Protein 6M5R (pdb70)

Solvent-accessible surface area: 59174 Å² total; per-residue (Å²): 167,97,46,23,52,11,11,61,6,68,15,34,49,7,5,37,34,18,49,129,100,10,32,36,40,5,29,8,1,2,2,3,9,38,0,0,80,27,0,12,5,1,30,14,15,6,84,30,8,9,2,7,9,5,7,28,64,74,2,31,10,98,57,38,9,59,100,20,8,0,81,10,16,3,1,4,50,64,0,9,132,7,0,47,133,8,104,23,91,76,20,50,105,84,74,23,97,52,13,108,94,38,0,102,68,48,2,88,58,9,60,50,1,24,150,37,106,42,0,50,24,0,7,68,0,1,64,25,0,5,68,10,5,75,67,25,13,166,103,51,77,55,166,85,127,98,86,4,43,1,13,23,2,12,10,8,0,2,0,0,1,0,0,13,1,0,30,49,50,4,55,96,50,57,123,36,2,21,22,0,0,39,9,1,2,26,8,26,34,4,28,85,61,10,0,153,9,0,59,30,74,0,0,1,0,8,1,12,142,143,35,15,16,48,81,0,10,13,4,0,2,0,2,0,0,20,11,0,89,43,2,48,0,0,11,5,9,30,128,43,149,48,4,78,69,7,5,92,56,1,3,68,18,1,90,54,18,65,40,64,106,78,14,70,39,71,157,48,44,39,0,13,1,26,12,116,92,94,30,148,1,23,0,22,6,6,12,44,40,109,86,116,5,131,190,27,74,29,2,9,0,0,0,2,8,74,1,16,137,28,10,112,107,3,24,112,22,4,53,44,6,5,113,30,78,77,0,0,0,0,0,1,0,5,17,24,59,68,92,66,47,6,63,89,1,62,63,2,71,54,58,7,42,88,0,1,0,20,30,58,31,38,13,106,39,53,8,24,23,24,23,20,15,2,26,23,31,10,77,75,39,160,66,131,116,102,94,38,157,163,59,180,62,49,64,112,171,62,31,44,127,81,37,70,6,24,51,132,78,162,24,132,144,41,85,64,68,85,108,33,70,145,64,51,97,42,12,42,132,39,9,4,28,49,7,58,12,28,20,32,13,4,41,64,12,57,80,24,24,28,68,29,0,37,1,0,0,18,9,18,52,81,28,136,76,219,70,1,2,1,0,3,0,4,0,1,95,12,61,61,16,18,0,0,3,1,4,1,17,34,94,16,200,44,182,50,90,46,21,29,5,28,0,0,116,15,1,20,61,3,2,18,2,0,25,40,25,9,113,83,26,10,184,4,4,66,2,0,1,16,0,77,76,34,72,118,30,0,38,32,0,1,72,70,0,100,66,24,43,151,163,108,60,96,36,2,9,15,66,23,100,15,128,98,38,90,75,116,75,29,1,25,48,21,104,168,44,83,98,47,1,22,106,100,2,39,161,56,3,51,56,48,4,6,33,0,0,20,1,6,6,7,44,53,14,106,149,179,41,39,15,0,56,45,0,16,87,11,0,90,115,22,88,79,70,12,3,14,5,0,0,0,0,0,8,34,36,9,43,159,70,55,104,41,105,129,103,92,119,43,56,106,24,8,40,4,20,7,28,0,10,0,0,1,0,18,0,0,18,2,0,1,6,0,4,0,1,17,0,1,1,0,97,20,1,81,52,43,22,48,42,0,4,9,1,3,2,6,0,31,11,1,25,117,56,1,125,67,0,19,112,46,0,43,46,13,12,10,0,19,2,0,4,2,0,21,2,3,5,27,24,1,88,97,12,0,38,65,0,5,36,7,2,73,68,10,62,122,73,51,65,32,60,45,7,0,40,79,0,9,5,38,88,97,131,16,74,32,73,38,142,1,149,0,46,8,32,41,23,68,56,111,54,71,1,4,16,0,21,39,0,2,59,2,0,10,31,0,0,14,0,1,1,0,0,28,10,210,16,0,58,57,4,8,79,82,0,51,71,8,0,1,24,2,1,0,7,0,0,7,6,13,28,0,0,13,18,29,72,80,38,8,6,11,0,2,25,3,17,15,8,14,10,29,25,12,31,44,15,67,53,54,40,74,44,58,41,0,49,6,9,3,49,28,23,124,4,164,21,46,70,79,14,6,92,132,68,1,46,123,27,79,45,38,112,103,76,24,66,65,122,0,40,67,55,2,61,109,14,61,94,209,64,37,57,97,59,8,123,156,38,18,16,7,37,100,147,92,61,104,14,2,31,75,16,2,27,63,29,1,54,48,10,30,139,84,41,122,80,34,45,56,5,2,34,16,1,1,89,20,20,74,51,104,99,2,60,3,0,15,33,29,22,24,86,88,37,83,93,23,64,4,4,17,11,2,31,4,12,4,12,8,2,2,8,44,37,6,9,85,7,3,37,177,0,1,53,44,118,77,12,36,94,55,6,48,180,40,28,106,24,47,87,112,32,11,17,103,18,0,84,170,19,1,68,188,15,37,134,132,73,165,72,68,98,95,156,58,63,16,35,86,46,7,54,48,24,20,198,76,23,92,144,85,17,45,43,23,11,61,138,174,41,31,16,22,1,7,87,4,1,99,53,22,97,32,22,5,24,19,31,2,32,1,25,0,0,1,28,1,0,3,20,10,11,2,35,0,7,17,3,1,9,4,2,41,28,0,32,74,56,0,69,56,32,23,98,72,58,56,22,85,76,43,132,51,22,107,109,20,3,109,113,0,53,43,19,0,50,185,89,105,5,47,77,94,66,35,38,38,0,17,34,39,0,8,69,0,7,9,4,30,28,5,34,16,20,37,20,15,1,6,5,6,16,3,0,0,2,9,3,3,0,29,24,16,75,21,98,74,102,4,12,40,67,1,10,56,28,2,61,44,47,96,34,74,102,7,22,55,8,122,45,13,121,0,0,21,16,128,78,51,80,30,58,41,59,0,3,52,2,0,2,91,21,0,18,0,0,0,2,0,4,8,1,0,31,46,46,50,193,65,5,145,17,90,13,67,38,0,21,45,8,53,0,14,31,86,47,95,31,125,2,43,60,10,0,1,0,0,0,21,27,96,15,0,0,1,0,0,18,33,3,35,136,75,12,54,19,24,112,180,0,19,0,0,13,0,30,0,0,0,2,0,0,63,16,1,24,91,42,47,48,104,192,163,91,163,9,24,76,61,57,5,84,131,70,94,99,69,8,99,38,2,7,44,148,66,22,62,141,152,76,30,109,38,7,11,3,50,17,17,39,0,10,0,43,45,0,18,14,10,14,4,20,2,28,3,3,0,4,0,0,6,24,0,24,30,1,2,11,43,28,48,60,112,172,117,113,121,93,21,60,0,21,106,2,30,52,132,35,54,80,95,1,22,45,8,0,30,44,3,1,17,11,9,28,62,18,82

InterPro domains:
  IPR003498 Probable DNA packing protein, C-terminal [PF02499] (373-728)
  IPR003499 Probable DNA packing protein, N-terminal [PF02500] (55-347)
  IPR027417 P-loop containing nucleoside triphosphate hydrolase [G3DSA:3.40.50.300] (223-405)
  IPR033663 Tripartite terminase subunit 3 [MF_04013] (1-730)
  IPR038435 Probable DNA packing protein, C-terminal domain superfamily [G3DSA:3.30.420.320] (476-735)

CATH classification: 3.30.420.320

Nearest PDB structures (foldseek):
  6m5r-assembly1_C  TM=1.010E+00  e=1.055E-17  Human alphaherpesvirus 1 strain 17
  6m5v-assembly1_C  TM=9.835E-01  e=2.143E-14  Human alphaherpesvirus 1 strain 17
  6m5r-assembly1_B  TM=1.001E+00  e=0.000E+00  Human alphaherpesvirus 1 strain 17
  6m5v-assembly1_B  TM=9.979E-01  e=2.415E-89  Human alphaherpesvirus 1 strain 17
  6m5r-assembly1_A  TM=1.002E+00  e=0.000E+00  Human alphaherpesvirus 1 strain 17

B-factor: mean 53.35, std 23.8, range [13.26, 135.85]

Secondary structure (DSSP, 8-state):
----GGGS---------S-TTT-EE-TTS-EE-GGGTS-HHHHTTTTHHHHHHHS-GGGS-SSS-SSS-TTTS---HHHHHHHHT-------HHHHHHHHHHHHHHTHHHHTTTT-HHHHHHHHHHHHHHHHHHS-SSS-------S----HHHHHHHHHHHHHHHHHH-STTTTTTHHHHHHHTT--S--HHHHHGGGSS--EEEB-S-TTHHHHHHHHHHHHHSSSSS-B-----SSGGGHHHHHHHHHHHHHHSS-GGGEEE-TTS-EEEEETTTEEEE---GGG-SSSSSS-SS---------SSPPTT-HHHHHHHHTSTT-------B--SSSS--HHHHGGGSS-SS-EEE--SS-SSSSGGGGGTTTS-SSS---SS-S-SS----HHHHHHHT-GGGTTS-PPPSSS-SS-TT----S-HHHHHHHHH----STT-GGGB-SEEEEEEE----SSSTT-EEEEEEEEEETTEEEEEEEEEEEPPTT-S-HHHHHHHHHHHHHHHHHHHSTT--SEEEEEEB-SS-HHHHHHHHHHHHHHHT--PEEEE--B--TT----BS-B--STTHHHHHHHHHHHHHTT-EEEEEEEE-SSSSSSS-HHHHHHHHHTT----HHHHHHHHHHHHHHS-SPPB-/-----HHHHHHHHHHHHHHHHHHHHHHHHHHTTS-HHHHGGGHHHHHHHHHHHHHHTTTHHHHHHHHHTS---HHHHHHHHHHHHHHHHHHHHHHHHHHTTTS--STTTTTTTTTSSS------B-----SS-----B--SSHHHHHHHHHHHHT-TTS-STTTTTTSHHHHHHHHHHTSSSS---STT--TTS--SSHHHHHHHS--SS--HHHHTTS----SSS--TT----SSHHHHSSSS-SS--STHHHHHHHHHHHHHH---GGGGGGS---S--SS--HHHHHHHHHHHHHHHHHHHHHHHHHHHHHHTSS----HHHHTGGGGTS--TTHHHHS--SSS-HHHHHHHHHHHH--TTS-STTTHHHH-HHHHHHHHHHHHHHHHH-------SHHHHHHHHHHHHHHHHHHHHHHTTTS-HHHHHHHHHHHHHHHHHHHS-----SSHHHHHHHHHHHHHHHHHHHHHTTSSSSB---SS-SSHHHHHHHHHHHHTTS---GGGHHHHHHHHHHHHS-SS---SSSSS---HHHHHHHHHHHTT--GGGTHHHHTSSS----TTT----SS-SS--TT--SSSHHHHHHHHHHHHHHHHHHHHHHHSTT----EE-TT-----SSS-----SEEE-TT-TTS-EEEEEE--SSS--STT-EEEEESSHHHHHHHHHHHHTT-/----SHHHH---SS-HHHHIIIIISSTT-------PPP---HHHHTTS-SHHHHHHHHHHHHHHHHHHHT-------HHHHHHHHHHHHHHHHHHHHHHHHHHT-

Organism: Human herpesvirus 1 (strain 17) (NCBI:txid10299)

GO terms:
  GO:0042025 host cell nucleus (C, EXP)
  GO:0005515 protein binding (F, IPI)

Structure (mmCIF, N/CA/C/O backbone):
data_6M5R
#
_entry.id   6M5R
#
_cell.length_a   1.00
_cell.length_b   1.00
_cell.length_c   1.00
_cell.angle_alpha   90.00
_cell.angle_beta   90.00
_cell.angle_gamma   90.00
#
_symmetry.space_group_name_H-M   'P 1'
#
loop_
_entity.id
_entity.type
_entity.pdbx_description
1 polymer 'Tripartite terminase subunit 3'
2 polymer 'Tripartite terminase subunit 1'
3 polymer 'Tripartite terminase subunit 2'
4 non-polymer 'ZINC ION'
#
loop_
_atom_site.group_PDB
_atom_site.id
_atom_site.type_symbol
_atom_site.label_atom_id
_atom_site.label_alt_id
_atom_site.label_comp_id
_atom_site.label_asym_id
_atom_site.label_entity_id
_atom_site.label_seq_id
_atom_site.pdbx_PDB_ins_code
_atom_site.Cartn_x
_atom_site.Cartn_y
_atom_site.Cartn_z
_atom_site.occupancy
_atom_site.B_iso_or_equiv
_atom_site.auth_seq_id
_atom_site.auth_comp_id
_atom_site.auth_asym_id
_atom_site.auth_atom_id
_atom_site.pdbx_PDB_model_num
ATOM 1 N N . THR A 1 1 ? 153.969 141.474 83.617 1.00 88.29 35 THR A N 1
ATOM 2 C CA . THR A 1 1 ? 154.342 142.834 83.986 1.00 88.29 35 THR A CA 1
ATOM 3 C C . THR A 1 1 ? 153.095 143.677 84.240 1.00 88.29 35 THR A C 1
ATOM 4 O O . THR A 1 1 ? 153.068 144.510 85.147 1.00 88.29 35 THR A O 1
ATOM 8 N N . MET A 1 2 ? 152.057 143.442 83.442 1.00 82.81 36 MET A N 1
ATOM 9 C CA . MET A 1 2 ? 150.799 144.166 83.563 1.00 82.81 36 MET A CA 1
ATOM 10 C C . MET A 1 2 ? 149.886 143.591 84.639 1.00 82.81 36 MET A C 1
ATOM 11 O O . MET A 1 2 ? 148.822 144.162 84.899 1.00 82.81 36 MET A O 1
ATOM 16 N N . GLY A 1 3 ? 150.275 142.488 85.273 1.00 80.74 37 GLY A N 1
ATOM 17 C CA . GLY A 1 3 ? 149.457 141.885 86.307 1.00 80.74 37 GLY A CA 1
ATOM 18 C C . GLY A 1 3 ? 148.405 140.944 85.760 1.00 80.74 37 GLY A C 1
ATOM 19 O O . GLY A 1 3 ? 148.650 140.229 84.784 1.00 80.74 37 GLY A O 1
ATOM 20 N N . GLY A 1 4 ? 147.224 140.936 86.380 1.00 65.45 38 GLY A N 1
ATOM 21 C CA . GLY A 1 4 ? 146.135 140.085 85.960 1.00 65.45 38 GLY A CA 1
ATOM 22 C C . GLY A 1 4 ? 145.125 140.818 85.095 1.00 65.45 38 GLY A C 1
ATOM 23 O O . GLY A 1 4 ? 145.297 141.980 84.723 1.00 65.45 38 GLY A O 1
ATOM 24 N N . ASP A 1 5 ? 144.046 140.110 84.775 1.00 61.67 39 ASP A N 1
ATOM 25 C CA . ASP A 1 5 ? 142.995 140.638 83.918 1.00 61.67 39 ASP A CA 1
ATOM 26 C C . ASP A 1 5 ? 141.880 141.324 84.695 1.00 61.67 39 ASP A C 1
ATOM 27 O O . ASP A 1 5 ? 140.898 141.755 84.084 1.00 61.67 39 ASP A O 1
ATOM 32 N N . ALA A 1 6 ? 142.004 141.440 86.014 1.00 53.07 40 ALA A N 1
ATOM 33 C CA . ALA A 1 6 ? 140.949 142.010 86.839 1.00 53.07 40 ALA A CA 1
ATOM 34 C C . ALA A 1 6 ? 141.040 143.524 86.974 1.00 53.07 40 ALA A C 1
ATOM 35 O O . ALA A 1 6 ? 140.120 144.134 87.529 1.00 53.07 40 ALA A O 1
ATOM 37 N N . LEU A 1 7 ? 142.114 144.143 86.486 1.00 51.51 41 LEU A N 1
ATOM 38 C CA . LEU A 1 7 ? 142.292 145.588 86.563 1.00 51.51 41 LEU A CA 1
ATOM 39 C C . LEU A 1 7 ? 142.250 146.248 85.191 1.00 51.51 41 LEU A C 1
ATOM 40 O O . LEU A 1 7 ? 142.739 147.370 85.030 1.00 51.51 41 LEU A O 1
ATOM 45 N N . ARG A 1 8 ? 141.679 145.570 84.196 1.00 59.19 42 ARG A N 1
ATOM 46 C CA . ARG A 1 8 ? 141.624 146.089 82.836 1.00 59.19 42 ARG A CA 1
ATOM 47 C C . ARG A 1 8 ? 140.235 145.957 82.224 1.00 59.19 42 ARG A C 1
ATOM 48 O O . ARG A 1 8 ? 140.076 146.197 81.022 1.00 59.19 42 ARG A O 1
ATOM 56 N N . VAL A 1 9 ? 139.235 145.588 83.015 1.00 44.93 43 VAL A N 1
ATOM 57 C CA . VAL A 1 9 ? 137.906 145.245 82.517 1.00 44.93 43 VAL A CA 1
ATOM 58 C C . VAL A 1 9 ? 137.221 146.463 81.908 1.00 44.93 43 VAL A C 1
ATOM 59 O O . VAL A 1 9 ? 137.507 147.601 82.302 1.00 44.93 43 VAL A O 1
ATOM 63 N N . PRO A 1 10 ? 136.319 146.270 80.945 1.00 42.40 44 PRO A N 1
ATOM 64 C CA . PRO A 1 10 ? 135.576 147.404 80.377 1.00 42.40 44 PRO A CA 1
ATOM 65 C C . PRO A 1 10 ? 134.502 147.942 81.311 1.00 42.40 44 PRO A C 1
ATOM 66 O O . PRO A 1 10 ? 134.411 147.536 82.473 1.00 42.40 44 PRO A O 1
ATOM 70 N N . PHE A 1 11 ? 133.691 148.873 80.803 1.00 44.96 45 PHE A N 1
ATOM 71 C CA . PHE A 1 11 ? 132.737 149.599 81.635 1.00 44.96 45 PHE A CA 1
ATOM 72 C C . PHE A 1 11 ? 131.667 148.679 82.217 1.00 44.96 45 PHE A C 1
ATOM 73 O O . PHE A 1 11 ? 131.528 148.588 83.442 1.00 44.96 45 PHE A O 1
ATOM 81 N N . LEU A 1 12 ? 130.896 148.000 81.364 1.00 43.43 46 LEU A N 1
ATOM 82 C CA . LEU A 1 12 ? 129.727 147.230 81.795 1.00 43.43 46 LEU A CA 1
ATOM 83 C C . LEU A 1 12 ? 128.727 148.138 82.520 1.00 43.43 46 LEU A C 1
ATOM 84 O O . LEU A 1 12 ? 128.490 148.034 83.724 1.00 43.43 46 LEU A O 1
ATOM 89 N N . ASP A 1 13 ? 128.177 149.071 81.743 1.00 45.10 47 ASP A N 1
ATOM 90 C CA . ASP A 1 13 ? 127.250 150.085 82.250 1.00 45.10 47 ASP A CA 1
ATOM 91 C C . ASP A 1 13 ? 125.852 149.485 82.337 1.00 45.10 47 ASP A C 1
ATOM 92 O O . ASP A 1 13 ? 124.993 149.702 81.480 1.00 45.10 47 ASP A O 1
ATOM 97 N N . PHE A 1 14 ? 125.619 148.708 83.394 1.00 40.43 48 PHE A N 1
ATOM 98 C CA . PHE A 1 14 ? 124.358 147.984 83.467 1.00 40.43 48 PHE A CA 1
ATOM 99 C C . PHE A 1 14 ? 123.153 148.909 83.599 1.00 40.43 48 PHE A C 1
ATOM 100 O O . PHE A 1 14 ? 122.444 149.145 82.616 1.00 40.43 48 PHE A O 1
ATOM 108 N N . ALA A 1 15 ? 122.952 149.482 84.785 1.00 45.56 49 ALA A N 1
ATOM 109 C CA . ALA A 1 15 ? 121.777 150.294 85.083 1.00 45.56 49 ALA A CA 1
ATOM 110 C C . ALA A 1 15 ? 121.800 150.736 86.538 1.00 45.56 49 ALA A C 1
ATOM 111 O O . ALA A 1 15 ? 122.657 150.292 87.307 1.00 45.56 49 ALA A O 1
ATOM 113 N N . THR A 1 16 ? 120.853 151.584 86.931 1.00 45.93 50 THR A N 1
ATOM 114 C CA . THR A 1 16 ? 120.605 151.862 88.339 1.00 45.93 50 THR A CA 1
ATOM 115 C C . THR A 1 16 ? 119.313 152.657 88.449 1.00 45.93 50 THR A C 1
ATOM 116 O O . THR A 1 16 ? 119.071 153.563 87.649 1.00 45.93 50 THR A O 1
ATOM 120 N N . ALA A 1 17 ? 118.494 152.317 89.441 1.00 41.38 51 ALA A N 1
ATOM 121 C CA . ALA A 1 17 ? 117.285 153.066 89.740 1.00 41.38 51 ALA A CA 1
ATOM 122 C C . ALA A 1 17 ? 117.432 153.942 90.972 1.00 41.38 51 ALA A C 1
ATOM 123 O O . ALA A 1 17 ? 116.509 154.693 91.298 1.00 41.38 51 ALA A O 1
ATOM 125 N N . THR A 1 18 ? 118.559 153.865 91.658 1.00 38.74 52 THR A N 1
ATOM 126 C CA . THR A 1 18 ? 118.797 154.636 92.868 1.00 38.74 52 THR A CA 1
ATOM 127 C C . THR A 1 18 ? 119.254 156.047 92.511 1.00 38.74 52 THR A C 1
ATOM 128 O O . THR A 1 18 ? 119.964 156.237 91.521 1.00 38.74 52 THR A O 1
ATOM 132 N N . PRO A 1 19 ? 118.861 157.050 93.289 1.00 37.08 53 PRO A N 1
ATOM 133 C CA . PRO A 1 19 ? 119.333 158.410 93.021 1.00 37.08 53 PRO A CA 1
ATOM 134 C C . PRO A 1 19 ? 120.820 158.532 93.302 1.00 37.08 53 PRO A C 1
ATOM 135 O O . PRO A 1 19 ? 121.377 157.817 94.137 1.00 37.08 53 PRO A O 1
ATOM 139 N N . LYS A 1 20 ? 121.466 159.456 92.586 1.00 34.76 54 LYS A N 1
ATOM 140 C CA . LYS A 1 20 ? 122.897 159.667 92.771 1.00 34.76 54 LYS A CA 1
ATOM 141 C C . LYS A 1 20 ? 123.236 160.078 94.197 1.00 34.76 54 LYS A C 1
ATOM 142 O O . LYS A 1 20 ? 124.392 159.946 94.611 1.00 34.76 54 LYS A O 1
ATOM 148 N N . ARG A 1 21 ? 122.254 160.555 94.962 1.00 37.16 55 ARG A N 1
ATOM 149 C CA . ARG A 1 21 ? 122.485 160.883 96.362 1.00 37.16 55 ARG A CA 1
ATOM 150 C C . ARG A 1 21 ? 122.850 159.660 97.189 1.00 37.16 55 ARG A C 1
ATOM 151 O O . ARG A 1 21 ? 123.355 159.809 98.306 1.00 37.16 55 ARG A O 1
ATOM 159 N N . HIS A 1 22 ? 122.609 158.458 96.671 1.00 35.40 56 HIS A N 1
ATOM 160 C CA . HIS A 1 22 ? 122.854 157.222 97.402 1.00 35.40 56 HIS A CA 1
ATOM 161 C C . HIS A 1 22 ? 123.931 156.350 96.785 1.00 35.40 56 HIS A C 1
ATOM 162 O O . HIS A 1 22 ? 124.679 155.702 97.514 1.00 35.40 56 HIS A O 1
ATOM 169 N N . GLN A 1 23 ? 124.039 156.321 95.462 1.00 32.97 57 GLN A N 1
ATOM 170 C CA . GLN A 1 23 ? 124.865 155.315 94.811 1.00 32.97 57 GLN A CA 1
ATOM 171 C C . GLN A 1 23 ? 126.343 155.524 95.116 1.00 32.97 57 GLN A C 1
ATOM 172 O O . GLN A 1 23 ? 126.821 156.655 95.227 1.00 32.97 57 GLN A O 1
ATOM 178 N N . THR A 1 24 ? 127.059 154.417 95.272 1.00 31.22 58 THR A N 1
ATOM 179 C CA . THR A 1 24 ? 128.496 154.410 95.488 1.00 31.22 58 THR A CA 1
ATOM 180 C C . THR A 1 24 ? 129.166 153.653 94.350 1.00 31.22 58 THR A C 1
ATOM 181 O O . THR A 1 24 ? 128.513 152.971 93.559 1.00 31.22 58 THR A O 1
ATOM 185 N N . VAL A 1 25 ? 130.486 153.777 94.271 1.00 30.02 59 VAL A N 1
ATOM 186 C CA . VAL A 1 25 ? 131.269 153.185 93.194 1.00 30.02 59 VAL A CA 1
ATOM 187 C C . VAL A 1 25 ? 132.230 152.180 93.810 1.00 30.02 59 VAL A C 1
ATOM 188 O O . VAL A 1 25 ? 133.192 152.566 94.485 1.00 30.02 59 VAL A O 1
ATOM 192 N N . VAL A 1 26 ? 131.973 150.896 93.584 1.00 28.61 60 VAL A N 1
ATOM 193 C CA . VAL A 1 26 ? 132.904 149.849 93.991 1.00 28.61 60 VAL A CA 1
ATOM 194 C C . VAL A 1 26 ? 133.876 149.625 92.840 1.00 28.61 60 VAL A C 1
ATOM 195 O O . VAL A 1 26 ? 133.448 149.485 91.687 1.00 28.61 60 VAL A O 1
ATOM 199 N N . PRO A 1 27 ? 135.180 149.612 93.092 1.00 28.18 61 PRO A N 1
ATOM 200 C CA . PRO A 1 27 ? 136.136 149.483 91.989 1.00 28.18 61 PRO A CA 1
ATOM 201 C C . PRO A 1 27 ? 136.074 148.104 91.357 1.00 28.18 61 PRO A C 1
ATOM 202 O O . PRO A 1 27 ? 135.902 147.090 92.035 1.00 28.18 61 PRO A O 1
ATOM 206 N N . GLY A 1 28 ? 136.215 148.080 90.034 1.00 30.86 62 GLY A N 1
ATOM 207 C CA . GLY A 1 28 ? 136.104 146.868 89.261 1.00 30.86 62 GLY A CA 1
ATOM 208 C C . GLY A 1 28 ? 134.699 146.568 88.780 1.00 30.86 62 GLY A C 1
ATOM 209 O O . GLY A 1 28 ? 134.531 145.870 87.777 1.00 30.86 62 GLY A O 1
ATOM 210 N N . VAL A 1 29 ? 133.688 147.080 89.478 1.00 28.78 63 VAL A N 1
ATOM 211 C CA . VAL A 1 29 ? 132.291 146.926 89.090 1.00 28.78 63 VAL A CA 1
ATOM 212 C C . VAL A 1 29 ? 131.753 148.334 88.858 1.00 28.78 63 VAL A C 1
ATOM 213 O O . VAL A 1 29 ? 132.471 149.318 89.061 1.00 28.78 63 VAL A O 1
ATOM 217 N N . GLY A 1 30 ? 130.500 148.454 88.432 1.00 30.91 64 GLY A N 1
ATOM 218 C CA . GLY A 1 30 ? 129.930 149.761 88.166 1.00 30.91 64 GLY A CA 1
ATOM 219 C C . GLY A 1 30 ? 129.559 150.530 89.417 1.00 30.91 64 GLY A C 1
ATOM 220 O O . GLY A 1 30 ? 130.258 150.453 90.431 1.00 30.91 64 GLY A O 1
ATOM 221 N N . THR A 1 31 ? 128.462 151.281 89.357 1.00 31.10 65 THR A N 1
ATOM 222 C CA . THR A 1 31 ? 128.001 152.115 90.462 1.00 31.10 65 THR A CA 1
ATOM 223 C C . THR A 1 31 ? 126.744 151.488 91.048 1.00 31.10 65 THR A C 1
ATOM 224 O O . THR A 1 31 ? 125.700 151.450 90.389 1.00 31.10 65 THR A O 1
ATOM 228 N N . LEU A 1 32 ? 126.839 151.012 92.283 1.00 28.13 66 LEU A N 1
ATOM 229 C CA . LEU A 1 32 ? 125.752 150.308 92.944 1.00 28.13 66 LEU A CA 1
ATOM 230 C C . LEU A 1 32 ? 125.224 151.117 94.122 1.00 28.13 66 LEU A C 1
ATOM 231 O O . LEU A 1 32 ? 125.794 152.136 94.516 1.00 28.13 66 LEU A O 1
ATOM 236 N N . HIS A 1 33 ? 124.117 150.639 94.683 1.00 30.68 67 HIS A N 1
ATOM 237 C CA . HIS A 1 33 ? 123.487 151.289 95.821 1.00 30.68 67 HIS A CA 1
ATOM 238 C C . HIS A 1 33 ? 124.445 151.347 97.007 1.00 30.68 67 HIS A C 1
ATOM 239 O O . HIS A 1 33 ? 125.426 150.607 97.087 1.00 30.68 67 HIS A O 1
ATOM 246 N N . ASP A 1 34 ? 124.145 152.251 97.942 1.00 31.47 68 ASP A N 1
ATOM 247 C CA . ASP A 1 34 ? 125.016 152.443 99.096 1.00 31.47 68 ASP A CA 1
ATOM 248 C C . ASP A 1 34 ? 124.972 151.254 100.044 1.00 31.47 68 ASP A C 1
ATOM 249 O O . ASP A 1 34 ? 125.951 150.992 100.751 1.00 31.47 68 ASP A O 1
ATOM 254 N N . CYS A 1 35 ? 123.853 150.528 100.077 1.00 31.41 69 CYS A N 1
ATOM 255 C CA . CYS A 1 35 ? 123.720 149.385 100.972 1.00 31.41 69 CYS A CA 1
ATOM 256 C C . CYS A 1 35 ? 124.684 148.259 100.636 1.00 31.41 69 CYS A C 1
ATOM 257 O O . CYS A 1 35 ? 124.828 147.333 101.440 1.00 31.41 69 CYS A O 1
ATOM 260 N N . CYS A 1 36 ? 125.340 148.310 99.478 1.00 30.26 70 CYS A N 1
ATOM 261 C CA . CYS A 1 36 ? 126.349 147.322 99.129 1.00 30.26 70 CYS A CA 1
ATOM 262 C C . CYS A 1 36 ? 127.705 147.617 99.752 1.00 30.26 70 CYS A C 1
ATOM 263 O O . CYS A 1 36 ? 128.685 146.955 99.398 1.00 30.26 70 CYS A O 1
ATOM 266 N N . GLU A 1 37 ? 127.791 148.591 100.655 1.00 33.50 71 GLU A N 1
ATOM 267 C CA . GLU A 1 37 ? 129.049 148.888 101.328 1.00 33.50 71 GLU A CA 1
ATOM 268 C C . GLU A 1 37 ? 129.024 148.516 102.801 1.00 33.50 71 GLU A C 1
ATOM 269 O O . GLU A 1 37 ? 130.084 148.279 103.389 1.00 33.50 71 GLU A O 1
ATOM 275 N N . HIS A 1 38 ? 127.843 148.463 103.408 1.00 32.78 72 HIS A N 1
ATOM 276 C CA . HIS A 1 38 ? 127.694 147.994 104.776 1.00 32.78 72 HIS A CA 1
ATOM 277 C C . HIS A 1 38 ? 127.484 146.490 104.854 1.00 32.78 72 HIS A C 1
ATOM 278 O O . HIS A 1 38 ? 127.328 145.956 105.955 1.00 32.78 72 HIS A O 1
ATOM 285 N N . SER A 1 39 ? 127.471 145.799 103.716 1.00 28.14 73 SER A N 1
ATOM 286 C CA . SER A 1 39 ? 127.316 144.350 103.677 1.00 28.14 73 SER A CA 1
ATOM 287 C C . SER A 1 39 ? 128.656 143.722 103.336 1.00 28.14 73 SER A C 1
ATOM 288 O O . SER A 1 39 ? 129.068 143.738 102.167 1.00 28.14 73 SER A O 1
ATOM 291 N N . PRO A 1 40 ? 129.378 143.165 104.308 1.00 24.90 74 PRO A N 1
ATOM 292 C CA . PRO A 1 40 ? 130.699 142.601 103.998 1.00 24.90 74 PRO A CA 1
ATOM 293 C C . PRO A 1 40 ? 130.645 141.419 103.051 1.00 24.90 74 PRO A C 1
ATOM 294 O O . PRO A 1 40 ? 131.630 141.165 102.350 1.00 24.90 74 PRO A O 1
ATOM 298 N N . LEU A 1 41 ? 129.520 140.702 102.989 1.00 25.17 75 LEU A N 1
ATOM 299 C CA . LEU A 1 41 ? 129.404 139.572 102.074 1.00 25.17 75 LEU A CA 1
ATOM 300 C C . LEU A 1 41 ? 129.609 139.975 100.621 1.00 25.17 75 LEU A C 1
ATOM 301 O O . LEU A 1 41 ? 129.902 139.112 99.789 1.00 25.17 75 LEU A O 1
ATOM 306 N N . PHE A 1 42 ? 129.460 141.257 100.295 1.00 23.90 76 PHE A N 1
ATOM 307 C CA . PHE A 1 42 ? 129.713 141.757 98.952 1.00 23.90 76 PHE A CA 1
ATOM 308 C C . PHE A 1 42 ? 130.949 142.639 98.875 1.00 23.90 76 PHE A C 1
ATOM 309 O O . PHE A 1 42 ? 131.739 142.512 97.937 1.00 23.90 76 PHE A O 1
ATOM 317 N N . SER A 1 43 ? 131.128 143.552 99.827 1.00 28.58 77 SER A N 1
ATOM 318 C CA . SER A 1 43 ? 132.301 144.416 99.802 1.00 28.58 77 SER A CA 1
ATOM 319 C C . SER A 1 43 ? 133.575 143.688 100.190 1.00 28.58 77 SER A C 1
ATOM 320 O O . SER A 1 43 ? 134.640 144.312 100.207 1.00 28.58 77 SER A O 1
ATOM 323 N N . ALA A 1 44 ? 133.500 142.398 100.508 1.00 27.06 78 ALA A N 1
ATOM 324 C CA . ALA A 1 44 ? 134.680 141.586 100.735 1.00 27.06 78 ALA A CA 1
ATOM 325 C C . ALA A 1 44 ? 134.937 140.606 99.606 1.00 27.06 78 ALA A C 1
ATOM 326 O O . ALA A 1 44 ? 136.019 140.015 99.553 1.00 27.06 78 ALA A O 1
ATOM 328 N N . VAL A 1 45 ? 133.971 140.414 98.716 1.00 26.62 79 VAL A N 1
ATOM 329 C CA . VAL A 1 45 ? 134.157 139.618 97.516 1.00 26.62 79 VAL A CA 1
ATOM 330 C C . VAL A 1 45 ? 134.535 140.490 96.327 1.00 26.62 79 VAL A C 1
ATOM 331 O O . VAL A 1 45 ? 135.423 140.137 95.552 1.00 26.62 79 VAL A O 1
ATOM 335 N N . ALA A 1 46 ? 133.887 141.647 96.186 1.00 26.59 80 ALA A N 1
ATOM 336 C CA . ALA A 1 46 ? 134.198 142.546 95.083 1.00 26.59 80 ALA A CA 1
ATOM 337 C C . ALA A 1 46 ? 135.534 143.247 95.265 1.00 26.59 80 ALA A C 1
ATOM 338 O O . ALA A 1 46 ? 136.036 143.849 94.312 1.00 26.59 80 ALA A O 1
ATOM 340 N N . ARG A 1 47 ? 136.116 143.189 96.461 1.00 30.39 81 ARG A N 1
ATOM 341 C CA . ARG A 1 47 ? 137.410 143.808 96.710 1.00 30.39 81 ARG A CA 1
ATOM 342 C C . ARG A 1 47 ? 138.545 142.797 96.687 1.00 30.39 81 ARG A C 1
ATOM 343 O O . ARG A 1 47 ? 139.676 143.151 96.335 1.00 30.39 81 ARG A O 1
ATOM 351 N N . ARG A 1 48 ? 138.263 141.539 97.025 1.00 29.23 82 ARG A N 1
ATOM 352 C CA . ARG A 1 48 ? 139.304 140.519 97.003 1.00 29.23 82 ARG A CA 1
ATOM 353 C C . ARG A 1 48 ? 139.626 140.092 95.577 1.00 29.23 82 ARG A C 1
ATOM 354 O O . ARG A 1 48 ? 140.784 139.801 95.257 1.00 29.23 82 ARG A O 1
ATOM 362 N N . LEU A 1 49 ? 138.617 140.055 94.704 1.00 30.93 83 LEU A N 1
ATOM 363 C CA . LEU A 1 49 ? 138.846 139.714 93.306 1.00 30.93 83 LEU A CA 1
ATOM 364 C C . LEU A 1 49 ? 139.636 140.781 92.564 1.00 30.93 83 LEU A C 1
ATOM 365 O O . LEU A 1 49 ? 140.090 140.522 91.445 1.00 30.93 83 LEU A O 1
ATOM 370 N N . LEU A 1 50 ? 139.806 141.966 93.147 1.00 32.51 84 LEU A N 1
ATOM 371 C CA . LEU A 1 50 ? 140.655 142.995 92.559 1.00 32.51 84 LEU A CA 1
ATOM 372 C C . LEU A 1 50 ? 142.114 142.784 92.945 1.00 32.51 84 LEU A C 1
ATOM 373 O O . LEU A 1 50 ? 142.983 142.657 92.079 1.00 32.51 84 LEU A O 1
ATOM 378 N N . PHE A 1 51 ? 142.391 142.742 94.248 1.00 35.54 85 PHE A N 1
ATOM 379 C CA . PHE A 1 51 ? 143.746 142.513 94.727 1.00 35.54 85 PHE A CA 1
ATOM 380 C C . PHE A 1 51 ? 144.259 141.123 94.396 1.00 35.54 85 PHE A C 1
ATOM 381 O O . PHE A 1 51 ? 145.467 140.889 94.500 1.00 35.54 85 PHE A O 1
ATOM 389 N N . ASN A 1 52 ? 143.387 140.200 93.996 1.00 36.90 86 ASN A N 1
ATOM 390 C CA . ASN A 1 52 ? 143.868 138.931 93.471 1.00 36.90 86 ASN A CA 1
ATOM 391 C C . ASN A 1 52 ? 144.486 139.069 92.090 1.00 36.90 86 ASN A C 1
ATOM 392 O O . ASN A 1 52 ? 144.883 138.056 91.505 1.00 36.90 86 ASN A O 1
ATOM 397 N N . SER A 1 53 ? 144.563 140.286 91.555 1.00 43.56 87 SER A N 1
ATOM 398 C CA . SER A 1 53 ? 145.278 140.557 90.316 1.00 43.56 87 SER A CA 1
ATOM 399 C C . SER A 1 53 ? 146.682 141.081 90.575 1.00 43.56 87 SER A C 1
ATOM 400 O O . SER A 1 53 ? 147.615 140.743 89.840 1.00 43.56 87 SER A O 1
ATOM 403 N N . LEU A 1 54 ? 146.849 141.904 91.612 1.00 42.86 88 LEU A N 1
ATOM 404 C CA . LEU A 1 54 ? 148.176 142.397 91.961 1.00 42.86 88 LEU A CA 1
ATOM 405 C C . LEU A 1 54 ? 149.085 141.273 92.440 1.00 42.86 88 LEU A C 1
ATOM 406 O O . LEU A 1 54 ? 150.297 141.318 92.206 1.00 42.86 88 LEU A O 1
ATOM 411 N N . VAL A 1 55 ? 148.525 140.269 93.105 1.00 43.75 89 VAL A N 1
ATOM 412 C CA . VAL A 1 55 ? 149.297 139.141 93.620 1.00 43.75 89 VAL A CA 1
ATOM 413 C C . VAL A 1 55 ? 149.904 138.377 92.449 1.00 43.75 89 VAL A C 1
ATOM 414 O O . VAL A 1 55 ? 149.169 137.912 91.567 1.00 43.75 89 VAL A O 1
ATOM 418 N N . PRO A 1 56 ? 151.226 138.234 92.390 1.00 47.43 90 PRO A N 1
ATOM 419 C CA . PRO A 1 56 ? 151.843 137.496 91.284 1.00 47.43 90 PRO A CA 1
ATOM 420 C C . PRO A 1 56 ? 151.474 136.021 91.317 1.00 47.43 90 PRO A C 1
ATOM 421 O O . PRO A 1 56 ? 150.848 135.524 92.255 1.00 47.43 90 PRO A O 1
ATOM 425 N N . ALA A 1 57 ? 151.881 135.315 90.261 1.00 47.88 91 ALA A N 1
ATOM 426 C CA . ALA A 1 57 ? 151.572 133.895 90.159 1.00 47.88 91 ALA A CA 1
ATOM 427 C C . ALA A 1 57 ? 152.439 133.043 91.075 1.00 47.88 91 ALA A C 1
ATOM 428 O O . ALA A 1 57 ? 152.063 131.907 91.380 1.00 47.88 91 ALA A O 1
ATOM 430 N N . GLN A 1 58 ? 153.585 133.556 91.515 1.00 54.15 92 GLN A N 1
ATOM 431 C CA . GLN A 1 58 ? 154.456 132.834 92.433 1.00 54.15 92 GLN A CA 1
ATOM 432 C C . GLN A 1 58 ? 153.995 132.926 93.879 1.00 54.15 92 GLN A C 1
ATOM 433 O O . GLN A 1 58 ? 154.707 132.457 94.772 1.00 54.15 92 GLN A O 1
ATOM 439 N N . LEU A 1 59 ? 152.828 133.514 94.130 1.00 46.55 93 LEU A N 1
ATOM 440 C CA . LEU A 1 59 ? 152.323 133.677 95.482 1.00 46.55 93 LEU A CA 1
ATOM 441 C C . LEU A 1 59 ? 150.899 133.175 95.660 1.00 46.55 93 LEU A C 1
ATOM 442 O O . LEU A 1 59 ? 150.353 133.295 96.761 1.00 46.55 93 LEU A O 1
ATOM 447 N N . LYS A 1 60 ? 150.281 132.623 94.615 1.00 49.20 94 LYS A N 1
ATOM 448 C CA . LYS A 1 60 ? 148.962 132.025 94.778 1.00 49.20 94 LYS A CA 1
ATOM 449 C C . LYS A 1 60 ? 149.038 130.757 95.616 1.00 49.20 94 LYS A C 1
ATOM 450 O O . LYS A 1 60 ? 148.117 130.456 96.385 1.00 49.20 94 LYS A O 1
ATOM 456 N N . GLY A 1 61 ? 150.119 130.005 95.484 1.00 49.72 95 GLY A N 1
ATOM 457 C CA . GLY A 1 61 ? 150.278 128.780 96.246 1.00 49.72 95 GLY A CA 1
ATOM 458 C C . GLY A 1 61 ? 151.167 127.800 95.500 1.00 49.72 95 GLY A C 1
ATOM 459 O O . GLY A 1 61 ? 152.133 128.194 94.846 1.00 49.72 95 GLY A O 1
ATOM 460 N N . ARG A 1 62 ? 150.814 126.521 95.616 1.00 53.53 96 ARG A N 1
ATOM 461 C CA . ARG A 1 62 ? 151.538 125.450 94.947 1.00 53.53 96 ARG A CA 1
ATOM 462 C C . ARG A 1 62 ? 150.669 124.619 94.018 1.00 53.53 96 ARG A C 1
ATOM 463 O O . ARG A 1 62 ? 151.160 124.157 92.987 1.00 53.53 96 ARG A O 1
ATOM 471 N N . ASP A 1 63 ? 149.395 124.419 94.357 1.00 53.61 97 ASP A N 1
ATOM 472 C CA . ASP A 1 63 ? 148.428 123.776 93.464 1.00 53.61 97 ASP A CA 1
ATOM 473 C C . ASP A 1 63 ? 147.148 124.603 93.551 1.00 53.61 97 ASP A C 1
ATOM 474 O O . ASP A 1 63 ? 146.275 124.335 94.381 1.00 53.61 97 ASP A O 1
ATOM 479 N N . PHE A 1 64 ? 147.045 125.607 92.679 1.00 51.12 98 PHE A N 1
ATOM 480 C CA . PHE A 1 64 ? 145.967 126.585 92.730 1.00 51.12 98 PHE A C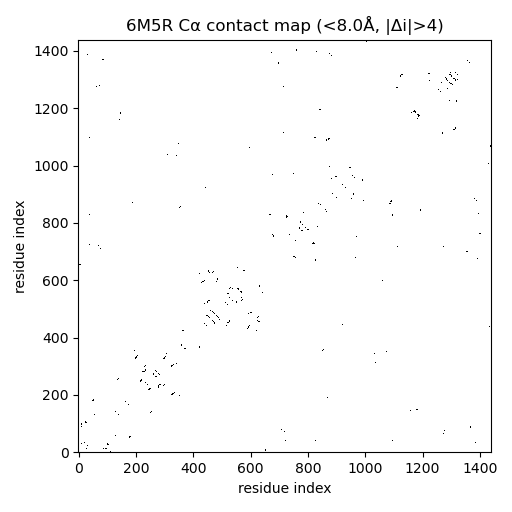A 1
ATOM 481 C C . PHE A 1 64 ? 145.208 126.689 91.416 1.00 51.12 98 PHE A C 1
ATOM 482 O O . PHE A 1 64 ? 144.424 127.627 91.244 1.00 51.12 98 PHE A O 1
ATOM 490 N N . GLY A 1 65 ? 145.404 125.759 90.499 1.00 55.88 99 GLY A N 1
ATOM 491 C CA . GLY A 1 65 ? 144.922 125.987 89.148 1.00 55.88 99 GLY A CA 1
ATOM 492 C C . GLY A 1 65 ? 145.985 126.624 88.279 1.00 55.88 99 GLY A C 1
ATOM 493 O O . GLY A 1 65 ? 146.785 127.448 88.720 1.00 55.88 99 GLY A O 1
ATOM 494 N N . GLY A 1 66 ? 145.997 126.223 87.009 1.00 64.90 100 GLY A N 1
ATOM 495 C CA . GLY A 1 66 ? 147.084 126.626 86.131 1.00 64.90 100 GLY A CA 1
ATOM 496 C C . GLY A 1 66 ? 147.094 128.114 85.837 1.00 64.90 100 GLY A C 1
ATOM 497 O O . GLY A 1 66 ? 148.145 128.759 85.876 1.00 64.90 100 GLY A O 1
ATOM 498 N N . ASP A 1 67 ? 145.926 128.683 85.546 1.00 64.55 101 ASP A N 1
ATOM 499 C CA . ASP A 1 67 ? 145.860 130.039 85.022 1.00 64.55 101 ASP A CA 1
ATOM 500 C C . ASP A 1 67 ? 145.378 131.074 86.030 1.00 64.55 101 ASP A C 1
ATOM 501 O O . ASP A 1 67 ? 145.649 132.264 85.840 1.00 64.55 101 ASP A O 1
ATOM 506 N N . HIS A 1 68 ? 144.679 130.665 87.084 1.00 52.78 102 HIS A N 1
ATOM 507 C CA . HIS A 1 68 ? 144.091 131.621 88.010 1.00 52.78 102 HIS A CA 1
ATOM 508 C C . HIS A 1 68 ? 144.020 131.007 89.399 1.00 52.78 102 HIS A C 1
ATOM 509 O O . HIS A 1 68 ? 144.204 129.803 89.579 1.00 52.78 102 HIS A O 1
ATOM 516 N N . THR A 1 69 ? 143.745 131.858 90.386 1.00 43.14 103 THR A N 1
ATOM 517 C CA . THR A 1 69 ? 143.491 131.388 91.740 1.00 43.14 103 THR A CA 1
ATOM 518 C C . THR A 1 69 ? 142.101 130.778 91.799 1.00 43.14 103 THR A C 1
ATOM 519 O O . THR A 1 69 ? 141.133 131.464 92.137 1.00 43.14 103 THR A O 1
ATOM 523 N N . ALA A 1 70 ? 141.997 129.491 91.458 1.00 37.59 104 ALA A N 1
ATOM 524 C CA . ALA A 1 70 ? 140.691 128.854 91.326 1.00 37.59 104 ALA A CA 1
ATOM 525 C C . ALA A 1 70 ? 139.853 128.994 92.588 1.00 37.59 104 ALA A C 1
ATOM 526 O O . ALA A 1 70 ? 138.622 129.055 92.507 1.00 37.59 104 ALA A O 1
ATOM 528 N N . LYS A 1 71 ? 140.489 129.065 93.756 1.00 34.36 105 LYS A N 1
ATOM 529 C CA . LYS A 1 71 ? 139.729 129.124 94.997 1.00 34.36 105 LYS A CA 1
ATOM 530 C C . LYS A 1 71 ? 139.029 130.459 95.200 1.00 34.36 105 LYS A C 1
ATOM 531 O O . LYS A 1 71 ? 138.200 130.568 96.109 1.00 34.36 105 LYS A O 1
ATOM 537 N N . LEU A 1 72 ? 139.333 131.466 94.386 1.00 33.57 106 LEU A N 1
ATOM 538 C CA . LEU A 1 72 ? 138.653 132.753 94.447 1.00 33.57 106 LEU A CA 1
ATOM 539 C C . LEU A 1 72 ? 137.922 133.087 93.159 1.00 33.57 106 LEU A C 1
ATOM 540 O O . LEU A 1 72 ? 136.737 133.434 93.197 1.00 33.57 106 LEU A O 1
ATOM 545 N N . GLU A 1 73 ? 138.593 132.988 92.016 1.00 38.35 107 GLU A N 1
ATOM 546 C CA . GLU A 1 73 ? 138.041 133.411 90.733 1.00 38.35 107 GLU A CA 1
ATOM 547 C C . GLU A 1 73 ? 137.928 132.194 89.818 1.00 38.35 107 GLU A C 1
ATOM 548 O O . GLU A 1 73 ? 138.824 131.897 89.029 1.00 38.35 107 GLU A O 1
ATOM 554 N N . PHE A 1 74 ? 136.804 131.491 89.921 1.00 36.11 108 PHE A N 1
ATOM 555 C CA . PHE A 1 74 ? 136.537 130.364 89.038 1.00 36.11 108 PHE A CA 1
ATOM 556 C C . PHE A 1 74 ? 135.046 130.279 88.765 1.00 36.11 108 PHE A C 1
ATOM 557 O O . PHE A 1 74 ? 134.244 130.254 89.701 1.00 36.11 108 PHE A O 1
ATOM 565 N N . LEU A 1 75 ? 134.685 130.224 87.488 1.00 33.24 109 LEU A N 1
ATOM 566 C CA . LEU A 1 75 ? 133.306 130.015 87.072 1.00 33.24 109 LEU A CA 1
ATOM 567 C C . LEU A 1 75 ? 133.260 128.833 86.119 1.00 33.24 109 LEU A C 1
ATOM 568 O O . LEU A 1 75 ? 134.023 128.788 85.149 1.00 33.24 109 LEU A O 1
ATOM 573 N N . ALA A 1 76 ? 132.378 127.878 86.404 1.00 36.59 110 ALA A N 1
ATOM 574 C CA . ALA A 1 76 ? 132.245 126.705 85.558 1.00 36.59 110 ALA A CA 1
ATOM 575 C C . ALA A 1 76 ? 131.934 127.125 84.124 1.00 36.59 110 ALA A C 1
ATOM 576 O O . ALA A 1 76 ? 131.315 128.168 83.898 1.00 36.59 110 ALA A O 1
ATOM 578 N N . PRO A 1 77 ? 132.361 126.338 83.132 1.00 42.56 111 PRO A N 1
ATOM 579 C CA . PRO A 1 77 ? 132.089 126.725 81.738 1.00 42.56 111 PRO A CA 1
ATOM 580 C C . PRO A 1 77 ? 130.608 126.849 81.433 1.00 42.56 111 PRO A C 1
ATOM 581 O O . PRO A 1 77 ? 130.209 127.726 80.656 1.00 42.56 111 PRO A O 1
ATOM 585 N N . GLU A 1 78 ? 129.775 125.999 82.037 1.00 44.42 112 GLU A N 1
ATOM 586 C CA . GLU A 1 78 ? 128.335 126.129 81.850 1.00 44.42 112 GLU A CA 1
ATOM 587 C C . GLU A 1 78 ? 127.830 127.455 82.400 1.00 44.42 112 GLU A C 1
ATOM 588 O O . GLU A 1 78 ? 127.014 128.128 81.763 1.00 44.42 112 GLU A O 1
ATOM 594 N N . LEU A 1 79 ? 128.315 127.856 83.576 1.00 39.44 113 LEU A N 1
ATOM 595 C CA . LEU A 1 79 ? 127.880 129.125 84.147 1.00 39.44 113 LEU A CA 1
ATOM 596 C C . LEU A 1 79 ? 128.391 130.309 83.338 1.00 39.44 113 LEU A C 1
ATOM 597 O O . LEU A 1 79 ? 127.711 131.336 83.254 1.00 39.44 113 LEU A O 1
ATOM 602 N N . VAL A 1 80 ? 129.573 130.188 82.733 1.00 43.02 114 VAL A N 1
ATOM 603 C CA . VAL A 1 80 ? 130.076 131.275 81.901 1.00 43.02 114 VAL A CA 1
ATOM 604 C C . VAL A 1 80 ? 129.255 131.390 80.625 1.00 43.02 114 VAL A C 1
ATOM 605 O O . VAL A 1 80 ? 128.934 132.496 80.176 1.00 43.02 114 VAL A O 1
ATOM 609 N N . ARG A 1 81 ? 128.894 130.254 80.023 1.00 50.63 115 ARG A N 1
ATOM 610 C CA . ARG A 1 81 ? 128.044 130.286 78.839 1.00 50.63 115 ARG A CA 1
ATOM 611 C C . ARG A 1 81 ? 126.616 130.700 79.164 1.00 50.63 115 ARG A C 1
ATOM 612 O O . ARG A 1 81 ? 125.902 131.167 78.271 1.00 50.63 115 ARG A O 1
ATOM 620 N N . ALA A 1 82 ? 126.184 130.538 80.413 1.00 46.72 116 ALA A N 1
ATOM 621 C CA . ALA A 1 82 ? 124.846 130.951 80.811 1.00 46.72 116 ALA A CA 1
ATOM 622 C C . ALA A 1 82 ? 124.773 132.435 81.138 1.00 46.72 116 ALA A C 1
ATOM 623 O O . ALA A 1 82 ? 123.819 133.109 80.736 1.00 46.72 116 ALA A O 1
ATOM 625 N N . VAL A 1 83 ? 125.760 132.965 81.860 1.00 45.59 117 VAL A N 1
ATOM 626 C CA . VAL A 1 83 ? 125.774 134.395 82.140 1.00 45.59 117 VAL A CA 1
ATOM 627 C C . VAL A 1 83 ? 126.225 135.203 80.932 1.00 45.59 117 VAL A C 1
ATOM 628 O O . VAL A 1 83 ? 126.087 136.432 80.933 1.00 45.59 117 VAL A O 1
ATOM 632 N N . ALA A 1 84 ? 126.756 134.547 79.898 1.00 49.66 118 ALA A N 1
ATOM 633 C CA . ALA A 1 84 ? 127.144 135.269 78.691 1.00 49.66 118 ALA A CA 1
ATOM 634 C C . ALA A 1 84 ? 125.926 135.839 77.979 1.00 49.66 118 ALA A C 1
ATOM 635 O O . ALA A 1 84 ? 125.938 136.994 77.539 1.00 49.66 118 ALA A O 1
ATOM 637 N N . ARG A 1 85 ? 124.861 135.048 77.866 1.00 51.20 119 ARG A N 1
ATOM 638 C CA . ARG A 1 85 ? 123.620 135.501 77.259 1.00 51.20 119 ARG A CA 1
ATOM 639 C C . ARG A 1 85 ? 122.724 136.231 78.250 1.00 51.20 119 ARG A C 1
ATOM 640 O O . ARG A 1 85 ? 121.517 136.350 78.015 1.00 51.20 119 ARG A O 1
ATOM 648 N N . LEU A 1 86 ? 123.288 136.707 79.355 1.00 49.23 120 LEU A N 1
ATOM 649 C CA . LEU A 1 86 ? 122.595 137.612 80.258 1.00 49.23 120 LEU A CA 1
ATOM 650 C C . LEU A 1 86 ? 123.001 139.039 79.925 1.00 49.23 120 LEU A C 1
ATOM 651 O O . LEU A 1 86 ? 124.193 139.357 79.881 1.00 49.23 120 LEU A O 1
ATOM 656 N N . ARG A 1 87 ? 122.012 139.895 79.687 1.00 53.78 121 ARG A N 1
ATOM 657 C CA . ARG A 1 87 ? 122.258 141.266 79.256 1.00 53.78 121 ARG A CA 1
ATOM 658 C C . ARG A 1 87 ? 121.509 142.210 80.181 1.00 53.78 121 ARG A C 1
ATOM 659 O O . ARG A 1 87 ? 120.281 142.140 80.284 1.00 53.78 121 ARG A O 1
ATOM 667 N N . PHE A 1 88 ? 122.247 143.086 80.852 1.00 40.99 122 PHE A N 1
ATOM 668 C CA . PHE A 1 88 ? 121.631 144.114 81.669 1.00 40.99 122 PHE A CA 1
ATOM 669 C C . PHE A 1 88 ? 120.970 145.164 80.783 1.00 40.99 122 PHE A C 1
ATOM 670 O O . PHE A 1 88 ? 120.964 145.071 79.553 1.00 40.99 122 PHE A O 1
ATOM 678 N N . LYS A 1 89 ? 120.407 146.180 81.426 1.00 41.58 123 LYS A N 1
ATOM 679 C CA . LYS A 1 89 ? 119.910 147.326 80.687 1.00 41.58 123 LYS A CA 1
ATOM 680 C C . LYS A 1 89 ? 121.082 148.153 80.159 1.00 41.58 123 LYS A C 1
ATOM 681 O O . LYS A 1 89 ? 122.251 147.778 80.280 1.00 41.58 123 LYS A O 1
ATOM 687 N N . GLU A 1 90 ? 120.757 149.286 79.551 1.00 48.96 124 GLU A N 1
ATOM 688 C CA . GLU A 1 90 ? 121.757 150.240 79.093 1.00 48.96 124 GLU A CA 1
ATOM 689 C C . GLU A 1 90 ? 121.530 151.572 79.793 1.00 48.96 124 GLU A C 1
ATOM 690 O O . GLU A 1 90 ? 120.403 152.075 79.828 1.00 48.96 124 GLU A O 1
ATOM 692 N N . CYS A 1 91 ? 122.599 152.134 80.349 1.00 56.07 125 CYS A N 1
ATOM 693 C CA . CYS A 1 91 ? 122.488 153.379 81.094 1.00 56.07 125 CYS A CA 1
ATOM 694 C C . CYS A 1 91 ? 122.027 154.511 80.185 1.00 56.07 125 CYS A C 1
ATOM 695 O O . CYS A 1 91 ? 122.379 154.564 79.004 1.00 56.07 125 CYS A O 1
ATOM 698 N N . ALA A 1 92 ? 121.224 155.414 80.742 1.00 58.61 126 ALA A N 1
ATOM 699 C CA . ALA A 1 92 ? 120.801 156.587 79.999 1.00 58.61 126 ALA A CA 1
ATOM 700 C C . ALA A 1 92 ? 122.020 157.425 79.613 1.00 58.61 126 ALA A C 1
ATOM 701 O O . ALA A 1 92 ? 123.034 157.417 80.317 1.00 58.61 126 ALA A O 1
ATOM 703 N N . PRO A 1 93 ? 121.955 158.148 78.490 1.00 62.85 127 PRO A N 1
ATOM 704 C CA . PRO A 1 93 ? 123.129 158.936 78.067 1.00 62.85 127 PRO A CA 1
ATOM 705 C C . PRO A 1 93 ? 123.583 159.953 79.103 1.00 62.85 127 PRO A C 1
ATOM 706 O O . PRO A 1 93 ? 124.757 159.951 79.513 1.00 62.85 127 PRO A O 1
ATOM 710 N N . ALA A 1 94 ? 122.672 160.822 79.548 1.00 63.54 128 ALA A N 1
ATOM 711 C CA . ALA A 1 94 ? 123.008 161.814 80.561 1.00 63.54 128 ALA A CA 1
ATOM 712 C C . ALA A 1 94 ? 123.522 161.178 81.844 1.00 63.54 128 ALA A C 1
ATOM 713 O O . ALA A 1 94 ? 124.171 161.861 82.643 1.00 63.54 128 ALA A O 1
ATOM 715 N N . ASP A 1 95 ? 123.250 159.892 82.060 1.00 58.83 129 ASP A N 1
ATOM 716 C CA . ASP A 1 95 ? 123.767 159.191 83.225 1.00 58.83 129 ASP A CA 1
ATOM 717 C C . ASP A 1 95 ? 125.014 158.377 82.918 1.00 58.83 129 ASP A C 1
ATOM 718 O O . ASP A 1 95 ? 125.799 158.103 83.831 1.00 58.83 129 ASP A O 1
ATOM 723 N N . VAL A 1 96 ? 125.223 157.981 81.661 1.00 55.63 130 VAL A N 1
ATOM 724 C CA . VAL A 1 96 ? 126.423 157.212 81.352 1.00 55.63 130 VAL A CA 1
ATOM 725 C C . VAL A 1 96 ? 127.622 158.136 81.191 1.00 55.63 130 VAL A C 1
ATOM 726 O O . VAL A 1 96 ? 128.765 157.710 81.391 1.00 55.63 130 VAL A O 1
ATOM 730 N N . VAL A 1 97 ? 127.400 159.405 80.831 1.00 53.04 131 VAL A N 1
ATOM 731 C CA . VAL A 1 97 ? 128.522 160.346 80.732 1.00 53.04 131 VAL A CA 1
ATOM 732 C C . VAL A 1 97 ? 129.310 160.448 82.032 1.00 53.04 131 VAL A C 1
ATOM 733 O O . VAL A 1 97 ? 130.548 160.335 81.988 1.00 53.04 131 VAL A O 1
ATOM 737 N N . PRO A 1 98 ? 128.692 160.656 83.212 1.00 48.21 132 PRO A N 1
ATOM 738 C CA . PRO A 1 98 ? 129.498 160.751 84.436 1.00 48.21 132 PRO A CA 1
ATOM 739 C C . PRO A 1 98 ? 129.790 159.403 85.080 1.00 48.21 132 PRO A C 1
ATOM 740 O O . PRO A 1 98 ? 130.752 159.274 85.848 1.00 48.21 132 PRO A O 1
ATOM 744 N N . GLN A 1 99 ? 128.969 158.394 84.784 1.00 46.05 133 GLN A N 1
ATOM 745 C CA . GLN A 1 99 ? 129.181 157.076 85.374 1.00 46.05 133 GLN A CA 1
ATOM 746 C C . GLN A 1 99 ? 130.492 156.467 84.895 1.00 46.05 133 GLN A C 1
ATOM 747 O O . GLN A 1 99 ? 131.252 155.899 85.687 1.00 46.05 133 GLN A O 1
ATOM 753 N N . ARG A 1 100 ? 130.775 156.574 83.595 1.00 47.11 134 ARG A N 1
ATOM 754 C CA . ARG A 1 100 ? 132.026 156.039 83.072 1.00 47.11 134 ARG A CA 1
ATOM 755 C C . ARG A 1 100 ? 133.222 156.779 83.652 1.00 47.11 134 ARG A C 1
ATOM 756 O O . ARG A 1 100 ? 134.259 156.171 83.939 1.00 47.11 134 ARG A O 1
ATOM 764 N N . ASN A 1 101 ? 133.093 158.094 83.838 1.00 43.39 135 ASN A N 1
ATOM 765 C CA . ASN A 1 101 ? 134.170 158.858 84.455 1.00 43.39 135 ASN A CA 1
ATOM 766 C C . ASN A 1 101 ? 134.431 158.380 85.875 1.00 43.39 135 ASN A C 1
ATOM 767 O O . ASN A 1 101 ? 135.580 158.106 86.244 1.00 43.39 135 ASN A O 1
ATOM 772 N N . ALA A 1 102 ? 133.373 158.262 86.682 1.00 39.84 136 ALA A N 1
ATOM 773 C CA . ALA A 1 102 ? 133.534 157.775 88.049 1.00 39.84 136 ALA A CA 1
ATOM 774 C C . ALA A 1 102 ? 134.154 156.385 88.072 1.00 39.84 136 ALA A C 1
ATOM 775 O O . ALA A 1 102 ? 135.041 156.110 88.888 1.00 39.84 136 ALA A O 1
ATOM 777 N N . TYR A 1 103 ? 133.719 155.504 87.169 1.00 39.03 137 TYR A N 1
ATOM 778 C CA . TYR A 1 103 ? 134.224 154.135 87.167 1.00 39.03 137 TYR A CA 1
ATOM 779 C C . TYR A 1 103 ? 135.702 154.093 86.802 1.00 39.03 137 TYR A C 1
ATOM 780 O O . TYR A 1 103 ? 136.515 153.523 87.536 1.00 39.03 137 TYR A O 1
ATOM 789 N N . TYR A 1 104 ? 136.070 154.688 85.667 1.00 39.77 138 TYR A N 1
ATOM 790 C CA . TYR A 1 104 ? 137.458 154.647 85.230 1.00 39.77 138 TYR A CA 1
ATOM 791 C C . TYR A 1 104 ? 138.377 155.502 86.089 1.00 39.77 138 TYR A C 1
ATOM 792 O O . TYR A 1 104 ? 139.599 155.356 85.981 1.00 39.77 138 TYR A O 1
ATOM 801 N N . SER A 1 105 ? 137.836 156.384 86.930 1.00 37.63 139 SER A N 1
ATOM 802 C CA . SER A 1 105 ? 138.665 157.153 87.845 1.00 37.63 139 SER A CA 1
ATOM 803 C C . SER A 1 105 ? 138.853 156.479 89.193 1.00 37.63 139 SER A C 1
ATOM 804 O O . SER A 1 105 ? 139.934 156.588 89.777 1.00 37.63 139 SER A O 1
ATOM 807 N N . VAL A 1 106 ? 137.835 155.784 89.704 1.00 35.98 140 VAL A N 1
ATOM 808 C CA . VAL A 1 106 ? 138.020 155.042 90.944 1.00 35.98 140 VAL A CA 1
ATOM 809 C C . VAL A 1 106 ? 138.912 153.828 90.733 1.00 35.98 140 VAL A C 1
ATOM 810 O O . VAL A 1 106 ? 139.415 153.255 91.704 1.00 35.98 140 VAL A O 1
ATOM 814 N N . LEU A 1 107 ? 139.119 153.417 89.483 1.00 39.83 141 LEU A N 1
ATOM 815 C CA . LEU A 1 107 ? 140.023 152.321 89.168 1.00 39.83 141 LEU A CA 1
ATOM 816 C C . LEU A 1 107 ? 141.443 152.791 88.894 1.00 39.83 141 LEU A C 1
ATOM 817 O O . LEU A 1 107 ? 142.376 151.986 88.982 1.00 39.83 141 LEU A O 1
ATOM 822 N N . ASN A 1 108 ? 141.624 154.072 88.566 1.00 45.20 142 ASN A N 1
ATOM 823 C CA . ASN A 1 108 ? 142.956 154.593 88.278 1.00 45.20 142 ASN A CA 1
ATOM 824 C C . ASN A 1 108 ? 143.880 154.485 89.483 1.00 45.20 142 ASN A C 1
ATOM 825 O O . ASN A 1 108 ? 145.085 154.272 89.318 1.00 45.20 142 ASN A O 1
ATOM 830 N N . THR A 1 109 ? 143.344 154.617 90.696 1.00 45.07 143 THR A N 1
ATOM 831 C CA . THR A 1 109 ? 144.182 154.506 91.884 1.00 45.07 143 THR A CA 1
ATOM 832 C C . THR A 1 109 ? 144.667 153.086 92.138 1.00 45.07 143 THR A C 1
ATOM 833 O O . THR A 1 109 ? 145.389 152.866 93.117 1.00 45.07 143 THR A O 1
ATOM 837 N N . PHE A 1 110 ? 144.290 152.125 91.297 1.00 45.78 144 PHE A N 1
ATOM 838 C CA . PHE A 1 110 ? 144.823 150.771 91.350 1.00 45.78 144 PHE A CA 1
ATOM 839 C C . PHE A 1 110 ? 145.837 150.522 90.243 1.00 45.78 144 PHE A C 1
ATOM 840 O O . PHE A 1 110 ? 146.898 149.944 90.489 1.00 45.78 144 PHE A O 1
ATOM 848 N N . GLN A 1 111 ? 145.531 150.962 89.024 1.00 51.58 145 GLN A N 1
ATOM 849 C CA . GLN A 1 111 ? 146.492 150.916 87.932 1.00 51.58 145 GLN A CA 1
ATOM 850 C C . GLN A 1 111 ? 147.609 151.926 88.162 1.00 51.58 145 GLN A C 1
ATOM 851 O O . GLN A 1 111 ? 148.535 152.029 87.353 1.00 51.58 145 GLN A O 1
ATOM 857 N N . ALA A 1 112 ? 147.521 152.689 89.251 1.00 49.16 146 ALA A N 1
ATOM 858 C CA . ALA A 1 112 ? 148.599 153.573 89.669 1.00 49.16 146 ALA A CA 1
ATOM 859 C C . ALA A 1 112 ? 149.449 152.982 90.780 1.00 49.16 146 ALA A C 1
ATOM 860 O O . ALA A 1 112 ? 150.624 153.338 90.902 1.00 49.16 146 ALA A O 1
ATOM 862 N N . LEU A 1 113 ? 148.881 152.094 91.596 1.00 49.24 147 LEU A N 1
ATOM 863 C CA . LEU A 1 113 ? 149.675 151.372 92.582 1.00 49.24 147 LEU A CA 1
ATOM 864 C C . LEU A 1 113 ? 150.485 150.259 91.936 1.00 49.24 147 LEU A C 1
ATOM 865 O O . LEU A 1 113 ? 151.575 149.929 92.414 1.00 49.24 147 LEU A O 1
ATOM 870 N N . HIS A 1 114 ? 149.976 149.682 90.848 1.00 55.09 148 HIS A N 1
ATOM 871 C CA . HIS A 1 114 ? 150.680 148.639 90.116 1.00 55.09 148 HIS A CA 1
ATOM 872 C C . HIS A 1 114 ? 151.903 149.161 89.373 1.00 55.09 148 HIS A C 1
ATOM 873 O O . HIS A 1 114 ? 152.635 148.359 88.786 1.00 55.09 148 HIS A O 1
ATOM 880 N N . ARG A 1 115 ? 152.140 150.471 89.379 1.00 60.44 149 ARG A N 1
ATOM 881 C CA . ARG A 1 115 ? 153.270 151.070 88.682 1.00 60.44 149 ARG A CA 1
ATOM 882 C C . ARG A 1 115 ? 154.317 151.642 89.625 1.00 60.44 149 ARG A C 1
ATOM 883 O O . ARG A 1 115 ? 155.514 151.542 89.343 1.00 60.44 149 ARG A O 1
ATOM 891 N N . SER A 1 116 ? 153.887 152.253 90.728 1.00 57.12 150 SER A N 1
ATOM 892 C CA . SER A 1 116 ? 154.811 152.915 91.639 1.00 57.12 150 SER A CA 1
ATOM 893 C C . SER A 1 116 ? 155.885 151.950 92.119 1.00 57.12 150 SER A C 1
ATOM 894 O O . SER A 1 116 ? 155.583 150.869 92.631 1.00 57.12 150 SER A O 1
ATOM 897 N N . GLU A 1 117 ? 157.148 152.346 91.946 1.00 59.96 151 GLU A N 1
ATOM 898 C CA . GLU A 1 117 ? 158.258 151.502 92.368 1.00 59.96 151 GLU A CA 1
ATOM 899 C C . GLU A 1 117 ? 158.285 151.287 93.875 1.00 59.96 151 GLU A C 1
ATOM 900 O O . GLU A 1 117 ? 158.874 150.305 94.333 1.00 59.96 151 GLU A O 1
ATOM 906 N N . ALA A 1 118 ? 157.661 152.175 94.652 1.00 55.17 152 ALA A N 1
ATOM 907 C CA . ALA A 1 118 ? 157.595 151.969 96.095 1.00 55.17 152 ALA A CA 1
ATOM 908 C C . ALA A 1 118 ? 156.812 150.707 96.435 1.00 55.17 152 ALA A C 1
ATOM 909 O O . ALA A 1 118 ? 157.129 150.012 97.406 1.00 55.17 152 ALA A O 1
ATOM 911 N N . PHE A 1 119 ? 155.787 150.394 95.642 1.00 49.88 153 PHE A N 1
ATOM 912 C CA . PHE A 1 119 ? 155.023 149.168 95.845 1.00 49.88 153 PHE A CA 1
ATOM 913 C C . PHE A 1 119 ? 155.661 147.992 95.116 1.00 49.88 153 PHE A C 1
ATOM 914 O O . PHE A 1 119 ? 155.572 146.846 95.576 1.00 49.88 153 PHE A O 1
ATOM 922 N N . ARG A 1 120 ? 156.291 148.258 93.971 1.00 53.58 154 ARG A N 1
ATOM 923 C CA . ARG A 1 120 ? 157.016 147.208 93.271 1.00 53.58 154 ARG A CA 1
ATOM 924 C C . ARG A 1 120 ? 158.157 146.667 94.117 1.00 53.58 154 ARG A C 1
ATOM 925 O O . ARG A 1 120 ? 158.516 145.494 93.991 1.00 53.58 154 ARG A O 1
ATOM 933 N N . GLN A 1 121 ? 158.725 147.496 94.995 1.00 57.39 155 GLN A N 1
ATOM 934 C CA . GLN A 1 121 ? 159.748 147.012 95.916 1.00 57.39 155 GLN A CA 1
ATOM 935 C C . GLN A 1 121 ? 159.188 145.931 96.830 1.00 57.39 155 GLN A C 1
ATOM 936 O O . GLN A 1 121 ? 159.797 144.870 97.006 1.00 57.39 155 GLN A O 1
ATOM 942 N N . LEU A 1 122 ? 158.016 146.182 97.414 1.00 47.96 156 LEU A N 1
ATOM 943 C CA . LEU A 1 122 ? 157.388 145.191 98.280 1.00 47.96 156 LEU A CA 1
ATOM 944 C C . LEU A 1 122 ? 157.009 143.938 97.503 1.00 47.96 156 LEU A C 1
ATOM 945 O O . LEU A 1 122 ? 157.222 142.814 97.980 1.00 47.96 156 LEU A O 1
ATOM 950 N N . VAL A 1 123 ? 156.430 144.111 96.313 1.00 46.46 157 VAL A N 1
ATOM 951 C CA . VAL A 1 123 ? 156.042 142.955 95.511 1.00 46.46 157 VAL A CA 1
ATOM 952 C C . VAL A 1 123 ? 157.262 142.110 95.177 1.00 46.46 157 VAL A C 1
ATOM 953 O O . VAL A 1 123 ? 157.229 140.878 95.283 1.00 46.46 157 VAL A O 1
ATOM 957 N N . HIS A 1 124 ? 158.364 142.757 94.791 1.00 51.62 158 HIS A N 1
ATOM 958 C CA . HIS A 1 124 ? 159.583 142.026 94.476 1.00 51.62 158 HIS A CA 1
ATOM 959 C C . HIS A 1 124 ? 160.131 141.320 95.706 1.00 51.62 158 HIS A C 1
ATOM 960 O O . HIS A 1 124 ? 160.548 140.163 95.624 1.00 51.62 158 HIS A O 1
ATOM 967 N N . PHE A 1 125 ? 160.131 141.997 96.856 1.00 48.94 159 PHE A N 1
ATOM 968 C CA . PHE A 1 125 ? 160.622 141.375 98.081 1.00 48.94 159 PHE A CA 1
ATOM 969 C C . PHE A 1 125 ? 159.859 140.094 98.381 1.00 48.94 159 PHE A C 1
ATOM 970 O O . PHE A 1 125 ? 160.460 139.029 98.576 1.00 48.94 159 PHE A O 1
ATOM 978 N N . VAL A 1 126 ? 158.527 140.170 98.389 1.00 46.12 160 VAL A N 1
ATOM 979 C CA . VAL A 1 126 ? 157.734 139.002 98.763 1.00 46.12 160 VAL A CA 1
ATOM 980 C C . VAL A 1 126 ? 157.840 137.907 97.706 1.00 46.12 160 VAL A C 1
ATOM 981 O O . VAL A 1 126 ? 157.956 136.719 98.038 1.00 46.12 160 VAL A O 1
ATOM 985 N N . ARG A 1 127 ? 157.819 138.276 96.422 1.00 52.35 161 ARG A N 1
ATOM 986 C CA . ARG A 1 127 ? 157.879 137.263 95.375 1.00 52.35 161 ARG A CA 1
ATOM 987 C C . ARG A 1 127 ? 159.231 136.562 95.358 1.00 52.35 161 ARG A C 1
ATOM 988 O O . ARG A 1 127 ? 159.296 135.340 95.184 1.00 52.35 161 ARG A O 1
ATOM 996 N N . ASP A 1 128 ? 160.322 137.314 95.527 1.00 56.52 162 ASP A N 1
ATOM 997 C CA . ASP A 1 128 ? 161.637 136.690 95.590 1.00 56.52 162 ASP A CA 1
ATOM 998 C C . ASP A 1 128 ? 161.769 135.814 96.825 1.00 56.52 162 ASP A C 1
ATOM 999 O O . ASP A 1 128 ? 162.335 134.720 96.750 1.00 56.52 162 ASP A O 1
ATOM 1004 N N . PHE A 1 129 ? 161.254 136.267 97.971 1.00 51.22 163 PHE A N 1
ATOM 1005 C CA . PHE A 1 129 ? 161.285 135.424 99.160 1.00 51.22 163 PHE A CA 1
ATOM 1006 C C . PHE A 1 129 ? 160.573 134.101 98.908 1.00 51.22 163 PHE A C 1
ATOM 1007 O O . PHE A 1 129 ? 161.100 133.028 99.222 1.00 51.22 163 PHE A O 1
ATOM 1015 N N . ALA A 1 130 ? 159.380 134.157 98.313 1.00 51.37 164 ALA A N 1
ATOM 1016 C CA . ALA A 1 130 ? 158.624 132.936 98.053 1.00 51.37 164 ALA A CA 1
ATOM 1017 C C . ALA A 1 130 ? 159.352 132.028 97.068 1.00 51.37 164 ALA A C 1
ATOM 1018 O O . ALA A 1 130 ? 159.550 130.837 97.337 1.00 51.37 164 ALA A O 1
ATOM 1020 N N . GLN A 1 131 ? 159.755 132.572 95.917 1.00 60.98 165 GLN A N 1
ATOM 1021 C CA . GLN A 1 131 ? 160.407 131.768 94.888 1.00 60.98 165 GLN A CA 1
ATOM 1022 C C . GLN A 1 131 ? 161.759 131.230 95.339 1.00 60.98 165 GLN A C 1
ATOM 1023 O O . GLN A 1 131 ? 162.189 130.179 94.851 1.00 60.98 165 GLN A O 1
ATOM 1029 N N . LEU A 1 132 ? 162.422 131.903 96.275 1.00 63.46 166 LEU A N 1
ATOM 1030 C CA . LEU A 1 132 ? 163.729 131.481 96.748 1.00 63.46 166 LEU A CA 1
ATOM 1031 C C . LEU A 1 132 ? 163.638 130.570 97.961 1.00 63.46 166 LEU A C 1
ATOM 1032 O O . LEU A 1 132 ? 164.616 129.886 98.282 1.00 63.46 166 LEU A O 1
ATOM 1037 N N . LEU A 1 133 ? 162.491 130.541 98.637 1.00 55.76 167 LEU A N 1
ATOM 1038 C CA . LEU A 1 133 ? 162.239 129.539 99.659 1.00 55.76 167 LEU A CA 1
ATOM 1039 C C . LEU A 1 133 ? 161.599 128.278 99.097 1.00 55.76 167 LEU A C 1
ATOM 1040 O O . LEU A 1 133 ? 161.658 127.231 99.751 1.00 55.76 167 LEU A O 1
ATOM 1045 N N . LYS A 1 134 ? 160.992 128.358 97.908 1.00 62.87 168 LYS A N 1
ATOM 1046 C CA . LYS A 1 134 ? 160.455 127.178 97.237 1.00 62.87 168 LYS A CA 1
ATOM 1047 C C . LYS A 1 134 ? 161.438 126.018 97.310 1.00 62.87 168 LYS A C 1
ATOM 1048 O O . LYS A 1 134 ? 161.128 124.954 97.855 1.00 62.87 168 LYS A O 1
ATOM 1054 N N . THR A 1 135 ? 162.635 126.214 96.772 1.00 67.12 169 THR A N 1
ATOM 1055 C CA . THR A 1 135 ? 163.770 125.390 97.153 1.00 67.12 169 THR A CA 1
ATOM 1056 C C . THR A 1 135 ? 164.376 125.969 98.422 1.00 67.12 169 THR A C 1
ATOM 1057 O O . THR A 1 135 ? 164.760 127.141 98.453 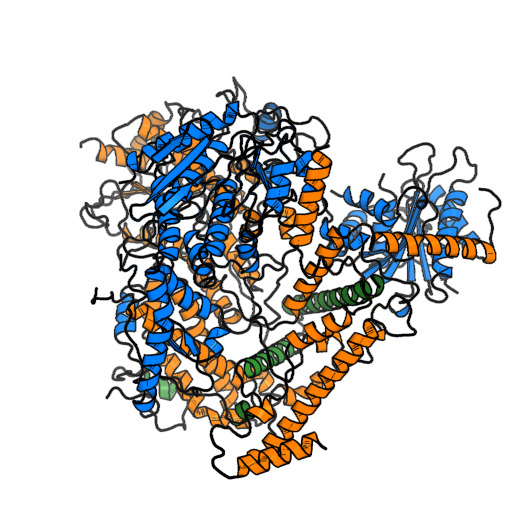1.00 67.12 169 THR A O 1
ATOM 1061 N N . SER A 1 136 ? 164.439 125.150 99.474 1.00 66.73 170 SER A N 1
ATOM 1062 C CA . SER A 1 136 ? 164.811 125.640 100.797 1.00 66.73 170 SER A CA 1
ATOM 1063 C C . SER A 1 136 ? 166.110 126.432 100.737 1.00 66.73 170 SER A C 1
ATOM 1064 O O . SER A 1 136 ? 166.957 126.207 99.868 1.00 66.73 170 SER A O 1
ATOM 1067 N N . PHE A 1 137 ? 166.259 127.370 101.676 1.00 67.07 171 PHE A N 1
ATOM 1068 C CA . PHE A 1 137 ? 167.317 128.373 101.616 1.00 67.07 171 PHE A CA 1
ATOM 1069 C C . PHE A 1 137 ? 168.686 127.735 101.426 1.00 67.07 171 PHE A C 1
ATOM 1070 O O . PHE A 1 137 ? 169.191 127.038 102.312 1.00 67.07 171 PHE A O 1
ATOM 1078 N N . ARG A 1 138 ? 169.288 127.977 100.268 1.00 77.69 172 ARG A N 1
ATOM 1079 C CA . ARG A 1 138 ? 170.528 127.327 99.873 1.00 77.69 172 ARG A CA 1
ATOM 1080 C C . ARG A 1 138 ? 171.291 128.294 98.974 1.00 77.69 172 ARG A C 1
ATOM 1081 O O . ARG A 1 138 ? 170.996 129.493 98.943 1.00 77.69 172 ARG A O 1
ATOM 1089 N N . ALA A 1 139 ? 172.277 127.775 98.242 1.00 85.46 173 ALA A N 1
ATOM 1090 C CA . ALA A 1 139 ? 173.091 128.574 97.335 1.00 85.46 173 ALA A CA 1
ATOM 1091 C C . ALA A 1 139 ? 172.555 128.572 95.908 1.00 85.46 173 ALA A C 1
ATOM 1092 O O . ALA A 1 139 ? 173.344 128.578 94.953 1.00 85.46 173 ALA A O 1
ATOM 1094 N N . SER A 1 140 ? 171.235 128.560 95.737 1.00 87.63 174 SER A N 1
ATOM 1095 C CA . SER A 1 140 ? 170.641 128.539 94.411 1.00 87.63 174 SER A CA 1
ATOM 1096 C C . SER A 1 140 ? 170.942 129.837 93.660 1.00 87.63 174 SER A C 1
ATOM 1097 O O . SER A 1 140 ? 171.462 130.809 94.214 1.00 87.63 174 SER A O 1
ATOM 1100 N N . SER A 1 141 ? 170.597 129.840 92.373 1.00 93.16 175 SER A N 1
ATOM 1101 C CA . SER A 1 141 ? 170.914 130.954 91.489 1.00 93.16 175 SER A CA 1
ATOM 1102 C C . SER A 1 141 ? 169.763 131.934 91.307 1.00 93.16 175 SER A C 1
ATOM 1103 O O . SER A 1 141 ? 169.998 133.057 90.847 1.00 93.16 175 SER A O 1
ATOM 1106 N N . LEU A 1 142 ? 168.536 131.539 91.653 1.00 92.68 176 LEU A N 1
ATOM 1107 C CA . LEU A 1 142 ? 167.347 132.376 91.485 1.00 92.68 176 LEU A CA 1
ATOM 1108 C C . LEU A 1 142 ? 167.165 132.773 90.016 1.00 92.68 176 LEU A C 1
ATOM 1109 O O . LEU A 1 142 ? 167.237 133.945 89.637 1.00 92.68 176 LEU A O 1
ATOM 1114 N N . THR A 1 143 ? 166.948 131.760 89.184 1.00 95.38 177 THR A N 1
ATOM 1115 C CA . THR A 1 143 ? 166.706 131.974 87.761 1.00 95.38 177 THR A CA 1
ATOM 1116 C C . THR A 1 143 ? 165.614 131.039 87.247 1.00 95.38 177 THR A C 1
ATOM 1117 O O . THR A 1 143 ? 164.704 131.463 86.534 1.00 95.38 177 THR A O 1
ATOM 1121 N N . GLY A 1 161 ? 157.856 112.333 99.431 1.00 79.98 195 GLY A N 1
ATOM 1122 C CA . GLY A 1 161 ? 158.821 113.203 98.785 1.00 79.98 195 GLY A CA 1
ATOM 1123 C C . GLY A 1 161 ? 158.455 114.671 98.874 1.00 79.98 195 GLY A C 1
ATOM 1124 O O . GLY A 1 161 ? 157.484 115.119 98.263 1.00 79.98 195 GLY A O 1
ATOM 1125 N N . ARG A 1 162 ? 159.237 115.426 99.642 1.00 79.91 196 ARG A N 1
ATOM 1126 C CA . ARG A 1 162 ? 159.010 116.851 99.832 1.00 79.91 196 ARG A CA 1
ATOM 1127 C C . ARG A 1 162 ? 160.141 117.629 99.177 1.00 79.91 196 ARG A C 1
ATOM 1128 O O . ARG A 1 162 ? 161.318 117.379 99.455 1.00 79.91 196 ARG A O 1
ATOM 1136 N N . THR A 1 163 ? 159.780 118.559 98.296 1.00 80.56 197 THR A N 1
ATOM 1137 C CA . THR A 1 163 ? 160.752 119.387 97.603 1.00 80.56 197 THR A CA 1
ATOM 1138 C C . THR A 1 163 ? 160.599 120.870 97.893 1.00 80.56 197 THR A C 1
ATOM 1139 O O . THR A 1 163 ? 161.366 121.670 97.346 1.00 80.56 197 THR A O 1
ATOM 1143 N N . TYR A 1 164 ? 159.642 121.261 98.729 1.00 73.82 198 TYR A N 1
ATOM 1144 C CA . TYR A 1 164 ? 159.365 122.659 99.014 1.00 73.82 198 TYR A CA 1
ATOM 1145 C C . TYR A 1 164 ? 159.546 122.941 100.499 1.00 73.82 198 TYR A C 1
ATOM 1146 O O . TYR A 1 164 ? 158.979 122.246 101.347 1.00 73.82 198 TYR A O 1
ATOM 1155 N N . GLY A 1 165 ? 160.339 123.970 100.806 1.00 58.99 199 GLY A N 1
ATOM 1156 C CA . GLY A 1 165 ? 160.615 124.307 102.184 1.00 58.99 199 GLY A CA 1
ATOM 1157 C C . GLY A 1 165 ? 159.433 124.950 102.881 1.00 58.99 199 GLY A C 1
ATOM 1158 O O . GLY A 1 165 ? 158.541 125.523 102.259 1.00 58.99 199 GLY A O 1
ATOM 1159 N N . THR A 1 166 ? 159.439 124.852 104.209 1.00 42.24 200 THR A N 1
ATOM 1160 C CA . THR A 1 166 ? 158.329 125.300 105.037 1.00 42.24 200 THR A CA 1
ATOM 1161 C C . THR A 1 166 ? 158.817 126.263 106.107 1.00 42.24 200 THR A C 1
ATOM 1162 O O . THR A 1 166 ? 159.801 125.991 106.798 1.00 42.24 200 THR A O 1
ATOM 1166 N N . LEU A 1 167 ? 158.117 127.384 106.246 1.00 40.69 201 LEU A N 1
ATOM 1167 C CA . LEU A 1 167 ? 158.322 128.304 107.355 1.00 40.69 201 LEU A CA 1
ATOM 1168 C C . LEU A 1 167 ? 157.500 127.832 108.543 1.00 40.69 201 LEU A C 1
ATOM 1169 O O . LEU A 1 167 ? 156.285 127.648 108.425 1.00 40.69 201 LEU A O 1
ATOM 1174 N N . GLU A 1 168 ? 158.152 127.652 109.682 1.00 46.27 202 GLU A N 1
ATOM 1175 C CA . GLU A 1 168 ? 157.431 127.306 110.897 1.00 46.27 202 GLU A CA 1
ATOM 1176 C C . GLU A 1 168 ? 156.667 128.552 111.350 1.00 46.27 202 GLU A C 1
ATOM 1177 O O . GLU A 1 168 ? 156.686 129.596 110.693 1.00 46.27 202 GLU A O 1
ATOM 1183 N N . LEU A 1 169 ? 155.970 128.459 112.483 1.00 43.29 203 LEU A N 1
ATOM 1184 C CA . LEU A 1 169 ? 155.064 129.532 112.882 1.00 43.29 203 LEU A CA 1
ATOM 1185 C C . LEU A 1 169 ? 155.819 130.826 113.165 1.00 43.29 203 LEU A C 1
ATOM 1186 O O . LEU A 1 169 ? 155.473 131.889 112.637 1.00 43.29 203 LEU A O 1
ATOM 1191 N N . PHE A 1 170 ? 156.855 130.762 114.004 1.00 45.86 204 PHE A N 1
ATOM 1192 C CA . PHE A 1 170 ? 157.584 131.982 114.330 1.00 45.86 204 PHE A CA 1
ATOM 1193 C C . PHE A 1 170 ? 158.381 132.496 113.139 1.00 45.86 204 PHE A C 1
ATOM 1194 O O . PHE A 1 170 ? 158.551 133.710 112.989 1.00 45.86 204 PHE A O 1
ATOM 1202 N N . GLN A 1 171 ? 158.877 131.597 112.287 1.00 45.91 205 GLN A N 1
ATOM 1203 C CA . GLN A 1 171 ? 159.549 132.022 111.066 1.00 45.91 205 GLN A CA 1
ATOM 1204 C C . GLN A 1 171 ? 158.615 132.750 110.114 1.00 45.91 205 GLN A C 1
ATOM 1205 O O . GLN A 1 171 ? 159.091 133.368 109.158 1.00 45.91 205 GLN A O 1
ATOM 1211 N N . LYS A 1 172 ? 157.306 132.685 110.344 1.00 39.35 206 LYS A N 1
ATOM 1212 C CA . LYS A 1 172 ? 156.323 133.450 109.590 1.00 39.35 206 LYS A CA 1
ATOM 1213 C C . LYS A 1 172 ? 155.879 134.699 110.334 1.00 39.35 206 LYS A C 1
ATOM 1214 O O . LYS A 1 172 ? 155.651 135.740 109.711 1.00 39.35 206 LYS A O 1
ATOM 1220 N N . MET A 1 173 ? 155.766 134.620 111.662 1.00 42.41 207 MET A N 1
ATOM 1221 C CA . MET A 1 173 ? 155.438 135.807 112.444 1.00 42.41 207 MET A CA 1
ATOM 1222 C C . MET A 1 173 ? 156.530 136.862 112.329 1.00 42.41 207 MET A C 1
ATOM 1223 O O . MET A 1 173 ? 156.237 138.060 112.264 1.00 42.41 207 MET A O 1
ATOM 1228 N N . ILE A 1 174 ? 157.796 136.440 112.295 1.00 41.41 208 ILE A N 1
ATOM 1229 C CA . ILE A 1 174 ? 158.887 137.399 112.142 1.00 41.41 208 ILE A CA 1
ATOM 1230 C C . ILE A 1 174 ? 158.830 138.052 110.768 1.00 41.41 208 ILE A C 1
ATOM 1231 O O . ILE A 1 174 ? 159.006 139.270 110.635 1.00 41.41 208 ILE A O 1
ATOM 1236 N N . LEU A 1 175 ? 158.574 137.256 109.727 1.00 38.44 209 LEU A N 1
ATOM 1237 C CA . LEU A 1 175 ? 158.467 137.812 108.384 1.00 38.44 209 LEU A CA 1
ATOM 1238 C C . LEU A 1 175 ? 157.312 138.795 108.290 1.00 38.44 209 LEU A C 1
ATOM 1239 O O . LEU A 1 175 ? 157.421 139.826 107.622 1.00 38.44 209 LEU A O 1
ATOM 1244 N N . MET A 1 176 ? 156.198 138.497 108.957 1.00 40.00 210 MET A N 1
ATOM 1245 C CA . MET A 1 176 ? 155.067 139.417 108.939 1.00 40.00 210 MET A CA 1
ATOM 1246 C C . MET A 1 176 ? 155.398 140.702 109.685 1.00 40.00 210 MET A C 1
ATOM 1247 O O . MET A 1 176 ? 155.116 141.804 109.199 1.00 40.00 210 MET A O 1
ATOM 1252 N N . HIS A 1 177 ? 156.000 140.579 110.870 1.00 44.45 211 HIS A N 1
ATOM 1253 C CA . HIS A 1 177 ? 156.398 141.755 111.635 1.00 44.45 211 HIS A CA 1
ATOM 1254 C C . HIS A 1 177 ? 157.346 142.642 110.845 1.00 44.45 211 HIS A C 1
ATOM 1255 O O . HIS A 1 177 ? 157.286 143.871 110.958 1.00 44.45 211 HIS A O 1
ATOM 1262 N N . ALA A 1 178 ? 158.226 142.045 110.045 1.00 41.15 212 ALA A N 1
ATOM 1263 C CA . ALA A 1 178 ? 159.135 142.845 109.234 1.00 41.15 212 ALA A CA 1
ATOM 1264 C C . ALA A 1 178 ? 158.417 143.473 108.045 1.00 41.15 212 ALA A C 1
ATOM 1265 O O . ALA A 1 178 ? 158.553 144.676 107.792 1.00 41.15 212 ALA A O 1
ATOM 1267 N N . THR A 1 179 ? 157.636 142.674 107.314 1.00 38.82 213 THR A N 1
ATOM 1268 C CA . THR A 1 179 ? 157.065 143.130 106.052 1.00 38.82 213 THR A CA 1
ATOM 1269 C C . THR A 1 179 ? 155.980 144.176 106.266 1.00 38.82 213 THR A C 1
ATOM 1270 O O . THR A 1 179 ? 155.932 145.176 105.542 1.00 38.82 213 THR A O 1
ATOM 1274 N N . TYR A 1 180 ? 155.095 143.969 107.244 1.00 41.59 214 TYR A N 1
ATOM 1275 C CA . TYR A 1 180 ? 154.036 144.944 107.476 1.00 41.59 214 TYR A CA 1
ATOM 1276 C C . TYR A 1 180 ? 154.611 146.283 107.914 1.00 41.59 214 TYR A C 1
ATOM 1277 O O . TYR A 1 180 ? 154.136 147.341 107.485 1.00 41.59 214 TYR A O 1
ATOM 1286 N N . PHE A 1 181 ? 155.658 146.261 108.739 1.00 49.80 215 PHE A N 1
ATOM 1287 C CA . PHE A 1 181 ? 156.274 147.511 109.167 1.00 49.80 215 PHE A CA 1
ATOM 1288 C C . PHE A 1 181 ? 156.993 148.197 108.014 1.00 49.80 215 PHE A C 1
ATOM 1289 O O . PHE A 1 181 ? 156.867 149.415 107.835 1.00 49.80 215 PHE A O 1
ATOM 1297 N N . LEU A 1 182 ? 157.753 147.440 107.220 1.00 47.24 216 LEU A N 1
ATOM 1298 C CA . LEU A 1 182 ? 158.438 148.046 106.086 1.00 47.24 216 LEU A CA 1
ATOM 1299 C C . LEU A 1 182 ? 157.450 148.610 105.074 1.00 47.24 216 LEU A C 1
ATOM 1300 O O . LEU A 1 182 ? 157.731 149.635 104.443 1.00 47.24 216 LEU A O 1
ATOM 1305 N N . ALA A 1 183 ? 156.285 147.979 104.924 1.00 44.24 217 ALA A N 1
ATOM 1306 C CA . ALA A 1 183 ? 155.273 148.505 104.017 1.00 44.24 217 ALA A CA 1
ATOM 1307 C C . ALA A 1 183 ? 154.632 149.765 104.583 1.00 44.24 217 ALA A C 1
ATOM 1308 O O . ALA A 1 183 ? 154.431 150.748 103.862 1.00 44.24 217 ALA A O 1
ATOM 1310 N N . ALA A 1 184 ? 154.298 149.753 105.875 1.00 47.03 218 ALA A N 1
ATOM 1311 C CA . ALA A 1 184 ? 153.716 150.935 106.498 1.00 47.03 218 ALA A CA 1
ATOM 1312 C C . ALA A 1 184 ? 154.689 152.102 106.534 1.00 47.03 218 ALA A C 1
ATOM 1313 O O . ALA A 1 184 ? 154.255 153.254 106.636 1.00 47.03 218 ALA A O 1
ATOM 1315 N N . VAL A 1 185 ? 155.988 151.834 106.455 1.00 49.67 219 VAL A N 1
ATOM 1316 C CA . VAL A 1 185 ? 156.982 152.903 106.475 1.00 49.67 219 VAL A CA 1
ATOM 1317 C C . VAL A 1 185 ? 157.277 153.417 105.072 1.00 49.67 219 VAL A C 1
ATOM 1318 O O . VAL A 1 185 ? 157.247 154.625 104.825 1.00 49.67 219 VAL A O 1
ATOM 1322 N N . LEU A 1 186 ? 157.561 152.522 104.124 1.00 50.61 220 LEU A N 1
ATOM 1323 C CA . LEU A 1 186 ? 157.893 152.970 102.776 1.00 50.61 220 LEU A CA 1
ATOM 1324 C C . LEU A 1 186 ? 156.658 153.339 101.966 1.00 50.61 220 LEU A C 1
ATOM 1325 O O . LEU A 1 186 ? 156.773 154.065 100.972 1.00 50.61 220 LEU A O 1
ATOM 1330 N N . LEU A 1 187 ? 155.484 152.855 102.358 1.00 51.75 221 LEU A N 1
ATOM 1331 C CA . LEU A 1 187 ? 154.226 153.187 101.691 1.00 51.75 221 LEU A CA 1
ATOM 1332 C C . LEU A 1 187 ? 153.266 153.735 102.740 1.00 51.75 221 LEU A C 1
ATOM 1333 O O . LEU A 1 187 ? 152.626 152.969 103.466 1.00 51.75 221 LEU A O 1
ATOM 1338 N N . GLY A 1 188 ? 153.170 155.057 102.822 1.00 55.18 222 GLY A N 1
ATOM 1339 C CA . GLY A 1 188 ? 152.247 155.685 103.743 1.00 55.18 222 GLY A CA 1
ATOM 1340 C C . GLY A 1 188 ? 151.000 156.185 103.047 1.00 55.18 222 GLY A C 1
ATOM 1341 O O . GLY A 1 188 ? 149.915 156.204 103.634 1.00 55.18 222 GLY A O 1
ATOM 1342 N N . ASP A 1 189 ? 151.147 156.592 101.785 1.00 55.14 223 ASP A N 1
ATOM 1343 C CA . ASP A 1 189 ? 150.015 157.086 101.012 1.00 55.14 223 ASP A CA 1
ATOM 1344 C C . ASP A 1 189 ? 149.101 155.972 100.523 1.00 55.14 223 ASP A C 1
ATOM 1345 O O . ASP A 1 189 ? 148.074 156.267 99.904 1.00 55.14 223 ASP A O 1
ATOM 1347 N N . HIS A 1 190 ? 149.444 154.712 100.779 1.00 53.48 224 HIS A N 1
ATOM 1348 C CA . HIS A 1 190 ? 148.640 153.563 100.376 1.00 53.48 224 HIS A CA 1
ATOM 1349 C C . HIS A 1 190 ? 148.480 152.597 101.539 1.00 53.48 224 HIS A C 1
ATOM 1350 O O . HIS A 1 190 ? 148.645 151.384 101.402 1.00 53.48 224 HIS A O 1
ATOM 1357 N N . ALA A 1 191 ? 148.151 153.129 102.715 1.00 50.28 225 ALA A N 1
ATOM 1358 C CA . ALA A 1 191 ? 147.975 152.288 103.892 1.00 50.28 225 ALA A CA 1
ATOM 1359 C C . ALA A 1 191 ? 146.688 151.480 103.858 1.00 50.28 225 ALA A C 1
ATOM 1360 O O . ALA A 1 191 ? 146.386 150.795 104.841 1.00 50.28 225 ALA A O 1
ATOM 1362 N N . GLU A 1 192 ? 145.926 151.542 102.771 1.00 53.82 226 GLU A N 1
ATOM 1363 C CA . GLU A 1 192 ? 144.706 150.762 102.614 1.00 53.82 226 GLU A CA 1
ATOM 1364 C C . GLU A 1 192 ? 144.793 149.743 101.492 1.00 53.82 226 GLU A C 1
ATOM 1365 O O . GLU A 1 192 ? 144.320 148.618 101.652 1.00 53.82 226 GLU A O 1
ATOM 1371 N N . GLN A 1 193 ? 145.383 150.112 100.355 1.00 48.90 227 GLN A N 1
ATOM 1372 C CA . GLN A 1 193 ? 145.588 149.162 99.270 1.00 48.90 227 GLN A CA 1
ATOM 1373 C C . GLN A 1 193 ? 146.721 148.187 99.553 1.00 48.90 227 GLN A C 1
ATOM 1374 O O . GLN A 1 193 ? 146.900 147.235 98.788 1.00 48.90 227 GLN A O 1
ATOM 1380 N N . VAL A 1 194 ? 147.484 148.401 100.621 1.00 43.57 228 VAL A N 1
ATOM 1381 C CA . VAL A 1 194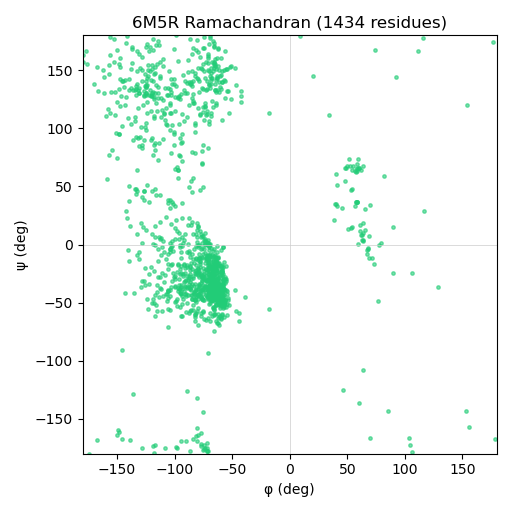 ? 148.607 147.526 100.927 1.00 43.57 228 VAL A CA 1
ATOM 1382 C C . VAL A 1 194 ? 148.253 146.506 102.005 1.00 43.57 228 VAL A C 1
ATOM 1383 O O . VAL A 1 194 ? 148.725 145.366 101.953 1.00 43.57 228 VAL A O 1
ATOM 1387 N N . ASN A 1 195 ? 147.430 146.887 102.982 1.00 42.31 229 ASN A N 1
ATOM 1388 C CA . ASN A 1 195 ? 146.994 145.930 103.994 1.00 42.31 229 ASN A CA 1
ATOM 1389 C C . ASN A 1 195 ? 146.229 144.777 103.359 1.00 42.31 229 ASN A C 1
ATOM 1390 O O . ASN A 1 195 ? 146.529 143.603 103.608 1.00 42.31 229 ASN A O 1
ATOM 1395 N N . THR A 1 196 ? 145.241 145.093 102.527 1.00 37.18 230 THR A N 1
ATOM 1396 C CA . THR A 1 196 ? 144.431 144.078 101.870 1.00 37.18 230 THR A CA 1
ATOM 1397 C C . THR A 1 196 ? 145.110 143.482 100.648 1.00 37.18 230 THR A C 1
ATOM 1398 O O . THR A 1 196 ? 144.447 142.798 99.862 1.00 37.18 230 THR A O 1
ATOM 1402 N N . PHE A 1 197 ? 146.401 143.740 100.463 1.00 37.63 231 PHE A N 1
ATOM 1403 C CA . PHE A 1 197 ? 147.240 142.976 99.551 1.00 37.63 231 PHE A CA 1
ATOM 1404 C C . PHE A 1 197 ? 148.191 142.053 100.287 1.00 37.63 231 PHE A C 1
ATOM 1405 O O . PHE A 1 197 ? 148.371 140.903 99.882 1.00 37.63 231 PHE A O 1
ATOM 1413 N N . LEU A 1 198 ? 148.804 142.541 101.365 1.00 35.30 232 LEU A N 1
ATOM 1414 C CA . LEU A 1 198 ? 149.596 141.675 102.226 1.00 35.30 232 LEU A CA 1
ATOM 1415 C C . LEU A 1 198 ? 148.735 140.603 102.876 1.00 35.30 232 LEU A C 1
ATOM 1416 O O . LEU A 1 198 ? 149.241 139.529 103.217 1.00 35.30 232 LEU A O 1
ATOM 1421 N N . ARG A 1 199 ? 147.440 140.872 103.060 1.00 33.52 233 ARG A N 1
ATOM 1422 C CA . ARG A 1 199 ? 146.539 139.821 103.519 1.00 33.52 233 ARG A CA 1
ATOM 1423 C C . ARG A 1 199 ? 146.470 138.683 102.512 1.00 33.52 233 ARG A C 1
ATOM 1424 O O . ARG A 1 199 ? 146.595 137.510 102.878 1.00 33.52 233 ARG A O 1
ATOM 1432 N N . LEU A 1 200 ? 146.267 139.012 101.238 1.00 31.00 234 LEU A N 1
ATOM 1433 C CA . LEU A 1 200 ? 146.204 137.979 100.212 1.00 31.00 234 LEU A CA 1
ATOM 1434 C C . LEU A 1 200 ? 147.550 137.300 100.008 1.00 31.00 234 LEU A C 1
ATOM 1435 O O . LEU A 1 200 ? 147.597 136.117 99.657 1.00 31.00 234 LEU A O 1
ATOM 1440 N N . VAL A 1 201 ? 148.651 138.022 100.222 1.00 32.58 235 VAL A N 1
ATOM 1441 C CA . VAL A 1 201 ? 149.957 137.445 99.925 1.00 32.58 235 VAL A CA 1
ATOM 1442 C C . VAL A 1 201 ? 150.413 136.508 101.037 1.00 32.58 235 VAL A C 1
ATOM 1443 O O . VAL A 1 201 ? 151.200 135.588 100.790 1.00 32.58 235 VAL A O 1
ATOM 1447 N N . PHE A 1 202 ? 149.943 136.714 102.264 1.00 32.33 236 PHE A N 1
ATOM 1448 C CA . PHE A 1 202 ? 150.236 135.803 103.360 1.00 32.33 236 PHE A CA 1
ATOM 1449 C C . PHE A 1 202 ? 149.168 134.738 103.535 1.00 32.33 236 PHE A C 1
ATOM 1450 O O . PHE A 1 202 ? 149.243 133.969 104.498 1.00 32.33 236 PHE A O 1
ATOM 1458 N N . GLU A 1 203 ? 148.198 134.673 102.625 1.00 34.32 237 GLU A N 1
ATOM 1459 C CA . GLU A 1 203 ? 147.026 133.812 102.757 1.00 34.32 237 GLU A CA 1
ATOM 1460 C C . GLU A 1 203 ? 146.415 133.958 104.147 1.00 34.32 237 GLU A C 1
ATOM 1461 O O . GLU A 1 203 ? 146.214 132.992 104.884 1.00 34.32 237 GLU A O 1
ATOM 1467 N N . ILE A 1 204 ? 146.121 135.205 104.495 1.00 31.04 238 ILE A N 1
ATOM 1468 C CA . ILE A 1 204 ? 145.611 135.533 105.821 1.00 31.04 238 ILE A CA 1
ATOM 1469 C C . ILE A 1 204 ? 144.426 136.494 105.702 1.00 31.04 238 ILE A C 1
ATOM 1470 O O . ILE A 1 204 ? 144.358 137.488 106.438 1.00 31.04 238 ILE A O 1
ATOM 1475 N N . PRO A 1 205 ? 143.436 136.232 104.824 1.00 28.25 239 PRO A N 1
ATOM 1476 C CA . PRO A 1 205 ? 142.284 137.136 104.757 1.00 28.25 239 PRO A CA 1
ATOM 1477 C C . PRO A 1 205 ? 141.349 136.886 105.925 1.00 28.25 239 PRO A C 1
ATOM 1478 O O . PRO A 1 205 ? 141.701 136.140 106.844 1.00 28.25 239 PRO A O 1
ATOM 1482 N N . LEU A 1 206 ? 140.171 137.510 105.913 1.00 29.39 240 LEU A N 1
ATOM 1483 C CA . LEU A 1 206 ? 139.180 137.351 106.978 1.00 29.39 240 LEU A CA 1
ATOM 1484 C C . LEU A 1 206 ? 139.731 137.815 108.322 1.00 29.39 240 LEU A C 1
ATOM 1485 O O . LEU A 1 206 ? 139.187 137.485 109.376 1.00 29.39 240 LEU A O 1
ATOM 1490 N N . PHE A 1 207 ? 140.816 138.580 108.289 1.00 30.82 241 PHE A N 1
ATOM 1491 C CA . PHE A 1 207 ? 141.564 138.974 109.476 1.00 30.82 241 PHE A CA 1
ATOM 1492 C C . PHE A 1 207 ? 141.238 140.427 109.791 1.00 30.82 241 PHE A C 1
ATOM 1493 O O . PHE A 1 207 ? 141.574 141.325 109.012 1.00 30.82 241 PHE A O 1
ATOM 1501 N N . SER A 1 208 ? 140.572 140.649 110.923 1.00 35.40 242 SER A N 1
ATOM 1502 C CA . SER A 1 208 ? 140.163 141.990 111.313 1.00 35.40 242 SER A CA 1
ATOM 1503 C C . SER A 1 208 ? 141.362 142.930 111.344 1.00 35.40 242 SER A C 1
ATOM 1504 O O . SER A 1 208 ? 142.498 142.519 111.590 1.00 35.40 242 SER A O 1
ATOM 1507 N N . ASP A 1 209 ? 141.096 144.211 111.083 1.00 39.15 243 ASP A N 1
ATOM 1508 C CA . ASP A 1 209 ? 142.171 145.189 110.977 1.00 39.15 243 ASP A CA 1
ATOM 1509 C C . ASP A 1 209 ? 142.955 145.342 112.272 1.00 39.15 243 ASP A C 1
ATOM 1510 O O . ASP A 1 209 ? 144.084 145.839 112.240 1.00 39.15 243 ASP A O 1
ATOM 1515 N N . ALA A 1 210 ? 142.398 144.919 113.406 1.00 38.76 244 ALA A N 1
ATOM 1516 C CA . ALA A 1 210 ? 143.138 145.004 114.660 1.00 38.76 244 ALA A CA 1
ATOM 1517 C C . ALA A 1 210 ? 144.292 144.010 114.683 1.00 38.76 244 ALA A C 1
ATOM 1518 O O . ALA A 1 210 ? 145.439 144.378 114.970 1.00 38.76 244 ALA A O 1
ATOM 1520 N N . ALA A 1 211 ? 144.010 142.745 114.378 1.00 37.70 245 ALA A N 1
ATOM 1521 C CA . ALA A 1 211 ? 145.035 141.712 114.412 1.00 37.70 245 ALA A CA 1
ATOM 1522 C C . ALA A 1 211 ? 146.008 141.801 113.249 1.00 37.70 245 ALA A C 1
ATOM 1523 O O . ALA A 1 211 ? 146.916 140.969 113.166 1.00 37.70 245 ALA A O 1
ATOM 1525 N N . VAL A 1 212 ? 145.842 142.768 112.353 1.00 38.96 246 VAL A N 1
ATOM 1526 C CA . VAL A 1 212 ? 146.824 143.044 111.316 1.00 38.96 246 VAL A CA 1
ATOM 1527 C C . VAL A 1 212 ? 147.603 144.317 111.617 1.00 38.96 246 VAL A C 1
ATOM 1528 O O . VAL A 1 212 ? 148.816 144.369 111.415 1.00 38.96 246 VAL A O 1
ATOM 1532 N N . ARG A 1 213 ? 146.920 145.346 112.122 1.00 46.00 247 ARG A N 1
ATOM 1533 C CA . ARG A 1 213 ? 147.602 146.509 112.671 1.00 46.00 247 ARG A CA 1
ATOM 1534 C C . ARG A 1 213 ? 148.525 146.127 113.818 1.00 46.00 247 ARG A C 1
ATOM 1535 O O . ARG A 1 213 ? 149.471 146.865 114.114 1.00 46.00 247 ARG A O 1
ATOM 1543 N N . HIS A 1 214 ? 148.268 144.992 114.472 1.00 48.31 248 HIS A N 1
ATOM 1544 C CA . HIS A 1 214 ? 149.192 144.499 115.488 1.00 48.31 248 HIS A CA 1
ATOM 1545 C C . HIS A 1 214 ? 150.606 144.350 114.943 1.00 48.31 248 HIS A C 1
ATOM 1546 O O . HIS A 1 214 ? 151.577 144.518 115.688 1.00 48.31 248 HIS A O 1
ATOM 1553 N N . PHE A 1 215 ? 150.748 144.035 113.658 1.00 43.86 249 PHE A N 1
ATOM 1554 C CA . PHE A 1 215 ? 152.067 143.906 113.056 1.00 43.86 249 PHE A CA 1
ATOM 1555 C C . PHE A 1 215 ? 152.701 145.248 112.730 1.00 43.86 249 PHE A C 1
ATOM 1556 O O . PHE A 1 215 ? 153.891 145.288 112.402 1.00 43.86 249 PHE A O 1
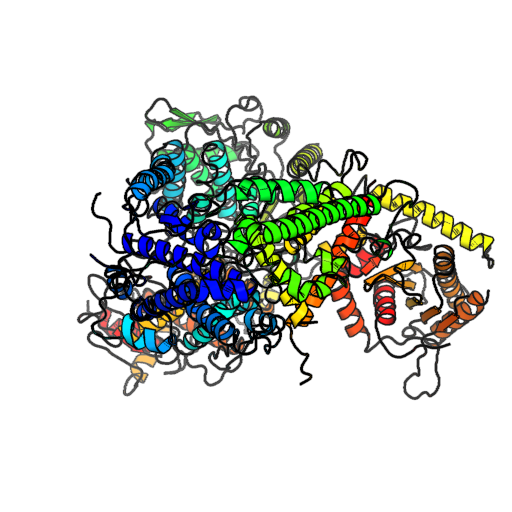ATOM 1564 N N . ARG A 1 216 ? 151.942 146.338 112.800 1.00 49.51 250 ARG A N 1
ATOM 1565 C CA . ARG A 1 216 ? 152.479 147.664 112.541 1.00 49.51 250 ARG A CA 1
ATOM 1566 C C . ARG A 1 216 ? 153.270 148.215 113.718 1.00 49.51 250 ARG A C 1
ATOM 1567 O O . ARG A 1 216 ? 154.004 149.193 113.546 1.00 49.51 250 ARG A O 1
ATOM 1575 N N . GLN A 1 217 ? 153.141 147.614 114.897 1.00 57.81 251 GLN A N 1
ATOM 1576 C CA . GLN A 1 217 ? 153.804 148.125 116.083 1.00 57.81 251 GLN A CA 1
ATOM 1577 C C . GLN A 1 217 ? 155.298 147.821 116.038 1.00 57.81 251 GLN A C 1
ATOM 1578 O O . GLN A 1 217 ? 155.786 147.054 115.204 1.00 57.81 251 GLN A O 1
ATOM 1584 N N . ARG A 1 218 ? 156.026 148.437 116.962 1.00 70.05 252 ARG A N 1
ATOM 1585 C CA . ARG A 1 218 ? 157.469 148.312 117.063 1.00 70.05 252 ARG A CA 1
ATOM 1586 C C . ARG A 1 218 ? 157.856 147.518 118.305 1.00 70.05 252 ARG A C 1
ATOM 1587 O O . ARG A 1 218 ? 157.080 147.387 119.255 1.00 70.05 252 ARG A O 1
ATOM 1595 N N . ALA A 1 219 ? 159.081 146.989 118.280 1.00 65.62 253 ALA A N 1
ATOM 1596 C CA . ALA A 1 219 ? 159.707 146.339 119.432 1.00 65.62 253 ALA A CA 1
ATOM 1597 C C . ALA A 1 219 ? 158.891 145.135 119.916 1.00 65.62 253 ALA A C 1
ATOM 1598 O O . ALA A 1 219 ? 158.352 145.112 121.021 1.00 65.62 253 ALA A O 1
ATOM 1600 N N . THR A 1 220 ? 158.821 144.124 119.053 1.00 63.80 254 THR A N 1
ATOM 1601 C CA . THR A 1 220 ? 158.098 142.888 119.342 1.00 63.80 254 THR A CA 1
ATOM 1602 C C . THR A 1 220 ? 159.100 141.760 119.570 1.00 63.80 254 THR A C 1
ATOM 1603 O O . THR A 1 220 ? 159.684 141.243 118.614 1.00 63.80 254 THR A O 1
ATOM 1607 N N . VAL A 1 221 ? 159.254 141.349 120.828 1.00 60.24 255 VAL A N 1
ATOM 1608 C CA . VAL A 1 221 ? 160.305 140.421 121.241 1.00 60.24 255 VAL A CA 1
ATOM 1609 C C . VAL A 1 221 ? 159.910 138.992 120.890 1.00 60.24 255 VAL A C 1
ATOM 1610 O O . VAL A 1 221 ? 158.740 138.611 121.010 1.00 60.24 255 VAL A O 1
ATOM 1614 N N . PHE A 1 222 ? 160.892 138.198 120.468 1.00 56.46 256 PHE A N 1
ATOM 1615 C CA . PHE A 1 222 ? 160.699 136.792 120.132 1.00 56.46 256 PHE A CA 1
ATOM 1616 C C . PHE A 1 222 ? 161.586 135.922 121.013 1.00 56.46 256 PHE A C 1
ATOM 1617 O O . PHE A 1 222 ? 162.794 136.159 121.109 1.00 56.46 256 PHE A O 1
ATOM 1625 N N . LEU A 1 223 ? 160.992 134.911 121.646 1.00 57.04 257 LEU A N 1
ATOM 1626 C CA . LEU A 1 223 ? 161.730 133.951 122.460 1.00 57.04 257 LEU A CA 1
ATOM 1627 C C . LEU A 1 223 ? 161.621 132.583 121.796 1.00 57.04 257 LEU A C 1
ATOM 1628 O O . LEU A 1 223 ? 160.530 132.011 121.713 1.00 57.04 257 LEU A O 1
ATOM 1633 N N . VAL A 1 224 ? 162.752 132.065 121.329 1.00 62.47 258 VAL A N 1
ATOM 1634 C CA . VAL A 1 224 ? 162.795 130.905 120.441 1.00 62.47 258 VAL A CA 1
ATOM 1635 C C . VAL A 1 224 ? 163.537 129.761 121.128 1.00 62.47 258 VAL A C 1
ATOM 1636 O O . VAL A 1 224 ? 164.466 130.012 121.908 1.00 62.47 258 VAL A O 1
ATOM 1640 N N . PRO A 1 225 ? 163.162 128.493 120.885 1.00 70.03 259 PRO A N 1
ATOM 1641 C CA . PRO A 1 225 ? 163.914 127.371 121.469 1.00 70.03 259 PRO A CA 1
ATOM 1642 C C . PRO A 1 225 ? 165.282 127.182 120.829 1.00 70.03 259 PRO A C 1
ATOM 1643 O O . PRO A 1 225 ? 165.723 128.027 120.044 1.00 70.03 259 PRO A O 1
ATOM 1647 N N . ARG A 1 226 ? 165.957 126.080 121.169 1.00 81.30 260 ARG A N 1
ATOM 1648 C CA . ARG A 1 226 ? 167.391 125.908 120.949 1.00 81.30 260 ARG A CA 1
ATOM 1649 C C . ARG A 1 226 ? 167.885 126.355 119.576 1.00 81.30 260 ARG A C 1
ATOM 1650 O O . ARG A 1 226 ? 168.655 127.315 119.486 1.00 81.30 260 ARG A O 1
ATOM 1658 N N . ARG A 1 227 ? 167.460 125.691 118.501 1.00 80.13 261 ARG A N 1
ATOM 1659 C CA . ARG A 1 227 ? 167.899 126.100 117.170 1.00 80.13 261 ARG A CA 1
ATOM 1660 C C . ARG A 1 227 ? 166.742 126.554 116.291 1.00 80.13 261 ARG A C 1
ATOM 1661 O O . ARG A 1 227 ? 166.712 127.720 115.884 1.00 80.13 261 ARG A O 1
ATOM 1669 N N . HIS A 1 228 ? 165.776 125.676 116.012 1.00 69.52 262 HIS A N 1
ATOM 1670 C CA . HIS A 1 228 ? 164.599 125.984 115.203 1.00 69.52 262 HIS A CA 1
ATOM 1671 C C . HIS A 1 228 ? 164.900 126.837 113.975 1.00 69.52 262 HIS A C 1
ATOM 1672 O O . HIS A 1 228 ? 164.063 127.645 113.563 1.00 69.52 262 HIS A O 1
ATOM 1679 N N . GLY A 1 229 ? 166.073 126.660 113.377 1.00 73.11 263 GLY A N 1
ATOM 1680 C CA . GLY A 1 229 ? 166.477 127.527 112.280 1.00 73.11 263 GLY A CA 1
ATOM 1681 C C . GLY A 1 229 ? 166.496 128.996 112.646 1.00 73.11 263 GLY A C 1
ATOM 1682 O O . GLY A 1 229 ? 166.143 129.844 111.818 1.00 73.11 263 GLY A O 1
ATOM 1683 N N . LYS A 1 230 ? 166.889 129.313 113.883 1.00 76.22 264 LYS A N 1
ATOM 1684 C CA . LYS A 1 230 ? 166.942 130.700 114.340 1.00 76.22 264 LYS A CA 1
ATOM 1685 C C . LYS A 1 230 ? 167.789 131.559 113.411 1.00 76.22 264 LYS A C 1
ATOM 1686 O O . LYS A 1 230 ? 167.301 132.527 112.817 1.00 76.22 264 LYS A O 1
ATOM 1692 N N . THR A 1 231 ? 169.069 131.218 113.275 1.00 76.79 265 THR A N 1
ATOM 1693 C CA . THR A 1 231 ? 169.958 131.986 112.416 1.00 76.79 265 THR A CA 1
ATOM 1694 C C . THR A 1 231 ? 169.741 131.682 110.941 1.00 76.79 265 THR A C 1
ATOM 1695 O O . THR A 1 231 ? 169.863 132.590 110.114 1.00 76.79 265 THR A O 1
ATOM 1699 N N . TRP A 1 232 ? 169.386 130.440 110.601 1.00 70.41 266 TRP A N 1
ATOM 1700 C CA . TRP A 1 232 ? 169.225 130.048 109.205 1.00 70.41 266 TRP A CA 1
ATOM 1701 C C . TRP A 1 232 ? 168.183 130.885 108.475 1.00 70.41 266 TRP A C 1
ATOM 1702 O O . TRP A 1 232 ? 168.226 130.971 107.243 1.00 70.41 266 TRP A O 1
ATOM 1713 N N . PHE A 1 233 ? 167.261 131.512 109.199 1.00 59.69 267 PHE A N 1
ATOM 1714 C CA . PHE A 1 233 ? 166.176 132.263 108.582 1.00 59.69 267 PHE A CA 1
ATOM 1715 C C . PHE A 1 233 ? 166.459 133.753 108.463 1.00 59.69 267 PHE A C 1
ATOM 1716 O O . PHE A 1 233 ? 165.961 134.392 107.531 1.00 59.69 267 PHE A O 1
ATOM 1724 N N . LEU A 1 234 ? 167.252 134.324 109.369 1.00 59.61 268 LEU A N 1
ATOM 1725 C CA . LEU A 1 234 ? 167.436 135.770 109.369 1.00 59.61 268 LEU A CA 1
ATOM 1726 C C . LEU A 1 234 ? 168.370 136.234 108.257 1.00 59.61 268 LEU A C 1
ATOM 1727 O O . LEU A 1 234 ? 168.248 137.367 107.781 1.00 59.61 268 LEU A O 1
ATOM 1732 N N . VAL A 1 235 ? 169.305 135.391 107.830 1.00 62.12 269 VAL A N 1
ATOM 1733 C CA . VAL A 1 235 ? 170.240 135.790 106.779 1.00 62.12 269 VAL A CA 1
ATOM 1734 C C . VAL A 1 235 ? 169.513 135.914 105.440 1.00 62.12 269 VAL A C 1
ATOM 1735 O O . VAL A 1 235 ? 169.774 136.878 104.707 1.00 62.12 269 VAL A O 1
ATOM 1739 N N . PRO A 1 236 ? 168.591 134.998 105.059 1.00 59.66 270 PRO A N 1
ATOM 1740 C CA . PRO A 1 236 ? 167.834 135.232 103.823 1.00 59.66 270 PRO A CA 1
ATOM 1741 C C . PRO A 1 236 ? 166.885 136.408 103.961 1.00 59.66 270 PRO A C 1
ATOM 1742 O O . PRO A 1 236 ? 166.684 137.167 103.007 1.00 59.66 270 PRO A O 1
ATOM 1746 N N . LEU A 1 237 ? 166.293 136.563 105.148 1.00 57.43 271 LEU A N 1
ATOM 1747 C CA . LEU A 1 237 ? 165.447 137.722 105.408 1.00 57.43 271 LEU A CA 1
ATOM 1748 C C . LEU A 1 237 ? 166.197 139.011 105.110 1.00 57.43 271 LEU A C 1
ATOM 1749 O O . LEU A 1 237 ? 165.690 139.892 104.410 1.00 57.43 271 LEU A O 1
ATOM 1754 N N . ILE A 1 238 ? 167.425 139.125 105.615 1.00 59.25 272 ILE A N 1
ATOM 1755 C CA . ILE A 1 238 ? 168.209 140.338 105.407 1.00 59.25 272 ILE A CA 1
ATOM 1756 C C . ILE A 1 238 ? 168.635 140.458 103.950 1.00 59.25 272 ILE A C 1
ATOM 1757 O O . ILE A 1 238 ? 168.537 141.532 103.343 1.00 59.25 272 ILE A O 1
ATOM 1762 N N . ALA A 1 239 ? 169.121 139.360 103.370 1.00 62.08 273 ALA A N 1
ATOM 1763 C CA . ALA A 1 239 ? 169.582 139.390 101.987 1.00 62.08 273 ALA A CA 1
ATOM 1764 C C . ALA A 1 239 ? 168.485 139.843 101.035 1.00 62.08 273 ALA A C 1
ATOM 1765 O O . ALA A 1 239 ? 168.769 140.528 100.046 1.00 62.08 273 ALA A O 1
ATOM 1767 N N . LEU A 1 240 ? 167.231 139.480 101.310 1.00 59.21 274 LEU A N 1
ATOM 1768 C CA . LEU A 1 240 ? 166.124 139.910 100.467 1.00 59.21 274 LEU A CA 1
ATOM 1769 C C . LEU A 1 240 ? 165.540 141.257 100.867 1.00 59.21 274 LEU A C 1
ATOM 1770 O O . LEU A 1 240 ? 165.016 141.962 100.000 1.00 59.21 274 LEU A O 1
ATOM 1775 N N . SER A 1 241 ? 165.616 141.637 102.143 1.00 61.64 275 SER A N 1
ATOM 1776 C CA . SER A 1 241 ? 165.147 142.946 102.567 1.00 61.64 275 SER A CA 1
ATOM 1777 C C . SER A 1 241 ? 166.140 144.052 102.246 1.00 61.64 275 SER A C 1
ATOM 1778 O O . SER A 1 241 ? 165.809 145.229 102.415 1.00 61.64 275 SER A O 1
ATOM 1781 N N . LEU A 1 242 ? 167.344 143.701 101.797 1.00 66.27 276 LEU A N 1
ATOM 1782 C CA . LEU A 1 242 ? 168.324 144.687 101.364 1.00 66.27 276 LEU A CA 1
ATOM 1783 C C . LEU A 1 242 ? 168.275 144.908 99.858 1.00 66.27 276 LEU A C 1
ATOM 1784 O O . LEU A 1 242 ? 168.130 146.044 99.397 1.00 66.27 276 LEU A O 1
ATOM 1789 N N . ALA A 1 243 ? 168.390 143.835 99.082 1.00 66.23 277 ALA A N 1
ATOM 1790 C CA . ALA A 1 243 ? 168.434 143.921 97.630 1.00 66.23 277 ALA A CA 1
ATOM 1791 C C . ALA A 1 243 ? 167.069 144.159 96.999 1.00 66.23 277 ALA A C 1
ATOM 1792 O O . ALA A 1 243 ? 166.952 144.072 95.772 1.00 66.23 277 ALA A O 1
ATOM 1794 N N . SER A 1 244 ? 166.041 144.442 97.795 1.00 62.79 278 SER A N 1
ATOM 1795 C CA . SER A 1 244 ? 164.714 144.746 97.274 1.00 62.79 278 SER A CA 1
ATOM 1796 C C . SER A 1 244 ? 164.277 146.165 97.593 1.00 62.79 278 SER A C 1
ATOM 1797 O O . SER A 1 244 ? 163.874 146.903 96.686 1.00 62.79 278 SER A O 1
ATOM 1800 N N . PHE A 1 245 ? 164.339 146.568 98.855 1.00 64.74 279 PHE A N 1
ATOM 1801 C CA . PHE A 1 245 ? 164.012 147.931 99.237 1.00 64.74 279 PHE A CA 1
ATOM 1802 C C . PHE A 1 245 ? 165.235 148.825 99.068 1.00 64.74 279 PHE A C 1
ATOM 1803 O O . PHE A 1 245 ? 166.366 148.352 98.948 1.00 64.74 279 PHE A O 1
ATOM 1811 N N . ARG A 1 246 ? 164.995 150.134 99.057 1.00 77.21 280 ARG A N 1
ATOM 1812 C CA . ARG A 1 246 ? 166.048 151.116 98.817 1.00 77.21 280 ARG A CA 1
ATOM 1813 C C . ARG A 1 246 ? 165.917 152.241 99.833 1.00 77.21 280 ARG A C 1
ATOM 1814 O O . ARG A 1 246 ? 164.976 153.037 99.763 1.00 77.21 280 ARG A O 1
ATOM 1822 N N . GLY A 1 247 ? 166.857 152.309 100.772 1.00 79.68 281 GLY A N 1
ATOM 1823 C CA . GLY A 1 247 ? 166.881 153.401 101.724 1.00 79.68 281 GLY A CA 1
ATOM 1824 C C . GLY A 1 247 ? 166.672 152.992 103.167 1.00 79.68 281 GLY A C 1
ATOM 1825 O O . GLY A 1 247 ? 166.158 153.776 103.970 1.00 79.68 281 GLY A O 1
ATOM 1826 N N . ILE A 1 248 ? 167.065 151.771 103.514 1.00 76.79 282 ILE A N 1
ATOM 1827 C CA . ILE A 1 248 ? 166.985 151.294 104.887 1.00 76.79 282 ILE A CA 1
ATOM 1828 C C . ILE A 1 248 ? 168.358 150.799 105.311 1.00 76.79 282 ILE A C 1
ATOM 1829 O O . ILE A 1 248 ? 169.129 150.275 104.501 1.00 76.79 282 ILE A O 1
ATOM 1834 N N . LYS A 1 249 ? 168.663 150.971 106.596 1.00 81.40 283 LYS A N 1
ATOM 1835 C CA . LYS A 1 249 ? 169.937 150.536 107.166 1.00 81.40 283 LYS A CA 1
ATOM 1836 C C . LYS A 1 249 ? 169.654 149.647 108.376 1.00 81.40 283 LYS A C 1
ATOM 1837 O O . LYS A 1 249 ? 169.563 150.118 109.511 1.00 81.40 283 LYS A O 1
ATOM 1843 N N . ILE A 1 250 ? 169.530 148.345 108.124 1.00 74.91 284 ILE A N 1
ATOM 1844 C CA . ILE A 1 250 ? 169.144 147.377 109.148 1.00 74.91 284 ILE A CA 1
ATOM 1845 C C . ILE A 1 250 ? 170.320 147.207 110.105 1.00 74.91 284 ILE A C 1
ATOM 1846 O O . ILE A 1 250 ? 171.362 146.666 109.736 1.00 74.91 284 ILE A O 1
ATOM 1851 N N . GLY A 1 251 ? 170.153 147.664 111.342 1.00 78.47 285 GLY A N 1
ATOM 1852 C CA . GLY A 1 251 ? 171.152 147.394 112.360 1.00 78.47 285 GLY A CA 1
ATOM 1853 C C . GLY A 1 251 ? 171.044 145.965 112.861 1.00 78.47 285 GLY A C 1
ATOM 1854 O O . GLY A 1 251 ? 169.955 145.456 113.125 1.00 78.47 285 GLY A O 1
ATOM 1855 N N . TYR A 1 252 ? 172.194 145.305 112.982 1.00 82.04 286 TYR A N 1
ATOM 1856 C CA . TYR A 1 252 ? 172.236 143.911 113.423 1.00 82.04 286 TYR A CA 1
ATOM 1857 C C . TYR A 1 252 ? 173.256 143.796 114.550 1.00 82.04 286 TYR A C 1
ATOM 1858 O O . TYR A 1 252 ? 174.447 143.599 114.295 1.00 82.04 286 TYR A O 1
ATOM 1867 N N . THR A 1 253 ? 172.791 143.922 115.787 1.00 86.72 287 THR A N 1
ATOM 1868 C CA . THR A 1 253 ? 173.628 143.661 116.943 1.00 86.72 287 THR A CA 1
ATOM 1869 C C . THR A 1 253 ? 173.576 142.172 117.271 1.00 86.72 287 THR A C 1
ATOM 1870 O O . THR A 1 253 ? 172.858 141.395 116.637 1.00 86.72 287 THR A O 1
ATOM 1874 N N . ALA A 1 254 ? 174.348 141.772 118.270 1.00 93.59 288 ALA A N 1
ATOM 1875 C CA . ALA A 1 254 ? 174.478 140.367 118.642 1.00 93.59 288 ALA A CA 1
ATOM 1876 C C . ALA A 1 254 ? 175.175 140.300 119.996 1.00 93.59 288 ALA A C 1
ATOM 1877 O O . ALA A 1 254 ? 175.336 141.314 120.686 1.00 93.59 288 ALA A O 1
ATOM 1879 N N . HIS A 1 255 ? 175.585 139.092 120.373 1.00 103.44 289 HIS A N 1
ATOM 1880 C CA . HIS A 1 255 ? 176.451 138.865 121.521 1.00 103.44 289 HIS A CA 1
ATOM 1881 C C . HIS A 1 255 ? 177.879 139.228 121.138 1.00 103.44 289 HIS A C 1
ATOM 1882 O O . HIS A 1 255 ? 178.087 139.982 120.182 1.00 103.44 289 HIS A O 1
ATOM 1884 N N . ILE A 1 256 ? 178.858 138.749 121.909 1.00 105.45 290 ILE A N 1
ATOM 1885 C CA . ILE A 1 256 ? 180.274 138.986 121.638 1.00 105.45 290 ILE A CA 1
ATOM 1886 C C . ILE A 1 256 ? 180.549 138.829 120.147 1.00 105.45 290 ILE A C 1
ATOM 1887 O O . ILE A 1 256 ? 180.128 137.848 119.523 1.00 105.45 290 ILE A O 1
ATOM 1892 N N . ARG A 1 257 ? 181.257 139.804 119.571 1.00 102.90 291 ARG A N 1
ATOM 1893 C CA . ARG A 1 257 ? 181.313 139.969 118.121 1.00 102.90 291 ARG A CA 1
ATOM 1894 C C . ARG A 1 257 ? 181.952 138.787 117.403 1.00 102.90 291 ARG A C 1
ATOM 1895 O O . ARG A 1 257 ? 182.035 138.802 116.170 1.00 102.90 291 ARG A O 1
ATOM 1897 N N . LYS A 1 258 ? 182.410 137.769 118.133 1.00 100.30 292 LYS A N 1
ATOM 1898 C CA . LYS A 1 258 ? 182.901 136.562 117.480 1.00 100.30 292 LYS A CA 1
ATOM 1899 C C . LYS A 1 258 ? 181.788 135.810 116.763 1.00 100.30 292 LYS A C 1
ATOM 1900 O O . LYS A 1 258 ? 182.074 134.996 115.877 1.00 100.30 292 LYS A O 1
ATOM 1906 N N . ALA A 1 259 ? 180.530 136.063 117.123 1.00 93.07 293 ALA A N 1
ATOM 1907 C CA . ALA A 1 259 ? 179.389 135.414 116.494 1.00 93.07 293 ALA A CA 1
ATOM 1908 C C . ALA A 1 259 ? 178.794 136.224 115.350 1.00 93.07 293 ALA A C 1
ATOM 1909 O O . ALA A 1 259 ? 177.966 135.693 114.603 1.00 93.07 293 ALA A O 1
ATOM 1911 N N . THR A 1 260 ? 179.194 137.485 115.192 1.00 89.86 294 THR A N 1
ATOM 1912 C CA . THR A 1 260 ? 178.636 138.332 114.146 1.00 89.86 294 THR A CA 1
ATOM 1913 C C . THR A 1 260 ? 179.312 138.122 112.797 1.00 89.86 294 THR A C 1
ATOM 1914 O O . THR A 1 260 ? 178.641 138.194 111.761 1.00 89.86 294 THR A O 1
ATOM 1918 N N . GLU A 1 261 ? 180.616 137.862 112.782 1.00 90.24 295 GLU A N 1
ATOM 1919 C CA . GLU A 1 261 ? 181.298 137.544 111.530 1.00 90.24 295 GLU A CA 1
ATOM 1920 C C . GLU A 1 261 ? 180.702 136.343 110.800 1.00 90.24 295 GLU A C 1
ATOM 1921 O O . GLU A 1 261 ? 180.659 136.375 109.557 1.00 90.24 295 GLU A O 1
ATOM 1927 N N . PRO A 1 262 ? 180.262 135.269 111.467 1.00 92.23 296 PRO A N 1
ATOM 1928 C CA . PRO A 1 262 ? 179.490 134.248 110.743 1.00 92.23 296 PRO A CA 1
ATOM 1929 C C . PRO A 1 262 ? 178.279 134.815 110.030 1.00 92.23 296 PRO A C 1
ATOM 1930 O O . PRO A 1 262 ? 177.972 134.382 108.912 1.00 92.23 296 PRO A O 1
ATOM 1934 N N . VAL A 1 263 ? 177.578 135.770 110.646 1.00 89.44 297 VAL A N 1
ATOM 1935 C CA . VAL A 1 263 ? 176.449 136.412 109.981 1.00 89.44 297 VAL A CA 1
ATOM 1936 C C . VAL A 1 263 ? 176.926 137.186 108.761 1.00 89.44 297 VAL A C 1
ATOM 1937 O O . VAL A 1 263 ? 176.299 137.139 107.695 1.00 89.44 297 VAL A O 1
ATOM 1941 N N . PHE A 1 264 ? 178.036 137.919 108.903 1.00 92.86 298 PHE A N 1
ATOM 1942 C CA . PHE A 1 264 ? 178.684 138.550 107.756 1.00 92.86 298 PHE A CA 1
ATOM 1943 C C . PHE A 1 264 ? 178.819 137.572 106.601 1.00 92.86 298 PHE A C 1
ATOM 1944 O O . PHE A 1 264 ? 178.349 137.828 105.485 1.00 92.86 298 PHE A O 1
ATOM 1952 N N . GLU A 1 265 ? 179.490 136.448 106.857 1.00 88.91 299 GLU A N 1
ATOM 1953 C CA . GLU A 1 265 ? 179.809 135.514 105.786 1.00 88.91 299 GLU A CA 1
ATOM 1954 C C . GLU A 1 265 ? 178.552 134.894 105.193 1.00 88.91 299 GLU A C 1
ATOM 1955 O O . GLU A 1 265 ? 178.429 134.793 103.968 1.00 88.91 299 GLU A O 1
ATOM 1961 N N . GLU A 1 266 ? 177.606 134.471 106.035 1.00 86.61 300 GLU A N 1
ATOM 1962 C CA . GLU A 1 266 ? 176.423 133.816 105.491 1.00 86.61 300 GLU A CA 1
ATOM 1963 C C . GLU A 1 266 ? 175.485 134.788 104.791 1.00 86.61 300 GLU A C 1
ATOM 1964 O O . GLU A 1 266 ? 174.693 134.350 103.952 1.00 86.61 300 GLU A O 1
ATOM 1970 N N . ILE A 1 267 ? 175.554 136.081 105.099 1.00 84.15 301 ILE A N 1
ATOM 1971 C CA . ILE A 1 267 ? 174.796 137.067 104.339 1.00 84.15 301 ILE A CA 1
ATOM 1972 C C . ILE A 1 267 ? 175.466 137.361 103.005 1.00 84.15 301 ILE A C 1
ATOM 1973 O O . ILE A 1 267 ? 174.804 137.397 101.965 1.00 84.15 301 ILE A O 1
ATOM 1978 N N . ASP A 1 268 ? 176.786 137.547 103.010 1.00 92.07 302 ASP A N 1
ATOM 1979 C CA . ASP A 1 268 ? 177.471 137.982 101.799 1.00 92.07 302 ASP A CA 1
ATOM 1980 C C . ASP A 1 268 ? 177.698 136.836 100.822 1.00 92.07 302 ASP A C 1
ATOM 1981 O O . ASP A 1 268 ? 177.878 137.074 99.624 1.00 92.07 302 ASP A O 1
ATOM 1986 N N . ALA A 1 269 ? 177.703 135.591 101.303 1.00 91.16 303 ALA A N 1
ATOM 1987 C CA . ALA A 1 269 ? 177.875 134.464 100.394 1.00 91.16 303 ALA A CA 1
ATOM 1988 C C . ALA A 1 269 ? 176.686 134.336 99.453 1.00 91.16 303 ALA A C 1
ATOM 1989 O O . ALA A 1 269 ? 176.859 134.197 98.236 1.00 91.16 303 ALA A O 1
ATOM 1991 N N . CYS A 1 270 ? 175.471 134.389 99.997 1.00 92.43 304 CYS A N 1
ATOM 1992 C CA . CYS A 1 270 ? 174.279 134.320 99.162 1.00 92.43 304 CYS A CA 1
ATOM 1993 C C . CYS A 1 270 ? 174.001 135.652 98.480 1.00 92.43 304 CYS A C 1
ATOM 1994 O O . CYS A 1 270 ? 173.629 135.682 97.301 1.00 92.43 304 CYS A O 1
ATOM 1997 N N . LEU A 1 271 ? 174.169 136.760 99.208 1.00 88.94 305 LEU A N 1
ATOM 1998 C CA . LEU A 1 271 ? 173.966 138.080 98.621 1.00 88.94 305 LEU A CA 1
ATOM 1999 C C . LEU A 1 271 ? 174.876 138.303 97.421 1.00 88.94 305 LEU A C 1
ATOM 2000 O O . LEU A 1 271 ? 174.510 139.029 96.490 1.00 88.94 305 LEU A O 1
ATOM 2005 N N . ARG A 1 272 ? 176.058 137.691 97.421 1.00 97.20 306 ARG A N 1
ATOM 2006 C CA . ARG A 1 272 ? 176.910 137.662 96.241 1.00 97.20 306 ARG A CA 1
ATOM 2007 C C . ARG A 1 272 ? 176.664 136.430 95.383 1.00 97.20 306 ARG A C 1
ATOM 2008 O O . ARG A 1 272 ? 177.048 136.419 94.207 1.00 97.20 306 ARG A O 1
ATOM 2016 N N . GLY A 1 273 ? 176.027 135.402 95.937 1.00 90.66 307 GLY A N 1
ATOM 2017 C CA . GLY A 1 273 ? 175.728 134.200 95.188 1.00 90.66 307 GLY A CA 1
ATOM 2018 C C . GLY A 1 273 ? 174.672 134.409 94.124 1.00 90.66 307 GLY A C 1
ATOM 2019 O O . GLY A 1 273 ? 174.962 134.303 92.929 1.00 90.66 307 GLY A O 1
ATOM 2020 N N . TRP A 1 274 ? 173.443 134.708 94.540 1.00 89.18 308 TRP A N 1
ATOM 2021 C CA . TRP A 1 274 ? 172.345 134.900 93.604 1.00 89.18 308 TRP A CA 1
ATOM 2022 C C . TRP A 1 274 ? 172.230 136.337 93.108 1.00 89.18 308 TRP A C 1
ATOM 2023 O O . TRP A 1 274 ? 171.183 136.710 92.570 1.00 89.18 308 TRP A O 1
ATOM 2034 N N . PHE A 1 275 ? 173.275 137.144 93.272 1.00 91.11 309 PHE A N 1
ATOM 2035 C CA . PHE A 1 275 ? 173.324 138.496 92.734 1.00 91.11 309 PHE A CA 1
ATOM 2036 C C . PHE A 1 275 ? 174.729 138.785 92.223 1.00 91.11 309 PHE A C 1
ATOM 2037 O O . PHE A 1 275 ? 175.630 137.946 92.300 1.00 91.11 309 PHE A O 1
ATOM 2045 N N . GLY A 1 276 ? 174.908 139.993 91.692 1.00 97.70 310 GLY A N 1
ATOM 2046 C CA . GLY A 1 276 ? 176.206 140.388 91.169 1.00 97.70 310 GLY A CA 1
ATOM 2047 C C . GLY A 1 276 ? 177.101 140.958 92.259 1.00 97.70 310 GLY A C 1
ATOM 2048 O O . GLY A 1 276 ? 176.668 141.735 93.109 1.00 97.70 310 GLY A O 1
ATOM 2049 N N . SER A 1 277 ? 178.376 140.562 92.217 1.00 94.89 311 SER A N 1
ATOM 2050 C CA . SER A 1 277 ? 179.335 141.014 93.219 1.00 94.89 311 SER A CA 1
ATOM 2051 C C . SER A 1 277 ? 179.610 142.508 93.135 1.00 94.89 311 SER A C 1
ATOM 2052 O O . SER A 1 277 ? 180.043 143.099 94.129 1.00 94.89 311 SER A O 1
ATOM 2055 N N . ALA A 1 278 ? 179.377 143.127 91.975 1.00 89.98 312 ALA A N 1
ATOM 2056 C CA . ALA A 1 278 ? 179.641 144.555 91.832 1.00 89.98 312 ALA A CA 1
ATOM 2057 C C . ALA A 1 278 ? 178.778 145.377 92.780 1.00 89.98 312 ALA A C 1
ATOM 2058 O O . ALA A 1 278 ? 179.237 146.381 93.337 1.00 89.98 312 ALA A O 1
ATOM 2060 N N . ARG A 1 279 ? 177.524 144.966 92.977 1.00 90.60 313 ARG A N 1
ATOM 2061 C CA . ARG A 1 279 ? 176.639 145.685 93.884 1.00 90.60 313 ARG A CA 1
ATOM 2062 C C . ARG A 1 279 ? 176.871 145.304 95.339 1.00 90.60 313 ARG A C 1
ATOM 2063 O O . ARG A 1 279 ? 176.360 145.984 96.234 1.00 90.60 313 ARG A O 1
ATOM 2071 N N . VAL A 1 280 ? 177.627 144.240 95.593 1.00 95.68 314 VAL A N 1
ATOM 2072 C CA . VAL A 1 280 ? 177.946 143.825 96.955 1.00 95.68 314 VAL A CA 1
ATOM 2073 C C . VAL A 1 280 ? 179.124 144.659 97.448 1.00 95.68 314 VAL A C 1
ATOM 2074 O O . VAL A 1 280 ? 180.274 144.402 97.084 1.00 95.68 314 VAL A O 1
ATOM 2078 N N . ASP A 1 281 ? 178.840 145.655 98.279 1.00 101.00 315 ASP A N 1
ATOM 2079 C CA . ASP A 1 281 ? 179.866 146.447 98.941 1.00 101.00 315 ASP A CA 1
ATOM 2080 C C . ASP A 1 281 ? 180.063 145.864 100.333 1.00 101.00 315 ASP A C 1
ATOM 2081 O O . ASP A 1 281 ? 179.096 145.709 101.085 1.00 101.00 315 ASP A O 1
ATOM 2086 N N . HIS A 1 282 ? 181.310 145.543 100.672 1.00 101.14 316 HIS A N 1
ATOM 2087 C CA . HIS A 1 282 ? 181.610 144.834 101.910 1.00 101.14 316 HIS A CA 1
ATOM 2088 C C . HIS A 1 282 ? 182.895 145.371 102.515 1.00 101.14 316 HIS A C 1
ATOM 2089 O O . HIS A 1 282 ? 183.926 145.428 101.838 1.00 101.14 316 HIS A O 1
ATOM 2096 N N . VAL A 1 283 ? 182.830 145.758 103.785 1.00 97.94 317 VAL A N 1
ATOM 2097 C CA . VAL A 1 283 ? 184.010 146.036 104.593 1.00 97.94 317 VAL A CA 1
ATOM 2098 C C . VAL A 1 283 ? 184.006 145.067 105.767 1.00 97.94 317 VAL A C 1
ATOM 2099 O O . VAL A 1 283 ? 182.948 144.752 106.324 1.00 97.94 317 VAL A O 1
ATOM 2103 N N . LYS A 1 284 ? 185.186 144.565 106.116 1.00 96.72 318 LYS A N 1
ATOM 2104 C CA . LYS A 1 284 ? 185.277 143.524 107.130 1.00 96.72 318 LYS A CA 1
ATOM 2105 C C . LYS A 1 284 ? 184.947 144.082 108.507 1.00 96.72 318 LYS A C 1
ATOM 2106 O O . LYS A 1 284 ? 185.383 145.176 108.875 1.00 96.72 318 LYS A O 1
ATOM 2112 N N . GLY A 1 285 ? 184.166 143.320 109.270 1.00 97.05 319 GLY A N 1
ATOM 2113 C CA . GLY A 1 285 ? 183.811 143.713 110.619 1.00 97.05 319 GLY A CA 1
ATOM 2114 C C . GLY A 1 285 ? 182.897 144.910 110.735 1.00 97.05 319 GLY A C 1
ATOM 2115 O O . GLY A 1 285 ? 182.663 145.380 111.852 1.00 97.05 319 GLY A O 1
ATOM 2116 N N . GLU A 1 286 ? 182.367 145.417 109.628 1.00 98.32 320 GLU A N 1
ATOM 2117 C CA . GLU A 1 286 ? 181.528 146.609 109.662 1.00 98.32 320 GLU A CA 1
ATOM 2118 C C . GLU A 1 286 ? 180.489 146.507 108.547 1.00 98.32 320 GLU A C 1
ATOM 2119 O O . GLU A 1 286 ? 180.219 145.418 108.031 1.00 98.32 320 GLU A O 1
ATOM 2125 N N . THR A 1 287 ? 179.903 147.646 108.187 1.00 95.09 321 THR A N 1
ATOM 2126 C CA . THR A 1 287 ? 178.696 147.702 107.374 1.00 95.09 321 THR A CA 1
ATOM 2127 C C . THR A 1 287 ? 178.848 146.942 106.056 1.00 95.09 321 THR A C 1
ATOM 2128 O O . THR A 1 287 ? 179.939 146.808 105.498 1.00 95.09 321 THR A O 1
ATOM 2132 N N . ILE A 1 288 ? 177.716 146.441 105.565 1.00 92.12 322 ILE A N 1
ATOM 2133 C CA . ILE A 1 288 ? 177.599 145.862 104.232 1.00 92.12 322 ILE A CA 1
ATOM 2134 C C . ILE A 1 288 ? 176.545 146.659 103.481 1.00 92.12 322 ILE A C 1
ATOM 2135 O O . ILE A 1 288 ? 175.532 147.063 104.063 1.00 92.12 322 ILE A O 1
ATOM 2140 N N . SER A 1 289 ? 176.777 146.886 102.191 1.00 92.34 323 SER A N 1
ATOM 2141 C CA . SER A 1 289 ? 175.933 147.789 101.420 1.00 92.34 323 SER A CA 1
ATOM 2142 C C . SER A 1 289 ? 175.611 147.183 100.065 1.00 92.34 323 SER A C 1
ATOM 2143 O O . SER A 1 289 ? 176.504 146.685 99.374 1.00 92.34 323 SER A O 1
ATOM 2146 N N . PHE A 1 290 ? 174.336 147.228 99.695 1.00 85.63 324 PHE A N 1
ATOM 2147 C CA . PHE A 1 290 ? 173.879 146.849 98.367 1.00 85.63 324 PHE A CA 1
ATOM 2148 C C . PHE A 1 290 ? 173.579 148.106 97.562 1.00 85.63 324 PHE A C 1
ATOM 2149 O O . PHE A 1 290 ? 172.841 148.985 98.022 1.00 85.63 324 PHE A O 1
ATOM 2157 N N . SER A 1 291 ? 174.148 148.182 96.363 1.00 87.64 325 SER A N 1
ATOM 2158 C CA . SER A 1 291 ? 173.962 149.310 95.465 1.00 87.64 325 SER A CA 1
ATOM 2159 C C . SER A 1 291 ? 173.020 148.927 94.331 1.00 87.64 325 SER A C 1
ATOM 2160 O O . SER A 1 291 ? 172.961 147.767 93.911 1.00 87.64 325 SER A O 1
ATOM 2163 N N . PHE A 1 292 ? 172.285 149.915 93.839 1.00 87.84 326 PHE A N 1
ATOM 2164 C CA . PHE A 1 292 ? 171.270 149.755 92.817 1.00 87.84 326 PHE A CA 1
ATOM 2165 C C . PHE A 1 292 ? 171.655 150.533 91.561 1.00 87.84 326 PHE A C 1
ATOM 2166 O O . PHE A 1 292 ? 172.372 151.535 91.644 1.00 87.84 326 PHE A O 1
ATOM 2174 N N . PRO A 1 293 ? 171.197 150.102 90.380 1.00 93.80 327 PRO A N 1
ATOM 2175 C CA . PRO A 1 293 ? 171.748 150.654 89.131 1.00 93.80 327 PRO A CA 1
ATOM 2176 C C . PRO A 1 293 ? 171.459 152.130 88.902 1.00 93.80 327 PRO A C 1
ATOM 2177 O O . PRO A 1 293 ? 171.951 152.681 87.909 1.00 93.80 327 PRO A O 1
ATOM 2181 N N . ASP A 1 294 ? 170.687 152.792 89.768 1.00 93.75 328 ASP A N 1
ATOM 2182 C CA . ASP A 1 294 ? 170.408 154.224 89.625 1.00 93.75 328 ASP A CA 1
ATOM 2183 C C . ASP A 1 294 ? 170.667 154.921 90.962 1.00 93.75 328 ASP A C 1
ATOM 2184 O O . ASP A 1 294 ? 169.745 155.143 91.750 1.00 93.75 328 ASP A O 1
ATOM 2189 N N . GLY A 1 295 ? 171.931 155.274 91.197 1.00 87.77 329 GLY A N 1
ATOM 2190 C CA . GLY A 1 295 ? 172.352 156.095 92.321 1.00 87.77 329 GLY A CA 1
ATOM 2191 C C . GLY A 1 295 ? 171.694 155.832 93.662 1.00 87.77 329 GLY A C 1
ATOM 2192 O O . GLY A 1 295 ? 171.476 156.764 94.442 1.00 87.77 329 GLY A O 1
ATOM 2193 N N . SER A 1 296 ? 171.379 154.573 93.948 1.00 85.68 330 SER A N 1
ATOM 2194 C CA . SER A 1 296 ? 170.713 154.195 95.184 1.00 85.68 330 SER A CA 1
ATOM 2195 C C . SER A 1 296 ? 171.551 153.169 95.932 1.00 85.68 330 SER A C 1
ATOM 2196 O O . SER A 1 296 ? 172.270 152.371 95.326 1.00 85.68 330 SER A O 1
ATOM 2199 N N . ARG A 1 297 ? 171.446 153.186 97.258 1.00 86.47 331 ARG A N 1
ATOM 2200 C CA . ARG A 1 297 ? 172.199 152.245 98.076 1.00 86.47 331 ARG A CA 1
ATOM 2201 C C . ARG A 1 297 ? 171.484 152.037 99.400 1.00 86.47 331 ARG A C 1
ATOM 2202 O O . ARG A 1 297 ? 171.096 153.006 100.058 1.00 86.47 331 ARG A O 1
ATOM 2210 N N . SER A 1 298 ? 171.314 150.774 99.780 1.00 85.28 332 SER A N 1
ATOM 2211 C CA . SER A 1 298 ? 170.733 150.404 101.063 1.00 85.28 332 SER A CA 1
ATOM 2212 C C . SER A 1 298 ? 171.713 149.497 101.790 1.00 85.28 332 SER A C 1
ATOM 2213 O O . SER A 1 298 ? 172.298 148.599 101.178 1.00 85.28 332 SER A O 1
ATOM 2216 N N . THR A 1 299 ? 171.888 149.724 103.086 1.00 85.63 333 THR A N 1
ATOM 2217 C CA . THR A 1 299 ? 172.937 149.054 103.838 1.00 85.63 333 THR A CA 1
ATOM 2218 C C . THR A 1 299 ? 172.365 148.300 105.032 1.00 85.63 333 THR A C 1
ATOM 2219 O O . THR A 1 299 ? 171.176 148.378 105.344 1.00 85.63 333 THR A O 1
ATOM 2223 N N . ILE A 1 300 ? 173.242 147.538 105.683 1.00 82.08 334 ILE A N 1
ATOM 2224 C CA . ILE A 1 300 ? 172.889 146.732 106.848 1.00 82.08 334 ILE A CA 1
ATOM 2225 C C . ILE A 1 300 ? 173.828 147.069 108.004 1.00 82.08 334 ILE A C 1
ATOM 2226 O O . ILE A 1 300 ? 174.236 146.182 108.763 1.00 82.08 334 ILE A O 1
ATOM 2231 N N . VAL A 1 301 ? 174.175 148.353 108.146 1.00 84.75 335 VAL A N 1
ATOM 2232 C CA . VAL A 1 301 ? 175.240 148.805 109.043 1.00 84.75 335 VAL A CA 1
ATOM 2233 C C . VAL A 1 301 ? 175.189 148.074 110.380 1.00 84.75 335 VAL A C 1
ATOM 2234 O O . VAL A 1 301 ? 174.136 147.975 111.021 1.00 84.75 335 VAL A O 1
ATOM 2238 N N . PHE A 1 302 ? 176.326 147.513 110.781 1.00 89.24 336 PHE A N 1
ATOM 2239 C CA . PHE A 1 302 ? 176.383 146.619 111.931 1.00 89.24 336 PHE A CA 1
ATOM 2240 C C . PHE A 1 302 ? 176.635 147.432 113.191 1.00 89.24 336 PHE A C 1
ATOM 2241 O O . PHE A 1 302 ? 177.735 147.957 113.392 1.00 89.24 336 PHE A O 1
ATOM 2249 N N . ALA A 1 303 ? 175.620 147.534 114.043 1.00 89.30 337 ALA A N 1
ATOM 2250 C CA . ALA A 1 303 ? 175.776 148.142 115.354 1.00 89.30 337 ALA A CA 1
ATOM 2251 C C . ALA A 1 303 ? 176.437 147.207 116.354 1.00 89.30 337 ALA A C 1
ATOM 2252 O O . ALA A 1 303 ? 176.436 147.502 117.554 1.00 89.30 337 ALA A O 1
ATOM 2254 N N . SER A 1 304 ? 177.001 146.091 115.883 1.00 94.97 338 SER A N 1
ATOM 2255 C CA . SER A 1 304 ? 177.651 145.133 116.770 1.00 94.97 338 SER A CA 1
ATOM 2256 C C . SER A 1 304 ? 178.882 145.710 117.452 1.00 94.97 338 SER A C 1
ATOM 2257 O O . SER A 1 304 ? 179.313 145.172 118.477 1.00 94.97 338 SER A O 1
ATOM 2260 N N . SER A 1 305 ? 179.463 146.782 116.905 1.00 102.24 339 SER A N 1
ATOM 2261 C CA . SER A 1 305 ? 180.624 147.395 117.541 1.00 102.24 339 SER A CA 1
ATOM 2262 C C . SER A 1 305 ? 180.287 147.929 118.927 1.00 102.24 339 SER A C 1
ATOM 2263 O O . SER A 1 305 ? 181.156 147.953 119.805 1.00 102.24 339 SER A O 1
ATOM 2266 N N . HIS A 1 306 ? 179.043 148.356 119.138 1.00 104.24 340 HIS A N 1
ATOM 2267 C CA . HIS A 1 306 ? 178.522 148.818 120.423 1.00 104.24 340 HIS A CA 1
ATOM 2268 C C . HIS A 1 306 ? 179.222 150.070 120.940 1.00 104.24 340 HIS A C 1
ATOM 2269 O O . HIS A 1 306 ? 178.998 150.463 122.091 1.00 104.24 340 HIS A O 1
ATOM 2276 N N . ASN A 1 307 ? 180.061 150.714 120.128 1.00 109.17 341 ASN A N 1
ATOM 2277 C CA . ASN A 1 307 ? 180.770 151.916 120.549 1.00 109.17 341 ASN A CA 1
ATOM 2278 C C . ASN A 1 307 ? 180.281 153.159 119.817 1.00 109.17 341 ASN A C 1
ATOM 2279 O O . ASN A 1 307 ? 179.840 154.119 120.454 1.00 109.17 341 ASN A O 1
ATOM 2284 N N . THR A 1 308 ? 180.333 153.161 118.488 1.00 117.26 342 THR A N 1
ATOM 2285 C CA . THR A 1 308 ? 179.955 154.321 117.691 1.00 117.26 342 THR A CA 1
ATOM 2286 C C . THR A 1 308 ? 179.310 153.830 116.400 1.00 117.26 342 THR A C 1
ATOM 2287 O O . THR A 1 308 ? 178.967 152.651 116.266 1.00 117.26 342 THR A O 1
ATOM 2291 N N . ASN A 1 309 ? 179.138 154.750 115.450 1.00 117.18 343 ASN A N 1
ATOM 2292 C CA . ASN A 1 309 ? 178.579 154.498 114.124 1.00 117.18 343 ASN A CA 1
ATOM 2293 C C . ASN A 1 309 ? 177.130 154.023 114.164 1.00 117.18 343 ASN A C 1
ATOM 2294 O O . ASN A 1 309 ? 176.552 153.725 113.112 1.00 117.18 343 ASN A O 1
ATOM 2299 N N . GLY A 1 310 ? 176.524 153.945 115.346 1.00 105.26 344 GLY A N 1
ATOM 2300 C CA . GLY A 1 310 ? 175.145 153.516 115.459 1.00 105.26 344 GLY A CA 1
ATOM 2301 C C . GLY A 1 310 ? 174.297 154.433 116.315 1.00 105.26 344 GLY A C 1
ATOM 2302 O O . GLY A 1 310 ? 173.067 154.327 116.312 1.00 105.26 344 GLY A O 1
ATOM 2303 N N . ILE A 1 311 ? 174.939 155.341 117.051 1.00 100.12 345 ILE A N 1
ATOM 2304 C CA . ILE A 1 311 ? 174.195 156.247 117.922 1.00 100.12 345 ILE A CA 1
ATOM 2305 C C . ILE A 1 311 ? 173.325 157.188 117.097 1.00 100.12 345 ILE A C 1
ATOM 2306 O O . ILE A 1 311 ? 172.142 157.386 117.398 1.00 100.12 345 ILE A O 1
ATOM 2311 N N . ARG A 1 312 ? 173.890 157.776 116.046 1.00 95.32 346 ARG A N 1
ATOM 2312 C CA . ARG A 1 312 ? 173.127 158.632 115.147 1.00 95.32 346 ARG A CA 1
ATOM 2313 C C . ARG A 1 312 ? 172.299 157.764 114.208 1.00 95.32 346 ARG A C 1
ATOM 2314 O O . ARG A 1 312 ? 172.850 157.053 113.360 1.00 95.32 346 ARG A O 1
ATOM 2322 N N . GLY A 1 313 ? 170.979 157.819 114.360 1.00 90.14 347 GLY A N 1
ATOM 2323 C CA . GLY A 1 313 ? 170.092 157.021 113.538 1.00 90.14 347 GLY A CA 1
ATOM 2324 C C . GLY A 1 313 ? 169.411 157.822 112.449 1.00 90.14 347 GLY A C 1
ATOM 2325 O O . GLY A 1 313 ? 168.866 158.899 112.710 1.00 90.14 347 GLY A O 1
ATOM 2326 N N . GLN A 1 314 ? 169.444 157.310 111.219 1.00 89.47 348 GLN A N 1
ATOM 2327 C CA . GLN A 1 314 ? 168.799 157.975 110.093 1.00 89.47 348 GLN A CA 1
ATOM 2328 C C . GLN A 1 314 ? 167.647 157.154 109.530 1.00 89.47 348 GLN A C 1
ATOM 2329 O O . GLN A 1 314 ? 166.517 157.648 109.472 1.00 89.47 348 GLN A O 1
ATOM 2331 N N . ASP A 1 315 ? 167.898 155.913 109.106 1.00 88.39 349 ASP A N 1
ATOM 2332 C CA . ASP A 1 315 ? 166.857 155.085 108.511 1.00 88.39 349 ASP A CA 1
ATOM 2333 C C . ASP A 1 315 ? 166.947 153.636 108.981 1.00 88.39 349 ASP A C 1
ATOM 2334 O O . ASP A 1 315 ? 166.718 152.713 108.190 1.00 88.39 349 ASP A O 1
ATOM 2336 N N . PHE A 1 316 ? 167.294 153.412 110.249 1.00 85.37 350 PHE A N 1
ATOM 2337 C CA . PHE A 1 316 ? 167.515 152.053 110.731 1.00 85.37 350 PHE A CA 1
ATOM 2338 C C . PHE A 1 316 ? 166.257 151.200 110.625 1.00 85.37 350 PHE A C 1
ATOM 2339 O O . PHE A 1 316 ? 166.197 150.261 109.824 1.00 85.37 350 PHE A O 1
ATOM 2347 N N . ASN A 1 317 ? 165.257 151.520 111.446 1.00 80.37 351 ASN A N 1
ATOM 2348 C CA . ASN A 1 317 ? 163.897 150.996 111.361 1.00 80.37 351 ASN A CA 1
ATOM 2349 C C . ASN A 1 317 ? 163.768 149.516 111.712 1.00 80.37 351 ASN A C 1
ATOM 2350 O O . ASN A 1 317 ? 162.647 149.027 111.883 1.00 80.37 351 ASN A O 1
ATOM 2355 N N . LEU A 1 318 ? 164.879 148.786 111.834 1.00 73.33 352 LEU A N 1
ATOM 2356 C CA . LEU A 1 318 ? 164.790 147.359 112.132 1.00 73.33 352 LEU A CA 1
ATOM 2357 C C . LEU A 1 318 ? 165.543 146.957 113.394 1.00 73.33 352 LEU A C 1
ATOM 2358 O O . LEU A 1 318 ? 164.943 146.357 114.289 1.00 73.33 352 LEU A O 1
ATOM 2363 N N . LEU A 1 319 ? 166.834 147.264 113.499 1.00 77.34 353 LEU A N 1
ATOM 2364 C CA . LEU A 1 319 ? 167.649 146.907 114.663 1.00 77.34 353 LEU A CA 1
ATOM 2365 C C . LEU A 1 319 ? 167.463 145.427 115.031 1.00 77.34 353 LEU A C 1
ATOM 2366 O O . LEU A 1 319 ? 166.904 145.070 116.068 1.00 77.34 353 LEU A O 1
ATOM 2371 N N . PHE A 1 320 ? 167.911 144.563 114.121 1.00 72.34 354 PHE A N 1
ATOM 2372 C CA . PHE A 1 320 ? 167.786 143.117 114.310 1.00 72.34 354 PHE A CA 1
ATOM 2373 C C . PHE A 1 320 ? 168.741 142.656 115.409 1.00 72.34 354 PHE A C 1
ATOM 2374 O O . PHE A 1 320 ? 169.852 142.181 115.160 1.00 72.34 354 PHE A O 1
ATOM 2382 N N . VAL A 1 321 ? 168.292 142.798 116.656 1.00 74.54 355 VAL A N 1
ATOM 2383 C CA . VAL A 1 321 ? 169.037 142.261 117.788 1.00 74.54 355 VAL A CA 1
ATOM 2384 C C . VAL A 1 321 ? 168.895 140.747 117.807 1.00 74.54 355 VAL A C 1
ATOM 2385 O O . VAL A 1 321 ? 167.786 140.213 117.937 1.00 74.54 355 VAL A O 1
ATOM 2389 N N . ASP A 1 322 ? 170.019 140.043 117.685 1.00 82.23 356 ASP A N 1
ATOM 2390 C CA . ASP A 1 322 ? 169.983 138.597 117.487 1.00 82.23 356 ASP A CA 1
ATOM 2391 C C . ASP A 1 322 ? 169.679 137.834 118.774 1.00 82.23 356 ASP A C 1
ATOM 2392 O O . ASP A 1 322 ? 168.708 137.075 118.833 1.00 82.23 356 ASP A O 1
ATOM 2394 N N . GLU A 1 323 ? 170.509 138.002 119.802 1.00 90.18 357 GLU A N 1
ATOM 2395 C CA . GLU A 1 323 ? 170.375 137.240 121.041 1.00 90.18 357 GLU A CA 1
ATOM 2396 C C . GLU A 1 323 ? 170.304 138.205 122.214 1.00 90.18 357 GLU A C 1
ATOM 2397 O O . GLU A 1 323 ? 171.332 138.725 122.658 1.00 90.18 357 GLU A O 1
ATOM 2403 N N . ALA A 1 324 ? 169.092 138.438 122.718 1.00 94.65 358 ALA A N 1
ATOM 2404 C CA . ALA A 1 324 ? 168.877 139.281 123.885 1.00 94.65 358 ALA A CA 1
ATOM 2405 C C . ALA A 1 324 ? 168.691 138.466 125.161 1.00 94.65 358 ALA A C 1
ATOM 2406 O O . ALA A 1 324 ? 168.234 139.004 126.174 1.00 94.65 358 ALA A O 1
ATOM 2408 N N . ASN A 1 325 ? 169.025 137.175 125.127 1.00 99.44 359 ASN A N 1
ATOM 2409 C CA . ASN A 1 325 ? 168.918 136.320 126.303 1.00 99.44 359 ASN A CA 1
ATOM 2410 C C . ASN A 1 325 ? 169.796 136.860 127.425 1.00 99.44 359 ASN A C 1
ATOM 2411 O O . ASN A 1 325 ? 169.293 137.264 128.478 1.00 99.44 359 ASN A O 1
ATOM 2416 N N . PHE A 1 326 ? 171.107 136.872 127.203 1.00 100.95 360 PHE A N 1
ATOM 2417 C CA . PHE A 1 326 ? 172.047 137.589 128.055 1.00 100.95 360 PHE A CA 1
ATOM 2418 C C . PHE A 1 326 ? 172.515 138.808 127.273 1.00 100.95 360 PHE A C 1
ATOM 2419 O O . PHE A 1 326 ? 173.334 138.684 126.356 1.00 100.95 360 PHE A O 1
ATOM 2427 N N . ILE A 1 327 ? 171.987 139.982 127.626 1.00 95.71 361 ILE A N 1
ATOM 2428 C CA . ILE A 1 327 ? 172.279 141.178 126.852 1.00 95.71 361 ILE A CA 1
ATOM 2429 C C . ILE A 1 327 ? 173.783 141.438 126.847 1.00 95.71 361 ILE A C 1
ATOM 2430 O O . ILE A 1 327 ? 174.498 141.129 127.809 1.00 95.71 361 ILE A O 1
ATOM 2435 N N . ARG A 1 328 ? 174.270 141.966 125.731 1.00 97.41 362 ARG A N 1
ATOM 2436 C CA . ARG A 1 328 ? 175.690 142.253 125.614 1.00 97.41 362 ARG A CA 1
ATOM 2437 C C . ARG A 1 328 ? 176.098 143.280 126.666 1.00 97.41 362 ARG A C 1
ATOM 2438 O O . ARG A 1 328 ? 175.345 144.223 126.938 1.00 97.41 362 ARG A O 1
ATOM 2440 N N . PRO A 1 329 ? 177.264 143.118 127.291 1.00 99.83 363 PRO A N 1
ATOM 2441 C CA . PRO A 1 329 ? 177.706 144.085 128.307 1.00 99.83 363 PRO A CA 1
ATOM 2442 C C . PRO A 1 329 ? 177.809 145.485 127.724 1.00 99.83 363 PRO A C 1
ATOM 2443 O O . PRO A 1 329 ? 178.231 145.669 126.582 1.00 99.83 363 PRO A O 1
ATOM 2447 N N . ASP A 1 330 ? 177.372 146.469 128.517 1.00 103.21 364 ASP A N 1
ATOM 2448 C CA . ASP A 1 330 ? 177.418 147.902 128.190 1.00 103.21 364 ASP A CA 1
ATOM 2449 C C . ASP A 1 330 ? 176.941 148.203 126.768 1.00 103.21 364 ASP A C 1
ATOM 2450 O O . ASP A 1 330 ? 177.386 149.165 126.138 1.00 103.21 364 ASP A O 1
ATOM 2455 N N . ALA A 1 331 ? 176.010 147.397 126.260 1.00 97.66 365 ALA A N 1
ATOM 2456 C CA . ALA A 1 331 ? 175.421 147.614 124.945 1.00 97.66 365 ALA A CA 1
ATOM 2457 C C . ALA A 1 331 ? 173.947 147.992 125.015 1.00 97.66 365 ALA A C 1
ATOM 2458 O O . ALA A 1 331 ? 173.298 148.109 123.972 1.00 97.66 365 ALA A O 1
ATOM 2460 N N . VAL A 1 332 ? 173.401 148.179 126.219 1.00 93.18 366 VAL A N 1
ATOM 2461 C CA . VAL A 1 332 ? 171.999 148.554 126.341 1.00 93.18 366 VAL A CA 1
ATOM 2462 C C . VAL A 1 332 ? 171.791 150.047 126.131 1.00 93.18 366 VAL A C 1
ATOM 2463 O O . VAL A 1 332 ? 170.663 150.477 125.868 1.00 93.18 366 VAL A O 1
ATOM 2467 N N . GLN A 1 333 ? 172.849 150.855 126.234 1.00 92.71 367 GLN A N 1
ATOM 2468 C CA . GLN A 1 333 ? 172.697 152.295 126.050 1.00 92.71 367 GLN A CA 1
ATOM 2469 C C . GLN A 1 333 ? 172.361 152.632 124.603 1.00 92.71 367 GLN A C 1
ATOM 2470 O O . GLN A 1 333 ? 171.458 153.432 124.335 1.00 92.71 367 GLN A O 1
ATOM 2476 N N . THR A 1 334 ? 173.074 152.024 123.652 1.00 90.81 368 THR A N 1
ATOM 2477 C CA . THR A 1 334 ? 172.769 152.269 122.247 1.00 90.81 368 THR A CA 1
ATOM 2478 C C . THR A 1 334 ? 171.396 151.722 121.878 1.00 90.81 368 THR A C 1
ATOM 2479 O O . THR A 1 334 ? 170.691 152.309 121.050 1.00 90.81 368 THR A O 1
ATOM 2483 N N . ILE A 1 335 ? 170.984 150.617 122.503 1.00 89.45 369 ILE A N 1
ATOM 2484 C CA . ILE A 1 335 ? 169.657 150.065 122.238 1.00 89.45 369 ILE A CA 1
ATOM 2485 C C . ILE A 1 335 ? 168.579 151.011 122.752 1.00 89.45 369 ILE A C 1
ATOM 2486 O O . ILE A 1 335 ? 167.587 151.285 122.066 1.00 89.45 369 ILE A O 1
ATOM 2491 N N . MET A 1 336 ? 168.756 151.525 123.971 1.00 89.50 370 MET A N 1
ATOM 2492 C CA . MET A 1 336 ? 167.781 152.458 124.524 1.00 89.50 370 MET A CA 1
ATOM 2493 C C . MET A 1 336 ? 167.767 153.771 123.755 1.00 89.50 370 MET A C 1
ATOM 2494 O O . MET A 1 336 ? 166.729 154.440 123.688 1.00 89.50 370 MET A O 1
ATOM 2499 N N . GLY A 1 337 ? 168.901 154.158 123.170 1.00 84.90 371 GLY A N 1
ATOM 2500 C CA . GLY A 1 337 ? 168.907 155.322 122.300 1.00 84.90 371 GLY A CA 1
ATOM 2501 C C . GLY A 1 337 ? 168.186 155.061 120.993 1.00 84.90 371 GLY A C 1
ATOM 2502 O O . GLY A 1 337 ? 167.501 155.940 120.462 1.00 84.90 371 GLY A O 1
ATOM 2503 N N . PHE A 1 338 ? 168.336 153.849 120.453 1.00 83.51 372 PHE A N 1
ATOM 2504 C CA . PHE A 1 338 ? 167.580 153.452 119.271 1.00 83.51 372 PHE A CA 1
ATOM 2505 C C . PHE A 1 338 ? 166.084 153.450 119.544 1.00 83.51 372 PHE A C 1
ATOM 2506 O O . PHE A 1 338 ? 165.290 153.792 118.660 1.00 83.51 372 PHE A O 1
ATOM 2514 N N . LEU A 1 339 ? 165.685 153.050 120.753 1.00 84.73 373 LEU A N 1
ATOM 2515 C CA . LEU A 1 339 ? 164.272 153.082 121.117 1.00 84.73 373 LEU A CA 1
ATOM 2516 C C . LEU A 1 339 ? 163.701 154.489 121.012 1.00 84.73 373 LEU A C 1
ATOM 2517 O O . LEU A 1 339 ? 162.489 154.656 120.842 1.00 84.73 373 LEU A O 1
ATOM 2522 N N . ASN A 1 340 ? 164.556 155.510 121.109 1.00 85.46 374 ASN A N 1
ATOM 2523 C CA . ASN A 1 340 ? 164.099 156.886 120.964 1.00 85.46 374 ASN A CA 1
ATOM 2524 C C . ASN A 1 340 ? 163.878 157.274 119.508 1.00 85.46 374 ASN A C 1
ATOM 2525 O O . ASN A 1 340 ? 163.174 158.255 119.245 1.00 85.46 374 ASN A O 1
ATOM 2530 N N . GLN A 1 341 ? 164.462 156.539 118.562 1.00 83.00 375 GLN A N 1
ATOM 2531 C CA . GLN A 1 341 ? 164.270 156.857 117.154 1.00 83.00 375 GLN A CA 1
ATOM 2532 C C . GLN A 1 341 ? 162.802 156.700 116.778 1.00 83.00 375 GLN A C 1
ATOM 2533 O O . GLN A 1 341 ? 162.108 155.806 117.269 1.00 83.00 375 GLN A O 1
ATOM 2539 N N . ALA A 1 342 ? 162.328 157.585 115.900 1.00 79.01 376 ALA A N 1
ATOM 2540 C CA . ALA A 1 342 ? 160.898 157.714 115.652 1.00 79.01 376 ALA A CA 1
ATOM 2541 C C . ALA A 1 342 ? 160.317 156.572 114.830 1.00 79.01 376 ALA A C 1
ATOM 2542 O O . ALA A 1 342 ? 159.119 156.297 114.947 1.00 79.01 376 ALA A O 1
ATOM 2544 N N . ASN A 1 343 ? 161.123 155.903 114.006 1.00 74.83 377 ASN A N 1
ATOM 2545 C CA . ASN A 1 343 ? 160.607 154.878 113.107 1.00 74.83 377 ASN A CA 1
ATOM 2546 C C . ASN A 1 343 ? 161.386 153.575 113.229 1.00 74.83 377 ASN A C 1
ATOM 2547 O O . ASN A 1 343 ? 161.663 152.922 112.223 1.00 74.83 377 ASN A O 1
ATOM 2552 N N . CYS A 1 344 ? 161.737 153.175 114.445 1.00 75.95 378 CYS A N 1
ATOM 2553 C CA . CYS A 1 344 ? 162.520 151.968 114.669 1.00 75.95 378 CYS A CA 1
ATOM 2554 C C . CYS A 1 344 ? 161.651 150.880 115.284 1.00 75.95 378 CYS A C 1
ATOM 2555 O O . CYS A 1 344 ? 160.884 151.137 116.216 1.00 75.95 378 CYS A O 1
ATOM 2558 N N . LYS A 1 345 ? 161.776 149.662 114.758 1.00 63.69 379 LYS A N 1
ATOM 2559 C CA . LYS A 1 345 ? 161.055 148.494 115.264 1.00 63.69 379 LYS A CA 1
ATOM 2560 C C . LYS A 1 345 ? 162.086 147.454 115.690 1.00 63.69 379 LYS A C 1
ATOM 2561 O O . LYS A 1 345 ? 162.478 146.598 114.893 1.00 63.69 379 LYS A O 1
ATOM 2567 N N . ILE A 1 346 ? 162.507 147.518 116.949 1.00 70.34 380 ILE A N 1
ATOM 2568 C CA . ILE A 1 346 ? 163.553 146.645 117.475 1.00 70.34 380 ILE A CA 1
ATOM 2569 C C . ILE A 1 346 ? 162.993 145.230 117.570 1.00 70.34 380 ILE A C 1
ATOM 2570 O O . ILE A 1 346 ? 162.206 144.926 118.466 1.00 70.34 380 ILE A O 1
ATOM 2575 N N . ILE A 1 347 ? 163.426 144.350 116.666 1.00 67.21 381 ILE A N 1
ATOM 2576 C CA . ILE A 1 347 ? 162.789 143.041 116.558 1.00 67.21 381 ILE A CA 1
ATOM 2577 C C . ILE A 1 347 ? 163.108 142.177 117.775 1.00 67.21 381 ILE A C 1
ATOM 2578 O O . ILE A 1 347 ? 162.260 141.408 118.239 1.00 67.21 381 ILE A O 1
ATOM 2583 N N . PHE A 1 348 ? 164.317 142.297 118.323 1.00 67.82 382 PHE A N 1
ATOM 2584 C CA . PHE A 1 348 ? 164.668 141.664 119.596 1.00 67.82 382 PHE A CA 1
ATOM 2585 C C . PHE A 1 348 ? 164.456 140.149 119.554 1.00 67.82 382 PHE A C 1
ATOM 2586 O O . PHE A 1 348 ? 163.648 139.588 120.295 1.00 67.82 382 PHE A O 1
ATOM 2594 N N . VAL A 1 349 ? 165.196 139.487 118.665 1.00 66.25 383 VAL A N 1
ATOM 2595 C CA . VAL A 1 349 ? 165.183 138.030 118.655 1.00 66.25 383 VAL A CA 1
ATOM 2596 C C . VAL A 1 349 ? 165.915 137.529 119.896 1.00 66.25 383 VAL A C 1
ATOM 2597 O O . VAL A 1 349 ? 166.744 138.236 120.483 1.00 66.25 383 VAL A O 1
ATOM 2601 N N . SER A 1 350 ? 165.597 136.307 120.317 1.00 69.60 384 SER A N 1
ATOM 2602 C CA . SER A 1 350 ? 166.286 135.694 121.445 1.00 69.60 384 SER A CA 1
ATOM 2603 C C . SER A 1 350 ? 166.244 134.186 121.275 1.00 69.60 384 SER A C 1
ATOM 2604 O O . SER A 1 350 ? 165.647 133.669 120.329 1.00 69.60 384 SER A O 1
ATOM 2607 N N . SER A 1 351 ? 166.900 133.482 122.197 1.00 75.34 385 SER A N 1
ATOM 2608 C CA . SER A 1 351 ? 166.950 132.020 122.171 1.00 75.34 385 SER A CA 1
ATOM 2609 C C . SER A 1 351 ? 167.027 131.486 123.597 1.00 75.34 385 SER A C 1
ATOM 2610 O O . SER A 1 351 ? 168.112 131.386 124.174 1.00 75.34 385 SER A O 1
ATOM 2613 N N . THR A 1 352 ? 165.874 131.137 124.161 1.00 84.53 386 THR A N 1
ATOM 2614 C CA . THR A 1 352 ? 165.815 130.387 125.410 1.00 84.53 386 THR A CA 1
ATOM 2615 C C . THR A 1 352 ? 165.661 128.913 125.054 1.00 84.53 386 THR A C 1
ATOM 2616 O O . THR A 1 352 ? 164.570 128.466 124.686 1.00 84.53 386 THR A O 1
ATOM 2620 N N . ASN A 1 353 ? 166.753 128.162 125.169 1.00 92.91 387 ASN A N 1
ATOM 2621 C CA . ASN A 1 353 ? 166.852 126.802 124.655 1.00 92.91 387 ASN A CA 1
ATOM 2622 C C . ASN A 1 353 ? 166.196 125.770 125.564 1.00 92.91 387 ASN A C 1
ATOM 2623 O O . ASN A 1 353 ? 166.478 124.574 125.413 1.00 92.91 387 ASN A O 1
ATOM 2628 N N . THR A 1 354 ? 165.356 126.211 126.505 1.00 98.43 388 THR A N 1
ATOM 2629 C CA . THR A 1 354 ? 164.789 125.387 127.571 1.00 98.43 388 THR A CA 1
ATOM 2630 C C . THR A 1 354 ? 165.885 124.872 128.498 1.00 98.43 388 THR A C 1
ATOM 2631 O O . THR A 1 354 ? 165.611 124.099 129.422 1.00 98.43 388 THR A O 1
ATOM 2635 N N . GLY A 1 355 ? 167.129 125.295 128.261 1.00 105.88 389 GLY A N 1
ATOM 2636 C CA . GLY A 1 355 ? 168.183 125.030 129.225 1.00 105.88 389 GLY A CA 1
ATOM 2637 C C . GLY A 1 355 ? 167.994 125.837 130.494 1.00 105.88 389 GLY A C 1
ATOM 2638 O O . GLY A 1 355 ? 168.395 125.411 131.580 1.00 105.88 389 GLY A O 1
ATOM 2639 N N . LYS A 1 356 ? 167.390 127.017 130.370 1.00 109.03 390 LYS A N 1
ATOM 2640 C CA . LYS A 1 356 ? 166.932 127.788 131.515 1.00 109.03 390 LYS A CA 1
ATOM 2641 C C . LYS A 1 356 ? 165.418 127.920 131.560 1.00 109.03 390 LYS A C 1
ATOM 2642 O O . LYS A 1 356 ? 164.858 128.078 132.651 1.00 109.03 390 LYS A O 1
ATOM 2648 N N . ALA A 1 357 ? 164.756 127.881 130.403 1.00 104.78 391 ALA A N 1
ATOM 2649 C CA . ALA A 1 357 ? 163.308 127.927 130.218 1.00 104.78 391 ALA A CA 1
ATOM 2650 C C . ALA A 1 357 ? 162.707 129.270 130.609 1.00 104.78 391 ALA A C 1
ATOM 2651 O O . ALA A 1 357 ? 161.502 129.471 130.418 1.00 104.78 391 ALA A O 1
ATOM 2653 N N . SER A 1 358 ? 163.502 130.198 131.143 1.00 103.60 392 SER A N 1
ATOM 2654 C CA . SER A 1 358 ? 162.996 131.510 131.539 1.00 103.60 392 SER A CA 1
ATOM 2655 C C . SER A 1 358 ? 164.141 132.508 131.401 1.00 103.60 392 SER A C 1
ATOM 2656 O O . SER A 1 358 ? 164.965 132.638 132.311 1.00 103.60 392 SER A O 1
ATOM 2659 N N . THR A 1 359 ? 164.186 133.206 130.266 1.00 95.62 393 THR A N 1
ATOM 2660 C CA . THR A 1 359 ? 165.091 134.341 130.099 1.00 95.62 393 THR A CA 1
ATOM 2661 C C . THR A 1 359 ? 164.505 135.526 130.867 1.00 95.62 393 THR A C 1
ATOM 2662 O O . THR A 1 359 ? 164.046 136.521 130.301 1.00 95.62 393 THR A O 1
ATOM 2664 N N . SER A 1 360 ? 164.525 135.393 132.197 1.00 93.01 394 SER A N 1
ATOM 2665 C CA . SER A 1 360 ? 163.857 136.338 133.084 1.00 93.01 394 SER A CA 1
ATOM 2666 C C . SER A 1 360 ? 164.324 137.773 132.888 1.00 93.01 394 SER A C 1
ATOM 2667 O O . SER A 1 360 ? 163.656 138.692 133.372 1.00 93.01 394 SER A O 1
ATOM 2670 N N . PHE A 1 361 ? 165.450 137.991 132.206 1.00 90.98 395 PHE A N 1
ATOM 2671 C CA . PHE A 1 361 ? 165.790 139.342 131.783 1.00 90.98 395 PHE A CA 1
ATOM 2672 C C . PHE A 1 361 ? 164.766 139.878 130.793 1.00 90.98 395 PHE A C 1
ATOM 2673 O O . PHE A 1 361 ? 164.478 141.079 130.784 1.00 90.98 395 PHE A O 1
ATOM 2681 N N . LEU A 1 362 ? 164.200 139.001 129.965 1.00 83.69 396 LEU A N 1
ATOM 2682 C CA . LEU A 1 362 ? 163.130 139.365 129.046 1.00 83.69 396 LEU A CA 1
ATOM 2683 C C . LEU A 1 362 ? 161.785 138.778 129.436 1.00 83.69 396 LEU A C 1
ATOM 2684 O O . LEU A 1 362 ? 160.754 139.408 129.185 1.00 83.69 396 LEU A O 1
ATOM 2689 N N . TYR A 1 363 ? 161.767 137.590 130.041 1.00 85.35 397 TYR A N 1
ATOM 2690 C CA . TYR A 1 363 ? 160.504 136.933 130.353 1.00 85.35 397 TYR A CA 1
ATOM 2691 C C . TYR A 1 363 ? 159.689 137.692 131.393 1.00 85.35 397 TYR A C 1
ATOM 2692 O O . TYR A 1 363 ? 158.474 137.488 131.474 1.00 85.35 397 TYR A O 1
ATOM 2701 N N . ASN A 1 364 ? 160.319 138.562 132.184 1.00 84.79 398 ASN A N 1
ATOM 2702 C CA . ASN A 1 364 ? 159.564 139.389 133.118 1.00 84.79 398 ASN A CA 1
ATOM 2703 C C . ASN A 1 364 ? 158.709 140.430 132.412 1.00 84.79 398 ASN A C 1
ATOM 2704 O O . ASN A 1 364 ? 157.908 141.103 133.070 1.00 84.79 398 ASN A O 1
ATOM 2709 N N . LEU A 1 365 ? 158.864 140.573 131.095 1.00 80.47 399 LEU A N 1
ATOM 2710 C CA . LEU A 1 365 ? 158.090 141.552 130.343 1.00 80.47 399 LEU A CA 1
ATOM 2711 C C . LEU A 1 365 ? 156.609 141.197 130.319 1.00 80.47 399 LEU A C 1
ATOM 2712 O O . LEU A 1 365 ? 155.757 142.092 130.292 1.00 80.47 399 LEU A O 1
ATOM 2717 N N . ARG A 1 366 ? 156.283 139.902 130.336 1.00 79.34 400 ARG A N 1
ATOM 2718 C CA . ARG A 1 366 ? 154.892 139.465 130.293 1.00 79.34 400 ARG A CA 1
ATOM 2719 C C . ARG A 1 366 ? 154.082 139.934 131.493 1.00 79.34 400 ARG A C 1
ATOM 2720 O O . ARG A 1 366 ? 152.854 139.795 131.479 1.00 79.34 400 ARG A O 1
ATOM 2728 N N . GLY A 1 367 ? 154.726 140.475 132.523 1.00 85.56 401 GLY A N 1
ATOM 2729 C CA . GLY A 1 367 ? 154.018 140.945 133.695 1.00 85.56 401 GLY A CA 1
ATOM 2730 C C . GLY A 1 367 ? 153.115 142.126 133.406 1.00 85.56 401 GLY A C 1
ATOM 2731 O O . GLY A 1 367 ? 151.899 142.048 133.606 1.00 85.56 401 GLY A O 1
ATOM 2732 N N . ALA A 1 368 ? 153.697 143.226 132.928 1.00 85.86 402 ALA A N 1
ATOM 2733 C CA . ALA A 1 368 ? 152.954 144.450 132.628 1.00 85.86 402 ALA A CA 1
ATOM 2734 C C . ALA A 1 368 ? 153.297 144.881 131.206 1.00 85.86 402 ALA A C 1
ATOM 2735 O O . ALA A 1 368 ? 154.184 145.714 131.000 1.00 85.86 402 ALA A O 1
ATOM 2737 N N . ALA A 1 369 ? 152.579 144.321 130.236 1.00 81.87 403 ALA A N 1
ATOM 2738 C CA . ALA A 1 369 ? 152.719 144.638 128.819 1.00 81.87 403 ALA A CA 1
ATOM 2739 C C . ALA A 1 369 ? 151.658 143.838 128.074 1.00 81.87 403 ALA A C 1
ATOM 2740 O O . ALA A 1 369 ? 151.048 142.918 128.626 1.00 81.87 403 ALA A O 1
ATOM 2742 N N . ASP A 1 370 ? 151.445 144.199 126.811 1.00 76.13 404 ASP A N 1
ATOM 2743 C CA . ASP A 1 370 ? 150.465 143.505 125.988 1.00 76.13 404 ASP A CA 1
ATOM 2744 C C . ASP A 1 370 ? 150.926 143.508 124.540 1.00 76.13 404 ASP A C 1
ATOM 2745 O O . ASP A 1 370 ? 151.353 144.546 124.026 1.00 76.13 404 ASP A O 1
ATOM 2750 N N . GLU A 1 371 ? 150.835 142.343 123.896 1.00 68.19 405 GLU A N 1
ATOM 2751 C CA . GLU A 1 371 ? 151.174 142.190 122.482 1.00 68.19 405 GLU A CA 1
ATOM 2752 C C . GLU A 1 371 ? 152.615 142.609 122.204 1.00 68.19 405 GLU A C 1
ATOM 2753 O O . GLU A 1 371 ? 152.923 143.182 121.157 1.00 68.19 405 GLU A O 1
ATOM 2759 N N . LEU A 1 372 ? 153.510 142.319 123.147 1.00 66.55 406 LEU A N 1
ATOM 2760 C CA . LEU A 1 372 ? 154.911 142.701 123.016 1.00 66.55 406 LEU A CA 1
ATOM 2761 C C . LEU A 1 372 ? 155.805 141.511 122.687 1.00 66.55 406 LEU A C 1
ATOM 2762 O O . LEU A 1 372 ? 156.532 141.538 121.691 1.00 66.55 406 LEU A O 1
ATOM 2767 N N . LEU A 1 373 ? 155.763 140.462 123.500 1.00 58.91 407 LEU A N 1
ATOM 2768 C CA . LEU A 1 373 ? 156.658 139.329 123.328 1.00 58.91 407 LEU A CA 1
ATOM 2769 C C . LEU A 1 373 ? 155.869 138.068 123.008 1.00 58.91 407 LEU A C 1
ATOM 2770 O O . LEU A 1 373 ? 154.734 137.884 123.455 1.00 58.91 407 LEU A O 1
ATOM 2775 N N . ASN A 1 374 ? 156.491 137.196 122.217 1.00 53.16 408 ASN A N 1
ATOM 2776 C CA . ASN A 1 374 ? 155.901 135.911 121.867 1.00 53.16 408 ASN A CA 1
ATOM 2777 C C . ASN A 1 374 ? 156.918 134.803 122.097 1.00 53.16 408 ASN A C 1
ATOM 2778 O O . ASN A 1 374 ? 158.061 134.897 121.639 1.00 53.16 408 ASN A O 1
ATOM 2783 N N . VAL A 1 375 ? 156.494 133.761 122.809 1.00 52.00 409 VAL A N 1
ATOM 2784 C CA . VAL A 1 375 ? 157.350 132.642 123.186 1.00 52.00 409 VAL A CA 1
ATOM 2785 C C . VAL A 1 375 ? 156.992 131.440 122.326 1.00 52.00 409 VAL A C 1
ATOM 2786 O O . VAL A 1 375 ? 155.817 131.070 122.219 1.00 52.00 409 VAL A O 1
ATOM 2790 N N . VAL A 1 376 ? 158.002 130.838 121.702 1.00 49.91 410 VAL A N 1
ATOM 2791 C CA . VAL A 1 376 ? 157.824 129.590 120.961 1.00 49.91 410 VAL A CA 1
ATOM 2792 C C . VAL A 1 376 ? 158.168 128.468 121.935 1.00 49.91 410 VAL A C 1
ATOM 2793 O O . VAL A 1 376 ? 159.304 128.001 122.009 1.00 49.91 410 VAL A O 1
ATOM 2797 N N . THR A 1 377 ? 157.172 128.034 122.697 1.00 56.15 411 THR A N 1
ATOM 2798 C CA . THR A 1 377 ? 157.357 127.007 123.706 1.00 56.15 411 THR A CA 1
ATOM 2799 C C . THR A 1 377 ? 156.657 125.724 123.283 1.00 56.15 411 THR A C 1
ATOM 2800 O O . THR A 1 377 ? 155.686 125.747 122.523 1.00 56.15 411 THR A O 1
ATOM 2804 N N . TYR A 1 378 ? 157.164 124.600 123.785 1.00 57.73 412 TYR A N 1
ATOM 2805 C CA . TYR A 1 378 ? 156.542 123.307 123.558 1.00 57.73 412 TYR A CA 1
ATOM 2806 C C . TYR A 1 378 ? 156.003 122.673 124.828 1.00 57.73 412 TYR A C 1
ATOM 2807 O O . TYR A 1 378 ? 155.393 121.602 124.753 1.00 57.73 412 TYR A O 1
ATOM 2816 N N . ILE A 1 379 ? 156.207 123.300 125.982 1.00 63.20 413 ILE A N 1
ATOM 2817 C CA . ILE A 1 379 ? 155.622 122.861 127.241 1.00 63.20 413 ILE A CA 1
ATOM 2818 C C . ILE A 1 379 ? 154.986 124.076 127.900 1.00 63.20 413 ILE A C 1
ATOM 2819 O O . ILE A 1 379 ? 155.596 125.149 127.949 1.00 63.20 413 ILE A O 1
ATOM 2824 N N . CYS A 1 380 ? 153.770 123.908 128.403 1.00 79.66 414 CYS A N 1
ATOM 2825 C CA . CYS A 1 380 ? 153.012 125.020 128.962 1.00 79.66 414 CYS A CA 1
ATOM 2826 C C . CYS A 1 380 ? 153.595 125.406 130.320 1.00 79.66 414 CYS A C 1
ATOM 2827 O O . CYS A 1 380 ? 154.626 124.889 130.758 1.00 79.66 414 CYS A O 1
ATOM 2830 N N . ASP A 1 381 ? 152.936 126.349 130.998 1.00 91.45 415 ASP A N 1
ATOM 2831 C CA . ASP A 1 381 ? 153.299 126.661 132.376 1.00 91.45 415 ASP A CA 1
ATOM 2832 C C . ASP A 1 381 ? 153.208 125.413 133.242 1.00 91.45 415 ASP A C 1
ATOM 2833 O O . ASP A 1 381 ? 154.167 125.039 133.926 1.00 91.45 415 ASP A O 1
ATOM 2838 N N . ASP A 1 382 ? 152.056 124.751 133.218 1.00 89.65 416 ASP A N 1
ATOM 2839 C CA . ASP A 1 382 ? 151.944 123.402 133.751 1.00 89.65 416 ASP A CA 1
ATOM 2840 C C . ASP A 1 382 ? 152.636 122.450 132.785 1.00 89.65 416 ASP A C 1
ATOM 2841 O O . ASP A 1 382 ? 152.289 122.399 131.601 1.00 89.65 416 ASP A O 1
ATOM 2846 N N . HIS A 1 383 ? 153.629 121.716 133.278 1.00 86.39 417 HIS A N 1
ATOM 2847 C CA . HIS A 1 383 ? 154.401 120.828 132.421 1.00 86.39 417 HIS A CA 1
ATOM 2848 C C . HIS A 1 383 ? 153.703 119.502 132.157 1.00 86.39 417 HIS A C 1
ATOM 2849 O O . HIS A 1 383 ? 154.274 118.647 131.472 1.00 86.39 417 HIS A O 1
ATOM 2856 N N . MET A 1 384 ? 152.495 119.311 132.678 1.00 86.90 418 MET A N 1
ATOM 2857 C CA . MET A 1 384 ? 151.729 118.096 132.430 1.00 86.90 418 MET A CA 1
ATOM 2858 C C . MET A 1 384 ? 151.032 118.127 131.070 1.00 86.90 418 MET A C 1
ATOM 2859 O O . MET A 1 384 ? 151.100 117.133 130.335 1.00 86.90 418 MET A O 1
ATOM 2861 N N . PRO A 1 385 ? 150.344 119.228 130.679 1.00 79.08 419 PRO A N 1
ATOM 2862 C CA . PRO A 1 385 ? 149.716 119.262 129.347 1.00 79.08 419 PRO A CA 1
ATOM 2863 C C . PRO A 1 385 ? 150.675 119.717 128.247 1.00 79.08 419 PRO A C 1
ATOM 2864 O O . PRO A 1 385 ? 150.353 120.582 127.423 1.00 79.08 419 PRO A O 1
ATOM 2868 N N . ARG A 1 386 ? 151.810 119.019 128.163 1.00 70.08 420 ARG A N 1
ATOM 2869 C CA . ARG A 1 386 ? 152.771 119.267 127.060 1.00 70.08 420 ARG A CA 1
ATOM 2870 C C . ARG A 1 386 ? 152.065 118.851 125.765 1.00 70.08 420 ARG A C 1
ATOM 2871 O O . ARG A 1 386 ? 152.367 119.438 124.709 1.00 70.08 420 ARG A O 1
ATOM 2879 N N . VAL A 1 387 ? 151.155 117.871 125.860 1.00 57.44 421 VAL A N 1
ATOM 2880 C CA . VAL A 1 387 ? 150.393 117.413 124.708 1.00 57.44 421 VAL A CA 1
ATOM 2881 C C . VAL A 1 387 ? 149.524 118.516 124.123 1.00 57.44 421 VAL A C 1
ATOM 2882 O O . VAL A 1 387 ? 148.971 118.349 123.032 1.00 57.44 421 VAL A O 1
ATOM 2886 N N . VAL A 1 388 ? 149.379 119.641 124.826 1.00 59.96 422 VAL A N 1
ATOM 2887 C CA . VAL A 1 388 ? 148.694 120.791 124.245 1.00 59.96 422 VAL A CA 1
ATOM 2888 C C . VAL A 1 388 ? 149.419 121.250 122.986 1.00 59.96 422 VAL A C 1
ATOM 2889 O O . VAL A 1 388 ? 148.806 121.454 121.932 1.00 59.96 422 VAL A O 1
ATOM 2893 N N . THR A 1 389 ? 150.737 121.407 123.073 1.00 55.35 423 THR A N 1
ATOM 2894 C CA . THR A 1 389 ? 151.557 121.842 121.944 1.00 55.35 423 THR A CA 1
ATOM 2895 C C . THR A 1 389 ? 152.363 120.694 121.353 1.00 55.35 423 THR A C 1
ATOM 2896 O O . THR A 1 389 ? 153.517 120.875 120.960 1.00 55.35 423 THR A O 1
ATOM 2900 N N . HIS A 1 390 ? 151.781 119.496 121.280 1.00 50.27 424 HIS A N 1
ATOM 2901 C CA . HIS A 1 390 ? 152.533 118.335 120.814 1.00 50.27 424 HIS A CA 1
ATOM 2902 C C . HIS A 1 390 ? 152.541 118.241 119.293 1.00 50.27 424 HIS A C 1
ATOM 2903 O O . HIS A 1 390 ? 153.605 118.102 118.682 1.00 50.27 424 HIS A O 1
ATOM 2910 N N . THR A 1 391 ? 151.365 118.295 118.665 1.00 44.05 425 THR A N 1
ATOM 2911 C CA . THR A 1 391 ? 151.298 118.195 117.212 1.00 44.05 425 THR A CA 1
ATOM 2912 C C . THR A 1 391 ? 151.971 119.371 116.517 1.00 44.05 425 THR A C 1
ATOM 2913 O O . THR A 1 391 ? 152.140 119.334 115.293 1.00 44.05 425 THR A O 1
ATOM 2917 N N . ASN A 1 392 ? 152.365 120.402 117.262 1.00 45.73 426 ASN A N 1
ATOM 2918 C CA . ASN A 1 392 ? 153.039 121.558 116.690 1.00 45.73 426 ASN A CA 1
ATOM 2919 C C . ASN A 1 392 ? 154.553 121.414 116.689 1.00 45.73 426 ASN A C 1
ATOM 2920 O O . ASN A 1 392 ? 155.225 122.048 115.869 1.00 45.73 426 ASN A O 1
ATOM 2925 N N . ALA A 1 393 ? 155.105 120.603 117.591 1.00 50.90 427 ALA A N 1
ATOM 2926 C CA . ALA A 1 393 ? 156.546 120.394 117.632 1.00 50.90 427 ALA A CA 1
ATOM 2927 C C . ALA A 1 393 ? 157.030 119.787 116.324 1.00 50.90 427 ALA A C 1
ATOM 2928 O O . ALA A 1 393 ? 156.460 118.810 115.833 1.00 50.90 427 ALA A O 1
ATOM 2930 N N . THR A 1 394 ? 158.081 120.376 115.761 1.00 56.57 428 THR A N 1
ATOM 2931 C CA . THR A 1 394 ? 158.561 119.974 114.446 1.00 56.57 428 THR A CA 1
ATOM 2932 C C . THR A 1 394 ? 158.937 118.497 114.427 1.00 56.57 428 THR A C 1
ATOM 2933 O O . THR A 1 394 ? 159.355 117.924 115.435 1.00 56.57 428 THR A O 1
ATOM 2937 N N . ALA A 1 395 ? 158.780 117.880 113.257 1.00 67.91 429 ALA A N 1
ATOM 2938 C CA . ALA A 1 395 ? 159.084 116.468 113.081 1.00 67.91 429 ALA A CA 1
ATOM 2939 C C . ALA A 1 395 ? 160.562 116.202 112.841 1.00 67.91 429 ALA A C 1
ATOM 2940 O O . ALA A 1 395 ? 161.017 115.080 113.082 1.00 67.91 429 ALA A O 1
ATOM 2942 N N . CYS A 1 396 ? 161.317 117.195 112.370 1.00 81.87 430 CYS A N 1
ATOM 2943 C CA . CYS A 1 396 ? 162.746 117.001 112.159 1.00 81.87 430 CYS A CA 1
ATOM 2944 C C . CYS A 1 396 ? 163.476 116.783 113.478 1.00 81.87 430 CYS A C 1
ATOM 2945 O O . CYS A 1 396 ? 164.401 115.966 113.551 1.00 81.87 430 CYS A O 1
ATOM 2948 N N . SER A 1 397 ? 163.074 117.500 114.527 1.00 82.58 431 SER A N 1
ATOM 2949 C CA . SER A 1 397 ? 163.671 117.341 115.853 1.00 82.58 431 SER A CA 1
ATOM 2950 C C . SER A 1 397 ? 162.847 116.338 116.663 1.00 82.58 431 SER A C 1
ATOM 2951 O O . SER A 1 397 ? 162.127 116.676 117.604 1.00 82.58 431 SER A O 1
ATOM 2954 N N . CYS A 1 398 ? 162.970 115.069 116.266 1.00 93.90 432 CYS A N 1
ATOM 2955 C CA . CYS A 1 398 ? 162.290 113.969 116.943 1.00 93.90 432 CYS A CA 1
ATOM 2956 C C . CYS A 1 398 ? 163.194 112.749 117.086 1.00 93.90 432 CYS A C 1
ATOM 2957 O O . CYS A 1 398 ? 162.705 111.653 117.379 1.00 93.90 432 CYS A O 1
ATOM 2960 N N . TYR A 1 399 ? 164.500 112.921 116.903 1.00 102.45 433 TYR A N 1
ATOM 2961 C CA . TYR A 1 399 ? 165.413 111.789 116.873 1.00 102.45 433 TYR A CA 1
ATOM 2962 C C . TYR A 1 399 ? 165.540 111.143 118.248 1.00 102.45 433 TYR A C 1
ATOM 2963 O O . TYR A 1 399 ? 165.501 111.810 119.285 1.00 102.45 433 TYR A O 1
ATOM 2972 N N . ILE A 1 400 ? 165.692 109.820 118.239 1.00 101.46 434 ILE A N 1
ATOM 2973 C CA . ILE A 1 400 ? 165.780 109.006 119.446 1.00 101.46 434 ILE A CA 1
ATOM 2974 C C . ILE A 1 400 ? 167.030 108.145 119.294 1.00 101.46 434 ILE A C 1
ATOM 2975 O O . ILE A 1 400 ? 167.790 108.310 118.333 1.00 101.46 434 ILE A O 1
ATOM 2980 N N . LEU A 1 401 ? 167.262 107.232 120.234 1.00 102.37 435 LEU A N 1
ATOM 2981 C CA . LEU A 1 401 ? 168.363 106.269 120.203 1.00 102.37 435 LEU A CA 1
ATOM 2982 C C . LEU A 1 401 ? 168.342 105.359 118.927 1.00 102.37 435 LEU A C 1
ATOM 2983 O O . LEU A 1 401 ? 169.261 104.548 118.726 1.00 102.37 435 LEU A O 1
ATOM 2988 N N . ASN A 1 402 ? 167.326 105.528 118.075 1.00 100.14 436 ASN A N 1
ATOM 2989 C CA . ASN A 1 402 ? 167.158 104.757 116.841 1.00 100.14 436 ASN A CA 1
ATOM 2990 C C . ASN A 1 402 ? 166.896 103.284 117.134 1.00 100.14 436 ASN A C 1
ATOM 2991 O O . ASN A 1 402 ? 167.268 102.405 116.353 1.00 100.14 436 ASN A O 1
ATOM 2996 N N . LYS A 1 403 ? 166.254 103.013 118.265 1.00 104.83 437 LYS A N 1
ATOM 2997 C CA . LYS A 1 403 ? 165.796 101.681 118.632 1.00 104.83 437 LYS A CA 1
ATOM 2998 C C . LYS A 1 403 ? 164.646 101.814 119.623 1.00 104.83 437 LYS A C 1
ATOM 2999 O O . LYS A 1 403 ? 164.852 102.295 120.745 1.00 104.83 437 LYS A O 1
ATOM 3005 N N . PRO A 1 404 ? 163.422 101.420 119.247 1.00 109.08 438 PRO A N 1
ATOM 3006 C CA . PRO A 1 404 ? 162.292 101.544 120.180 1.00 109.08 438 PRO A CA 1
ATOM 3007 C C . PRO A 1 404 ? 162.517 100.768 121.468 1.00 109.08 438 PRO A C 1
ATOM 3008 O O . PRO A 1 404 ? 162.555 101.356 122.553 1.00 109.08 438 PRO A O 1
ATOM 3012 N N . VAL A 1 405 ? 162.696 99.450 121.351 1.00 109.48 439 VAL A N 1
ATOM 3013 C CA . VAL A 1 405 ? 163.027 98.585 122.479 1.00 109.48 439 VAL A CA 1
ATOM 3014 C C . VAL A 1 405 ? 163.905 97.454 121.965 1.00 109.48 439 VAL A C 1
ATOM 3015 O O . VAL A 1 405 ? 163.841 97.072 120.794 1.00 109.48 439 VAL A O 1
ATOM 3019 N N . PHE A 1 406 ? 164.745 96.925 122.852 1.00 109.96 440 PHE A N 1
ATOM 3020 C CA . PHE A 1 406 ? 165.514 95.729 122.537 1.00 109.96 440 PHE A CA 1
ATOM 3021 C C . PHE A 1 406 ? 164.568 94.554 122.323 1.00 109.96 440 PHE A C 1
ATOM 3022 O O . PHE A 1 406 ? 164.461 94.026 121.212 1.00 109.96 440 PHE A O 1
ATOM 3030 N N . ILE A 1 407 ? 163.869 94.150 123.384 1.00 106.71 441 ILE A N 1
ATOM 3031 C CA . ILE A 1 407 ? 162.792 93.166 123.312 1.00 106.71 441 ILE A CA 1
ATOM 3032 C C . ILE A 1 407 ? 161.745 93.568 124.345 1.00 106.71 441 ILE A C 1
ATOM 3033 O O . ILE A 1 407 ? 161.929 93.325 125.543 1.00 106.71 441 ILE A O 1
ATOM 3038 N N . THR A 1 408 ? 160.653 94.182 123.892 1.00 107.91 442 THR A N 1
ATOM 3039 C CA . THR A 1 408 ? 159.588 94.594 124.798 1.00 107.91 442 THR A CA 1
ATOM 3040 C C . THR A 1 408 ? 158.319 94.838 123.996 1.00 107.91 442 THR A C 1
ATOM 3041 O O . THR A 1 408 ? 158.379 95.320 122.863 1.00 107.91 442 THR A O 1
ATOM 3045 N N . MET A 1 409 ? 157.177 94.497 124.591 1.00 106.96 443 MET A N 1
ATOM 3046 C CA . MET A 1 409 ? 155.862 94.772 124.018 1.00 106.96 443 MET A CA 1
ATOM 3047 C C . MET A 1 409 ? 155.121 95.708 124.972 1.00 106.96 443 MET A C 1
ATOM 3048 O O . MET A 1 409 ? 154.350 95.280 125.831 1.00 106.96 443 MET A O 1
ATOM 3053 N N . ASP A 1 410 ? 155.359 97.007 124.809 1.00 105.05 444 ASP A N 1
ATOM 3054 C CA . ASP A 1 410 ? 154.750 98.028 125.647 1.00 105.05 444 ASP A CA 1
ATOM 3055 C C . ASP A 1 410 ? 153.998 99.036 124.790 1.00 105.05 444 ASP A C 1
ATOM 3056 O O . ASP A 1 410 ? 154.427 99.380 123.684 1.00 105.05 444 ASP A O 1
ATOM 3061 N N . GLY A 1 411 ? 152.869 99.507 125.315 1.00 102.52 445 GLY A N 1
ATOM 3062 C CA . GLY A 1 411 ? 152.130 100.554 124.647 1.00 102.52 445 GLY A CA 1
ATOM 3063 C C . GLY A 1 411 ? 152.848 101.888 124.714 1.00 102.52 445 GLY A C 1
ATOM 3064 O O . GLY A 1 411 ? 153.740 102.108 125.534 1.00 102.52 445 GLY A O 1
ATOM 3065 N N . ALA A 1 412 ? 152.436 102.798 123.826 1.00 98.31 446 ALA A N 1
ATOM 3066 C CA . ALA A 1 412 ? 153.095 104.096 123.725 1.00 98.31 446 ALA A CA 1
ATOM 3067 C C . ALA A 1 412 ? 153.100 104.841 125.053 1.00 98.31 446 ALA A C 1
ATOM 3068 O O . ALA A 1 412 ? 154.010 105.637 125.311 1.00 98.31 446 ALA A O 1
ATOM 3070 N N . VAL A 1 413 ? 152.111 104.588 125.911 1.00 100.32 447 VAL A N 1
ATOM 3071 C CA . VAL A 1 413 ? 152.043 105.275 127.198 1.00 100.32 447 VAL A CA 1
ATOM 3072 C C . VAL A 1 413 ? 153.214 104.863 128.084 1.00 100.32 447 VAL A C 1
ATOM 3073 O O . VAL A 1 413 ? 153.969 105.707 128.580 1.00 100.32 447 VAL A O 1
ATOM 3077 N N . ARG A 1 414 ? 153.382 103.555 128.293 1.00 104.75 448 ARG A N 1
ATOM 3078 C CA . ARG A 1 414 ? 154.486 103.078 129.121 1.00 104.75 448 ARG A CA 1
ATOM 3079 C C . ARG A 1 414 ? 155.835 103.367 128.478 1.00 104.75 448 ARG A C 1
ATOM 3080 O O . ARG A 1 414 ? 156.809 103.651 129.184 1.00 104.75 448 ARG A O 1
ATOM 3088 N N . ARG A 1 415 ? 155.914 103.297 127.147 1.00 104.22 449 ARG A N 1
ATOM 3089 C CA . ARG A 1 415 ? 157.154 103.629 126.453 1.00 104.22 449 ARG A CA 1
ATOM 3090 C C . ARG A 1 415 ? 157.553 105.074 126.721 1.00 104.22 449 ARG A C 1
ATOM 3091 O O . ARG A 1 415 ? 158.678 105.355 127.148 1.00 104.22 449 ARG A O 1
ATOM 3099 N N . THR A 1 416 ? 156.632 106.009 126.477 1.00 101.75 450 THR A N 1
ATOM 3100 C CA . THR A 1 416 ? 156.881 107.420 126.739 1.00 101.75 450 THR A CA 1
ATOM 3101 C C . THR A 1 416 ? 157.116 107.701 128.218 1.00 101.75 450 THR A C 1
ATOM 3102 O O . THR A 1 416 ? 157.827 108.656 128.544 1.00 101.75 450 THR A O 1
ATOM 3106 N N . ALA A 1 417 ? 156.567 106.882 129.117 1.00 101.91 451 ALA A N 1
ATOM 3107 C CA . ALA A 1 417 ? 156.912 107.013 130.528 1.00 101.91 451 ALA A CA 1
ATOM 3108 C C . ALA A 1 417 ? 158.365 106.627 130.776 1.00 101.91 451 ALA A C 1
ATOM 3109 O O . ALA A 1 417 ? 159.088 107.337 131.483 1.00 101.91 451 ALA A O 1
ATOM 3111 N N . ASP A 1 418 ? 158.806 105.505 130.201 1.00 98.72 452 ASP A N 1
ATOM 3112 C CA . ASP A 1 418 ? 160.214 105.134 130.285 1.00 98.72 452 ASP A CA 1
ATOM 3113 C C . ASP A 1 418 ? 161.082 106.083 129.467 1.00 98.72 452 ASP A C 1
ATOM 3114 O O . ASP A 1 418 ? 162.196 106.426 129.879 1.00 98.72 452 ASP A O 1
ATOM 3119 N N . LEU A 1 419 ? 160.587 106.519 128.307 1.00 103.41 453 LEU A N 1
ATOM 3120 C CA . LEU A 1 419 ? 161.334 107.384 127.402 1.00 103.41 453 LEU A CA 1
ATOM 3121 C C . LEU A 1 419 ? 160.898 108.847 127.508 1.00 103.41 453 LEU A C 1
ATOM 3122 O O . LEU A 1 419 ? 160.867 109.568 126.502 1.00 103.41 453 LEU A O 1
ATOM 3127 N N . PHE A 1 420 ? 160.537 109.304 128.708 1.00 104.33 454 PHE A N 1
ATOM 3128 C CA . PHE A 1 420 ? 160.101 110.685 128.882 1.00 104.33 454 PHE A CA 1
ATOM 3129 C C . PHE A 1 420 ? 161.220 111.663 128.551 1.00 104.33 454 PHE A C 1
ATOM 3130 O O . PHE A 1 420 ? 161.155 112.359 127.533 1.00 104.33 454 PHE A O 1
ATOM 3138 N N . LEU A 1 421 ? 162.268 111.668 129.374 1.00 103.35 455 LEU A N 1
ATOM 3139 C CA . LEU A 1 421 ? 163.421 112.560 129.227 1.00 103.35 455 LEU A CA 1
ATOM 3140 C C . LEU A 1 421 ? 162.979 113.970 128.828 1.00 103.35 455 LEU A C 1
ATOM 3141 O O . LEU A 1 421 ? 163.452 114.552 127.849 1.00 103.35 455 LEU A O 1
ATOM 3146 N N . ALA A 1 422 ? 162.023 114.503 129.593 1.00 100.04 456 ALA A N 1
ATOM 3147 C CA . ALA A 1 422 ? 161.436 115.828 129.380 1.00 100.04 456 ALA A CA 1
ATOM 3148 C C . ALA A 1 422 ? 160.688 115.939 128.052 1.00 100.04 456 ALA A C 1
ATOM 3149 O O . ALA A 1 422 ? 160.452 117.049 127.564 1.00 100.04 456 ALA A O 1
ATOM 3151 N N . ASP A 1 423 ? 160.321 114.805 127.452 1.00 93.31 457 ASP A N 1
ATOM 3152 C CA . ASP A 1 423 ? 159.539 114.721 126.220 1.00 93.31 457 ASP A CA 1
ATOM 3153 C C . ASP A 1 423 ? 160.240 115.342 125.016 1.00 93.31 457 ASP A C 1
ATOM 3154 O O . ASP A 1 423 ? 159.658 115.393 123.927 1.00 93.31 457 ASP A O 1
ATOM 3156 N N . SER A 1 424 ? 161.478 115.816 125.178 1.00 97.65 458 SER A N 1
ATOM 3157 C CA . SER A 1 424 ? 162.215 116.395 124.061 1.00 97.65 458 SER A CA 1
ATOM 3158 C C . SER A 1 424 ? 163.692 116.019 124.097 1.00 97.65 458 SER A C 1
ATOM 3159 O O . SER A 1 424 ? 164.517 116.743 123.524 1.00 97.65 458 SER A O 1
ATOM 3161 N N . PHE A 1 425 ? 164.045 114.918 124.760 1.00 110.29 459 PHE A N 1
ATOM 3162 C CA . PHE A 1 425 ? 165.411 114.450 124.978 1.00 110.29 459 PHE A CA 1
ATOM 3163 C C . PHE A 1 425 ? 166.207 115.410 125.855 1.00 110.29 459 PHE A C 1
ATOM 3164 O O . PHE A 1 425 ? 167.432 115.275 125.946 1.00 110.29 459 PHE A O 1
ATOM 3172 N N . MET A 1 426 ? 165.556 116.370 126.508 1.00 109.94 460 MET A N 1
ATOM 3173 C CA . MET A 1 426 ? 166.240 117.346 127.340 1.00 109.94 460 MET A CA 1
ATOM 3174 C C . MET A 1 426 ? 166.167 116.943 128.812 1.00 109.94 460 MET A C 1
ATOM 3175 O O . MET A 1 426 ? 165.585 115.920 129.181 1.00 109.94 460 MET A O 1
ATOM 3180 N N . GLN A 1 427 ? 166.764 117.767 129.664 1.00 108.85 461 GLN A N 1
ATOM 3181 C CA . GLN A 1 427 ? 166.856 117.520 131.104 1.00 108.85 461 GLN A CA 1
ATOM 3182 C C . GLN A 1 427 ? 166.109 118.591 131.892 1.00 108.85 461 GLN A C 1
ATOM 3183 O O . GLN A 1 427 ? 166.636 119.175 132.838 1.00 108.85 461 GLN A O 1
ATOM 3189 N N . GLU A 1 428 ? 164.873 118.876 131.475 1.00 111.14 462 GLU A N 1
ATOM 3190 C CA . GLU A 1 428 ? 164.089 119.974 132.032 1.00 111.14 462 GLU A CA 1
ATOM 3191 C C . GLU A 1 428 ? 163.928 119.848 133.543 1.00 111.14 462 GLU A C 1
ATOM 3192 O O . GLU A 1 428 ? 164.207 118.800 134.132 1.00 111.14 462 GLU A O 1
ATOM 3194 N N . ILE A 1 429 ? 163.477 120.945 134.159 1.00 109.95 463 ILE A N 1
ATOM 3195 C CA . ILE A 1 429 ? 163.400 121.052 135.612 1.00 109.95 463 ILE A CA 1
ATOM 3196 C C . ILE A 1 429 ? 162.624 119.879 136.192 1.00 109.95 463 ILE A C 1
ATOM 3197 O O . ILE A 1 429 ? 161.536 119.535 135.717 1.00 109.95 463 ILE A O 1
ATOM 3202 N N . ILE A 1 430 ? 163.194 119.257 137.221 1.00 108.65 464 ILE A N 1
ATOM 3203 C CA . ILE A 1 430 ? 162.555 118.165 137.945 1.00 108.65 464 ILE A CA 1
ATOM 3204 C C . ILE A 1 430 ? 161.696 118.752 139.056 1.00 108.65 464 ILE A C 1
ATOM 3205 O O . ILE A 1 430 ? 162.084 119.722 139.717 1.00 108.65 464 ILE A O 1
ATOM 3210 N N . GLY A 1 431 ? 160.521 118.170 139.258 1.00 102.50 465 GLY A N 1
ATOM 3211 C CA . GLY A 1 431 ? 159.610 118.619 140.291 1.00 102.50 465 GLY A CA 1
ATOM 3212 C C . GLY A 1 431 ? 158.448 119.410 139.729 1.00 102.50 465 GLY A C 1
ATOM 3213 O O . GLY A 1 431 ? 158.244 119.519 138.516 1.00 102.50 465 GLY A O 1
ATOM 3214 N N . GLY A 1 432 ? 157.673 119.980 140.648 1.00 100.59 466 GLY A N 1
ATOM 3215 C CA . GLY A 1 432 ? 156.508 120.752 140.267 1.00 100.59 466 GLY A CA 1
ATOM 3216 C C . GLY A 1 432 ? 155.469 119.911 139.559 1.00 100.59 466 GLY A C 1
ATOM 3217 O O . GLY A 1 432 ? 154.799 119.081 140.179 1.00 100.59 466 GLY A O 1
ATOM 3218 N N . GLN A 1 433 ? 155.327 120.123 138.254 1.00 98.42 467 GLN A N 1
ATOM 3219 C CA . GLN A 1 433 ? 154.397 119.357 137.437 1.00 98.42 467 GLN A CA 1
ATOM 3220 C C . GLN A 1 433 ? 155.064 118.047 137.033 1.00 98.42 467 GLN A C 1
ATOM 3221 O O . GLN A 1 433 ? 156.125 118.055 136.398 1.00 98.42 467 GLN A O 1
ATOM 3227 N N . ALA A 1 434 ? 154.442 116.929 137.401 1.00 104.63 468 ALA A N 1
ATOM 3228 C CA . ALA A 1 434 ? 155.057 115.620 137.241 1.00 104.63 468 ALA A CA 1
ATOM 3229 C C . ALA A 1 434 ? 155.151 115.245 135.762 1.00 104.63 468 ALA A C 1
ATOM 3230 O O . ALA A 1 434 ? 154.735 115.986 134.868 1.00 104.63 468 ALA A O 1
ATOM 3232 N N . ARG A 1 435 ? 155.711 114.059 135.510 1.00 106.29 469 ARG A N 1
ATOM 3233 C CA . ARG A 1 435 ? 155.938 113.614 134.140 1.00 106.29 469 ARG A CA 1
ATOM 3234 C C . ARG A 1 435 ? 154.679 113.008 133.530 1.00 106.29 469 ARG A C 1
ATOM 3235 O O . ARG A 1 435 ? 154.238 113.437 132.458 1.00 106.29 469 ARG A O 1
ATOM 3243 N N . GLU A 1 436 ? 154.023 112.116 134.278 1.00 106.82 470 GLU A N 1
ATOM 3244 C CA . GLU A 1 436 ? 152.705 111.593 133.830 1.00 106.82 470 GLU A CA 1
ATOM 3245 C C . GLU A 1 436 ? 151.705 112.738 134.046 1.00 106.82 470 GLU A C 1
ATOM 3246 O O . GLU A 1 436 ? 151.535 113.152 135.209 1.00 106.82 470 GLU A O 1
ATOM 3252 N N . THR A 1 437 ? 151.070 113.227 132.974 1.00 106.32 471 THR A N 1
ATOM 3253 C CA . THR A 1 437 ? 150.151 114.397 133.076 1.00 106.32 471 THR A CA 1
ATOM 3254 C C . THR A 1 437 ? 148.967 114.091 134.001 1.00 106.32 471 THR A C 1
ATOM 3255 O O . THR A 1 437 ? 148.622 114.969 134.816 1.00 106.32 471 THR A O 1
ATOM 3257 N N . GLY A 1 438 ? 148.376 112.900 133.882 1.00 103.50 472 GLY A N 1
ATOM 3258 C CA . GLY A 1 438 ? 147.240 112.504 134.738 1.00 103.50 472 GLY A CA 1
ATOM 3259 C C . GLY A 1 438 ? 146.049 113.447 134.634 1.00 103.50 472 GLY A C 1
ATOM 3260 O O . GLY A 1 438 ? 145.402 113.685 135.674 1.00 103.50 472 GLY A O 1
ATOM 3261 N N . ASP A 1 439 ? 145.770 113.971 133.435 1.00 102.21 473 ASP A N 1
ATOM 3262 C CA . ASP A 1 439 ? 144.595 114.862 133.215 1.00 102.21 473 ASP A CA 1
ATOM 3263 C C . ASP A 1 439 ? 144.598 116.040 134.200 1.00 102.21 473 ASP A C 1
ATOM 3264 O O . ASP A 1 439 ? 143.537 116.296 134.801 1.00 102.21 473 ASP A O 1
ATOM 3269 N N . ASP A 1 440 ? 145.737 116.722 134.364 1.00 97.05 474 ASP A N 1
ATOM 3270 C CA . ASP A 1 440 ? 145.821 117.879 135.299 1.00 97.05 474 ASP A CA 1
ATOM 3271 C C . ASP A 1 440 ? 145.704 119.190 134.508 1.00 97.05 474 ASP A C 1
ATOM 3272 O O . ASP A 1 440 ? 146.477 119.370 133.547 1.00 97.05 474 ASP A O 1
ATOM 3277 N N . ARG A 1 441 ? 144.772 120.066 134.907 1.00 91.72 475 ARG A N 1
ATOM 3278 C CA . ARG A 1 441 ? 144.546 121.365 134.212 1.00 91.72 475 ARG A CA 1
ATOM 3279 C C . ARG A 1 441 ? 144.100 122.439 135.215 1.00 91.72 475 ARG A C 1
ATOM 3280 O O . ARG A 1 441 ? 143.632 122.068 136.309 1.00 91.72 475 ARG A O 1
ATOM 3282 N N . PRO A 1 442 ? 144.219 123.748 134.887 1.00 88.96 476 PRO A N 1
ATOM 3283 C CA . PRO A 1 442 ? 143.526 124.822 135.620 1.00 90.10 476 PRO A CA 1
ATOM 3284 C C . PRO A 1 442 ? 142.006 124.832 135.382 1.00 82.61 476 PRO A C 1
ATOM 3285 O O . PRO A 1 442 ? 141.559 124.238 134.418 1.00 86.62 476 PRO A O 1
ATOM 3289 N N . VAL A 1 443 ? 141.256 125.535 136.240 1.00 65.12 477 VAL A N 1
ATOM 3290 C CA . VAL A 1 443 ? 139.797 125.554 136.138 1.00 56.29 477 VAL A CA 1
ATOM 3291 C C . VAL A 1 443 ? 139.153 126.947 136.003 1.00 53.95 477 VAL A C 1
ATOM 3292 O O . VAL A 1 443 ? 138.273 127.164 135.171 1.00 54.32 477 VAL A O 1
ATOM 3296 N N . LEU A 1 444 ? 139.584 127.875 136.846 1.00 46.87 478 LEU A N 1
ATOM 3297 C CA . LEU A 1 444 ? 139.123 129.254 136.793 1.00 51.97 478 LEU A CA 1
ATOM 3298 C C . LEU A 1 444 ? 140.068 130.035 135.874 1.00 58.11 478 LEU A C 1
ATOM 3299 O O . LEU A 1 444 ? 141.293 129.911 136.003 1.00 56.08 478 LEU A O 1
ATOM 3304 N N . THR A 1 445 ? 139.521 130.786 134.913 1.00 52.40 479 THR A N 1
ATOM 3305 C CA . THR A 1 445 ? 140.369 131.512 133.954 1.00 44.36 479 THR A CA 1
ATOM 3306 C C . THR A 1 445 ? 141.095 132.659 134.636 1.00 42.77 479 THR A C 1
ATOM 3307 O O . THR A 1 445 ? 140.584 133.245 135.579 1.00 46.33 479 THR A O 1
ATOM 3311 N N . LYS A 1 446 ? 142.282 132.998 134.150 1.00 50.30 480 LYS A N 1
ATOM 3312 C CA . LYS A 1 446 ? 143.042 134.097 134.730 1.00 48.22 480 LYS A CA 1
ATOM 3313 C C . LYS A 1 446 ? 142.276 135.413 134.590 1.00 47.26 480 LYS A C 1
ATOM 3314 O O . LYS A 1 446 ? 142.323 136.261 135.483 1.00 44.52 480 LYS A O 1
ATOM 3320 N N . SER A 1 447 ? 141.549 135.563 133.484 1.00 39.73 481 SER A N 1
ATOM 3321 C CA . SER A 1 447 ? 140.834 136.804 133.210 1.00 40.14 481 SER A CA 1
ATOM 3322 C C . SER A 1 447 ? 139.698 137.034 134.207 1.00 42.46 481 SER A C 1
ATOM 3323 O O . SER A 1 447 ? 139.536 138.133 134.726 1.00 49.93 481 SER A O 1
ATOM 3326 N N . ALA A 1 448 ? 138.934 135.994 134.508 1.00 45.61 482 ALA A N 1
ATOM 3327 C CA . ALA A 1 448 ? 137.893 136.108 135.530 1.00 34.57 482 ALA A CA 1
ATOM 3328 C C . ALA A 1 448 ? 138.519 136.359 136.902 1.00 36.19 482 ALA A C 1
ATOM 3329 O O . ALA A 1 448 ? 137.991 137.120 137.708 1.00 43.72 482 ALA A O 1
ATOM 3331 N N . GLY A 1 449 ? 139.657 135.724 137.161 1.00 38.62 483 GLY A N 1
ATOM 3332 C CA . GLY A 1 449 ? 140.377 135.922 138.412 1.00 34.02 483 GLY A CA 1
ATOM 3333 C C . GLY A 1 449 ? 140.837 137.349 138.621 1.00 42.70 483 GLY A C 1
ATOM 3334 O O . GLY A 1 449 ? 140.785 137.881 139.727 1.00 50.64 483 GLY A O 1
ATOM 3335 N N . GLU A 1 450 ? 141.300 137.980 137.552 1.00 47.53 484 GLU A N 1
ATOM 3336 C CA . GLU A 1 450 ? 141.780 139.359 137.641 1.00 48.04 484 GLU A CA 1
ATOM 3337 C C . GLU A 1 450 ? 140.634 140.307 137.907 1.00 38.89 484 GLU A C 1
ATOM 3338 O O . GLU A 1 450 ? 140.763 141.275 138.648 1.00 45.32 484 GLU A O 1
ATOM 3340 N N . ARG A 1 451 ? 139.513 140.043 137.263 1.00 39.04 485 ARG A N 1
ATOM 3341 C CA . ARG A 1 451 ? 138.342 140.854 137.493 1.00 40.76 485 ARG A CA 1
ATOM 3342 C C . ARG A 1 451 ? 137.770 140.654 138.897 1.00 47.44 485 ARG A C 1
ATOM 3343 O O . ARG A 1 451 ? 137.243 141.590 139.491 1.00 54.05 485 ARG A O 1
ATOM 3351 N N . PHE A 1 452 ? 137.915 139.449 139.439 1.00 44.37 486 PHE A N 1
ATOM 3352 C CA . PHE A 1 452 ? 137.456 139.151 140.790 1.00 36.21 486 PHE A CA 1
ATOM 3353 C C . PHE A 1 452 ? 138.258 139.966 141.786 1.00 32.83 486 PHE A C 1
ATOM 3354 O O . PHE A 1 452 ? 137.720 140.522 142.735 1.00 35.64 486 PHE A O 1
ATOM 3362 N N . LEU A 1 453 ? 139.556 140.055 141.548 1.00 38.44 487 LEU A N 1
ATOM 3363 C CA . LEU A 1 453 ? 140.438 140.834 142.405 1.00 43.70 487 LEU A CA 1
ATOM 3364 C C . LEU A 1 453 ? 140.133 142.343 142.367 1.00 42.16 487 LEU A C 1
ATOM 3365 O O . LEU A 1 453 ? 140.095 142.998 143.409 1.00 38.81 487 LEU A O 1
ATOM 3370 N N . LEU A 1 454 ? 139.922 142.869 141.161 1.00 43.42 488 LEU A N 1
ATOM 3371 C CA . LEU A 1 454 ? 139.876 144.314 140.897 1.00 46.87 488 LEU A CA 1
ATOM 3372 C C . LEU A 1 454 ? 138.498 144.992 140.997 1.00 44.16 488 LEU A C 1
ATOM 3373 O O . LEU A 1 454 ? 138.390 146.101 141.501 1.00 39.21 488 LEU A O 1
ATOM 3378 N N . TYR A 1 455 ? 137.478 144.350 140.421 1.00 43.04 489 TYR A N 1
ATOM 3379 C CA . TYR A 1 455 ? 136.116 144.939 140.479 1.00 34.00 489 TYR A CA 1
ATOM 3380 C C . TYR A 1 455 ? 135.377 144.395 141.701 1.00 32.94 489 TYR A C 1
ATOM 3381 O O . TYR A 1 455 ? 134.959 143.221 141.699 1.00 37.00 489 TYR A O 1
ATOM 3383 N N . ARG A 1 456 ? 135.233 145.251 142.711 1.00 35.57 490 ARG A N 1
ATOM 3384 C CA . ARG A 1 456 ? 134.555 144.925 143.944 1.00 35.79 490 ARG A CA 1
ATOM 3385 C C . ARG A 1 456 ? 133.442 145.907 144.229 1.00 35.58 490 ARG A C 1
ATOM 3386 O O . ARG A 1 456 ? 133.708 147.001 144.675 1.00 35.83 490 ARG A O 1
ATOM 3394 N N . PRO A 1 457 ? 132.186 145.493 144.013 1.00 40.70 491 PRO A N 1
ATOM 3395 C CA . PRO A 1 457 ? 131.060 146.409 144.222 1.00 34.74 491 PRO A CA 1
ATOM 3396 C C . PRO A 1 457 ? 131.091 146.934 145.644 1.00 39.22 491 PRO A C 1
ATOM 3397 O O . PRO A 1 457 ? 131.502 146.215 146.551 1.00 48.03 491 PRO A O 1
ATOM 3401 N N . SER A 1 458 ? 130.760 148.204 145.819 1.00 38.69 492 SER A N 1
ATOM 3402 C CA . SER A 1 458 ? 130.629 148.748 147.152 1.00 36.83 492 SER A CA 1
ATOM 3403 C C . SER A 1 458 ? 129.230 148.395 147.687 1.00 38.57 492 SER A C 1
ATOM 3404 O O . SER A 1 458 ? 128.229 148.954 147.264 1.00 48.14 492 SER A O 1
ATOM 3407 N N . THR A 1 459 ? 129.170 147.428 148.588 1.00 42.46 493 THR A N 1
ATOM 3408 C CA . THR A 1 459 ? 127.900 146.959 149.106 1.00 42.07 493 THR A CA 1
ATOM 3409 C C . THR A 1 459 ? 127.254 147.921 150.113 1.00 45.52 493 THR A C 1
ATOM 3410 O O . THR A 1 459 ? 126.038 147.976 150.222 1.00 49.06 493 THR A O 1
ATOM 3414 N N . THR A 1 460 ? 128.061 148.694 150.828 1.00 45.84 494 THR A N 1
ATOM 3415 C CA . THR A 1 460 ? 127.520 149.572 151.865 1.00 48.54 494 THR A CA 1
ATOM 3416 C C . THR A 1 460 ? 126.718 150.714 151.263 1.00 56.30 494 THR A C 1
ATOM 3417 O O . THR A 1 460 ? 125.909 151.336 151.942 1.00 58.71 494 THR A O 1
ATOM 3421 N N . THR A 1 461 ? 126.952 150.987 149.984 1.00 55.95 495 THR A N 1
ATOM 3422 C CA . THR A 1 461 ? 126.261 152.060 149.287 1.00 54.58 495 THR A CA 1
ATOM 3423 C C . THR A 1 461 ? 125.382 151.599 148.120 1.00 52.17 495 THR A C 1
ATOM 3424 O O . THR A 1 461 ? 124.861 152.415 147.365 1.00 46.71 495 THR A O 1
ATOM 3428 N N . ASN A 1 462 ? 125.234 150.294 147.952 1.00 45.04 496 ASN A N 1
ATOM 3429 C CA . ASN A 1 462 ? 124.335 149.779 146.922 1.00 48.63 496 ASN A CA 1
ATOM 3430 C C . ASN A 1 462 ? 123.475 148.682 147.498 1.00 46.74 496 ASN A C 1
ATOM 3431 O O . ASN A 1 462 ? 123.236 147.648 146.868 1.00 48.15 496 ASN A O 1
ATOM 3433 N N . SER A 1 463 ? 122.978 148.943 148.695 1.00 44.19 497 SER A N 1
ATOM 3434 C CA . SER A 1 463 ? 122.337 147.914 149.494 1.00 50.76 497 SER A CA 1
ATOM 3435 C C . SER A 1 463 ? 121.038 147.477 148.848 1.00 43.65 497 SER A C 1
ATOM 3436 O O . SER A 1 463 ? 120.626 146.337 149.004 1.00 52.84 497 SER A O 1
ATOM 3439 N N . GLY A 1 464 ? 120.433 148.365 148.064 1.00 42.06 498 GLY A N 1
ATOM 3440 C CA . GLY A 1 464 ? 119.220 148.025 147.343 1.00 37.71 498 GLY A CA 1
ATOM 3441 C C . GLY A 1 464 ? 119.396 146.897 146.334 1.00 42.46 498 GLY A C 1
ATOM 3442 O O . GLY A 1 464 ? 118.424 146.294 145.879 1.00 45.64 498 GLY A O 1
ATOM 3443 N N . LEU A 1 465 ? 120.643 146.619 145.962 1.00 43.33 499 LEU A N 1
ATOM 3444 C CA . LEU A 1 465 ? 120.922 145.562 145.006 1.00 42.54 499 LEU A CA 1
ATOM 3445 C C . LEU A 1 465 ? 121.060 144.193 145.672 1.00 40.82 499 LEU A C 1
ATOM 3446 O O . LEU A 1 465 ? 121.060 143.159 144.998 1.00 43.45 499 LEU A O 1
ATOM 3448 N N . MET A 1 466 ? 121.137 144.181 147.001 1.00 38.52 500 MET A N 1
ATOM 3449 C CA . MET A 1 466 ? 121.352 142.924 147.725 1.00 40.52 500 MET A CA 1
ATOM 3450 C C . MET A 1 466 ? 120.050 142.184 148.072 1.00 45.45 500 MET A C 1
ATOM 3451 O O . MET A 1 466 ? 119.006 142.787 148.310 1.00 50.87 500 MET A O 1
ATOM 3456 N N . ALA A 1 467 ? 120.121 140.865 148.112 1.00 47.32 501 ALA A N 1
ATOM 3457 C CA . ALA A 1 467 ? 119.021 140.065 148.620 1.00 44.13 501 ALA A CA 1
ATOM 3458 C C . ALA A 1 467 ? 119.018 140.157 150.161 1.00 45.85 501 ALA A C 1
ATOM 3459 O O . ALA A 1 467 ? 120.063 140.380 150.769 1.00 50.02 501 ALA A O 1
ATOM 3461 N N . PRO A 1 468 ? 117.843 140.022 150.800 1.00 50.00 502 PRO A N 1
ATOM 3462 C CA . PRO A 1 468 ? 117.798 140.225 152.257 1.00 55.15 502 PRO A CA 1
ATOM 3463 C C . PRO A 1 468 ? 118.265 139.027 153.097 1.00 48.95 502 PRO A C 1
ATOM 3464 O O . PRO A 1 468 ? 117.974 138.976 154.285 1.00 55.30 502 PRO A O 1
ATOM 3468 N N . ASP A 1 469 ? 119.002 138.102 152.502 1.00 48.80 503 ASP A N 1
ATOM 3469 C CA . ASP A 1 469 ? 119.489 136.925 153.228 1.00 52.32 503 ASP A CA 1
ATOM 3470 C C . ASP A 1 469 ? 121.014 136.764 153.135 1.00 44.13 503 ASP A C 1
ATOM 3471 O O . ASP A 1 469 ? 121.575 136.899 152.071 1.00 43.21 503 ASP A O 1
ATOM 3476 N N . LEU A 1 470 ? 121.653 136.461 154.262 1.00 41.88 504 LEU A N 1
ATOM 3477 C CA . LEU A 1 470 ? 123.082 136.226 154.348 1.00 37.23 504 LEU A CA 1
ATOM 3478 C C . LEU A 1 470 ? 123.245 134.725 154.458 1.00 40.47 504 LEU A C 1
ATOM 3479 O O . LEU A 1 470 ? 122.436 134.057 155.083 1.00 49.41 504 LEU A O 1
ATOM 3484 N N . TYR A 1 471 ? 124.269 134.178 153.833 1.00 41.31 505 TYR A N 1
ATOM 3485 C CA . TYR A 1 471 ? 124.533 132.754 153.954 1.00 43.41 505 TYR A CA 1
ATOM 3486 C C . TYR A 1 471 ? 125.934 132.584 154.439 1.00 45.19 505 TYR A C 1
ATOM 3487 O O . TYR A 1 471 ? 126.863 133.197 153.908 1.00 43.65 505 TYR A O 1
ATOM 3496 N N . VAL A 1 472 ? 126.083 131.798 155.496 1.00 47.14 506 VAL A N 1
ATOM 3497 C CA . VAL A 1 472 ? 127.407 131.548 156.013 1.00 44.59 506 VAL A CA 1
ATOM 3498 C C . VAL A 1 472 ? 127.756 130.083 156.116 1.00 47.52 506 VAL A C 1
ATOM 3499 O O . VAL A 1 472 ? 126.944 129.249 156.524 1.00 55.76 506 VAL A O 1
ATOM 3503 N N . TYR A 1 473 ? 128.968 129.766 155.681 1.00 36.80 507 TYR A N 1
ATOM 3504 C CA . TYR A 1 473 ? 129.434 128.410 155.765 1.00 38.05 507 TYR A CA 1
ATOM 3505 C C . TYR A 1 473 ? 130.717 128.370 156.582 1.00 43.59 507 TYR A C 1
ATOM 3506 O O . TYR A 1 473 ? 131.640 129.156 156.336 1.00 40.50 507 TYR A O 1
ATOM 3515 N N . VAL A 1 474 ? 130.759 127.489 157.578 1.00 40.97 508 VAL A N 1
ATOM 3516 C CA . VAL A 1 474 ? 131.990 127.277 158.304 1.00 35.22 508 VAL A CA 1
ATOM 3517 C C . VAL A 1 474 ? 132.526 125.863 158.141 1.00 44.77 508 VAL A C 1
ATOM 3518 O O . VAL A 1 474 ? 131.845 124.877 158.429 1.00 46.73 508 VAL A O 1
ATOM 3522 N N . ASP A 1 475 ? 133.759 125.795 157.635 1.00 43.32 509 ASP A N 1
ATOM 3523 C CA . ASP A 1 475 ? 134.449 124.548 157.340 1.00 46.04 509 ASP A CA 1
ATOM 3524 C C . ASP A 1 475 ? 135.573 124.435 158.358 1.00 48.27 509 ASP A C 1
ATOM 3525 O O . ASP A 1 475 ? 136.669 124.937 158.126 1.00 49.66 509 ASP A O 1
ATOM 3530 N N . PRO A 1 476 ? 135.292 123.788 159.499 1.00 47.04 510 PRO A N 1
ATOM 3531 C CA . PRO A 1 476 ? 136.200 123.761 160.649 1.00 49.85 510 PRO A CA 1
ATOM 3532 C C . PRO A 1 476 ? 137.323 122.727 160.568 1.00 51.26 510 PRO A C 1
ATOM 3533 O O . PRO A 1 476 ? 137.166 121.666 159.976 1.00 56.37 510 PRO A O 1
ATOM 3537 N N . ALA A 1 477 ? 138.459 123.080 161.159 1.00 46.11 511 ALA A N 1
ATOM 3538 C CA . ALA A 1 477 ? 139.549 122.149 161.400 1.00 52.57 511 ALA A CA 1
ATOM 3539 C C . ALA A 1 477 ? 139.861 122.254 162.880 1.00 56.75 511 ALA A C 1
ATOM 3540 O O . ALA A 1 477 ? 140.062 123.354 163.399 1.00 58.14 511 ALA A O 1
ATOM 3542 N N . PHE A 1 478 ? 139.886 121.113 163.561 1.00 61.04 512 PHE A N 1
ATOM 3543 C CA . PHE A 1 478 ? 139.990 121.107 165.020 1.00 66.49 512 PHE A CA 1
ATOM 3544 C C . PHE A 1 478 ? 141.375 120.737 165.541 1.00 74.29 512 PHE A C 1
ATOM 3545 O O . PHE A 1 478 ? 141.502 120.152 166.612 1.00 83.01 512 PHE A O 1
ATOM 3553 N N . THR A 1 479 ? 142.409 121.080 164.784 1.00 75.14 513 THR A N 1
ATOM 3554 C CA . THR A 1 479 ? 143.779 120.906 165.253 1.00 77.81 513 THR A CA 1
ATOM 3555 C C . THR A 1 479 ? 144.514 122.242 165.240 1.00 77.46 513 THR A C 1
ATOM 3556 O O . THR A 1 479 ? 144.043 123.221 164.647 1.00 72.66 513 THR A O 1
ATOM 3560 N N . ALA A 1 480 ? 145.669 122.271 165.900 1.00 74.60 514 ALA A N 1
ATOM 3561 C CA . ALA A 1 480 ? 146.520 123.449 165.910 1.00 72.27 514 ALA A CA 1
ATOM 3562 C C . ALA A 1 480 ? 147.902 123.055 165.423 1.00 81.12 514 ALA A C 1
ATOM 3563 O O . ALA A 1 480 ? 148.189 121.867 165.276 1.00 87.29 514 ALA A O 1
ATOM 3565 N N . ASN A 1 481 ? 148.744 124.055 165.170 1.00 87.70 515 ASN A N 1
ATOM 3566 C CA . ASN A 1 481 ? 150.134 123.837 164.765 1.00 96.93 515 ASN A CA 1
ATOM 3567 C C . ASN A 1 481 ? 150.265 122.904 163.555 1.00 100.64 515 ASN A C 1
ATOM 3568 O O . ASN A 1 481 ? 151.066 121.962 163.552 1.00 96.58 515 ASN A O 1
ATOM 3573 N N . THR A 1 482 ? 149.446 123.183 162.542 1.00 103.55 516 THR A N 1
ATOM 3574 C CA . THR A 1 482 ? 149.472 122.501 161.249 1.00 103.00 516 THR A CA 1
ATOM 3575 C C . THR A 1 482 ? 149.041 123.534 160.208 1.00 98.70 516 THR A C 1
ATOM 3576 O O . THR A 1 482 ? 148.374 124.512 160.541 1.00 90.08 516 THR A O 1
ATOM 3580 N N . ARG A 1 483 ? 149.446 123.346 158.956 1.00 104.77 517 ARG A N 1
ATOM 3581 C CA . ARG A 1 483 ? 149.098 124.280 157.891 1.00 102.86 517 ARG A CA 1
ATOM 3582 C C . ARG A 1 483 ? 147.679 124.027 157.363 1.00 98.79 517 ARG A C 1
ATOM 3583 O O . ARG A 1 483 ? 147.034 124.933 156.831 1.00 100.89 517 ARG A O 1
ATOM 3591 N N . ALA A 1 484 ? 147.194 122.799 157.530 1.00 91.59 518 ALA A N 1
ATOM 3592 C CA . ALA A 1 484 ? 145.838 122.437 157.128 1.00 84.27 518 ALA A CA 1
ATOM 3593 C C . ALA A 1 484 ? 144.875 122.464 158.325 1.00 79.71 518 ALA A C 1
ATOM 3594 O O . ALA A 1 484 ? 143.795 121.860 158.305 1.00 71.05 518 ALA A O 1
ATOM 3596 N N . SER A 1 485 ? 145.268 123.184 159.366 1.00 78.40 519 SER A N 1
ATOM 3597 C CA . SER A 1 485 ? 144.454 123.274 160.567 1.00 77.07 519 SER A CA 1
ATOM 3598 C C . SER A 1 485 ? 143.606 124.550 160.580 1.00 69.20 519 SER A C 1
ATOM 3599 O O . SER A 1 485 ? 143.008 124.903 161.603 1.00 70.74 519 SER A O 1
ATOM 3602 N N . GLY A 1 486 ? 143.544 125.233 159.439 1.00 57.84 520 GLY A N 1
ATOM 3603 C CA . GLY A 1 486 ? 142.769 126.455 159.345 1.00 49.34 520 GLY A CA 1
ATOM 3604 C C . GLY A 1 486 ? 141.287 126.201 159.184 1.00 51.29 520 GLY A C 1
ATOM 3605 O O . GLY A 1 486 ? 140.876 125.304 158.447 1.00 61.24 520 GLY A O 1
ATOM 3606 N N . THR A 1 487 ? 140.481 127.017 159.859 1.00 47.00 521 THR A N 1
ATOM 3607 C CA . THR A 1 487 ? 139.030 126.959 159.734 1.00 40.10 521 THR A CA 1
ATOM 3608 C C . THR A 1 487 ? 138.618 128.001 158.719 1.00 42.31 521 THR A C 1
ATOM 3609 O O . THR A 1 487 ? 139.020 129.160 158.822 1.00 44.84 521 THR A O 1
ATOM 3613 N N . GLY A 1 488 ? 137.836 127.595 157.721 1.00 38.29 522 GLY A N 1
ATOM 3614 C CA . GLY A 1 488 ? 137.375 128.536 156.710 1.00 34.83 522 GLY A CA 1
ATOM 3615 C C . GLY A 1 488 ? 135.968 129.018 157.000 1.00 34.21 522 GLY A C 1
ATOM 3616 O O . GLY A 1 488 ? 135.115 128.239 157.407 1.00 42.77 522 GLY A O 1
ATOM 3617 N N . VAL A 1 489 ? 135.739 130.317 156.841 1.00 45.57 523 VAL A N 1
ATOM 3618 C CA . VAL A 1 489 ? 134.416 130.892 157.037 1.00 33.55 523 VAL A CA 1
ATOM 3619 C C . VAL A 1 489 ? 134.111 131.820 155.875 1.00 40.22 523 VAL A C 1
ATOM 3620 O O . VAL A 1 489 ? 134.965 132.613 155.491 1.00 41.16 523 VAL A O 1
ATOM 3624 N N . ALA A 1 490 ? 132.912 131.721 155.301 1.00 41.57 524 ALA A N 1
ATOM 3625 C CA . ALA A 1 490 ? 132.489 132.669 154.259 1.00 39.46 524 ALA A CA 1
ATOM 3626 C C . ALA A 1 490 ? 131.089 133.171 154.529 1.00 41.88 524 ALA A C 1
ATOM 3627 O O . ALA A 1 490 ? 130.216 132.391 154.926 1.00 37.70 524 ALA A O 1
ATOM 3629 N N . VAL A 1 491 ? 130.865 134.472 154.362 1.00 32.11 525 VAL A N 1
ATOM 3630 C CA . VAL A 1 491 ? 129.493 134.957 154.408 1.00 38.64 525 VAL A CA 1
ATOM 3631 C C . VAL A 1 491 ? 129.235 135.690 153.113 1.00 31.74 525 VAL A C 1
ATOM 3632 O O . VAL A 1 491 ? 129.967 136.591 152.715 1.00 44.26 525 VAL A O 1
ATOM 3634 N N . VAL A 1 492 ? 128.215 135.210 152.418 1.00 35.77 526 VAL A N 1
ATOM 3635 C CA . VAL A 1 492 ? 127.896 135.640 151.082 1.00 31.68 526 VAL A CA 1
ATOM 3636 C C . VAL A 1 492 ? 126.416 135.947 150.966 1.00 43.84 526 VAL A C 1
ATOM 3637 O O . VAL A 1 492 ? 125.623 135.593 151.846 1.00 39.88 526 VAL A O 1
ATOM 3641 N N . GLY A 1 493 ? 126.049 136.613 149.875 1.00 40.73 527 GLY A N 1
ATOM 3642 C CA . GLY A 1 493 ? 124.656 136.892 149.571 1.00 37.13 527 GLY A CA 1
ATOM 3643 C C . GLY A 1 493 ? 124.430 137.113 148.082 1.00 36.32 527 GLY A C 1
ATOM 3644 O O . GLY A 1 493 ? 125.366 137.072 147.290 1.00 45.24 527 GLY A O 1
ATOM 3645 N N . ARG A 1 494 ? 123.181 137.344 147.695 1.00 37.51 528 ARG A N 1
ATOM 3646 C CA . ARG A 1 494 ? 122.868 137.634 146.309 1.00 41.88 528 ARG A CA 1
ATOM 3647 C C . ARG A 1 494 ? 123.037 139.131 146.094 1.00 40.83 528 ARG A C 1
ATOM 3648 O O . ARG A 1 494 ? 122.693 139.932 146.955 1.00 48.74 528 ARG A O 1
ATOM 3656 N N . TYR A 1 495 ? 123.634 139.486 144.960 1.00 39.89 529 TYR A N 1
ATOM 3657 C CA . TYR A 1 495 ? 123.826 140.866 144.552 1.00 40.16 529 TYR A CA 1
ATOM 3658 C C . TYR A 1 495 ? 123.358 140.912 143.105 1.00 42.05 529 TYR A C 1
ATOM 3659 O O . TYR A 1 495 ? 123.958 140.271 142.252 1.00 49.18 529 TYR A O 1
ATOM 3661 N N . ARG A 1 496 ? 122.313 141.686 142.825 1.00 43.73 530 ARG A N 1
ATOM 3662 C CA . ARG A 1 496 ? 121.525 141.488 141.607 1.00 37.84 530 ARG A CA 1
ATOM 3663 C C . ARG A 1 496 ? 121.262 139.969 141.511 1.00 37.80 530 ARG A C 1
ATOM 3664 O O . ARG A 1 496 ? 120.755 139.392 142.450 1.00 38.14 530 ARG A O 1
ATOM 3666 N N . ASP A 1 497 ? 121.611 139.330 140.399 1.00 41.99 531 ASP A N 1
ATOM 3667 C CA . ASP A 1 497 ? 121.473 137.878 140.264 1.00 35.34 531 ASP A CA 1
ATOM 3668 C C . ASP A 1 497 ? 122.829 137.171 140.412 1.00 34.63 531 ASP A C 1
ATOM 3669 O O . ASP A 1 497 ? 123.027 136.048 139.971 1.00 43.23 531 ASP A O 1
ATOM 3674 N N . ASP A 1 498 ? 123.787 137.881 140.979 1.00 32.63 532 ASP A N 1
ATOM 3675 C CA . ASP A 1 498 ? 125.123 137.352 141.136 1.00 38.87 532 ASP A CA 1
ATOM 3676 C C . ASP A 1 498 ? 125.382 137.045 142.604 1.00 39.37 532 ASP A C 1
ATOM 3677 O O . ASP A 1 498 ? 124.471 137.126 143.415 1.00 40.75 532 ASP A O 1
ATOM 3682 N N . TYR A 1 499 ? 126.601 136.639 142.944 1.00 38.73 533 TYR A N 1
ATOM 3683 C CA . TYR A 1 499 ? 126.920 136.350 144.341 1.00 36.56 533 TYR A CA 1
ATOM 3684 C C . TYR A 1 499 ? 128.117 137.157 144.803 1.00 39.28 533 TYR A C 1
ATOM 3685 O O . TYR A 1 499 ? 129.099 137.294 144.080 1.00 41.25 533 TYR A O 1
ATOM 3694 N N . ILE A 1 500 ? 128.029 137.694 146.010 1.00 36.43 534 ILE A N 1
ATOM 3695 C CA . ILE A 1 500 ? 129.047 138.595 146.505 1.00 30.61 534 ILE A CA 1
ATOM 3696 C C . ILE A 1 500 ? 129.517 138.117 147.857 1.00 39.19 534 ILE A C 1
ATOM 3697 O O . ILE A 1 500 ? 128.720 137.676 148.665 1.00 34.83 534 ILE A O 1
ATOM 3702 N N . ILE A 1 501 ? 130.812 138.212 148.116 1.00 41.69 535 ILE A N 1
ATOM 3703 C CA . ILE A 1 501 ? 131.336 137.800 149.405 1.00 30.67 535 ILE A CA 1
ATOM 3704 C C . ILE A 1 501 ? 131.454 138.990 150.352 1.00 30.44 535 ILE A C 1
ATOM 3705 O O . ILE A 1 501 ? 132.065 139.978 150.011 1.00 33.87 535 ILE A O 1
ATOM 3710 N N . PHE A 1 502 ? 130.840 138.899 151.533 1.00 38.14 536 PHE A N 1
ATOM 3711 C CA . PHE A 1 502 ? 130.910 139.971 152.527 1.00 34.40 536 PHE A CA 1
ATOM 3712 C C . PHE A 1 502 ? 132.037 139.817 153.556 1.00 36.99 536 PHE A C 1
ATOM 3713 O O . PHE A 1 502 ? 132.490 140.803 154.131 1.00 43.41 536 PHE A O 1
ATOM 3721 N N . ALA A 1 503 ? 132.454 138.577 153.821 1.00 35.68 537 ALA A N 1
ATOM 3722 C CA . ALA A 1 503 ? 133.472 138.298 154.841 1.00 37.16 537 ALA A CA 1
ATOM 3723 C C . ALA A 1 503 ? 134.180 136.960 154.597 1.00 39.85 537 ALA A C 1
ATOM 3724 O O . ALA A 1 503 ? 133.625 136.079 153.956 1.00 38.96 537 ALA A O 1
ATOM 3726 N N . LEU A 1 504 ? 135.412 136.840 155.091 1.00 36.74 538 LEU A N 1
ATOM 3727 C CA . LEU A 1 504 ? 136.246 135.641 154.925 1.00 34.99 538 LEU A CA 1
ATOM 3728 C C . LEU A 1 504 ? 137.057 135.477 156.172 1.00 42.12 538 LEU A C 1
ATOM 3729 O O . LEU A 1 504 ? 137.548 136.453 156.719 1.00 50.81 538 LEU A O 1
ATOM 3734 N N . GLU A 1 505 ? 137.232 134.251 156.621 1.00 32.36 539 GLU A N 1
ATOM 3735 C CA . GLU A 1 505 ? 138.139 134.003 157.730 1.00 41.62 539 GLU A CA 1
ATOM 3736 C C . GLU A 1 505 ? 138.923 132.722 157.465 1.00 40.15 539 GLU A C 1
ATOM 3737 O O . GLU A 1 505 ? 138.424 131.755 156.885 1.00 44.71 539 GLU A O 1
ATOM 3743 N N . HIS A 1 506 ? 140.179 132.749 157.860 1.00 41.32 540 HIS A N 1
ATOM 3744 C CA . HIS A 1 506 ? 141.031 131.585 157.763 1.00 44.12 540 HIS A CA 1
ATOM 3745 C C . HIS A 1 506 ? 141.661 131.509 159.129 1.00 46.77 540 HIS A C 1
ATOM 3746 O O . HIS A 1 506 ? 142.683 132.125 159.399 1.00 52.12 540 HIS A O 1
ATOM 3753 N N . PHE A 1 507 ? 140.998 130.764 159.997 1.00 48.47 541 PHE A N 1
ATOM 3754 C CA . PHE A 1 507 ? 141.196 130.873 161.423 1.00 48.12 541 PHE A CA 1
ATOM 3755 C C . PHE A 1 507 ? 141.989 129.707 161.970 1.00 46.84 541 PHE A C 1
ATOM 3756 O O . PHE A 1 507 ? 141.715 128.551 161.665 1.00 57.94 541 PHE A O 1
ATOM 3764 N N . PHE A 1 508 ? 142.960 130.026 162.814 1.00 48.52 542 PHE A N 1
ATOM 3765 C CA . PHE A 1 508 ? 143.880 129.021 163.351 1.00 50.76 542 PHE A CA 1
ATOM 3766 C C . PHE A 1 508 ? 143.774 128.908 164.853 1.00 47.61 542 PHE A C 1
ATOM 3767 O O . PHE A 1 508 ? 144.063 129.877 165.547 1.00 55.46 542 PHE A O 1
ATOM 3775 N N . LEU A 1 509 ? 143.236 127.797 165.341 1.00 51.01 543 LEU A N 1
ATOM 3776 C CA . LEU A 1 509 ? 143.134 127.526 166.779 1.00 54.91 543 LEU A CA 1
ATOM 3777 C C . LEU A 1 509 ? 144.431 127.820 167.526 1.00 61.87 543 LEU A C 1
ATOM 3778 O O . LEU A 1 509 ? 145.507 127.476 167.046 1.00 68.04 543 LEU A O 1
ATOM 3783 N N . ARG A 1 510 ? 144.327 128.449 168.693 1.00 63.65 544 ARG A N 1
ATOM 3784 C CA . ARG A 1 510 ? 145.441 128.527 169.630 1.00 59.44 544 ARG A CA 1
ATOM 3785 C C . ARG A 1 510 ? 145.639 127.111 170.177 1.00 53.52 544 ARG A C 1
ATOM 3786 O O . ARG A 1 510 ? 144.664 126.413 170.459 1.00 55.47 544 ARG A O 1
ATOM 3794 N N . ALA A 1 511 ? 146.887 126.675 170.313 1.00 48.93 545 ALA A N 1
ATOM 3795 C CA . ALA A 1 511 ? 147.167 125.295 170.731 1.00 49.87 545 ALA A CA 1
ATOM 3796 C C . ALA A 1 511 ? 146.686 124.983 172.147 1.00 56.62 545 ALA A C 1
ATOM 3797 O O . ALA A 1 511 ? 146.921 125.753 173.071 1.00 58.49 545 ALA A O 1
ATOM 3799 N N . LEU A 1 512 ? 146.014 123.846 172.299 1.00 52.42 546 LEU A N 1
ATOM 3800 C CA . LEU A 1 512 ? 145.558 123.382 173.596 1.00 52.87 546 LEU A CA 1
ATOM 3801 C C . LEU A 1 512 ? 144.633 124.376 174.318 1.00 58.69 546 LEU A C 1
ATOM 3802 O O . LEU A 1 512 ? 144.693 124.508 175.548 1.00 64.06 546 LEU A O 1
ATOM 3807 N N . THR A 1 513 ? 143.780 125.069 173.558 1.00 49.73 547 THR A N 1
ATOM 3808 C CA . THR A 1 513 ? 142.637 125.764 174.163 1.00 49.83 547 THR A CA 1
ATOM 3809 C C . THR A 1 513 ? 141.670 124.741 174.741 1.00 52.18 547 THR A C 1
ATOM 3810 O O . THR A 1 513 ? 141.644 123.585 174.318 1.00 57.66 547 THR A O 1
ATOM 3814 N N . GLY A 1 514 ? 140.855 125.163 175.702 1.00 60.69 548 GLY A N 1
ATOM 3815 C CA . GLY A 1 514 ? 139.870 124.263 176.276 1.00 62.42 548 GLY A CA 1
ATOM 3816 C C . GLY A 1 514 ? 138.523 124.436 175.604 1.00 58.33 548 GLY A C 1
ATOM 3817 O O . GLY A 1 514 ? 137.577 123.701 175.884 1.00 68.02 548 GLY A O 1
ATOM 3818 N N . SER A 1 515 ? 138.465 125.377 174.670 1.00 48.32 549 SER A N 1
ATOM 3819 C CA . SER A 1 515 ? 137.215 125.812 174.058 1.00 55.92 549 SER A CA 1
ATOM 3820 C C . SER A 1 515 ? 137.320 126.056 172.547 1.00 52.56 549 SER A C 1
ATOM 3821 O O . SER A 1 515 ? 136.957 127.123 172.058 1.00 62.62 549 SER A O 1
ATOM 3824 N N . ALA A 1 516 ? 137.864 125.098 171.809 1.00 53.31 550 ALA A N 1
ATOM 3825 C CA . ALA A 1 516 ? 137.984 125.253 170.360 1.00 54.69 550 ALA A CA 1
ATOM 3826 C C . ALA A 1 516 ? 136.670 125.608 169.619 1.00 53.85 550 ALA A C 1
ATOM 3827 O O . ALA A 1 516 ? 136.670 126.507 168.776 1.00 49.65 550 ALA A O 1
ATOM 3829 N N . PRO A 1 517 ? 135.553 124.918 169.928 1.00 59.75 551 PRO A N 1
ATOM 3830 C CA . PRO A 1 517 ? 134.300 125.309 169.265 1.00 49.90 551 PRO A CA 1
ATOM 3831 C C . PRO A 1 517 ? 133.876 126.750 169.555 1.00 53.80 551 PRO A C 1
ATOM 3832 O O . PRO A 1 517 ? 133.414 127.451 168.637 1.00 54.86 551 PRO A O 1
ATOM 3836 N N . ALA A 1 518 ? 134.018 127.195 170.800 1.00 51.01 552 ALA A N 1
ATOM 3837 C CA . ALA A 1 518 ? 133.660 128.577 171.137 1.00 53.96 552 ALA A CA 1
ATOM 3838 C C . ALA A 1 518 ? 134.641 129.593 170.517 1.00 48.76 552 ALA A C 1
ATOM 3839 O O . ALA A 1 518 ? 134.258 130.723 170.185 1.00 48.20 552 ALA A O 1
ATOM 3841 N N . ASP A 1 519 ? 135.895 129.180 170.329 1.00 46.30 553 ASP A N 1
ATOM 3842 C CA . ASP A 1 519 ? 136.893 130.068 169.730 1.00 47.04 553 ASP A CA 1
ATOM 3843 C C . ASP A 1 519 ? 136.526 130.264 168.274 1.00 46.13 553 ASP A C 1
ATOM 3844 O O . ASP A 1 519 ? 136.540 131.385 167.765 1.00 52.09 553 ASP A O 1
ATOM 3849 N N . ILE A 1 520 ? 136.201 129.162 167.604 1.00 44.58 554 ILE A N 1
ATOM 3850 C CA . ILE A 1 520 ? 135.687 129.214 166.238 1.00 40.92 554 ILE A CA 1
ATOM 3851 C C . ILE A 1 520 ? 134.362 130.000 166.198 1.00 49.16 554 ILE A C 1
ATOM 3852 O O . ILE A 1 520 ? 134.156 130.803 165.305 1.00 54.42 554 ILE A O 1
ATOM 3857 N N . ALA A 1 521 ? 133.466 129.771 167.159 1.00 44.69 555 ALA A N 1
ATOM 3858 C CA . ALA A 1 521 ? 132.194 130.480 167.152 1.00 38.56 555 ALA A CA 1
ATOM 3859 C C . ALA A 1 521 ? 132.404 131.959 167.333 1.00 48.53 555 ALA A C 1
ATOM 3860 O O . ALA A 1 521 ? 131.769 132.771 166.656 1.00 53.45 555 ALA A O 1
ATOM 3862 N N . ARG A 1 522 ? 133.306 132.321 168.236 1.00 46.12 556 ARG A N 1
ATOM 3863 C CA . ARG A 1 522 ? 133.573 133.735 168.465 1.00 40.95 556 ARG A CA 1
ATOM 3864 C C . ARG A 1 522 ? 134.133 134.362 167.203 1.00 47.81 556 ARG A C 1
ATOM 3865 O O . ARG A 1 522 ? 133.837 135.518 166.885 1.00 54.50 556 ARG A O 1
ATOM 3873 N N . CYS A 1 523 ? 134.907 133.586 166.446 1.00 39.33 557 CYS A N 1
ATOM 3874 C CA . CYS A 1 523 ? 135.447 134.119 165.204 1.00 34.83 557 CYS A CA 1
ATOM 3875 C C . CYS A 1 523 ? 134.328 134.403 164.232 1.00 34.42 557 CYS A C 1
ATOM 3876 O O . CYS A 1 523 ? 134.290 135.480 163.674 1.00 40.91 557 CYS A O 1
ATOM 3879 N N . VAL A 1 524 ? 133.415 133.452 164.028 1.00 41.57 558 VAL A N 1
ATOM 3880 C CA . VAL A 1 524 ? 132.360 133.680 163.046 1.00 41.04 558 VAL A CA 1
ATOM 3881 C C . VAL A 1 524 ? 131.366 134.749 163.456 1.00 43.05 558 VAL A C 1
ATOM 3882 O O . VAL A 1 524 ? 130.911 135.525 162.619 1.00 46.30 558 VAL A O 1
ATOM 3886 N N . VAL A 1 525 ? 131.055 134.810 164.743 1.00 48.43 559 VAL A N 1
ATOM 3887 C CA . VAL A 1 525 ? 130.155 135.832 165.269 1.00 37.43 559 VAL A CA 1
ATOM 3888 C C . VAL A 1 525 ? 130.719 137.245 165.095 1.00 46.08 559 VAL A C 1
ATOM 3889 O O . VAL A 1 525 ? 129.998 138.188 164.757 1.00 49.91 559 VAL A O 1
ATOM 3893 N N . HIS A 1 526 ? 132.020 137.383 165.310 1.00 43.14 560 HIS A N 1
ATOM 3894 C CA . HIS A 1 526 ? 132.674 138.668 165.133 1.00 45.24 560 HIS A CA 1
ATOM 3895 C C . HIS A 1 526 ? 132.587 139.115 163.663 1.00 53.60 560 HIS A C 1
ATOM 3896 O O . HIS A 1 526 ? 132.324 140.285 163.377 1.00 60.83 560 HIS A O 1
ATOM 3903 N N . SER A 1 527 ? 132.796 138.174 162.740 1.00 47.64 561 SER A N 1
ATOM 3904 C CA . SER A 1 527 ? 132.676 138.440 161.305 1.00 40.67 561 SER A CA 1
ATOM 3905 C C . SER A 1 527 ? 131.281 138.894 160.910 1.00 42.01 561 SER A C 1
ATOM 3906 O O . SER A 1 527 ? 131.123 139.886 160.201 1.00 42.12 561 SER A O 1
ATOM 3909 N N . LEU A 1 528 ? 130.275 138.146 161.364 1.00 41.60 562 LEU A N 1
ATOM 3910 C CA . LEU A 1 528 ? 128.884 138.438 161.062 1.00 45.77 562 LEU A CA 1
ATOM 3911 C C . LEU A 1 528 ? 128.488 139.825 161.537 1.00 46.70 562 LEU A C 1
ATOM 3912 O O . LEU A 1 528 ? 127.853 140.606 160.821 1.00 48.71 562 LEU A O 1
ATOM 3917 N N . THR A 1 529 ? 128.868 140.107 162.770 1.00 41.32 563 THR A N 1
ATOM 3918 C CA . THR A 1 529 ? 128.539 141.356 163.412 1.00 46.29 563 THR A CA 1
ATOM 3919 C C . THR A 1 529 ? 129.030 142.519 162.594 1.00 53.12 563 THR A C 1
ATOM 3920 O O . THR A 1 529 ? 128.281 143.464 162.323 1.00 47.05 563 THR A O 1
ATOM 3922 N N . GLN A 1 530 ? 130.284 142.426 162.167 1.00 54.28 564 GLN A N 1
ATOM 3923 C CA . GLN A 1 530 ? 130.867 143.468 161.358 1.00 45.32 564 GLN A CA 1
ATOM 3924 C C . GLN A 1 530 ? 130.093 143.618 160.063 1.00 45.86 564 GLN A C 1
ATOM 3925 O O . GLN A 1 530 ? 129.821 144.739 159.630 1.00 50.11 564 GLN A O 1
ATOM 3927 N N . VAL A 1 531 ? 129.722 142.497 159.445 1.00 42.94 565 VAL A N 1
ATOM 3928 C CA . VAL A 1 531 ? 128.953 142.571 158.201 1.00 45.50 565 VAL A CA 1
ATOM 3929 C C . VAL A 1 531 ? 127.579 143.204 158.442 1.00 46.50 565 VAL A C 1
ATOM 3930 O O . VAL A 1 531 ? 127.119 144.034 157.658 1.00 46.70 565 VAL A O 1
ATOM 3934 N N . LEU A 1 532 ? 126.921 142.795 159.516 1.00 52.14 566 LEU A N 1
ATOM 3935 C CA . LEU A 1 532 ? 125.650 143.393 159.911 1.00 44.74 566 LEU A CA 1
ATOM 3936 C C . LEU A 1 532 ? 125.740 144.896 160.167 1.00 43.69 566 LEU A C 1
ATOM 3937 O O . LEU A 1 532 ? 124.907 145.654 159.678 1.00 45.91 566 LEU A O 1
ATOM 3942 N N . ALA A 1 533 ? 126.755 145.325 160.912 1.00 40.54 567 ALA A N 1
ATOM 3943 C CA . ALA A 1 533 ? 126.960 146.750 161.216 1.00 35.22 567 ALA A CA 1
ATOM 3944 C C . ALA A 1 533 ? 127.266 147.623 159.993 1.00 48.41 567 ALA A C 1
ATOM 3945 O O . ALA A 1 533 ? 126.890 148.797 159.943 1.00 54.01 567 ALA A O 1
ATOM 3947 N N . LEU A 1 534 ? 127.967 147.047 159.021 1.00 43.05 568 LEU A N 1
ATOM 3948 C CA . LEU A 1 534 ? 128.272 147.724 157.771 1.00 41.77 568 LEU A CA 1
ATOM 3949 C C . LEU A 1 534 ? 127.042 147.890 156.868 1.00 43.12 568 LEU A C 1
ATOM 3950 O O . LEU A 1 534 ? 127.050 148.723 155.980 1.00 45.72 568 LEU A O 1
ATOM 3952 N N . HIS A 1 535 ? 126.019 147.058 157.045 1.00 46.09 569 HIS A N 1
ATOM 3953 C CA . HIS A 1 535 ? 124.813 147.145 156.213 1.00 41.65 569 HIS A CA 1
ATOM 3954 C C . HIS A 1 535 ? 123.543 147.105 157.076 1.00 41.66 569 HIS A C 1
ATOM 3955 O O . HIS A 1 535 ? 122.738 146.198 156.932 1.00 46.57 569 HIS A O 1
ATOM 3962 N N . PRO A 1 536 ? 123.328 148.116 157.930 1.00 45.84 570 PRO A N 1
ATOM 3963 C CA . PRO A 1 536 ? 122.245 148.010 158.920 1.00 49.74 570 PRO A CA 1
ATOM 3964 C C . PRO A 1 536 ? 120.845 147.961 158.324 1.00 46.43 570 PRO A C 1
ATOM 3965 O O . PRO A 1 536 ? 120.515 148.732 157.436 1.00 51.65 570 PRO A O 1
ATOM 3969 N N . GLY A 1 537 ? 120.043 147.022 158.807 1.00 48.35 571 GLY A N 1
ATOM 3970 C CA . GLY A 1 537 ? 118.683 146.851 158.326 1.00 45.93 571 GLY A CA 1
ATOM 3971 C C . GLY A 1 537 ? 118.547 146.153 156.983 1.00 49.93 571 GLY A C 1
ATOM 3972 O O . GLY A 1 537 ? 117.433 145.945 156.509 1.00 56.01 571 GLY A O 1
ATOM 3973 N N . ALA A 1 538 ? 119.669 145.781 156.371 1.00 44.64 572 ALA A N 1
ATOM 3974 C CA . ALA A 1 538 ? 119.650 145.112 155.071 1.00 40.00 572 ALA A CA 1
ATOM 3975 C C . ALA A 1 538 ? 119.123 143.687 155.135 1.00 40.95 572 ALA A C 1
ATOM 3976 O O . ALA A 1 538 ? 118.395 143.259 154.250 1.00 48.37 572 ALA A O 1
ATOM 3978 N N . PHE A 1 539 ? 119.479 142.959 156.187 1.00 44.51 573 PHE A N 1
ATOM 3979 C CA . PHE A 1 539 ? 119.222 141.516 156.232 1.00 46.57 573 PHE A CA 1
ATOM 3980 C C . PHE A 1 539 ? 118.077 141.068 157.181 1.00 56.40 573 PHE A C 1
ATOM 3981 O O . PHE A 1 539 ? 118.057 141.407 158.366 1.00 53.91 573 PHE A O 1
ATOM 3989 N N . ARG A 1 540 ? 117.154 140.267 156.649 1.00 48.86 574 ARG A N 1
ATOM 3990 C CA . ARG A 1 540 ? 116.052 139.717 157.432 1.00 51.11 574 ARG A CA 1
ATOM 3991 C C . ARG A 1 540 ? 116.426 138.352 157.986 1.00 57.63 574 ARG A C 1
ATOM 3992 O O . ARG A 1 540 ? 115.893 137.912 158.998 1.00 61.67 574 ARG A O 1
ATOM 4000 N N . GLY A 1 541 ? 117.353 137.687 157.310 1.00 53.69 575 GLY A N 1
ATOM 4001 C CA . GLY A 1 541 ? 117.766 136.359 157.698 1.00 46.98 575 GLY A CA 1
ATOM 4002 C C . GLY A 1 541 ? 119.240 136.092 157.500 1.00 49.90 575 GLY A C 1
ATOM 4003 O O . GLY A 1 541 ? 119.846 136.531 156.519 1.00 50.02 575 GLY A O 1
ATOM 4004 N N . VAL A 1 542 ? 119.823 135.363 158.439 1.00 47.13 576 VAL A N 1
ATOM 4005 C CA . VAL A 1 542 ? 121.130 134.791 158.198 1.00 44.77 576 VAL A CA 1
ATOM 4006 C C . VAL A 1 542 ? 121.030 133.311 158.440 1.00 47.97 576 VAL A C 1
ATOM 4007 O O . VAL A 1 542 ? 120.475 132.856 159.438 1.00 56.04 576 VAL A O 1
ATOM 4011 N N . ARG A 1 543 ? 121.525 132.567 157.464 1.00 47.82 577 ARG A N 1
ATOM 4012 C CA . ARG A 1 543 ? 121.453 131.130 157.463 1.00 45.02 577 ARG A CA 1
ATOM 4013 C C . ARG A 1 543 ? 122.867 130.569 157.560 1.00 46.51 577 ARG A C 1
ATOM 4014 O O . ARG A 1 543 ? 123.736 130.894 156.753 1.00 51.60 577 ARG A O 1
ATOM 4022 N N . VAL A 1 544 ? 123.081 129.711 158.549 1.00 39.39 578 VAL A N 1
ATOM 4023 C CA . VAL A 1 544 ? 124.415 129.282 158.912 1.00 35.34 578 VAL A CA 1
ATOM 4024 C C . VAL A 1 544 ? 124.545 127.775 158.771 1.00 39.59 578 VAL A C 1
ATOM 4025 O O . VAL A 1 544 ? 123.720 127.025 159.286 1.00 49.26 578 VAL A O 1
ATOM 4029 N N . ALA A 1 545 ? 125.573 127.344 158.044 1.00 39.44 579 ALA A N 1
ATOM 4030 C CA . ALA A 1 545 ? 125.922 125.941 157.896 1.00 41.86 579 ALA A CA 1
ATOM 4031 C C . ALA A 1 545 ? 127.313 125.679 158.463 1.00 45.87 579 ALA A C 1
ATOM 4032 O O . ALA A 1 545 ? 128.292 126.314 158.056 1.00 49.15 579 ALA A O 1
ATOM 4034 N N . VAL A 1 546 ? 127.394 124.724 159.383 1.00 43.26 580 VAL A N 1
ATOM 4035 C CA . VAL A 1 546 ? 128.651 124.295 159.980 1.00 37.49 580 VAL A CA 1
ATOM 4036 C C . VAL A 1 546 ? 128.997 122.900 159.479 1.00 41.37 580 VAL A C 1
ATOM 4037 O O . VAL A 1 546 ? 128.291 121.953 159.787 1.00 48.18 580 VAL A O 1
ATOM 4041 N N . GLU A 1 547 ? 130.054 122.769 158.676 1.00 39.24 581 GLU A N 1
ATOM 4042 C CA . GLU A 1 547 ? 130.379 121.463 158.112 1.00 40.25 581 GLU A CA 1
ATOM 4043 C C . GLU A 1 547 ? 130.730 120.493 159.228 1.00 48.76 581 GLU A C 1
ATOM 4044 O O . GLU A 1 547 ? 131.518 120.822 160.109 1.00 52.52 581 GLU A O 1
ATOM 4050 N N . GLY A 1 548 ? 130.148 119.297 159.180 1.00 46.80 582 GLY A N 1
ATOM 4051 C CA . GLY A 1 548 ? 130.293 118.337 160.261 1.00 43.77 582 GLY A CA 1
ATOM 4052 C C . GLY A 1 548 ? 131.096 117.098 159.909 1.00 49.70 582 GLY A C 1
ATOM 4053 O O . GLY A 1 548 ? 131.197 116.196 160.718 1.00 60.05 582 GLY A O 1
ATOM 4054 N N . ASN A 1 549 ? 131.674 117.066 158.711 1.00 54.84 583 ASN A N 1
ATOM 4055 C CA . ASN A 1 549 ? 132.452 115.918 158.242 1.00 55.52 583 ASN A CA 1
ATOM 4056 C C . ASN A 1 549 ? 133.566 115.525 159.198 1.00 59.64 583 ASN A C 1
ATOM 4057 O O . ASN A 1 549 ? 133.831 114.350 159.403 1.00 70.41 583 ASN A O 1
ATOM 4062 N N . SER A 1 550 ? 134.225 116.529 159.759 1.00 60.47 584 SER A N 1
ATOM 4063 C CA . SER A 1 550 ? 135.342 116.350 160.673 1.00 57.94 584 SER A CA 1
ATOM 4064 C C . SER A 1 550 ? 134.836 115.750 161.999 1.00 65.16 584 SER A C 1
ATOM 4065 O O . SER A 1 550 ? 135.277 114.683 162.442 1.00 69.34 584 SER A O 1
ATOM 4068 N N . SER A 1 551 ? 133.921 116.458 162.646 1.00 55.45 585 SER A N 1
ATOM 4069 C CA . SER A 1 551 ? 133.333 115.983 163.881 1.00 53.34 585 SER A CA 1
ATOM 4070 C C . SER A 1 551 ? 131.916 116.521 163.992 1.00 51.59 585 SER A C 1
ATOM 4071 O O . SER A 1 551 ? 131.718 117.727 163.964 1.00 61.53 585 SER A O 1
ATOM 4074 N N . GLN A 1 552 ? 130.933 115.638 164.124 1.00 49.94 586 GLN A N 1
ATOM 4075 C CA . GLN A 1 552 ? 129.553 116.091 164.208 1.00 50.78 586 GLN A CA 1
ATOM 4076 C C . GLN A 1 552 ? 129.315 116.839 165.512 1.00 52.94 586 GLN A C 1
ATOM 4077 O O . GLN A 1 552 ? 128.757 117.943 165.515 1.00 56.29 586 GLN A O 1
ATOM 4083 N N . ASP A 1 553 ? 129.801 116.262 166.598 1.00 45.27 587 ASP A N 1
ATOM 4084 C CA . ASP A 1 553 ? 129.683 116.859 167.924 1.00 54.19 587 ASP A CA 1
ATOM 4085 C C . ASP A 1 553 ? 130.345 118.229 168.004 1.00 54.22 587 ASP A C 1
ATOM 4086 O O . ASP A 1 553 ? 129.761 119.185 168.534 1.00 54.98 587 ASP A O 1
ATOM 4091 N N . SER A 1 554 ? 131.553 118.327 167.454 1.00 45.65 588 SER A N 1
ATOM 4092 C CA . SER A 1 554 ? 132.278 119.595 167.466 1.00 44.17 588 SER A CA 1
ATOM 4093 C C . SER A 1 554 ? 131.567 120.627 166.591 1.00 40.56 588 SER A C 1
ATOM 4094 O O . SER A 1 554 ? 131.499 121.813 166.952 1.00 51.05 588 SER A O 1
ATOM 4097 N N . ALA A 1 555 ? 131.016 120.184 165.459 1.00 40.38 589 ALA A N 1
ATOM 4098 C CA . ALA A 1 555 ? 130.209 121.081 164.604 1.00 47.34 589 ALA A CA 1
ATOM 4099 C C . ALA A 1 555 ? 128.961 121.554 165.327 1.00 46.40 589 ALA A C 1
ATOM 4100 O O . ALA A 1 555 ? 128.589 122.720 165.231 1.00 53.08 589 ALA A O 1
ATOM 4102 N N . VAL A 1 556 ? 128.298 120.641 166.037 1.00 49.66 590 VAL A N 1
ATOM 4103 C CA . VAL A 1 556 ? 127.114 121.009 166.804 1.00 53.22 590 VAL A CA 1
ATOM 4104 C C . VAL A 1 556 ? 127.485 122.037 167.871 1.00 56.90 590 VAL A C 1
ATOM 4105 O O . VAL A 1 556 ? 126.782 123.032 168.049 1.00 62.77 590 VAL A O 1
ATOM 4109 N N . ALA A 1 557 ? 128.607 121.813 168.553 1.00 48.63 591 ALA A N 1
ATOM 4110 C CA . ALA A 1 557 ? 129.063 122.741 169.587 1.00 40.93 591 ALA A CA 1
ATOM 4111 C C . ALA A 1 557 ? 129.315 124.148 169.033 1.00 49.98 591 ALA A C 1
ATOM 4112 O O . ALA A 1 557 ? 128.986 125.144 169.677 1.00 59.66 591 ALA A O 1
ATOM 4114 N N . ILE A 1 558 ? 129.901 124.230 167.842 1.00 44.02 592 ILE A N 1
ATOM 4115 C CA . ILE A 1 558 ? 130.103 125.518 167.189 1.00 38.72 592 ILE A CA 1
ATOM 4116 C C . ILE A 1 558 ? 128.769 126.193 166.917 1.00 43.67 592 ILE A C 1
ATOM 4117 O O . ILE A 1 558 ? 128.606 127.373 167.219 1.00 43.59 592 ILE A O 1
ATOM 4122 N N . ALA A 1 559 ? 127.818 125.449 166.353 1.00 49.00 593 ALA A N 1
ATOM 4123 C CA . ALA A 1 559 ? 126.486 125.997 166.076 1.00 43.75 593 ALA A CA 1
ATOM 4124 C C . ALA A 1 559 ? 125.834 126.475 167.366 1.00 45.48 593 ALA A C 1
ATOM 4125 O O . ALA A 1 559 ? 125.232 127.546 167.408 1.00 46.57 593 ALA A O 1
ATOM 4127 N N . THR A 1 560 ? 125.967 125.692 168.432 1.00 46.04 594 THR A N 1
ATOM 4128 C CA . THR A 1 560 ? 125.373 126.085 169.710 1.00 45.80 594 THR A CA 1
ATOM 4129 C C . THR A 1 560 ? 125.968 127.406 170.227 1.00 44.38 594 THR A C 1
ATOM 4130 O O . THR A 1 560 ? 125.228 128.314 170.598 1.00 46.13 594 THR A O 1
ATOM 4134 N N . HIS A 1 561 ? 127.294 127.540 170.210 1.00 45.45 595 HIS A N 1
ATOM 4135 C CA . HIS A 1 561 ? 127.917 128.814 170.596 1.00 43.20 595 HIS A CA 1
ATOM 4136 C C . HIS A 1 561 ? 127.557 129.976 169.685 1.00 47.84 595 HIS A C 1
ATOM 4137 O O . HIS A 1 561 ? 127.380 131.090 170.166 1.00 55.95 595 HIS A O 1
ATOM 4144 N N . VAL A 1 562 ? 127.482 129.741 168.374 1.00 45.34 596 VAL A N 1
ATOM 4145 C CA . VAL A 1 562 ? 127.053 130.792 167.450 1.00 46.46 596 VAL A CA 1
ATOM 4146 C C . VAL A 1 562 ? 125.630 131.221 167.804 1.00 52.61 596 VAL A C 1
ATOM 4147 O O . VAL A 1 562 ? 125.343 132.409 167.897 1.00 52.16 596 VAL A O 1
ATOM 4151 N N . HIS A 1 563 ? 124.766 130.228 168.021 1.00 59.30 597 HIS A N 1
ATOM 4152 C CA . HIS A 1 563 ? 123.357 130.390 168.405 1.00 65.96 597 HIS A CA 1
ATOM 4153 C C . HIS A 1 563 ? 123.242 131.288 169.632 1.00 66.31 597 HIS A C 1
ATOM 4154 O O . HIS A 1 563 ? 122.489 132.259 169.647 1.00 68.81 597 HIS A O 1
ATOM 4161 N N . THR A 1 564 ? 123.995 130.947 170.667 1.00 70.61 598 THR A N 1
ATOM 4162 C CA . THR A 1 564 ? 123.933 131.667 171.925 1.00 65.72 598 THR A CA 1
ATOM 4163 C C . THR A 1 564 ? 124.513 133.065 171.850 1.00 64.65 598 THR A C 1
ATOM 4164 O O . THR A 1 564 ? 123.914 134.014 172.332 1.00 77.70 598 THR A O 1
ATOM 4168 N N . GLU A 1 565 ? 125.660 133.203 171.210 1.00 62.95 599 GLU A N 1
ATOM 4169 C CA . GLU A 1 565 ? 126.336 134.497 171.143 1.00 58.21 599 GLU A CA 1
ATOM 4170 C C . GLU A 1 565 ? 125.560 135.497 170.290 1.00 60.74 599 GLU A C 1
ATOM 4171 O O . GLU A 1 565 ? 125.507 136.695 170.591 1.00 62.83 599 GLU A O 1
ATOM 4177 N N . MET A 1 566 ? 124.959 134.997 169.220 1.00 57.67 600 MET A N 1
ATOM 4178 C CA . MET A 1 566 ? 124.176 135.830 168.322 1.00 53.54 600 MET A CA 1
ATOM 4179 C C . MET A 1 566 ? 122.914 136.331 169.029 1.00 65.34 600 MET A C 1
ATOM 4180 O O . MET A 1 566 ? 122.304 137.304 168.596 1.00 64.23 600 MET A O 1
ATOM 4185 N N . HIS A 1 567 ? 122.538 135.679 170.131 1.00 72.97 601 HIS A N 1
ATOM 4186 C CA . HIS A 1 567 ? 121.329 136.047 170.866 1.00 74.47 601 HIS A CA 1
ATOM 4187 C C . HIS A 1 567 ? 121.445 137.450 171.446 1.00 74.81 601 HIS A C 1
ATOM 4188 O O . HIS A 1 567 ? 120.450 138.039 171.848 1.00 72.01 601 HIS A O 1
ATOM 4195 N N . ARG A 1 568 ? 122.668 137.960 171.524 1.00 79.79 602 ARG A N 1
ATOM 4196 C CA . ARG A 1 568 ? 122.906 139.381 171.768 1.00 73.38 602 ARG A CA 1
ATOM 4197 C C . ARG A 1 568 ? 123.134 140.106 170.422 1.00 69.44 602 ARG A C 1
ATOM 4198 O O . ARG A 1 568 ? 122.234 140.769 169.870 1.00 62.46 602 ARG A O 1
ATOM 4206 N N . GLY A 1 580 ? 114.792 142.533 164.014 1.00 77.33 614 GLY A N 1
ATOM 4207 C CA . GLY A 1 580 ? 116.151 142.248 163.593 1.00 77.85 614 GLY A CA 1
ATOM 4208 C C . GLY A 1 580 ? 116.209 140.990 162.759 1.00 81.33 614 GLY A C 1
ATOM 4209 O O . GLY A 1 580 ? 115.188 140.334 162.564 1.00 91.92 614 GLY A O 1
ATOM 4210 N N . PRO A 1 581 ? 117.407 140.636 162.272 1.00 70.31 615 PRO A N 1
ATOM 4211 C CA . PRO A 1 581 ? 117.574 139.452 161.418 1.00 64.02 615 PRO A CA 1
ATOM 4212 C C . PRO A 1 581 ? 117.373 138.142 162.179 1.00 60.76 615 PRO A C 1
ATOM 4213 O O . PRO A 1 581 ? 117.913 137.973 163.264 1.00 61.93 615 PRO A O 1
ATOM 4217 N N . GLU A 1 582 ? 116.621 137.213 161.602 1.00 52.92 616 GLU A N 1
ATOM 4218 C CA . GLU A 1 582 ? 116.461 135.912 162.216 1.00 55.54 616 GLU A CA 1
ATOM 4219 C C . GLU A 1 582 ? 117.627 134.987 161.856 1.00 53.46 616 GLU A C 1
ATOM 4220 O O . GLU A 1 582 ? 118.111 134.995 160.734 1.00 54.17 616 GLU A O 1
ATOM 4226 N N . LEU A 1 583 ? 118.074 134.194 162.821 1.00 58.08 617 LEU A N 1
ATOM 4227 C CA . LEU A 1 583 ? 119.212 133.303 162.636 1.00 46.96 617 LEU A CA 1
ATOM 4228 C C . LEU A 1 583 ? 118.739 131.874 162.463 1.00 46.52 617 LEU A C 1
ATOM 4229 O O . LEU A 1 583 ? 118.102 131.323 163.349 1.00 52.22 617 LEU A O 1
ATOM 4234 N N . LEU A 1 584 ? 119.064 131.266 161.329 1.00 46.86 618 LEU A N 1
ATOM 4235 C CA . LEU A 1 584 ? 118.677 129.879 161.063 1.00 43.02 618 LEU A CA 1
ATOM 4236 C C . LEU A 1 584 ? 119.912 129.049 160.812 1.00 43.52 618 LEU A C 1
ATOM 4237 O O . LEU A 1 584 ? 120.899 129.547 160.279 1.00 56.73 618 LEU A O 1
ATOM 4239 N N . PHE A 1 585 ? 119.846 127.776 161.169 1.00 43.38 619 PHE A N 1
ATOM 4240 C CA . PHE A 1 585 ? 120.921 126.832 160.890 1.00 42.61 619 PHE A CA 1
ATOM 4241 C C . PHE A 1 585 ? 120.481 125.790 159.893 1.00 46.39 619 PHE A C 1
ATOM 4242 O O . PHE A 1 585 ? 119.334 125.359 159.910 1.00 54.78 619 PHE A O 1
ATOM 4250 N N . TYR A 1 586 ? 121.388 125.388 159.013 1.00 45.23 620 TYR A N 1
ATOM 4251 C CA . TYR A 1 586 ? 121.124 124.210 158.211 1.00 56.84 620 TYR A CA 1
ATOM 4252 C C . TYR A 1 586 ? 121.146 123.004 159.125 1.00 52.74 620 TYR A C 1
ATOM 4253 O O . TYR A 1 586 ? 121.968 122.925 160.029 1.00 53.44 620 TYR A O 1
ATOM 4255 N N . HIS A 1 587 ? 120.198 122.099 158.910 1.00 51.96 621 HIS A N 1
ATOM 4256 C CA . HIS A 1 587 ? 120.078 120.919 159.740 1.00 47.63 621 HIS A CA 1
ATOM 4257 C C . HIS A 1 587 ? 120.243 119.672 158.898 1.00 48.03 621 HIS A C 1
ATOM 4258 O O . HIS A 1 587 ? 119.918 119.656 157.725 1.00 59.40 621 HIS A O 1
ATOM 4265 N N . CYS A 1 588 ? 120.674 118.599 159.536 1.00 51.33 622 CYS A N 1
ATOM 4266 C CA . CYS A 1 588 ? 120.969 117.374 158.832 1.00 51.21 622 CYS A CA 1
ATOM 4267 C C . CYS A 1 588 ? 120.431 116.235 159.652 1.00 45.92 622 CYS A C 1
ATOM 4268 O O . CYS A 1 588 ? 120.592 116.187 160.867 1.00 57.49 622 CYS A O 1
ATOM 4271 N N . GLU A 1 589 ? 119.764 115.325 158.966 1.00 47.87 623 GLU A N 1
ATOM 4272 C CA . GLU A 1 589 ? 119.272 114.103 159.573 1.00 54.58 623 GLU A CA 1
ATOM 4273 C C . GLU A 1 589 ? 120.212 113.003 159.106 1.00 59.16 623 GLU A C 1
ATOM 4274 O O . GLU A 1 589 ? 120.082 112.505 157.987 1.00 64.59 623 GLU A O 1
ATOM 4280 N N . PRO A 1 590 ? 121.185 112.636 159.951 1.00 64.24 624 PRO A N 1
ATOM 4281 C CA . PRO A 1 590 ? 122.181 111.644 159.523 1.00 64.68 624 PRO A CA 1
ATOM 4282 C C . PRO A 1 590 ? 121.490 110.328 159.219 1.00 69.27 624 PRO A C 1
ATOM 4283 O O . PRO A 1 590 ? 120.436 110.061 159.786 1.00 68.70 624 PRO A O 1
ATOM 4287 N N . PRO A 1 591 ? 122.081 109.507 158.345 1.00 75.64 625 PRO A N 1
ATOM 4288 C CA . PRO A 1 591 ? 121.514 108.215 157.931 1.00 64.31 625 PRO A CA 1
ATOM 4289 C C . PRO A 1 591 ? 121.190 107.302 159.108 1.00 59.29 625 PRO A C 1
ATOM 4290 O O . PRO A 1 591 ? 122.006 107.119 160.010 1.00 60.61 625 PRO A O 1
ATOM 4294 N N . GLY A 1 592 ? 119.983 106.742 159.095 1.00 61.35 626 GLY A N 1
ATOM 4295 C CA . GLY A 1 592 ? 119.492 105.908 160.184 1.00 48.31 626 GLY A CA 1
ATOM 4296 C C . GLY A 1 592 ? 118.978 106.676 161.395 1.00 67.41 626 GLY A C 1
ATOM 4297 O O . GLY A 1 592 ? 118.571 106.096 162.396 1.00 66.76 626 GLY A O 1
ATOM 4298 N N . SER A 1 593 ? 119.006 107.996 161.312 1.00 74.44 627 SER A N 1
ATOM 4299 C CA . SER A 1 593 ? 118.594 108.826 162.433 1.00 71.40 627 SER A CA 1
ATOM 4300 C C . SER A 1 593 ? 117.315 109.590 162.137 1.00 63.09 627 SER A C 1
ATOM 4301 O O . SER A 1 593 ? 116.973 109.811 160.983 1.00 64.30 627 SER A O 1
ATOM 4304 N N . ALA A 1 594 ? 116.614 109.986 163.191 1.00 62.53 628 ALA A N 1
ATOM 4305 C CA . ALA A 1 594 ? 115.435 110.844 163.063 1.00 60.34 628 ALA A CA 1
ATOM 4306 C C . ALA A 1 594 ? 115.743 112.235 163.620 1.00 56.43 628 ALA A C 1
ATOM 4307 O O . ALA A 1 594 ? 114.881 113.114 163.628 1.00 60.65 628 ALA A O 1
ATOM 4309 N N . VAL A 1 595 ? 116.985 112.441 164.049 1.00 49.12 629 VAL A N 1
ATOM 4310 C CA . VAL A 1 595 ? 117.364 113.691 164.695 1.00 48.97 629 VAL A CA 1
ATOM 4311 C C . VAL A 1 595 ? 117.839 114.705 163.670 1.00 44.15 629 VAL A C 1
ATOM 4312 O O . VAL A 1 595 ? 118.523 114.355 162.706 1.00 47.31 629 VAL A O 1
ATOM 4316 N N . LEU A 1 596 ? 117.441 115.964 163.854 1.00 49.44 630 LEU A N 1
ATOM 4317 C CA . LEU A 1 596 ? 117.915 117.056 162.985 1.00 49.56 630 LEU A CA 1
ATOM 4318 C C . LEU A 1 596 ? 118.993 117.874 163.669 1.00 48.91 630 LEU A C 1
ATOM 4319 O O . LEU A 1 596 ? 118.707 118.701 164.527 1.00 53.43 630 LEU A O 1
ATOM 4324 N N . TYR A 1 597 ? 120.235 117.641 163.269 1.00 55.36 631 TYR A N 1
ATOM 4325 C CA . TYR A 1 597 ? 121.388 118.303 163.861 1.00 51.25 631 TYR A CA 1
ATOM 4326 C C . TYR A 1 597 ? 121.755 119.548 163.107 1.00 48.42 631 TYR A C 1
ATOM 4327 O O . TYR A 1 597 ? 121.619 119.582 161.892 1.00 54.91 631 TYR A O 1
ATOM 4336 N N . PRO A 1 598 ? 122.243 120.581 163.818 1.00 43.13 632 PRO A N 1
ATOM 4337 C CA . PRO A 1 598 ? 122.622 121.832 163.155 1.00 39.67 632 PRO A CA 1
ATOM 4338 C C . PRO A 1 598 ? 124.025 121.742 162.612 1.00 49.85 632 PRO A C 1
ATOM 4339 O O . PRO A 1 598 ? 124.893 122.513 163.015 1.00 48.09 632 PRO A O 1
ATOM 4343 N N . PHE A 1 599 ? 124.261 120.763 161.754 1.00 43.92 633 PHE A N 1
ATOM 4344 C CA . PHE A 1 599 ? 125.484 120.731 160.984 1.00 45.77 633 PHE A CA 1
ATOM 4345 C C . PHE A 1 599 ? 125.149 120.340 159.563 1.00 49.45 633 PHE A C 1
ATOM 4346 O O . PHE A 1 599 ? 124.026 119.915 159.287 1.00 48.33 633 PHE A O 1
ATOM 4354 N N . PHE A 1 600 ? 126.124 120.502 158.676 1.00 48.51 634 PHE A N 1
ATOM 4355 C CA . PHE A 1 600 ? 125.976 120.208 157.265 1.00 41.86 634 PHE A CA 1
ATOM 4356 C C . PHE A 1 600 ? 126.965 119.120 156.911 1.00 50.95 634 PHE A C 1
ATOM 4357 O O . PHE A 1 600 ? 128.138 119.219 157.262 1.00 57.07 634 PHE A O 1
ATOM 4365 N N . LEU A 1 601 ? 126.502 118.079 156.223 1.00 51.90 635 LEU A N 1
ATOM 4366 C CA . LEU A 1 601 ? 127.401 117.024 155.777 1.00 53.71 635 LEU A CA 1
ATOM 4367 C C . LEU A 1 601 ? 127.692 117.164 154.274 1.00 58.40 635 LEU A C 1
ATOM 4368 O O . LEU A 1 601 ? 126.786 117.138 153.433 1.00 62.56 635 LEU A O 1
ATOM 4373 N N . LEU A 1 602 ? 128.971 117.307 153.950 1.00 46.52 636 LEU A N 1
ATOM 4374 C CA . LEU A 1 602 ? 129.387 117.572 152.582 1.00 50.15 636 LEU A CA 1
ATOM 4375 C C . LEU A 1 602 ? 129.703 116.260 151.895 1.00 51.94 636 LEU A C 1
ATOM 4376 O O . LEU A 1 602 ? 130.676 115.590 152.241 1.00 45.34 636 LEU A O 1
ATOM 4381 N N . ASN A 1 603 ? 128.885 115.896 150.920 1.00 52.83 637 ASN A N 1
ATOM 4382 C CA . ASN A 1 603 ? 129.140 114.689 150.160 1.00 54.47 637 ASN A CA 1
ATOM 4383 C C . ASN A 1 603 ? 128.723 114.815 148.698 1.00 56.04 637 ASN A C 1
ATOM 4384 O O . ASN A 1 603 ? 129.506 115.234 147.842 1.00 55.20 637 ASN A O 1
ATOM 4389 N N . LYS A 1 604 ? 127.483 114.437 148.419 1.00 50.42 638 LYS A N 1
ATOM 4390 C CA . LYS A 1 604 ? 127.018 114.355 147.047 1.00 53.81 638 LYS A CA 1
ATOM 4391 C C . LYS A 1 604 ? 126.856 115.718 146.434 1.00 59.74 638 LYS A C 1
ATOM 4392 O O . LYS A 1 604 ? 126.814 115.852 145.214 1.00 65.59 638 LYS A O 1
ATOM 4398 N N . GLN A 1 605 ? 126.766 116.739 147.273 1.00 60.50 639 GLN A N 1
ATOM 4399 C CA . GLN A 1 605 ? 126.486 118.069 146.765 1.00 58.52 639 GLN A CA 1
ATOM 4400 C C . GLN A 1 605 ? 127.760 118.836 146.392 1.00 56.06 639 GLN A C 1
ATOM 4401 O O . GLN A 1 605 ? 127.702 119.894 145.778 1.00 60.81 639 GLN A O 1
ATOM 4407 N N . LYS A 1 606 ? 128.914 118.255 146.692 1.00 53.22 640 LYS A N 1
ATOM 4408 C CA . LYS A 1 606 ? 130.185 118.903 146.387 1.00 48.70 640 LYS A CA 1
ATOM 4409 C C . LYS A 1 606 ? 130.402 119.143 144.896 1.00 51.97 640 LYS A C 1
ATOM 4410 O O . LYS A 1 606 ? 130.745 120.247 144.474 1.00 55.72 640 LYS A O 1
ATOM 4416 N N . THR A 1 607 ? 130.226 118.104 144.095 1.00 52.72 641 THR A N 1
ATOM 4417 C CA . THR A 1 607 ? 130.447 118.225 142.654 1.00 50.61 641 THR A CA 1
ATOM 4418 C C . THR A 1 607 ? 129.500 119.226 141.980 1.00 44.24 641 THR A C 1
ATOM 4419 O O . THR A 1 607 ? 129.962 120.039 141.206 1.00 54.00 641 THR A O 1
ATOM 4423 N N . PRO A 1 608 ? 128.181 119.171 142.273 1.00 44.26 642 PRO A N 1
ATOM 4424 C CA . PRO A 1 608 ? 127.318 120.236 141.731 1.00 46.17 642 PRO A CA 1
ATOM 4425 C C . PRO A 1 608 ? 127.703 121.649 142.195 1.00 51.30 642 PRO A C 1
ATOM 4426 O O . PRO A 1 608 ? 127.751 122.566 141.371 1.00 57.36 642 PRO A O 1
ATOM 4430 N N . ALA A 1 609 ? 128.009 121.810 143.480 1.00 51.59 643 ALA A N 1
ATOM 4431 C CA . ALA A 1 609 ? 128.408 123.107 144.027 1.00 48.57 643 ALA A CA 1
ATOM 4432 C C . ALA A 1 609 ? 129.629 123.689 143.309 1.00 48.95 643 ALA A C 1
ATOM 4433 O O . ALA A 1 609 ? 129.654 124.871 142.982 1.00 49.70 643 ALA A O 1
ATOM 4435 N N . PHE A 1 610 ? 130.642 122.853 143.088 1.00 49.16 644 PHE A N 1
ATOM 4436 C CA . PHE A 1 610 ? 131.889 123.273 142.445 1.00 41.97 644 PHE A CA 1
ATOM 4437 C C . PHE A 1 610 ? 131.697 123.599 140.978 1.00 47.45 644 PHE A C 1
ATOM 4438 O O . PHE A 1 610 ? 132.262 124.546 140.436 1.00 51.83 644 PHE A O 1
ATOM 4446 N N . GLU A 1 611 ? 130.915 122.759 140.338 1.00 51.86 645 GLU A N 1
ATOM 4447 C CA . GLU A 1 611 ? 130.595 122.920 138.949 1.00 58.83 645 GLU A CA 1
ATOM 4448 C C . GLU A 1 611 ? 129.855 124.239 138.704 1.00 52.58 645 GLU A C 1
ATOM 4449 O O . GLU A 1 611 ? 130.187 124.977 137.772 1.00 58.27 645 GLU A O 1
ATOM 4455 N N . HIS A 1 612 ? 128.866 124.541 139.539 1.00 39.15 646 HIS A N 1
ATOM 4456 C CA . HIS A 1 612 ? 128.111 125.785 139.392 1.00 47.23 646 HIS A CA 1
ATOM 4457 C C . HIS A 1 612 ? 128.993 127.000 139.664 1.00 41.87 646 HIS A C 1
ATOM 4458 O O . HIS A 1 612 ? 128.903 127.999 138.953 1.00 39.75 646 HIS A O 1
ATOM 4465 N N . PHE A 1 613 ? 129.843 126.897 140.682 1.00 39.78 647 PHE A N 1
ATOM 4466 C CA . PHE A 1 613 ? 130.722 127.994 141.060 1.00 42.37 647 PHE A CA 1
ATOM 4467 C C . PHE A 1 613 ? 131.655 128.376 139.920 1.00 43.17 647 PHE A C 1
ATOM 4468 O O . PHE A 1 613 ? 131.782 129.551 139.567 1.00 48.52 647 PHE A O 1
ATOM 4476 N N . ILE A 1 614 ? 132.303 127.364 139.359 1.00 41.68 648 ILE A N 1
ATOM 4477 C CA . ILE A 1 614 ? 133.256 127.534 138.276 1.00 43.61 648 ILE A CA 1
ATOM 4478 C C . ILE A 1 614 ? 132.604 128.253 137.101 1.00 43.19 648 ILE A C 1
ATOM 4479 O O . ILE A 1 614 ? 133.160 129.213 136.561 1.00 48.52 648 ILE A O 1
ATOM 4484 N N . LYS A 1 615 ? 131.419 127.803 136.717 1.00 44.06 649 LYS A N 1
ATOM 4485 C CA . LYS A 1 615 ? 130.674 128.471 135.657 1.00 47.17 649 LYS A CA 1
ATOM 4486 C C . LYS A 1 615 ? 130.328 129.922 136.018 1.00 51.41 649 LYS A C 1
ATOM 4487 O O . LYS A 1 615 ? 130.509 130.826 135.202 1.00 64.53 649 LYS A O 1
ATOM 4493 N N . LYS A 1 616 ? 129.854 130.157 137.240 1.00 49.97 650 LYS A N 1
ATOM 4494 C CA . LYS A 1 616 ? 129.480 131.515 137.656 1.00 44.37 650 LYS A CA 1
ATOM 4495 C C . LYS A 1 616 ? 130.689 132.419 137.755 1.00 40.95 650 LYS A C 1
ATOM 4496 O O . LYS A 1 616 ? 130.671 133.529 137.250 1.00 42.92 650 LYS A O 1
ATOM 4502 N N . PHE A 1 617 ? 131.746 131.923 138.391 1.00 33.12 651 PHE A N 1
ATOM 4503 C CA . PHE A 1 617 ? 132.962 132.694 138.571 1.00 39.02 651 PHE A CA 1
ATOM 4504 C C . PHE A 1 617 ? 133.558 133.109 137.226 1.00 44.47 651 PHE A C 1
ATOM 4505 O O . PHE A 1 617 ? 133.920 134.273 137.031 1.00 49.20 651 PHE A O 1
ATOM 4513 N N . ASN A 1 618 ? 133.636 132.161 136.297 1.00 42.98 652 ASN A N 1
ATOM 4514 C CA . ASN A 1 618 ? 134.251 132.421 134.999 1.00 46.49 652 ASN A CA 1
ATOM 4515 C C . ASN A 1 618 ? 133.485 133.425 134.121 1.00 42.74 652 ASN A C 1
ATOM 4516 O O . ASN A 1 618 ? 134.047 133.994 133.195 1.00 39.80 652 ASN A O 1
ATOM 4521 N N . SER A 1 619 ? 132.193 133.588 134.372 1.00 40.92 653 SER A N 1
ATOM 4522 C CA . SER A 1 619 ? 131.383 134.498 133.573 1.00 40.87 653 SER A CA 1
ATOM 4523 C C . SER A 1 619 ? 131.220 135.883 134.208 1.00 39.61 653 SER A C 1
ATOM 4524 O O . SER A 1 619 ? 130.518 136.734 133.670 1.00 46.06 653 SER A O 1
ATOM 4527 N N . GLY A 1 620 ? 131.905 136.100 135.326 1.00 32.35 654 GLY A N 1
ATOM 4528 C CA . GLY A 1 620 ? 131.899 137.359 136.051 1.00 31.82 654 GLY A CA 1
ATOM 4529 C C . GLY A 1 620 ? 130.807 137.467 137.117 1.00 35.89 654 GLY A C 1
ATOM 4530 O O . GLY A 1 620 ? 130.537 138.557 137.604 1.00 42.18 654 GLY A O 1
ATOM 4531 N N . GLY A 1 621 ? 130.193 136.348 137.500 1.00 34.20 655 GLY A N 1
ATOM 4532 C CA . GLY A 1 621 ? 129.049 136.355 138.397 1.00 31.89 655 GLY A CA 1
ATOM 4533 C C . GLY A 1 621 ? 129.340 136.183 139.877 1.00 38.82 655 GLY A C 1
ATOM 4534 O O . GLY A 1 621 ? 128.423 136.198 140.686 1.00 45.94 655 GLY A O 1
ATOM 4535 N N . VAL A 1 622 ? 130.601 136.008 140.254 1.00 31.57 656 VAL A N 1
ATOM 4536 C CA . VAL A 1 622 ? 130.952 136.089 141.667 1.00 35.56 656 VAL A CA 1
ATOM 4537 C C . VAL A 1 622 ? 131.990 137.154 141.983 1.00 37.80 656 VAL A C 1
ATOM 4538 O O . VAL A 1 622 ? 133.017 137.276 141.317 1.00 39.84 656 VAL A O 1
ATOM 4542 N N . MET A 1 623 ? 131.708 137.934 143.019 1.00 40.56 657 MET A N 1
ATOM 4543 C CA . MET A 1 623 ? 132.580 139.036 143.356 1.00 34.36 657 MET A CA 1
ATOM 4544 C C . MET A 1 623 ? 132.728 139.216 144.842 1.00 39.62 657 MET A C 1
ATOM 4545 O O . MET A 1 623 ? 132.092 138.525 145.639 1.00 44.94 657 MET A O 1
ATOM 4550 N N . ALA A 1 624 ? 133.619 140.124 145.205 1.00 36.31 658 ALA A N 1
ATOM 4551 C CA . ALA A 1 624 ? 133.870 140.422 146.589 1.00 30.44 658 ALA A CA 1
ATOM 4552 C C . ALA A 1 624 ? 133.404 141.835 146.877 1.00 41.71 658 ALA A C 1
ATOM 4553 O O . ALA A 1 624 ? 133.509 142.731 146.032 1.00 42.52 658 ALA A O 1
ATOM 4555 N N . SER A 1 625 ? 132.887 142.035 148.076 1.00 33.06 659 SER A N 1
ATOM 4556 C CA . SER A 1 625 ? 132.532 143.362 148.497 1.00 34.90 659 SER A CA 1
ATOM 4557 C C . SER A 1 625 ? 133.784 144.240 148.601 1.00 40.11 659 SER A C 1
ATOM 4558 O O . SER A 1 625 ? 134.822 143.805 149.107 1.00 40.55 659 SER A O 1
ATOM 4561 N N . GLN A 1 626 ? 133.679 145.483 148.143 1.00 43.98 660 GLN A N 1
ATOM 4562 C CA . GLN A 1 626 ? 134.736 146.462 148.362 1.00 41.81 660 GLN A CA 1
ATOM 4563 C C . GLN A 1 626 ? 135.041 146.640 149.849 1.00 42.53 660 GLN A C 1
ATOM 4564 O O . GLN A 1 626 ? 136.167 146.955 150.228 1.00 43.29 660 GLN A O 1
ATOM 4566 N N . GLU A 1 627 ? 134.052 146.436 150.704 1.00 44.72 661 GLU A N 1
ATOM 4567 C CA . GLU A 1 627 ? 134.323 146.531 152.138 1.00 48.86 661 GLU A CA 1
ATOM 4568 C C . GLU A 1 627 ? 134.195 145.176 152.840 1.00 45.16 661 GLU A C 1
ATOM 4569 O O . GLU A 1 627 ? 133.652 145.067 153.930 1.00 46.15 661 GLU A O 1
ATOM 4571 N N . ILE A 1 628 ? 134.738 144.159 152.174 1.00 42.88 662 ILE A N 1
ATOM 4572 C CA . ILE A 1 628 ? 134.823 142.800 152.678 1.00 41.91 662 ILE A CA 1
ATOM 4573 C C . ILE A 1 628 ? 135.539 142.772 154.013 1.00 46.20 662 ILE A C 1
ATOM 4574 O O . ILE A 1 628 ? 136.517 143.481 154.220 1.00 50.46 662 ILE A O 1
ATOM 4579 N N . VAL A 1 629 ? 135.045 141.929 154.906 1.00 43.76 663 VAL A N 1
ATOM 4580 C CA . VAL A 1 629 ? 135.514 141.876 156.277 1.00 42.48 663 VAL A CA 1
ATOM 4581 C C . VAL A 1 629 ? 136.410 140.654 156.468 1.00 38.62 663 VAL A C 1
ATOM 4582 O O . VAL A 1 629 ? 136.077 139.569 156.019 1.00 38.90 663 VAL A O 1
ATOM 4586 N N . SER A 1 630 ? 137.553 140.842 157.115 1.00 38.53 664 SER A N 1
ATOM 4587 C CA . SER A 1 630 ? 138.345 139.727 157.593 1.00 39.80 664 SER A CA 1
ATOM 4588 C C . SER A 1 630 ? 139.287 140.120 158.724 1.00 46.37 664 SER A C 1
ATOM 4589 O O . SER A 1 630 ? 140.219 140.895 158.530 1.00 54.74 664 SER A O 1
ATOM 4592 N N . ALA A 1 631 ? 139.061 139.536 159.890 1.00 40.22 665 ALA A N 1
ATOM 4593 C CA . ALA A 1 631 ? 139.947 139.701 161.035 1.00 48.10 665 ALA A CA 1
ATOM 4594 C C . ALA A 1 631 ? 141.193 138.823 160.927 1.00 53.09 665 ALA A C 1
ATOM 4595 O O . ALA A 1 631 ? 142.255 139.199 161.403 1.00 58.68 665 ALA A O 1
ATOM 4597 N N . THR A 1 632 ? 141.062 137.634 160.353 1.00 53.50 666 THR A N 1
ATOM 4598 C CA . THR A 1 632 ? 142.179 136.694 160.366 1.00 44.33 666 THR A CA 1
ATOM 4599 C C . THR A 1 632 ? 143.123 136.881 159.186 1.00 44.51 666 THR A C 1
ATOM 4600 O O . THR A 1 632 ? 144.302 136.606 159.298 1.00 46.95 666 THR A O 1
ATOM 4604 N N . VAL A 1 633 ? 142.621 137.399 158.073 1.00 48.54 667 VAL A N 1
ATOM 4605 C CA . VAL A 1 633 ? 143.480 137.675 156.931 1.00 43.87 667 VAL A CA 1
ATOM 4606 C C . VAL A 1 633 ? 143.485 139.167 156.651 1.00 59.31 667 VAL A C 1
ATOM 4607 O O . VAL A 1 633 ? 142.743 139.649 155.803 1.00 68.00 667 VAL A O 1
ATOM 4611 N N . ARG A 1 634 ? 144.288 139.909 157.409 1.00 71.76 668 ARG A N 1
ATOM 4612 C CA . ARG A 1 634 ? 144.355 141.356 157.232 1.00 75.17 668 ARG A CA 1
ATOM 4613 C C . ARG A 1 634 ? 145.766 141.959 157.232 1.00 77.95 668 ARG A C 1
ATOM 4614 O O . ARG A 1 634 ? 146.073 142.817 156.410 1.00 82.69 668 ARG A O 1
ATOM 4622 N N . LEU A 1 635 ? 146.637 141.494 158.119 1.00 71.32 669 LEU A N 1
ATOM 4623 C CA . LEU A 1 635 ? 147.976 142.072 158.192 1.00 63.59 669 LEU A CA 1
ATOM 4624 C C . LEU A 1 635 ? 148.950 141.590 157.111 1.00 60.87 669 LEU A C 1
ATOM 4625 O O . LEU A 1 635 ? 149.679 142.400 156.550 1.00 77.27 669 LEU A O 1
ATOM 4630 N N . GLN A 1 636 ? 148.971 140.296 156.812 1.00 61.67 670 GLN A N 1
ATOM 4631 C CA . GLN A 1 636 ? 149.943 139.755 155.844 1.00 63.62 670 GLN A CA 1
ATOM 4632 C C . GLN A 1 636 ? 149.516 139.837 154.357 1.00 61.49 670 GLN A C 1
ATOM 4633 O O . GLN A 1 636 ? 150.363 140.011 153.475 1.00 73.67 670 GLN A O 1
ATOM 4639 N N . THR A 1 637 ? 148.230 139.668 154.060 1.00 53.59 671 THR A N 1
ATOM 4640 C CA . THR A 1 637 ? 147.808 139.616 152.655 1.00 50.39 671 THR A CA 1
ATOM 4641 C C . THR A 1 637 ? 146.364 140.097 152.506 1.00 47.00 671 THR A C 1
ATOM 4642 O O . THR A 1 637 ? 145.608 140.134 153.466 1.00 55.30 671 THR A O 1
ATOM 4646 N N . ASP A 1 638 ? 146.013 140.539 151.309 1.00 47.30 672 ASP A N 1
ATOM 4647 C CA . ASP A 1 638 ? 144.654 140.971 151.015 1.00 44.13 672 ASP A CA 1
ATOM 4648 C C . ASP A 1 638 ? 143.755 139.731 150.943 1.00 49.81 672 ASP A C 1
ATOM 4649 O O . ASP A 1 638 ? 144.094 138.753 150.266 1.00 50.30 672 ASP A O 1
ATOM 4654 N N . PRO A 1 639 ? 142.587 139.776 151.614 1.00 51.59 673 PRO A N 1
ATOM 4655 C CA . PRO A 1 639 ? 141.755 138.576 151.791 1.00 45.54 673 PRO A CA 1
ATOM 4656 C C . PRO A 1 639 ? 141.275 138.025 150.461 1.00 47.90 673 PRO A C 1
ATOM 4657 O O . PRO A 1 639 ? 141.257 136.800 150.246 1.00 51.34 673 PRO A O 1
ATOM 4661 N N . VAL A 1 640 ? 140.909 138.926 149.561 1.00 40.35 674 VAL A N 1
ATOM 4662 C CA . VAL A 1 640 ? 140.481 138.514 148.232 1.00 39.92 674 VAL A CA 1
ATOM 4663 C C . VAL A 1 640 ? 141.655 137.909 147.448 1.00 42.45 674 VAL A C 1
ATOM 4664 O O . VAL A 1 640 ? 141.515 136.879 146.797 1.00 46.23 674 VAL A O 1
ATOM 4668 N N . GLU A 1 641 ? 142.815 138.539 147.537 1.00 45.42 675 GLU A N 1
ATOM 4669 C CA . GLU A 1 641 ? 144.021 137.985 146.940 1.00 49.39 675 GLU A CA 1
ATOM 4670 C C . GLU A 1 641 ? 144.340 136.613 147.527 1.00 47.55 675 GLU A C 1
ATOM 4671 O O . GLU A 1 641 ? 144.720 135.696 146.796 1.00 50.62 675 GLU A O 1
ATOM 4677 N N . TYR A 1 642 ? 144.161 136.463 148.836 1.00 42.74 676 TYR A N 1
ATOM 4678 C CA . TYR A 1 642 ? 144.433 135.181 149.476 1.00 39.73 676 TYR A CA 1
ATOM 4679 C C . TYR A 1 642 ? 143.463 134.068 149.033 1.00 41.12 676 TYR A C 1
ATOM 4680 O O . TYR A 1 642 ? 143.875 132.964 148.705 1.00 48.85 676 TYR A O 1
ATOM 4689 N N . LEU A 1 643 ? 142.179 134.389 148.990 1.00 42.04 677 LEU A N 1
ATOM 4690 C CA . LEU A 1 643 ? 141.163 133.465 148.515 1.00 36.79 677 LEU A CA 1
ATOM 4691 C C . LEU A 1 643 ? 141.471 133.007 147.102 1.00 42.28 677 LEU A C 1
ATOM 4692 O O . LEU A 1 643 ? 141.323 131.819 146.780 1.00 54.20 677 LEU A O 1
ATOM 4697 N N . LEU A 1 644 ? 141.865 133.954 146.252 1.00 39.87 678 LEU A N 1
ATOM 4698 C CA . LEU A 1 644 ? 142.134 133.666 144.849 1.00 38.32 678 LEU A CA 1
ATOM 4699 C C . LEU A 1 644 ? 143.335 132.705 144.680 1.00 42.82 678 LEU A C 1
ATOM 4700 O O . LEU A 1 644 ? 143.350 131.862 143.791 1.00 44.73 678 LEU A O 1
ATOM 4705 N N . GLU A 1 645 ? 144.321 132.816 145.563 1.00 45.87 679 GLU A N 1
ATOM 4706 C CA . GLU A 1 645 ? 145.446 131.888 145.557 1.00 48.52 679 GLU A CA 1
ATOM 4707 C C . GLU A 1 645 ? 144.963 130.472 145.861 1.00 56.20 679 GLU A C 1
ATOM 4708 O O . GLU A 1 645 ? 145.423 129.515 145.250 1.00 62.88 679 GLU A O 1
ATOM 4714 N N . GLN A 1 646 ? 144.035 130.326 146.803 1.00 59.19 680 GLN A N 1
ATOM 4715 C CA . GLN A 1 646 ? 143.455 129.004 147.066 1.00 52.95 680 GLN A CA 1
ATOM 4716 C C . GLN A 1 646 ? 142.604 128.538 145.880 1.00 52.60 680 GLN A C 1
ATOM 4717 O O . GLN A 1 646 ? 142.698 127.402 145.456 1.00 55.21 680 GLN A O 1
ATOM 4723 N N . LEU A 1 647 ? 141.759 129.419 145.356 1.00 56.34 681 LEU A N 1
ATOM 4724 C CA . LEU A 1 647 ? 140.905 129.062 144.224 1.00 54.49 681 LEU A CA 1
ATOM 4725 C C . LEU A 1 647 ? 141.694 128.598 142.993 1.00 57.55 681 LEU A C 1
ATOM 4726 O O . LEU A 1 647 ? 141.235 127.740 142.244 1.00 60.27 681 LEU A O 1
ATOM 4731 N N . ASN A 1 648 ? 142.883 129.157 142.789 1.00 58.56 682 ASN A N 1
ATOM 4732 C CA . ASN A 1 648 ? 143.693 128.808 141.622 1.00 64.11 682 ASN A CA 1
ATOM 4733 C C . ASN A 1 648 ? 144.362 127.441 141.760 1.00 62.29 682 ASN A C 1
ATOM 4734 O O . ASN A 1 648 ? 145.192 127.071 140.941 1.00 64.68 682 ASN A O 1
ATOM 4739 N N . ASN A 1 649 ? 144.011 126.710 142.813 1.00 60.92 683 ASN A N 1
ATOM 4740 C CA . ASN A 1 649 ? 144.448 125.332 142.972 1.00 64.31 683 ASN A CA 1
ATOM 4741 C C . ASN A 1 649 ? 143.416 124.349 142.435 1.00 67.17 683 ASN A C 1
ATOM 4742 O O . ASN A 1 649 ? 143.680 123.149 142.385 1.00 72.11 683 ASN A O 1
ATOM 4747 N N . LEU A 1 650 ? 142.247 124.850 142.029 1.00 62.06 684 LEU A N 1
ATOM 4748 C CA . LEU A 1 650 ? 141.226 123.980 141.455 1.00 64.96 684 LEU A CA 1
ATOM 4749 C C . LEU A 1 650 ? 141.737 123.272 140.209 1.00 73.95 684 LEU A C 1
ATOM 4750 O O . LEU A 1 650 ? 142.319 123.908 139.330 1.00 89.60 684 LEU A O 1
ATOM 4755 N N . THR A 1 651 ? 141.493 121.965 140.122 1.00 70.40 685 THR A N 1
ATOM 4756 C CA . THR A 1 651 ? 141.813 121.193 138.914 1.00 73.42 685 THR A CA 1
ATOM 4757 C C . THR A 1 651 ? 140.784 120.105 138.597 1.00 66.16 685 THR A C 1
ATOM 4758 O O . THR A 1 651 ? 140.035 119.662 139.470 1.00 65.90 685 THR A O 1
ATOM 4760 N N . SER A 1 671 ? 145.719 123.217 151.570 1.00 75.27 705 SER A N 1
ATOM 4761 C CA . SER A 1 671 ? 144.739 123.876 152.443 1.00 86.78 705 SER A CA 1
ATOM 4762 C C . SER A 1 671 ? 143.579 124.467 151.638 1.00 77.02 705 SER A C 1
ATOM 4763 O O . SER A 1 671 ? 143.767 125.406 150.865 1.00 72.46 705 SER A O 1
ATOM 4766 N N . ASP A 1 672 ? 142.383 123.909 151.809 1.00 69.96 706 ASP A N 1
ATOM 4767 C CA . ASP A 1 672 ? 141.249 124.315 150.981 1.00 68.09 706 ASP A CA 1
ATOM 4768 C C . ASP A 1 672 ? 139.980 124.727 151.749 1.00 62.09 706 ASP A C 1
ATOM 4769 O O . ASP A 1 672 ? 138.910 124.838 151.158 1.00 59.17 706 ASP A O 1
ATOM 4774 N N . ASP A 1 673 ? 140.116 124.967 153.051 1.00 59.23 707 ASP A N 1
ATOM 4775 C CA . ASP A 1 673 ? 139.003 125.336 153.933 1.00 58.46 707 ASP A CA 1
ATOM 4776 C C . ASP A 1 673 ? 138.253 126.602 153.490 1.00 49.10 707 ASP A C 1
ATOM 4777 O O . ASP A 1 673 ? 137.025 126.650 153.547 1.00 52.60 707 ASP A O 1
ATOM 4782 N N . LEU A 1 674 ? 138.990 127.607 153.026 1.00 40.59 708 LEU A N 1
ATOM 4783 C CA . LEU A 1 674 ? 138.401 128.880 152.599 1.00 51.98 708 LEU A CA 1
ATOM 4784 C C . LEU A 1 674 ? 137.672 128.742 151.275 1.00 52.38 708 LEU A C 1
ATOM 4785 O O . LEU A 1 674 ? 136.582 129.269 151.077 1.00 57.38 708 LEU A O 1
ATOM 4790 N N . MET A 1 675 ? 138.304 128.029 150.361 1.00 51.45 709 MET A N 1
ATOM 4791 C CA . MET A 1 675 ? 137.743 127.791 149.055 1.00 49.40 709 MET A CA 1
ATOM 4792 C C . MET A 1 675 ? 136.442 127.001 149.199 1.00 43.21 709 MET A C 1
ATOM 4793 O O . MET A 1 675 ? 135.431 127.330 148.579 1.00 46.75 709 MET A O 1
ATOM 4798 N N . VAL A 1 676 ? 136.476 125.978 150.043 1.00 38.97 710 VAL A N 1
ATOM 4799 C CA . VAL A 1 676 ? 135.311 125.122 150.269 1.00 40.09 710 VAL A CA 1
ATOM 4800 C C . VAL A 1 676 ? 134.174 125.917 150.911 1.00 40.71 710 VAL A C 1
ATOM 4801 O O . VAL A 1 676 ? 133.036 125.842 150.463 1.00 47.25 710 VAL A O 1
ATOM 4805 N N . ALA A 1 677 ? 134.494 126.720 151.922 1.00 36.59 711 ALA A N 1
ATOM 4806 C CA . ALA A 1 677 ? 133.490 127.554 152.585 1.00 38.44 711 ALA A CA 1
ATOM 4807 C C . ALA A 1 677 ? 132.849 128.540 151.617 1.00 41.75 711 ALA A C 1
ATOM 4808 O O . ALA A 1 677 ? 131.640 128.751 151.652 1.00 44.20 711 ALA A O 1
ATOM 4810 N N . VAL A 1 678 ? 133.664 129.149 150.758 1.00 43.31 712 VAL A N 1
ATOM 4811 C CA . VAL A 1 678 ? 133.162 130.134 149.802 1.00 32.96 712 VAL A CA 1
ATOM 4812 C C . VAL A 1 678 ? 132.282 129.473 148.771 1.00 33.21 712 VAL A C 1
ATOM 4813 O O . VAL A 1 678 ? 131.189 129.920 148.528 1.00 37.00 712 VAL A O 1
ATOM 4817 N N . ILE A 1 679 ? 132.758 128.376 148.196 1.00 33.60 713 ILE A N 1
ATOM 4818 C CA . ILE A 1 679 ? 132.005 127.667 147.168 1.00 41.78 713 ILE A CA 1
ATOM 4819 C C . ILE A 1 679 ? 130.680 127.116 147.708 1.00 48.22 713 ILE A C 1
ATOM 4820 O O . ILE A 1 679 ? 129.652 127.196 147.030 1.00 51.31 713 ILE A O 1
ATOM 4825 N N . MET A 1 680 ? 130.716 126.565 148.923 1.00 46.41 714 MET A N 1
ATOM 4826 C CA . MET A 1 680 ? 129.524 126.030 149.598 1.00 37.22 714 MET A CA 1
ATOM 4827 C C . MET A 1 680 ? 128.570 127.104 150.127 1.00 42.27 714 MET A C 1
ATOM 4828 O O . MET A 1 680 ? 127.356 126.920 150.092 1.00 42.97 714 MET A O 1
ATOM 4833 N N . ALA A 1 681 ? 129.097 128.219 150.629 1.00 42.43 715 ALA A N 1
ATOM 4834 C CA . ALA A 1 681 ? 128.199 129.283 151.062 1.00 33.68 715 ALA A CA 1
ATOM 4835 C C . ALA A 1 681 ? 127.391 129.768 149.872 1.00 35.99 715 ALA A C 1
ATOM 4836 O O . ALA A 1 681 ? 126.174 129.966 149.982 1.00 41.51 715 ALA A O 1
ATOM 4838 N N . ILE A 1 682 ? 128.065 129.929 148.732 1.00 34.53 716 ILE A N 1
ATOM 4839 C CA . ILE A 1 682 ? 127.420 130.354 147.487 1.00 38.75 716 ILE A CA 1
ATOM 4840 C C . ILE A 1 682 ? 126.408 129.326 146.983 1.00 44.96 716 ILE A C 1
ATOM 4841 O O . ILE A 1 682 ? 125.306 129.685 146.565 1.00 44.28 716 ILE A O 1
ATOM 4846 N N . TYR A 1 683 ? 126.766 128.046 147.052 1.00 47.05 717 TYR A N 1
ATOM 4847 C CA . TYR A 1 683 ? 125.854 126.982 146.634 1.00 41.45 717 TYR A CA 1
ATOM 4848 C C . TYR A 1 683 ? 124.552 127.058 147.439 1.00 45.35 717 TYR A C 1
ATOM 4849 O O . TYR A 1 683 ? 123.461 126.963 146.879 1.00 52.35 717 TYR A O 1
ATOM 4858 N N . LEU A 1 684 ? 124.673 127.286 148.741 1.00 43.60 718 LEU A N 1
ATOM 4859 C CA . LEU A 1 684 ? 123.508 127.469 149.610 1.00 41.87 718 LEU A CA 1
ATOM 4860 C C . LEU A 1 684 ? 122.670 128.699 149.233 1.00 50.23 718 LEU A C 1
ATOM 4861 O O . LEU A 1 684 ? 121.450 128.631 149.228 1.00 55.82 718 LEU A O 1
ATOM 4866 N N . ALA A 1 685 ? 123.322 129.819 148.921 1.00 40.31 719 ALA A N 1
ATOM 4867 C CA . ALA A 1 685 ? 122.597 130.996 148.477 1.00 44.46 719 ALA A CA 1
ATOM 4868 C C . ALA A 1 685 ? 121.914 130.730 147.138 1.00 47.29 719 ALA A C 1
ATOM 4869 O O . ALA A 1 685 ? 120.831 131.243 146.867 1.00 54.98 719 ALA A O 1
ATOM 4871 N N . ALA A 1 686 ? 122.418 129.726 146.405 1.00 45.82 720 ALA A N 1
ATOM 4872 C CA . ALA A 1 686 ? 121.891 129.324 145.071 1.00 51.43 720 ALA A CA 1
ATOM 4873 C C . ALA A 1 686 ? 120.513 128.632 145.134 1.00 65.97 720 ALA A C 1
ATOM 4874 O O . ALA A 1 686 ? 119.491 129.330 144.968 1.00 75.47 720 ALA A O 1
ATOM 4876 N N . GLN A 1 687 ? 120.471 127.294 145.202 1.00 69.01 721 GLN A N 1
ATOM 4877 C CA . GLN A 1 687 ? 119.172 126.587 145.411 1.00 70.80 721 GLN A CA 1
ATOM 4878 C C . GLN A 1 687 ? 119.393 125.194 146.014 1.00 76.85 721 GLN A C 1
ATOM 4879 O O . GLN A 1 687 ? 120.374 124.542 145.588 1.00 65.27 721 GLN A O 1
ATOM 4885 N N . ALA A 1 688 ? 118.444 124.749 146.861 1.00 88.07 722 ALA A N 1
ATOM 4886 C CA . ALA A 1 688 ? 118.406 123.432 147.554 1.00 106.41 722 ALA A CA 1
ATOM 4887 C C . ALA A 1 688 ? 117.173 123.347 148.467 1.00 118.93 722 ALA A C 1
ATOM 4888 O O . ALA A 1 688 ? 116.270 124.199 148.355 1.00 125.28 722 ALA A O 1
ATOM 4890 N N . GLY A 1 689 ? 117.176 122.329 149.337 1.00 118.46 723 GLY A N 1
ATOM 4891 C CA . GLY A 1 689 ? 116.217 122.060 150.384 1.00 117.12 723 GLY A CA 1
ATOM 4892 C C . GLY A 1 689 ? 116.228 123.146 151.446 1.00 112.08 723 GLY A C 1
ATOM 4893 O O . GLY A 1 689 ? 117.232 123.832 151.641 1.00 108.84 723 GLY A O 1
ATOM 4894 N N . PRO A 1 690 ? 115.108 123.342 152.131 1.00 107.78 724 PRO A N 1
ATOM 4895 C CA . PRO A 1 690 ? 114.981 124.487 153.039 1.00 98.06 724 PRO A CA 1
ATOM 4896 C C . PRO A 1 690 ? 115.743 124.291 154.337 1.00 111.11 724 PRO A C 1
ATOM 4897 O O . PRO A 1 690 ? 115.695 123.216 154.953 1.00 115.11 724 PRO A O 1
ATOM 4901 N N . PRO A 1 691 ? 116.494 125.299 154.758 1.00 104.44 725 PRO A N 1
ATOM 4902 C CA . PRO A 1 691 ? 117.045 125.346 156.114 1.00 88.43 725 PRO A CA 1
ATOM 4903 C C . PRO A 1 691 ? 116.153 126.200 157.009 1.00 72.39 725 PRO A C 1
ATOM 4904 O O . PRO A 1 691 ? 115.397 127.044 156.544 1.00 71.33 725 PRO A O 1
ATOM 4908 N N . HIS A 1 692 ? 116.252 125.974 158.314 1.00 60.74 726 HIS A N 1
ATOM 4909 C CA . HIS A 1 692 ? 115.171 126.375 159.199 1.00 60.02 726 HIS A CA 1
ATOM 4910 C C . HIS A 1 692 ? 115.682 127.004 160.501 1.00 56.16 726 HIS A C 1
ATOM 4911 O O . HIS A 1 692 ? 116.856 127.328 160.658 1.00 53.29 726 HIS A O 1
ATOM 4918 N N . THR A 1 693 ? 114.772 127.173 161.457 1.00 59.20 727 THR A N 1
ATOM 4919 C CA . THR A 1 693 ? 115.009 127.964 162.658 1.00 59.34 727 THR A CA 1
ATOM 4920 C C . THR A 1 693 ? 115.623 127.109 163.754 1.00 64.24 727 THR A C 1
ATOM 4921 O O . THR A 1 693 ? 115.215 125.964 163.953 1.00 56.58 727 THR A O 1
ATOM 4925 N N . ALA B 2 1 ? 147.279 142.870 75.025 1.00 79.35 2 ALA B N 1
ATOM 4926 C CA . ALA B 2 1 ? 146.740 143.061 76.367 1.00 79.35 2 ALA B CA 1
ATOM 4927 C C . ALA B 2 1 ? 145.243 143.346 76.317 1.00 79.35 2 ALA B C 1
ATOM 4928 O O . ALA B 2 1 ? 144.574 143.394 77.348 1.00 79.35 2 ALA B O 1
ATOM 4930 N N . ALA B 2 2 ? 144.725 143.534 75.106 1.00 80.33 3 ALA B N 1
ATOM 4931 C CA . ALA B 2 2 ? 143.314 143.835 74.892 1.00 80.33 3 ALA B CA 1
ATOM 4932 C C . ALA B 2 2 ? 142.398 142.648 75.192 1.00 80.33 3 ALA B C 1
ATOM 4933 O O . ALA B 2 2 ? 141.381 142.831 75.873 1.00 80.33 3 ALA B O 1
ATOM 4935 N N . PRO B 2 3 ? 142.692 141.418 74.710 1.00 76.38 4 PRO B N 1
ATOM 4936 C CA . PRO B 2 3 ? 141.757 140.312 74.964 1.00 76.38 4 PRO B CA 1
ATOM 4937 C C . PRO B 2 3 ? 141.699 139.894 76.425 1.00 76.38 4 PRO B C 1
ATOM 4938 O O . PRO B 2 3 ? 142.676 139.375 76.975 1.00 76.38 4 PRO B O 1
ATOM 4942 N N . VAL B 2 4 ? 140.552 140.118 77.059 1.00 65.87 5 VAL B N 1
ATOM 4943 C CA . VAL B 2 4 ? 140.302 139.691 78.431 1.00 65.87 5 VAL B CA 1
ATOM 4944 C C . VAL B 2 4 ? 139.467 138.421 78.393 1.00 65.87 5 VAL B C 1
ATOM 4945 O O . VAL B 2 4 ? 138.524 138.307 77.600 1.00 65.87 5 VAL B O 1
ATOM 4949 N N . SER B 2 5 ? 139.814 137.463 79.247 1.00 51.18 6 SER B N 1
ATOM 4950 C CA . SER B 2 5 ? 139.163 136.162 79.223 1.00 51.18 6 SER B CA 1
ATOM 4951 C C . SER B 2 5 ? 137.700 136.270 79.636 1.00 51.18 6 SER B C 1
ATOM 4952 O O . SER B 2 5 ? 137.316 137.130 80.432 1.00 51.18 6 SER B O 1
ATOM 4955 N N . GLU B 2 6 ? 136.880 135.383 79.075 1.00 48.92 7 GLU B N 1
ATOM 4956 C CA . GLU B 2 6 ? 135.467 135.342 79.442 1.00 48.92 7 GLU B CA 1
ATOM 4957 C C . GLU B 2 6 ? 135.222 135.120 80.931 1.00 48.92 7 GLU B C 1
ATOM 4958 O O . GLU B 2 6 ? 134.289 135.743 81.468 1.00 48.92 7 GLU B O 1
ATOM 4964 N N . PRO B 2 7 ? 135.978 134.270 81.654 1.00 42.37 8 PRO B N 1
ATOM 4965 C CA . PRO B 2 7 ? 135.716 134.121 83.093 1.00 42.37 8 PRO B CA 1
ATOM 4966 C C . PRO B 2 7 ? 136.180 135.313 83.913 1.00 42.37 8 PRO B C 1
ATOM 4967 O O . PRO B 2 7 ? 136.199 135.251 85.146 1.00 42.37 8 PRO B O 1
ATOM 4971 N N . THR B 2 8 ? 136.566 136.398 83.244 1.00 41.35 9 THR B N 1
ATOM 4972 C CA . THR B 2 8 ? 136.877 137.653 83.912 1.00 41.35 9 THR B CA 1
ATOM 4973 C C . THR B 2 8 ? 135.799 138.707 83.733 1.00 41.35 9 THR B C 1
ATOM 4974 O O . THR B 2 8 ? 135.488 139.422 84.687 1.00 41.35 9 THR B O 1
ATOM 4978 N N . VAL B 2 9 ? 135.208 138.809 82.543 1.00 36.21 10 VAL B N 1
ATOM 4979 C CA . VAL B 2 9 ? 134.063 139.695 82.382 1.00 36.21 10 VAL B CA 1
ATOM 4980 C C . VAL B 2 9 ? 132.803 139.041 82.936 1.00 36.21 10 VAL B C 1
ATOM 4981 O O . VAL B 2 9 ? 131.889 139.737 83.397 1.00 36.21 10 VAL B O 1
ATOM 4985 N N . ALA B 2 10 ? 132.739 137.708 82.937 1.00 33.40 11 ALA B N 1
ATOM 4986 C CA . ALA B 2 10 ? 131.606 137.030 83.552 1.00 33.40 11 ALA B CA 1
ATOM 4987 C C . ALA B 2 10 ? 131.594 137.248 85.056 1.00 33.40 11 ALA B C 1
ATOM 4988 O O . ALA B 2 10 ? 130.526 137.397 85.658 1.00 33.40 11 ALA B O 1
ATOM 4990 N N . ARG B 2 11 ? 132.772 137.292 85.679 1.00 31.09 12 ARG B N 1
ATOM 4991 C CA . ARG B 2 11 ? 132.835 137.561 87.110 1.00 31.09 12 ARG B CA 1
ATOM 4992 C C . ARG B 2 11 ? 132.384 138.980 87.423 1.00 31.09 12 ARG B C 1
ATOM 4993 O O . ARG B 2 11 ? 131.708 139.212 88.430 1.00 31.09 12 ARG B O 1
ATOM 5001 N N . GLN B 2 12 ? 132.739 139.944 86.572 1.00 32.04 13 GLN B N 1
ATOM 5002 C CA . GLN B 2 12 ? 132.277 141.312 86.781 1.00 32.04 13 GLN B CA 1
ATOM 5003 C C . GLN B 2 12 ? 130.769 141.419 86.591 1.00 32.04 13 GLN B C 1
ATOM 5004 O O . GLN B 2 12 ? 130.089 142.126 87.345 1.00 32.04 13 GLN B O 1
ATOM 5010 N N . LYS B 2 13 ? 130.228 140.717 85.594 1.00 29.43 14 LYS B N 1
ATOM 5011 C CA . LYS B 2 13 ? 128.781 140.699 85.411 1.00 29.43 14 LYS B CA 1
ATOM 5012 C C . LYS B 2 13 ? 128.087 140.078 86.616 1.00 29.43 14 LYS B C 1
ATOM 5013 O O . LYS B 2 13 ? 127.046 140.571 87.069 1.00 29.43 14 LYS B O 1
ATOM 5019 N N . LEU B 2 14 ? 128.661 139.005 87.163 1.00 24.50 15 LEU B N 1
ATOM 5020 C CA . LEU B 2 14 ? 128.075 138.371 88.337 1.00 24.50 15 LEU B CA 1
ATOM 5021 C C . LEU B 2 14 ? 128.169 139.273 89.558 1.00 24.50 15 LEU B C 1
ATOM 5022 O O . LEU B 2 14 ? 127.265 139.282 90.396 1.00 24.50 15 LEU B O 1
ATOM 5027 N N . LEU B 2 15 ? 129.254 140.037 89.682 1.00 23.68 16 LEU B N 1
ATOM 5028 C CA . LEU B 2 15 ? 129.364 140.977 90.791 1.00 23.68 16 LEU B CA 1
ATOM 5029 C C . LEU B 2 15 ? 128.327 142.086 90.673 1.00 23.68 16 LEU B C 1
ATOM 5030 O O . LEU B 2 15 ? 127.728 142.495 91.675 1.00 23.68 16 LEU B O 1
ATOM 5035 N N . ALA B 2 16 ? 128.097 142.582 89.457 1.00 22.61 17 ALA B N 1
ATOM 5036 C CA . ALA B 2 16 ? 127.052 143.580 89.264 1.00 22.61 17 ALA B CA 1
ATOM 5037 C C . ALA B 2 16 ? 125.683 143.014 89.618 1.00 22.61 17 ALA B C 1
ATOM 5038 O O . ALA B 2 16 ? 124.885 143.671 90.297 1.00 22.61 17 ALA B O 1
ATOM 5040 N N . LEU B 2 17 ? 125.399 141.790 89.171 1.00 20.09 18 LEU B N 1
ATOM 5041 C CA . LEU B 2 17 ? 124.126 141.158 89.504 1.00 20.09 18 LEU B CA 1
ATOM 5042 C C . LEU B 2 17 ? 123.994 140.942 91.006 1.00 20.09 18 LEU B C 1
ATOM 5043 O O . LEU B 2 17 ? 122.904 141.086 91.569 1.00 20.09 18 LEU B O 1
ATOM 5048 N N . LEU B 2 18 ? 125.097 140.595 91.671 1.00 20.16 19 LEU B N 1
ATOM 5049 C CA . LEU B 2 18 ? 125.075 140.416 93.116 1.00 20.16 19 LEU B CA 1
ATOM 5050 C C . LEU B 2 18 ? 124.784 141.730 93.820 1.00 20.16 19 LEU B C 1
ATOM 5051 O O . LEU B 2 18 ? 124.052 141.763 94.813 1.00 20.16 19 LEU B O 1
ATOM 5056 N N . GLY B 2 19 ? 125.339 142.828 93.311 1.00 18.98 20 GLY B N 1
ATOM 5057 C CA . GLY B 2 19 ? 125.025 144.128 93.880 1.00 18.98 20 GLY B CA 1
ATOM 5058 C C . GLY B 2 19 ? 123.564 144.496 93.713 1.00 18.98 20 GLY B C 1
ATOM 5059 O O . GLY B 2 19 ? 122.924 144.984 94.649 1.00 18.98 20 GLY B O 1
ATOM 5060 N N . GLN B 2 20 ? 123.015 144.263 92.519 1.00 21.34 21 GLN B N 1
ATOM 5061 C CA . GLN B 2 20 ? 121.599 144.543 92.294 1.00 21.34 21 GLN B CA 1
ATOM 5062 C C . GLN B 2 20 ? 120.722 143.706 93.217 1.00 21.34 21 GLN B C 1
ATOM 5063 O O . GLN B 2 20 ? 119.754 144.208 93.800 1.00 21.34 21 GLN B O 1
ATOM 5069 N N . VAL B 2 21 ? 121.048 142.420 93.366 1.00 19.40 22 VAL B N 1
ATOM 5070 C CA . VAL B 2 21 ? 120.232 141.546 94.202 1.00 19.40 22 VAL B CA 1
ATOM 5071 C C . VAL B 2 21 ? 120.356 141.923 95.671 1.00 19.40 22 VAL B C 1
ATOM 5072 O O . VAL B 2 21 ? 119.376 141.850 96.420 1.00 19.40 22 VAL B O 1
ATOM 5076 N N . GLN B 2 22 ? 121.544 142.340 96.111 1.00 16.68 23 GLN B N 1
ATOM 5077 C CA . GLN B 2 22 ? 121.694 142.803 97.485 1.00 16.68 23 GLN B CA 1
ATOM 5078 C C . GLN B 2 22 ? 120.874 144.062 97.725 1.00 16.68 23 GLN B C 1
ATOM 5079 O O . GLN B 2 22 ? 120.235 144.209 98.775 1.00 16.68 23 GLN B O 1
ATOM 5085 N N . THR B 2 23 ? 120.871 144.979 96.756 1.00 20.01 24 THR B N 1
ATOM 5086 C CA . THR B 2 23 ? 120.019 146.157 96.858 1.00 20.01 24 THR B CA 1
ATOM 5087 C C . THR B 2 23 ? 118.554 145.759 96.968 1.00 20.01 24 THR B C 1
ATOM 5088 O O . THR B 2 23 ? 117.804 146.314 97.779 1.00 20.01 24 THR B O 1
ATOM 5092 N N . TYR B 2 24 ? 118.131 144.794 96.152 1.00 18.31 25 TYR B N 1
ATOM 5093 C CA . TYR B 2 24 ? 116.738 144.359 96.177 1.00 18.31 25 TYR B CA 1
ATOM 5094 C C . TYR B 2 24 ? 116.380 143.737 97.520 1.00 18.31 25 TYR B C 1
ATOM 5095 O O . TYR B 2 24 ? 115.285 143.963 98.045 1.00 18.31 25 TYR B O 1
ATOM 5104 N N . VAL B 2 25 ? 117.292 142.955 98.098 1.00 20.23 26 VAL B N 1
ATOM 5105 C CA . VAL B 2 25 ? 117.024 142.373 99.408 1.00 20.23 26 VAL B CA 1
ATOM 5106 C C . VAL B 2 25 ? 116.966 143.461 100.472 1.00 20.23 26 VAL B C 1
ATOM 5107 O O . VAL B 2 25 ? 116.201 143.357 101.439 1.00 20.23 26 VAL B O 1
ATOM 5111 N N . PHE B 2 26 ? 117.737 144.534 100.300 1.00 18.36 27 PHE B N 1
ATOM 5112 C CA . PHE B 2 26 ? 117.621 145.670 101.208 1.00 18.36 27 PHE B CA 1
ATOM 5113 C C . PHE B 2 26 ? 116.240 146.305 101.115 1.00 18.36 27 PHE B C 1
ATOM 5114 O O . PHE B 2 26 ? 115.600 146.575 102.139 1.00 18.36 27 PHE B O 1
ATOM 5122 N N . GLN B 2 27 ? 115.766 146.554 99.893 1.00 21.40 28 GLN B N 1
ATOM 5123 C CA . GLN B 2 27 ? 114.432 147.126 99.731 1.00 21.40 28 GLN B CA 1
ATOM 5124 C C . GLN B 2 27 ? 113.363 146.206 100.309 1.00 21.40 28 GLN B C 1
ATOM 5125 O O . GLN B 2 27 ? 112.366 146.675 100.869 1.00 21.40 28 GLN B O 1
ATOM 5131 N N . ILE B 2 28 ? 113.551 144.891 100.176 1.00 21.41 29 ILE B N 1
ATOM 5132 C CA . ILE B 2 28 ? 112.597 143.938 100.740 1.00 21.41 29 ILE B CA 1
ATOM 5133 C C . ILE B 2 28 ? 112.570 144.053 102.257 1.00 21.41 29 ILE B C 1
ATOM 5134 O O . ILE B 2 28 ? 111.505 144.187 102.868 1.00 21.41 29 ILE B O 1
ATOM 5139 N N . GLU B 2 29 ? 113.745 143.990 102.888 1.00 20.92 30 GLU B N 1
ATOM 5140 C CA . GLU B 2 29 ? 113.820 144.146 104.334 1.00 20.92 30 GLU B CA 1
ATOM 5141 C C . GLU B 2 29 ? 113.279 145.486 104.798 1.00 20.92 30 GLU B C 1
ATOM 5142 O O . GLU B 2 29 ? 112.873 145.606 105.958 1.00 20.92 30 GLU B O 1
ATOM 5148 N N . LEU B 2 30 ? 113.266 146.492 103.930 1.00 23.06 31 LEU B N 1
ATOM 5149 C CA . LEU B 2 30 ? 112.625 147.754 104.274 1.00 23.06 31 LEU B CA 1
ATOM 5150 C C . LEU B 2 30 ? 111.106 147.668 104.195 1.00 23.06 31 LEU B C 1
ATOM 5151 O O . LEU B 2 30 ? 110.414 148.121 105.112 1.00 23.06 31 LEU B O 1
ATOM 5156 N N . LEU B 2 31 ? 110.571 147.097 103.114 1.00 24.29 32 LEU B N 1
ATOM 5157 C CA . LEU B 2 31 ? 109.124 147.011 102.957 1.00 24.29 32 LEU B CA 1
ATOM 5158 C C . LEU B 2 31 ? 108.474 146.113 104.000 1.00 24.29 32 LEU B C 1
ATOM 5159 O O . LEU B 2 31 ? 107.263 146.218 104.219 1.00 24.29 32 LEU B O 1
ATOM 5164 N N . ARG B 2 32 ? 109.238 145.233 104.645 1.00 26.58 33 ARG B N 1
ATOM 5165 C CA . ARG B 2 32 ? 108.686 144.423 105.724 1.00 26.58 33 ARG B CA 1
ATOM 5166 C C . ARG B 2 32 ? 108.446 145.221 106.993 1.00 26.58 33 ARG B C 1
ATOM 5167 O O . ARG B 2 32 ? 108.041 144.637 108.002 1.00 26.58 33 ARG B O 1
ATOM 5175 N N . ARG B 2 33 ? 108.694 146.529 106.972 1.00 24.67 34 ARG B N 1
ATOM 5176 C CA . ARG B 2 33 ? 108.482 147.376 108.137 1.00 24.67 34 ARG B CA 1
ATOM 5177 C C . ARG B 2 33 ? 107.721 148.653 107.832 1.00 24.67 34 ARG B C 1
ATOM 5178 O O . ARG B 2 33 ? 107.351 149.359 108.773 1.00 24.67 34 ARG B O 1
ATOM 5186 N N . CYS B 2 34 ? 107.475 148.980 106.570 1.00 35.51 35 CYS B N 1
ATOM 5187 C CA . CYS B 2 34 ? 106.709 150.161 106.215 1.00 35.51 35 CYS B CA 1
ATOM 5188 C C . CYS B 2 34 ? 105.219 149.906 106.407 1.00 35.51 35 CYS B C 1
ATOM 5189 O O . CYS B 2 34 ? 104.759 148.765 106.482 1.00 35.51 35 CYS B O 1
ATOM 5192 N N . ASP B 2 35 ? 104.464 150.993 106.498 1.00 44.62 36 ASP B N 1
ATOM 5193 C CA . ASP B 2 35 ? 103.020 150.892 106.636 1.00 44.62 36 ASP B CA 1
ATOM 5194 C C . ASP B 2 35 ? 102.438 150.170 105.425 1.00 44.62 36 ASP B C 1
ATOM 5195 O O . ASP B 2 35 ? 102.843 150.453 104.289 1.00 44.62 36 ASP B O 1
ATOM 5200 N N . PRO B 2 36 ? 101.509 149.233 105.618 1.00 41.95 37 PRO B N 1
ATOM 5201 C CA . PRO B 2 36 ? 100.984 148.477 104.470 1.00 41.95 37 PRO B CA 1
ATOM 5202 C C . PRO B 2 36 ? 100.351 149.348 103.403 1.00 41.95 37 PRO B C 1
ATOM 5203 O O . PRO B 2 36 ? 100.479 149.036 102.213 1.00 41.95 37 PRO B O 1
ATOM 5207 N N . HIS B 2 37 ? 99.669 150.430 103.787 1.00 47.69 38 HIS B N 1
ATOM 5208 C CA . HIS B 2 37 ? 99.047 151.298 102.793 1.00 47.69 38 HIS B CA 1
ATOM 5209 C C . HIS B 2 37 ? 100.083 151.937 101.883 1.00 47.69 38 HIS B C 1
ATOM 5210 O O . HIS B 2 37 ? 99.792 152.223 100.716 1.00 47.69 38 HIS B O 1
ATOM 5217 N N . ILE B 2 38 ? 101.289 152.174 102.394 1.00 45.39 39 ILE B N 1
ATOM 5218 C CA . ILE B 2 38 ? 102.359 152.683 101.547 1.00 45.39 39 ILE B CA 1
ATOM 5219 C C . ILE B 2 38 ? 103.008 151.551 100.767 1.00 45.39 39 ILE B C 1
ATOM 5220 O O . ILE B 2 38 ? 103.359 151.715 99.594 1.00 45.39 39 ILE B O 1
ATOM 5225 N N . GLY B 2 39 ? 103.183 150.392 101.405 1.00 41.97 40 GLY B N 1
ATOM 5226 C CA . GLY B 2 39 ? 103.715 149.242 100.695 1.00 41.97 40 GLY B CA 1
ATOM 5227 C C . GLY B 2 39 ? 102.859 148.847 99.508 1.00 41.97 40 GLY B C 1
ATOM 5228 O O . GLY B 2 39 ? 103.378 148.501 98.444 1.00 41.97 40 GLY B O 1
ATOM 5229 N N . ARG B 2 40 ? 101.535 148.894 99.674 1.00 45.55 41 ARG B N 1
ATOM 5230 C CA . ARG B 2 40 ? 100.631 148.592 98.571 1.00 45.55 41 ARG B CA 1
ATOM 5231 C C . ARG B 2 40 ? 100.845 149.516 97.382 1.00 45.55 41 ARG B C 1
ATOM 5232 O O . ARG B 2 40 ? 100.538 149.129 96.249 1.00 45.55 41 ARG B O 1
ATOM 5240 N N . GLY B 2 41 ? 101.351 150.729 97.609 1.00 40.93 42 GLY B N 1
ATOM 5241 C CA . GLY B 2 41 ? 101.703 151.588 96.494 1.00 40.93 42 GLY B CA 1
ATOM 5242 C C . GLY B 2 41 ? 102.851 151.038 95.677 1.00 40.93 42 GLY B C 1
ATOM 5243 O O . GLY B 2 41 ? 102.897 151.225 94.458 1.00 40.93 42 GLY B O 1
ATOM 5244 N N . LYS B 2 42 ? 103.787 150.350 96.329 1.00 39.14 43 LYS B N 1
ATOM 5245 C CA . LYS B 2 42 ? 104.902 149.701 95.660 1.00 39.14 43 LYS B CA 1
ATOM 5246 C C . LYS B 2 42 ? 104.611 148.244 95.323 1.00 39.14 43 LYS B C 1
ATOM 5247 O O . LYS B 2 42 ? 105.547 147.454 95.163 1.00 39.14 43 LYS B O 1
ATOM 5253 N N . LEU B 2 43 ? 103.339 147.875 95.216 1.00 40.70 44 LEU B N 1
ATOM 5254 C CA . LEU B 2 43 ? 102.955 146.507 94.893 1.00 40.70 44 LEU B CA 1
ATOM 5255 C C . LEU B 2 43 ? 103.347 146.138 93.464 1.00 40.70 44 LEU B C 1
ATOM 5256 O O . LEU B 2 43 ? 103.870 145.039 93.250 1.00 40.70 44 LEU B O 1
ATOM 5261 N N . PRO B 2 44 ? 103.121 146.995 92.459 1.00 42.56 45 PRO B N 1
ATOM 5262 C CA . PRO B 2 44 ? 103.609 146.637 91.118 1.00 42.56 45 PRO B CA 1
ATOM 5263 C C . PRO B 2 44 ? 105.122 146.573 91.036 1.00 42.56 45 PRO B C 1
ATOM 5264 O O . PRO B 2 44 ? 105.659 145.691 90.357 1.00 42.56 45 PRO B O 1
ATOM 5268 N N . GLN B 2 45 ? 105.830 147.474 91.719 1.00 38.26 46 GLN B N 1
ATOM 5269 C CA . GLN B 2 45 ? 107.288 147.416 91.715 1.00 38.26 46 GLN B CA 1
ATOM 5270 C C . GLN B 2 45 ? 107.790 146.134 92.368 1.00 38.26 46 GLN B C 1
ATOM 5271 O O . GLN B 2 45 ? 108.710 145.487 91.856 1.00 38.26 46 GLN B O 1
ATOM 5277 N N . LEU B 2 46 ? 107.193 145.749 93.497 1.00 33.38 47 LEU B N 1
ATOM 5278 C CA . LEU B 2 46 ? 107.612 144.526 94.172 1.00 33.38 47 LEU B CA 1
ATOM 5279 C C . LEU B 2 46 ? 107.284 143.296 93.338 1.00 33.38 47 LEU B C 1
ATOM 5280 O O . LEU B 2 46 ? 108.091 142.364 93.253 1.00 33.38 47 LEU B O 1
ATOM 5285 N N . LYS B 2 47 ? 106.102 143.272 92.720 1.00 38.55 48 LYS B N 1
ATOM 5286 C CA . LYS B 2 47 ? 105.754 142.175 91.827 1.00 38.55 48 LYS B CA 1
ATOM 5287 C C . LYS B 2 47 ? 106.719 142.074 90.656 1.00 38.55 48 LYS B C 1
ATOM 5288 O O . LYS B 2 47 ? 107.134 140.966 90.299 1.00 38.55 48 LYS B O 1
ATOM 5294 N N . LEU B 2 48 ? 107.110 143.207 90.075 1.00 36.16 49 LEU B N 1
ATOM 5295 C CA . LEU B 2 48 ? 108.048 143.196 88.961 1.00 36.16 49 LEU B CA 1
ATOM 5296 C C . LEU B 2 48 ? 109.432 142.743 89.400 1.00 36.16 49 LEU B C 1
ATOM 5297 O O . LEU B 2 48 ? 110.114 142.024 88.664 1.00 36.16 49 LEU B O 1
ATOM 5302 N N . ASN B 2 49 ? 109.861 143.140 90.598 1.00 30.98 50 ASN B N 1
ATOM 5303 C CA . ASN B 2 49 ? 111.159 142.698 91.094 1.00 30.98 50 ASN B CA 1
ATOM 5304 C C . ASN B 2 49 ? 111.159 141.202 91.385 1.00 30.98 50 ASN B C 1
ATOM 5305 O O . ASN B 2 49 ? 112.151 140.513 91.118 1.00 30.98 50 ASN B O 1
ATOM 5310 N N . ALA B 2 50 ? 110.061 140.680 91.933 1.00 30.03 51 ALA B N 1
ATOM 5311 C CA . ALA B 2 50 ? 109.972 139.242 92.154 1.00 30.03 51 ALA B CA 1
ATOM 5312 C C . ALA B 2 50 ? 109.955 138.488 90.832 1.00 30.03 51 ALA B C 1
ATOM 5313 O O . ALA B 2 50 ? 110.564 137.419 90.713 1.00 30.03 51 ALA B O 1
ATOM 5315 N N . LEU B 2 51 ? 109.267 139.031 89.825 1.00 33.13 52 LEU B N 1
ATOM 5316 C CA . LEU B 2 51 ? 109.321 138.441 88.492 1.00 33.13 52 LEU B CA 1
ATOM 5317 C C . LEU B 2 51 ? 110.743 138.445 87.949 1.00 33.13 52 LEU B C 1
ATOM 5318 O O . LEU B 2 51 ? 111.184 137.471 87.327 1.00 33.13 52 LEU B O 1
ATOM 5323 N N . GLN B 2 52 ? 111.476 139.536 88.174 1.00 31.95 53 GLN B N 1
ATOM 5324 C CA . GLN B 2 52 ? 112.846 139.622 87.684 1.00 31.95 53 GLN B CA 1
ATOM 5325 C C . GLN B 2 52 ? 113.744 138.610 88.378 1.00 31.95 53 GLN B C 1
ATOM 5326 O O . GLN B 2 52 ? 114.607 138.002 87.739 1.00 31.95 53 GLN B O 1
ATOM 5332 N N . VAL B 2 53 ? 113.564 138.421 89.684 1.00 29.75 54 VAL B N 1
ATOM 5333 C CA . VAL B 2 53 ? 114.369 137.435 90.399 1.00 29.75 54 VAL B CA 1
ATOM 5334 C C . VAL B 2 53 ? 114.026 136.025 89.935 1.00 29.75 54 VAL B C 1
ATOM 5335 O O . VAL B 2 53 ? 114.916 135.186 89.753 1.00 29.75 54 VAL B O 1
ATOM 5339 N N . ARG B 2 54 ? 112.738 135.741 89.732 1.00 35.32 55 ARG B N 1
ATOM 5340 C CA . ARG B 2 54 ? 112.343 134.446 89.187 1.00 35.32 55 ARG B CA 1
ATOM 5341 C C . ARG B 2 54 ? 113.003 134.197 87.838 1.00 35.32 55 ARG B C 1
ATOM 5342 O O . ARG B 2 54 ? 113.578 133.130 87.601 1.00 35.32 55 ARG B O 1
ATOM 5350 N N . ALA B 2 55 ? 112.931 135.178 86.938 1.00 33.92 56 ALA B N 1
ATOM 5351 C CA . ALA B 2 55 ? 113.538 135.022 85.623 1.00 33.92 56 ALA B CA 1
ATOM 5352 C C . ALA B 2 55 ? 115.057 135.038 85.682 1.00 33.92 56 ALA B C 1
ATOM 5353 O O . ALA B 2 55 ? 115.706 134.632 84.713 1.00 33.92 56 ALA B O 1
ATOM 5355 N N . LEU B 2 56 ? 115.636 135.499 86.790 1.00 32.11 57 LEU B N 1
ATOM 5356 C CA . LEU B 2 56 ? 117.085 135.488 86.937 1.00 32.11 57 LEU B CA 1
ATOM 5357 C C . LEU B 2 56 ? 117.602 134.084 87.189 1.00 32.11 57 LEU B C 1
ATOM 5358 O O . LEU B 2 56 ? 118.684 133.729 86.711 1.00 32.11 57 LEU B O 1
ATOM 5363 N N . ARG B 2 57 ? 116.851 133.280 87.932 1.00 34.97 58 ARG B N 1
ATOM 5364 C CA . ARG B 2 57 ? 117.072 131.844 87.960 1.00 34.97 58 ARG B CA 1
ATOM 5365 C C . ARG B 2 57 ? 116.534 131.262 86.654 1.00 34.97 58 ARG B C 1
ATOM 5366 O O . ARG B 2 57 ? 116.107 131.993 85.757 1.00 34.97 58 ARG B O 1
ATOM 5374 N N . ARG B 2 58 ? 116.588 129.937 86.518 1.00 48.48 59 ARG B N 1
ATOM 5375 C CA . ARG B 2 58 ? 116.198 129.229 85.300 1.00 48.48 59 ARG B CA 1
ATOM 5376 C C . ARG B 2 58 ? 117.176 129.540 84.172 1.00 48.48 59 ARG B C 1
ATOM 5377 O O . ARG B 2 58 ? 117.069 128.984 83.075 1.00 48.48 59 ARG B O 1
ATOM 5385 N N . ARG B 2 59 ? 118.130 130.428 84.438 1.00 47.81 60 ARG B N 1
ATOM 5386 C CA . ARG B 2 59 ? 119.298 130.647 83.597 1.00 47.81 60 ARG B CA 1
ATOM 5387 C C . ARG B 2 59 ? 120.580 130.372 84.359 1.00 47.81 60 ARG B C 1
ATOM 5388 O O . ARG B 2 59 ? 121.444 129.632 83.875 1.00 47.81 60 ARG B O 1
ATOM 5396 N N . LEU B 2 60 ? 120.721 130.954 85.545 1.00 39.01 61 LEU B N 1
ATOM 5397 C CA . LEU B 2 60 ? 121.803 130.596 86.443 1.00 39.01 61 LEU B CA 1
ATOM 5398 C C . LEU B 2 60 ? 121.544 129.284 87.165 1.00 39.01 61 LEU B C 1
ATOM 5399 O O . LEU B 2 60 ? 122.418 128.821 87.899 1.00 39.01 61 LEU B O 1
ATOM 5404 N N . ARG B 2 61 ? 120.371 128.667 86.970 1.00 41.23 62 ARG B N 1
ATOM 5405 C CA . ARG B 2 61 ? 120.104 127.390 87.630 1.00 41.23 62 ARG B CA 1
ATOM 5406 C C . ARG B 2 61 ? 121.023 126.288 87.116 1.00 41.23 62 ARG B C 1
ATOM 5407 O O . ARG B 2 61 ? 121.721 125.661 87.931 1.00 41.23 62 ARG B O 1
ATOM 5415 N N . PRO B 2 62 ? 121.091 126.001 85.808 1.00 40.95 63 PRO B N 1
ATOM 5416 C CA . PRO B 2 62 ? 122.034 124.964 85.361 1.00 40.95 63 PRO B CA 1
ATOM 5417 C C . PRO B 2 62 ? 123.485 125.344 85.580 1.00 40.95 63 PRO B C 1
ATOM 5418 O O . PRO B 2 62 ? 124.300 124.469 85.898 1.00 40.95 63 PRO B O 1
ATOM 5422 N N . GLY B 2 63 ? 123.833 126.621 85.421 1.00 37.77 64 GLY B N 1
ATOM 5423 C CA . GLY B 2 63 ? 125.202 127.039 85.676 1.00 37.77 64 GLY B CA 1
ATOM 5424 C C . GLY B 2 63 ? 125.624 126.792 87.111 1.00 37.77 64 GLY B C 1
ATOM 5425 O O . GLY B 2 63 ? 126.658 126.176 87.371 1.00 37.77 64 GLY B O 1
ATOM 5426 N N . LEU B 2 64 ? 124.821 127.263 88.066 1.00 34.08 65 LEU B N 1
ATOM 5427 C CA . LEU B 2 64 ? 125.133 127.048 89.471 1.00 34.08 65 LEU B CA 1
ATOM 5428 C C . LEU B 2 64 ? 124.990 125.588 89.876 1.00 34.08 65 LEU B C 1
ATOM 5429 O O . LEU B 2 64 ? 125.614 125.169 90.856 1.00 34.08 65 LEU B O 1
ATOM 5434 N N . GLU B 2 65 ? 124.201 124.798 89.142 1.00 36.40 66 GLU B N 1
ATOM 5435 C CA . GLU B 2 65 ? 124.143 123.367 89.416 1.00 36.40 66 GLU B CA 1
ATOM 5436 C C . GLU B 2 65 ? 125.432 122.676 88.994 1.00 36.40 66 GLU B C 1
ATOM 5437 O O . GLU B 2 65 ? 125.972 121.849 89.736 1.00 36.40 66 GLU B O 1
ATOM 5443 N N . ALA B 2 66 ? 125.939 123.000 87.804 1.00 33.87 67 ALA B N 1
ATOM 5444 C CA . ALA B 2 66 ? 127.225 122.469 87.371 1.00 33.87 67 ALA B CA 1
ATOM 5445 C C . ALA B 2 66 ? 128.389 123.066 88.147 1.00 33.87 67 ALA B C 1
ATOM 5446 O O . ALA B 2 66 ? 129.485 122.498 88.124 1.00 33.87 67 ALA B O 1
ATOM 5448 N N . GLN B 2 67 ? 128.179 124.198 88.818 1.00 29.30 68 GLN B N 1
ATOM 5449 C CA . GLN B 2 67 ? 129.212 124.766 89.675 1.00 29.30 68 GLN B CA 1
ATOM 5450 C C . GLN B 2 67 ? 129.246 124.084 91.036 1.00 29.30 68 GLN B C 1
ATOM 5451 O O . GLN B 2 67 ? 130.326 123.758 91.539 1.00 29.30 68 GLN B O 1
ATOM 5457 N N . ALA B 2 68 ? 128.079 123.868 91.646 1.00 29.95 69 ALA B N 1
ATOM 5458 C CA . ALA B 2 68 ? 128.023 123.233 92.957 1.00 29.95 69 ALA B CA 1
ATOM 5459 C C . ALA B 2 68 ? 128.638 121.843 92.953 1.00 29.95 69 ALA B C 1
ATOM 5460 O O . ALA B 2 68 ? 129.103 121.380 94.000 1.00 29.95 69 ALA B O 1
ATOM 5462 N N . GLY B 2 69 ? 128.653 121.170 91.810 1.00 30.58 70 GLY B N 1
ATOM 5463 C CA . GLY B 2 69 ? 129.297 119.883 91.695 1.00 30.58 70 GLY B CA 1
ATOM 5464 C C . GLY B 2 69 ? 130.734 119.933 91.244 1.00 30.58 70 GLY B C 1
ATOM 5465 O O . GLY B 2 69 ? 131.360 118.881 91.085 1.00 30.58 70 GLY B O 1
ATOM 5466 N N . ALA B 2 70 ? 131.284 121.128 91.021 1.00 30.24 71 ALA B N 1
ATOM 5467 C CA . ALA B 2 70 ? 132.685 121.258 90.619 1.00 30.24 71 ALA B CA 1
ATOM 5468 C C . ALA B 2 70 ? 133.225 122.576 91.179 1.00 30.24 71 ALA B C 1
ATOM 5469 O O . ALA B 2 70 ? 133.080 123.632 90.562 1.00 30.24 71 ALA B O 1
ATOM 5471 N N . PHE B 2 71 ? 133.863 122.491 92.346 1.00 28.67 72 PHE B N 1
ATOM 5472 C CA . PHE B 2 71 ? 134.685 123.568 92.896 1.00 28.67 72 PHE B CA 1
ATOM 5473 C C . PHE B 2 71 ? 133.893 124.866 93.085 1.00 28.67 72 PHE B C 1
ATOM 5474 O O . PHE B 2 71 ? 134.075 125.853 92.372 1.00 28.67 72 PHE B O 1
ATOM 5482 N N . LEU B 2 72 ? 132.981 124.822 94.055 1.00 25.95 73 LEU B N 1
ATOM 5483 C CA . LEU B 2 72 ? 132.347 126.039 94.547 1.00 25.95 73 LEU B CA 1
ATOM 5484 C C . LEU B 2 72 ? 133.395 127.085 94.912 1.00 25.95 73 LEU B C 1
ATOM 5485 O O . LEU B 2 72 ? 134.532 126.761 95.266 1.00 25.95 73 LEU B O 1
ATOM 5490 N N . THR B 2 73 ? 132.999 128.350 94.840 1.00 22.46 74 THR B N 1
ATOM 5491 C CA . THR B 2 73 ? 133.859 129.480 95.157 1.00 22.46 74 THR B CA 1
ATOM 5492 C C . THR B 2 73 ? 133.056 130.485 95.967 1.00 22.46 74 THR B C 1
ATOM 5493 O O . THR B 2 73 ? 131.832 130.569 95.812 1.00 22.46 74 THR B O 1
ATOM 5497 N N . PRO B 2 74 ? 133.711 131.259 96.846 1.00 22.67 75 PRO B N 1
ATOM 5498 C CA . PRO B 2 74 ? 132.970 132.191 97.710 1.00 22.67 75 PRO B CA 1
ATOM 5499 C C . PRO B 2 74 ? 132.149 133.240 96.974 1.00 22.67 75 PRO B C 1
ATOM 5500 O O . PRO B 2 74 ? 131.436 134.016 97.614 1.00 22.67 75 PRO B O 1
ATOM 5504 N N . LEU B 2 75 ? 132.236 133.292 95.646 1.00 20.68 76 LEU B N 1
ATOM 5505 C CA . LEU B 2 75 ? 131.343 134.160 94.887 1.00 20.68 76 LEU B CA 1
ATOM 5506 C C . LEU B 2 75 ? 129.995 133.485 94.664 1.00 20.68 76 LEU B C 1
ATOM 5507 O O . LEU B 2 75 ? 128.952 134.002 95.082 1.00 20.68 76 LEU B O 1
ATOM 5512 N N . SER B 2 76 ? 130.003 132.327 94.007 1.00 23.80 77 SER B N 1
ATOM 5513 C CA . SER B 2 76 ? 128.781 131.620 93.654 1.00 23.80 77 SER B CA 1
ATOM 5514 C C . SER B 2 76 ? 128.151 130.905 94.836 1.00 23.80 77 SER B C 1
ATOM 5515 O O . SER B 2 76 ? 127.199 130.145 94.641 1.00 23.80 77 SER B O 1
ATOM 5518 N N . VAL B 2 77 ? 128.658 131.117 96.044 1.00 26.00 78 VAL B N 1
ATOM 5519 C CA . VAL B 2 77 ? 127.964 130.674 97.245 1.00 26.00 78 VAL B CA 1
ATOM 5520 C C . VAL B 2 77 ? 127.088 131.782 97.801 1.00 26.00 78 VAL B C 1
ATOM 5521 O O . VAL B 2 77 ? 125.897 131.581 98.055 1.00 26.00 78 VAL B O 1
ATOM 5525 N N . THR B 2 78 ? 127.661 132.975 97.982 1.00 13.26 79 THR B N 1
ATOM 5526 C CA . THR B 2 78 ? 126.849 134.123 98.363 1.00 13.26 79 THR B CA 1
ATOM 5527 C C . THR B 2 78 ? 125.831 134.457 97.287 1.00 13.26 79 THR B C 1
ATOM 5528 O O . THR B 2 78 ? 124.716 134.885 97.604 1.00 13.26 79 THR B O 1
ATOM 5532 N N . LEU B 2 79 ? 126.179 134.257 96.014 1.00 25.46 80 LEU B N 1
ATOM 5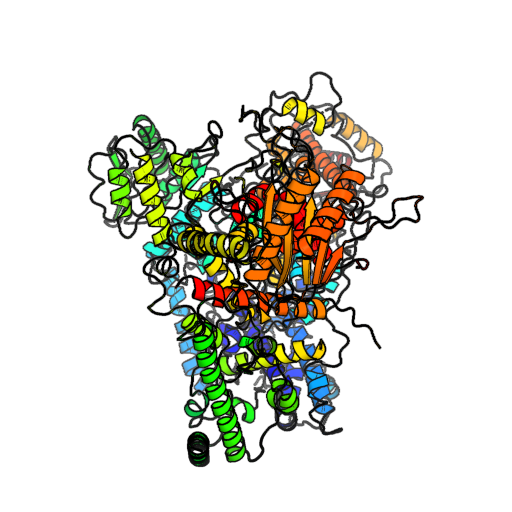533 C CA . LEU B 2 79 ? 125.207 134.504 94.957 1.00 25.46 80 LEU B CA 1
ATOM 5534 C C . LEU B 2 79 ? 124.031 133.544 95.059 1.00 25.46 80 LEU B C 1
ATOM 5535 O O . LEU B 2 79 ? 122.876 133.956 94.906 1.00 25.46 80 LEU B O 1
ATOM 5540 N N . GLU B 2 80 ? 124.300 132.264 95.324 1.00 21.69 81 GLU B N 1
ATOM 5541 C CA . GLU B 2 80 ? 123.215 131.307 95.508 1.00 21.69 81 GLU B CA 1
ATOM 5542 C C . GLU B 2 80 ? 122.362 131.675 96.713 1.00 21.69 81 GLU B C 1
ATOM 5543 O O . GLU B 2 80 ? 121.128 131.666 96.636 1.00 21.69 81 GLU B O 1
ATOM 5549 N N . LEU B 2 81 ? 123.006 132.012 97.833 1.00 19.70 82 LEU B N 1
ATOM 5550 C CA . LEU B 2 81 ? 122.260 132.367 99.035 1.00 19.70 82 LEU B CA 1
ATOM 5551 C C . LEU B 2 81 ? 121.366 133.575 98.798 1.00 19.70 82 LEU B C 1
ATOM 5552 O O . LEU B 2 81 ? 120.214 133.596 99.240 1.00 19.70 82 LEU B O 1
ATOM 5557 N N . LEU B 2 82 ? 121.868 134.588 98.092 1.00 22.41 83 LEU B N 1
ATOM 5558 C CA . LEU B 2 82 ? 121.075 135.797 97.911 1.00 22.41 83 LEU B CA 1
ATOM 5559 C C . LEU B 2 82 ? 119.980 135.597 96.872 1.00 22.41 83 LEU B C 1
ATOM 5560 O O . LEU B 2 82 ? 118.860 136.084 97.052 1.00 22.41 83 LEU B O 1
ATOM 5565 N N . LEU B 2 83 ? 120.267 134.876 95.786 1.00 18.46 84 LEU B N 1
ATOM 5566 C CA . LEU B 2 83 ? 119.222 134.597 94.811 1.00 18.46 84 LEU B CA 1
ATOM 5567 C C . LEU B 2 83 ? 118.169 133.645 95.354 1.00 18.46 84 LEU B C 1
ATOM 5568 O O . LEU B 2 83 ? 117.068 133.579 94.799 1.00 18.46 84 LEU B O 1
ATOM 5573 N N . GLU B 2 84 ? 118.474 132.905 96.419 1.00 24.23 85 GLU B N 1
ATOM 5574 C CA . GLU B 2 84 ? 117.450 132.118 97.087 1.00 24.23 85 GLU B CA 1
ATOM 5575 C C . GLU B 2 84 ? 116.673 132.919 98.118 1.00 24.23 85 GLU B C 1
ATOM 5576 O O . GLU B 2 84 ? 115.442 132.816 98.164 1.00 24.23 85 GLU B O 1
ATOM 5582 N N . TYR B 2 85 ? 117.351 133.722 98.935 1.00 22.45 86 TYR B N 1
ATOM 5583 C CA . TYR B 2 85 ? 116.664 134.553 99.910 1.00 22.45 86 TYR B CA 1
ATOM 5584 C C . TYR B 2 85 ? 115.772 135.593 99.259 1.00 22.45 86 TYR B C 1
ATOM 5585 O O . TYR B 2 85 ? 114.712 135.907 99.804 1.00 22.45 86 TYR B O 1
ATOM 5594 N N . ALA B 2 86 ? 116.162 136.134 98.105 1.00 20.57 87 ALA B N 1
ATOM 5595 C CA . ALA B 2 86 ? 115.273 137.043 97.394 1.00 20.57 87 ALA B CA 1
ATOM 5596 C C . ALA B 2 86 ? 114.037 136.307 96.900 1.00 20.57 87 ALA B C 1
ATOM 5597 O O . ALA B 2 86 ? 112.907 136.700 97.199 1.00 20.57 87 ALA B O 1
ATOM 5599 N N . TRP B 2 87 ? 114.234 135.209 96.166 1.00 27.32 88 TRP B N 1
ATOM 5600 C CA . TRP B 2 87 ? 113.104 134.440 95.657 1.00 27.32 88 TRP B CA 1
ATOM 5601 C C . TRP B 2 87 ? 112.214 133.911 96.772 1.00 27.32 88 TRP B C 1
ATOM 5602 O O . TRP B 2 87 ? 111.062 133.552 96.516 1.00 27.32 88 TRP B O 1
ATOM 5613 N N . ARG B 2 88 ? 112.715 133.851 98.002 1.00 26.64 89 ARG B N 1
ATOM 5614 C CA . ARG B 2 88 ? 111.890 133.428 99.126 1.00 26.64 89 ARG B CA 1
ATOM 5615 C C . ARG B 2 88 ? 111.144 134.607 99.749 1.00 26.64 89 ARG B C 1
ATOM 5616 O O . ARG B 2 88 ? 109.907 134.625 99.782 1.00 26.64 89 ARG B O 1
ATOM 5624 N N . GLU B 2 89 ? 111.886 135.610 100.222 1.00 26.43 90 GLU B N 1
ATOM 5625 C CA . GLU B 2 89 ? 111.278 136.689 100.987 1.00 26.43 90 GLU B CA 1
ATOM 5626 C C . GLU B 2 89 ? 110.458 137.625 100.113 1.00 26.43 90 GLU B C 1
ATOM 5627 O O . GLU B 2 89 ? 109.478 138.197 100.593 1.00 26.43 90 GLU B O 1
ATOM 5633 N N . GLY B 2 90 ? 110.824 137.802 98.843 1.00 27.95 91 GLY B N 1
ATOM 5634 C CA . GLY B 2 90 ? 110.000 138.614 97.967 1.00 27.95 91 GLY B CA 1
ATOM 5635 C C . GLY B 2 90 ? 108.606 138.047 97.809 1.00 27.95 91 GLY B C 1
ATOM 5636 O O . GLY B 2 90 ? 107.612 138.756 97.972 1.00 27.95 91 GLY B O 1
ATOM 5637 N N . GLU B 2 91 ? 108.514 136.753 97.504 1.00 32.01 92 GLU B N 1
ATOM 5638 C CA . GLU B 2 91 ? 107.206 136.125 97.363 1.00 32.01 92 GLU B CA 1
ATOM 5639 C C . GLU B 2 91 ? 106.472 136.071 98.694 1.00 32.01 92 GLU B C 1
ATOM 5640 O O . GLU B 2 91 ? 105.249 136.239 98.740 1.00 32.01 92 GLU B O 1
ATOM 5646 N N . ARG B 2 92 ? 107.196 135.853 99.794 1.00 27.94 93 ARG B N 1
ATOM 5647 C CA . ARG B 2 92 ? 106.539 135.831 101.097 1.00 27.94 93 ARG B CA 1
ATOM 5648 C C . ARG B 2 92 ? 105.927 137.190 101.426 1.00 27.94 93 ARG B C 1
ATOM 5649 O O . ARG B 2 92 ? 104.762 137.281 101.832 1.00 27.94 93 ARG B O 1
ATOM 5657 N N . LEU B 2 93 ? 106.699 138.263 101.244 1.00 29.29 94 LEU B N 1
ATOM 5658 C CA . LEU B 2 93 ? 106.192 139.604 101.511 1.00 29.29 94 LEU B CA 1
ATOM 5659 C C . LEU B 2 93 ? 105.077 139.980 100.545 1.00 29.29 94 LEU B C 1
ATOM 5660 O O . LEU B 2 93 ? 104.127 140.668 100.925 1.00 29.29 94 LEU B O 1
ATOM 5665 N N . LEU B 2 94 ? 105.175 139.548 99.286 1.00 31.59 95 LEU B N 1
ATOM 5666 C CA . LEU B 2 94 ? 104.109 139.833 98.334 1.00 31.59 95 LEU B CA 1
ATOM 5667 C C . LEU B 2 94 ? 102.820 139.131 98.733 1.00 31.59 95 LEU B C 1
ATOM 5668 O O . LEU B 2 94 ? 101.729 139.700 98.613 1.00 31.59 95 LEU B O 1
ATOM 5673 N N . GLY B 2 95 ? 102.924 137.892 99.214 1.00 32.52 96 GLY B N 1
ATOM 5674 C CA . GLY B 2 95 ? 101.753 137.218 99.743 1.00 32.52 96 GLY B CA 1
ATOM 5675 C C . GLY B 2 95 ? 101.182 137.925 100.956 1.00 32.52 96 GLY B C 1
ATOM 5676 O O . GLY B 2 95 ? 99.965 138.034 101.107 1.00 32.52 96 GLY B O 1
ATOM 5677 N N . SER B 2 96 ? 102.055 138.421 101.834 1.00 34.54 97 SER B N 1
ATOM 5678 C CA . SER B 2 96 ? 101.582 139.139 103.012 1.00 34.54 97 SER B CA 1
ATOM 5679 C C . SER B 2 96 ? 100.973 140.490 102.663 1.00 34.54 97 SER B C 1
ATOM 5680 O O . SER B 2 96 ? 100.145 140.998 103.424 1.00 34.54 97 SER B O 1
ATOM 5683 N N . LEU B 2 97 ? 101.369 141.084 101.540 1.00 36.55 98 LEU B N 1
ATOM 5684 C CA . LEU B 2 97 ? 100.786 142.339 101.085 1.00 36.55 98 LEU B CA 1
ATOM 5685 C C . LEU B 2 97 ? 99.474 142.135 100.348 1.00 36.55 98 LEU B C 1
ATOM 5686 O O . LEU B 2 97 ? 98.583 142.986 100.436 1.00 36.55 98 LEU B O 1
ATOM 5691 N N . GLU B 2 98 ? 99.337 141.031 99.615 1.00 44.21 99 GLU B N 1
ATOM 5692 C CA . GLU B 2 98 ? 98.070 140.743 98.957 1.00 44.21 99 GLU B CA 1
ATOM 5693 C C . GLU B 2 98 ? 97.056 140.149 99.924 1.00 44.21 99 GLU B C 1
ATOM 5694 O O . GLU B 2 98 ? 95.850 140.205 99.662 1.00 44.21 99 GLU B O 1
ATOM 5700 N N . THR B 2 99 ? 97.519 139.574 101.035 1.00 44.35 100 THR B N 1
ATOM 5701 C CA . THR B 2 99 ? 96.607 139.257 102.126 1.00 44.35 100 THR B CA 1
ATOM 5702 C C . THR B 2 99 ? 96.025 140.534 102.714 1.00 44.35 100 THR B C 1
ATOM 5703 O O . THR B 2 99 ? 94.834 140.594 103.040 1.00 44.35 100 THR B O 1
ATOM 5707 N N . PHE B 2 100 ? 96.849 141.571 102.842 1.00 47.39 101 PHE B N 1
ATOM 5708 C CA . PHE B 2 100 ? 96.345 142.904 103.115 1.00 47.39 101 PHE B CA 1
ATOM 5709 C C . PHE B 2 100 ? 95.447 143.359 101.965 1.00 47.39 101 PHE B C 1
ATOM 5710 O O . PHE B 2 100 ? 95.382 142.734 100.904 1.00 47.39 101 PHE B O 1
ATOM 5718 N N . ALA B 2 101 ? 94.741 144.465 102.192 1.00 57.69 102 ALA B N 1
ATOM 5719 C CA . ALA B 2 101 ? 93.669 144.954 101.329 1.00 57.69 102 ALA B CA 1
ATOM 5720 C C . ALA B 2 101 ? 92.515 143.967 101.229 1.00 57.69 102 ALA B C 1
ATOM 5721 O O . ALA B 2 101 ? 91.607 144.158 100.412 1.00 57.69 102 ALA B O 1
ATOM 5723 N N . THR B 2 102 ? 92.540 142.909 102.035 1.00 64.76 103 THR B N 1
ATOM 5724 C CA . THR B 2 102 ? 91.418 142.001 102.224 1.00 64.76 103 THR B CA 1
ATOM 5725 C C . THR B 2 102 ? 90.950 141.994 103.669 1.00 64.76 103 THR B C 1
ATOM 5726 O O . THR B 2 102 ? 89.747 142.104 103.930 1.00 64.76 103 THR B O 1
ATOM 5730 N N . ALA B 2 103 ? 91.878 141.882 104.619 1.00 68.16 104 ALA B N 1
ATOM 5731 C CA . ALA B 2 103 ? 91.571 142.049 106.033 1.00 68.16 104 ALA B CA 1
ATOM 5732 C C . ALA B 2 103 ? 91.709 143.501 106.473 1.00 68.16 104 ALA B C 1
ATOM 5733 O O . ALA B 2 103 ? 90.924 143.975 107.301 1.00 68.16 104 ALA B O 1
ATOM 5735 N N . GLY B 2 104 ? 92.694 144.215 105.935 1.00 57.19 105 GLY B N 1
ATOM 5736 C CA . GLY B 2 104 ? 92.827 145.634 106.200 1.00 57.19 105 GLY B CA 1
ATOM 5737 C C . GLY B 2 104 ? 93.252 145.994 107.606 1.00 57.19 105 GLY B C 1
ATOM 5738 O O . GLY B 2 104 ? 92.824 147.030 108.125 1.00 57.19 105 GLY B O 1
ATOM 5739 N N . ASP B 2 105 ? 94.083 145.171 108.239 1.00 49.07 106 ASP B N 1
ATOM 5740 C CA . ASP B 2 105 ? 94.607 145.456 109.567 1.00 49.07 106 ASP B CA 1
ATOM 5741 C C . ASP B 2 105 ? 96.127 145.416 109.539 1.00 49.07 106 ASP B C 1
ATOM 5742 O O . ASP B 2 105 ? 96.724 144.568 108.870 1.00 49.07 106 ASP B O 1
ATOM 5747 N N . VAL B 2 106 ? 96.746 146.336 110.271 1.00 39.54 107 VAL B N 1
ATOM 5748 C CA . VAL B 2 106 ? 98.197 146.481 110.242 1.00 39.54 107 VAL B CA 1
ATOM 5749 C C . VAL B 2 106 ? 98.866 145.632 111.315 1.00 39.54 107 VAL B C 1
ATOM 5750 O O . VAL B 2 106 ? 99.884 144.987 111.054 1.00 39.54 107 VAL B O 1
ATOM 5754 N N . ALA B 2 107 ? 98.310 145.603 112.528 1.00 37.51 108 ALA B N 1
ATOM 5755 C CA . ALA B 2 107 ? 98.933 144.856 113.614 1.00 37.51 108 ALA B CA 1
ATOM 5756 C C . ALA B 2 107 ? 99.023 143.364 113.325 1.00 37.51 108 ALA B C 1
ATOM 5757 O O . ALA B 2 107 ? 99.778 142.661 114.003 1.00 37.51 108 ALA B O 1
ATOM 5759 N N . ALA B 2 108 ? 98.278 142.865 112.344 1.00 38.02 109 ALA B N 1
ATOM 5760 C CA . ALA B 2 108 ? 98.404 141.484 111.906 1.00 38.02 109 ALA B CA 1
ATOM 5761 C C . ALA B 2 108 ? 99.200 141.353 110.618 1.00 38.02 109 ALA B C 1
ATOM 5762 O O . ALA B 2 108 ? 99.392 140.234 110.133 1.00 38.02 109 ALA B O 1
ATOM 5764 N N . PHE B 2 109 ? 99.655 142.467 110.050 1.00 35.53 110 PHE B N 1
ATOM 5765 C CA . PHE B 2 109 ? 100.581 142.445 108.928 1.00 35.53 110 PHE B CA 1
ATOM 5766 C C . PHE B 2 109 ? 102.024 142.375 109.402 1.00 35.53 110 PHE B C 1
ATOM 5767 O O . PHE B 2 109 ? 102.848 141.696 108.781 1.00 35.53 110 PHE B O 1
ATOM 5775 N N . PHE B 2 110 ? 102.344 143.059 110.498 1.00 34.59 111 PHE B N 1
ATOM 5776 C CA . PHE B 2 110 ? 103.677 142.996 111.080 1.00 34.59 111 PHE B CA 1
ATOM 5777 C C . PHE B 2 110 ? 103.894 141.750 111.922 1.00 34.59 111 PHE B C 1
ATOM 5778 O O . PHE B 2 110 ? 104.988 141.577 112.467 1.00 34.59 111 PHE B O 1
ATOM 5786 N N . THR B 2 111 ? 102.888 140.888 112.053 1.00 35.99 112 THR B N 1
ATOM 5787 C CA . THR B 2 111 ? 103.093 139.567 112.626 1.00 35.99 112 THR B CA 1
ATOM 5788 C C . THR B 2 111 ? 103.341 138.508 111.566 1.00 35.99 112 THR B C 1
ATOM 5789 O O . THR B 2 111 ? 103.861 137.437 111.891 1.00 35.99 112 THR B O 1
ATOM 5793 N N . GLU B 2 112 ? 102.982 138.784 110.314 1.00 35.93 113 GLU B N 1
ATOM 5794 C CA . GLU B 2 112 ? 103.287 137.886 109.207 1.00 35.93 113 GLU B CA 1
ATOM 5795 C C . GLU B 2 112 ? 104.679 138.161 108.646 1.00 35.93 113 GLU B C 1
ATOM 5796 O O . GLU B 2 112 ? 105.522 137.261 108.591 1.00 35.93 113 GLU B O 1
ATOM 5802 N N . THR B 2 113 ? 104.929 139.403 108.228 1.00 31.00 114 THR B N 1
ATOM 5803 C CA . THR B 2 113 ? 106.217 139.742 107.632 1.00 31.00 114 THR B CA 1
ATOM 5804 C C . THR B 2 113 ? 107.343 139.629 108.650 1.00 31.00 114 THR B C 1
ATOM 5805 O O . THR B 2 113 ? 108.278 138.841 108.474 1.00 31.00 114 THR B O 1
ATOM 5809 N N . MET B 2 114 ? 107.269 140.407 109.730 1.00 29.86 115 MET B N 1
ATOM 5810 C CA . MET B 2 114 ? 108.327 140.378 110.731 1.00 29.86 115 MET B CA 1
ATOM 5811 C C . MET B 2 114 ? 108.397 139.053 111.475 1.00 29.86 115 MET B C 1
ATOM 5812 O O . MET B 2 114 ? 109.322 138.861 112.272 1.00 29.86 115 MET B O 1
ATOM 5817 N N . GLY B 2 115 ? 107.457 138.143 111.239 1.00 30.03 116 GLY B N 1
ATOM 5818 C CA . GLY B 2 115 ? 107.515 136.824 111.832 1.00 30.03 116 GLY B CA 1
ATOM 5819 C C . GLY B 2 115 ? 107.413 136.815 113.341 1.00 30.03 116 GLY B C 1
ATOM 5820 O O . GLY B 2 115 ? 108.381 136.484 114.030 1.00 30.03 116 GLY B O 1
ATOM 5821 N N . LEU B 2 116 ? 106.251 137.186 113.869 1.00 33.35 117 LEU B N 1
ATOM 5822 C CA . LEU B 2 116 ? 105.992 137.121 115.298 1.00 33.35 117 LEU B CA 1
ATOM 5823 C C . LEU B 2 116 ? 105.102 135.949 115.681 1.00 33.35 117 LEU B C 1
ATOM 5824 O O . LEU B 2 116 ? 104.791 135.784 116.864 1.00 33.35 117 LEU B O 1
ATOM 5829 N N . ALA B 2 117 ? 104.690 135.130 114.712 1.00 35.11 118 ALA B N 1
ATOM 5830 C CA . ALA B 2 117 ? 103.833 133.982 114.975 1.00 35.11 118 ALA B CA 1
ATOM 5831 C C . ALA B 2 117 ? 104.391 132.704 114.360 1.00 35.11 118 ALA B C 1
ATOM 5832 O O . ALA B 2 117 ? 103.652 131.730 114.193 1.00 35.11 118 ALA B O 1
ATOM 5834 N N . ARG B 2 118 ? 105.670 132.686 114.022 1.00 32.44 119 ARG B N 1
ATOM 5835 C CA . ARG B 2 118 ? 106.287 131.529 113.398 1.00 32.44 119 ARG B CA 1
ATOM 5836 C C . ARG B 2 118 ? 106.805 130.564 114.453 1.00 32.44 119 ARG B C 1
ATOM 5837 O O . ARG B 2 118 ? 107.025 130.945 115.605 1.00 32.44 119 ARG B O 1
ATOM 5845 N N . PRO B 2 119 ? 107.006 129.290 114.092 1.00 31.89 120 PRO B N 1
ATOM 5846 C CA . PRO B 2 119 ? 107.613 128.320 115.010 1.00 31.89 120 PRO B CA 1
ATOM 5847 C C . PRO B 2 119 ? 109.142 128.347 114.991 1.00 31.89 120 PRO B C 1
ATOM 5848 O O . PRO B 2 119 ? 109.802 127.303 114.968 1.00 31.89 120 PRO B O 1
ATOM 5852 N N . CYS B 2 120 ? 109.716 129.552 115.023 1.00 29.72 121 CYS B N 1
ATOM 5853 C CA . CYS B 2 120 ? 111.158 129.768 115.081 1.00 29.72 121 CYS B CA 1
ATOM 5854 C C . CYS B 2 120 ? 111.896 128.995 113.996 1.00 29.72 121 CYS B C 1
ATOM 5855 O O . CYS B 2 120 ? 112.547 127.988 114.294 1.00 29.72 121 CYS B O 1
ATOM 5858 N N . PRO B 2 121 ? 111.823 129.418 112.741 1.00 28.08 122 PRO B N 1
ATOM 5859 C CA . PRO B 2 121 ? 112.416 128.663 111.631 1.00 28.08 122 PRO B CA 1
ATOM 5860 C C . PRO B 2 121 ? 113.937 128.779 111.550 1.00 28.08 122 PRO B C 1
ATOM 5861 O O . PRO B 2 121 ? 114.501 129.062 110.492 1.00 28.08 122 PRO B O 1
ATOM 5865 N N . TYR B 2 122 ? 114.605 128.556 112.677 1.00 26.04 123 TYR B N 1
ATOM 5866 C CA . TYR B 2 122 ? 116.059 128.556 112.757 1.00 26.04 123 TYR B CA 1
ATOM 5867 C C . TYR B 2 122 ? 116.555 127.267 113.385 1.00 26.04 123 TYR B C 1
ATOM 5868 O O . TYR B 2 122 ? 117.414 127.275 114.269 1.00 26.04 123 TYR B O 1
ATOM 5877 N N . HIS B 2 123 ? 116.013 126.136 112.940 1.00 25.86 124 HIS B N 1
ATOM 5878 C CA . HIS B 2 123 ? 116.449 124.823 113.387 1.00 25.86 124 HIS B CA 1
ATOM 5879 C C . HIS B 2 123 ? 116.643 123.920 112.179 1.00 25.86 124 HIS B C 1
ATOM 5880 O O . HIS B 2 123 ? 115.963 124.066 111.161 1.00 25.86 124 HIS B O 1
ATOM 5887 N N . GLN B 2 124 ? 117.582 122.986 112.298 1.00 27.34 125 GLN B N 1
ATOM 5888 C CA . GLN B 2 124 ? 117.894 122.081 111.201 1.00 27.34 125 GLN B CA 1
ATOM 5889 C C . GLN B 2 124 ? 118.514 120.817 111.775 1.00 27.34 125 GLN B C 1
ATOM 5890 O O . GLN B 2 124 ? 118.950 120.790 112.927 1.00 27.34 125 GLN B O 1
ATOM 5896 N N . ARG B 2 125 ? 118.532 119.765 110.962 1.00 32.91 126 ARG B N 1
ATOM 5897 C CA . ARG B 2 125 ? 119.150 118.496 111.319 1.00 32.91 126 ARG B CA 1
ATOM 5898 C C . ARG B 2 125 ? 120.164 118.117 110.250 1.00 32.91 126 ARG B C 1
ATOM 5899 O O . ARG B 2 125 ? 119.852 118.130 109.056 1.00 32.91 126 ARG B O 1
ATOM 5907 N N . VAL B 2 126 ? 121.374 117.771 110.675 1.00 31.51 127 VAL B N 1
ATOM 5908 C CA . VAL B 2 126 ? 122.493 117.576 109.761 1.00 31.51 127 VAL B CA 1
ATOM 5909 C C . VAL B 2 126 ? 122.728 116.101 109.454 1.00 31.51 127 VAL B C 1
ATOM 5910 O O . VAL B 2 126 ? 122.858 115.722 108.292 1.00 31.51 127 VAL B O 1
ATOM 5912 N N . ARG B 2 127 ? 122.804 115.264 110.489 1.00 32.73 128 ARG B N 1
ATOM 5913 C CA . ARG B 2 127 ? 123.038 113.818 110.381 1.00 32.73 128 ARG B CA 1
ATOM 5914 C C . ARG B 2 127 ? 124.244 113.513 109.481 1.00 32.73 128 ARG B C 1
ATOM 5915 O O . ARG B 2 127 ? 124.140 112.970 108.383 1.00 32.73 128 ARG B O 1
ATOM 5923 N N . LEU B 2 128 ? 125.406 113.919 110.004 1.00 30.90 129 LEU B N 1
ATOM 5924 C CA . LEU B 2 128 ? 126.697 113.769 109.332 1.00 30.90 129 LEU B CA 1
ATOM 5925 C C . LEU B 2 128 ? 126.853 112.447 108.582 1.00 30.90 129 LEU B C 1
ATOM 5926 O O . LEU B 2 128 ? 127.329 112.425 107.442 1.00 30.90 129 LEU B O 1
ATOM 5931 N N . ASP B 2 129 ? 126.467 111.335 109.209 1.00 30.76 130 ASP B N 1
ATOM 5932 C CA . ASP B 2 129 ? 126.433 110.016 108.571 1.00 30.76 130 ASP B CA 1
ATOM 5933 C C . ASP B 2 129 ? 127.822 109.585 108.084 1.00 30.76 130 ASP B C 1
ATOM 5934 O O . ASP B 2 129 ? 128.083 109.441 106.890 1.00 30.76 130 ASP B O 1
ATOM 5939 N N . THR B 2 130 ? 128.711 109.380 109.052 1.00 27.07 131 THR B N 1
ATOM 5940 C CA . THR B 2 130 ? 130.056 108.888 108.778 1.00 27.07 131 THR B CA 1
ATOM 5941 C C . THR B 2 130 ? 130.031 107.372 108.590 1.00 27.07 131 THR B C 1
ATOM 5942 O O . THR B 2 130 ? 128.972 106.750 108.473 1.00 27.07 131 THR B O 1
ATOM 5946 N N . TYR B 2 131 ? 131.211 106.758 108.553 1.00 25.78 132 TYR B N 1
ATOM 5947 C CA . TYR B 2 131 ? 131.314 105.309 108.620 1.00 25.78 132 TYR B CA 1
ATOM 5948 C C . TYR B 2 131 ? 131.179 104.847 110.063 1.00 25.78 132 TYR B C 1
ATOM 5949 O O . TYR B 2 131 ? 131.522 105.567 111.004 1.00 25.78 132 TYR B O 1
ATOM 5958 N N . GLY B 2 132 ? 130.677 103.630 110.235 1.00 35.42 133 GLY B N 1
ATOM 5959 C CA . GLY B 2 132 ? 130.545 103.062 111.561 1.00 35.42 133 GLY B CA 1
ATOM 5960 C C . GLY B 2 132 ? 129.383 103.613 112.361 1.00 35.42 133 GLY B C 1
ATOM 5961 O O . GLY B 2 132 ? 128.606 102.848 112.940 1.00 35.42 133 GLY B O 1
ATOM 5962 N N . GLY B 2 133 ? 129.249 104.936 112.402 1.00 33.11 134 GLY B N 1
ATOM 5963 C CA . GLY B 2 133 ? 128.188 105.561 113.166 1.00 33.11 134 GLY B CA 1
ATOM 5964 C C . GLY B 2 133 ? 127.755 106.894 112.597 1.00 33.11 134 GLY B C 1
ATOM 5965 O O . GLY B 2 133 ? 128.591 107.754 112.309 1.00 33.11 134 GLY B O 1
ATOM 5966 N N . THR B 2 134 ? 126.446 107.080 112.435 1.00 36.02 135 THR B N 1
ATOM 5967 C CA . THR B 2 134 ? 125.896 108.287 111.821 1.00 36.02 135 THR B CA 1
ATOM 5968 C C . THR B 2 134 ? 125.552 109.283 112.919 1.00 36.02 135 THR B C 1
ATOM 5969 O O . THR B 2 134 ? 124.429 109.326 113.420 1.00 36.02 135 THR B O 1
ATOM 5973 N N . VAL B 2 135 ? 126.534 110.102 113.297 1.00 38.27 136 VAL B N 1
ATOM 5974 C CA . VAL B 2 135 ? 126.297 111.144 114.286 1.00 38.27 136 VAL B CA 1
ATOM 5975 C C . VAL B 2 135 ? 125.454 112.249 113.664 1.00 38.27 136 VAL B C 1
ATOM 5976 O O . VAL B 2 135 ? 125.631 112.608 112.492 1.00 38.27 136 VAL B O 1
ATOM 5980 N N . HIS B 2 136 ? 124.514 112.781 114.440 1.00 42.79 137 HIS B N 1
ATOM 5981 C CA . HIS B 2 136 ? 123.617 113.828 113.972 1.00 42.79 137 HIS B CA 1
ATOM 5982 C C . HIS B 2 136 ? 123.674 115.032 114.900 1.00 42.79 137 HIS B C 1
ATOM 5983 O O . HIS B 2 136 ? 123.687 114.887 116.126 1.00 42.79 137 HIS B O 1
ATOM 5990 N N . MET B 2 137 ? 123.720 116.219 114.301 1.00 39.48 138 MET B N 1
ATOM 5991 C CA . MET B 2 137 ? 123.761 117.482 115.021 1.00 39.48 138 MET B CA 1
ATOM 5992 C C . MET B 2 137 ? 122.669 118.395 114.486 1.00 39.48 138 MET B C 1
ATOM 5993 O O . MET B 2 137 ? 122.149 118.199 113.385 1.00 39.48 138 MET B O 1
ATOM 5998 N N . GLU B 2 138 ? 122.323 119.406 115.277 1.00 32.13 139 GLU B N 1
ATOM 5999 C CA . GLU B 2 138 ? 121.335 120.399 114.887 1.00 32.13 139 GLU B CA 1
ATOM 6000 C C . GLU B 2 138 ? 121.995 121.766 114.787 1.00 32.13 139 GLU B C 1
ATOM 6001 O O . GLU B 2 138 ? 122.818 122.134 115.631 1.00 32.13 139 GLU B O 1
ATOM 6007 N N . LEU B 2 139 ? 121.640 122.509 113.742 1.00 25.56 140 LEU B N 1
ATOM 6008 C CA . LEU B 2 139 ? 122.248 123.805 113.443 1.00 25.56 140 LEU B CA 1
ATOM 6009 C C . LEU B 2 139 ? 121.300 124.896 113.926 1.00 25.56 140 LEU B C 1
ATOM 6010 O O . LEU B 2 139 ? 120.364 125.284 113.230 1.00 25.56 140 LEU B O 1
ATOM 6015 N N . CYS B 2 140 ? 121.555 125.403 115.128 1.00 27.32 141 CYS B N 1
ATOM 6016 C CA . CYS B 2 140 ? 120.707 126.426 115.722 1.00 27.32 141 CYS B CA 1
ATOM 6017 C C . CYS B 2 140 ? 121.229 127.840 115.510 1.00 27.32 141 CYS B C 1
ATOM 6018 O O . CYS B 2 140 ? 120.435 128.753 115.277 1.00 27.32 141 CYS B O 1
ATOM 6021 N N . PHE B 2 141 ? 122.538 128.046 115.573 1.00 22.13 142 PHE B N 1
ATOM 6022 C CA . PHE B 2 141 ? 123.121 129.376 115.565 1.00 22.13 142 PHE B CA 1
ATOM 6023 C C . PHE B 2 141 ? 124.029 129.549 114.353 1.00 22.13 142 PHE B C 1
ATOM 6024 O O . PHE B 2 141 ? 124.092 128.694 113.467 1.00 22.13 142 PHE B O 1
ATOM 6032 N N . LEU B 2 142 ? 124.734 130.681 114.310 1.00 19.93 143 LEU B N 1
ATOM 6033 C CA . LEU B 2 142 ? 125.688 130.917 113.232 1.00 19.93 143 LEU B CA 1
ATOM 6034 C C . LEU B 2 142 ? 126.999 130.192 113.488 1.00 19.93 143 LEU B C 1
ATOM 6035 O O . LEU B 2 142 ? 127.569 129.594 112.571 1.00 19.93 143 LEU B O 1
ATOM 6040 N N . HIS B 2 143 ? 127.498 130.238 114.723 1.00 23.34 144 HIS B N 1
ATOM 6041 C CA . HIS B 2 143 ? 128.694 129.479 115.055 1.00 23.34 144 HIS B CA 1
ATOM 6042 C C . HIS B 2 143 ? 128.453 127.981 114.980 1.00 23.34 144 HIS B C 1
ATOM 6043 O O . HIS B 2 143 ? 129.416 127.212 114.901 1.00 23.34 144 HIS B O 1
ATOM 6050 N N . ASP B 2 144 ? 127.195 127.549 115.001 1.00 24.56 145 ASP B N 1
ATOM 6051 C CA . ASP B 2 144 ? 126.871 126.135 114.886 1.00 24.56 145 ASP B CA 1
ATOM 6052 C C . ASP B 2 144 ? 127.002 125.621 113.464 1.00 24.56 145 ASP B C 1
ATOM 6053 O O . ASP B 2 144 ? 126.953 124.405 113.257 1.00 24.56 145 ASP B O 1
ATOM 6058 N N . VAL B 2 145 ? 127.158 126.506 112.486 1.00 20.68 146 VAL B N 1
ATOM 6059 C CA . VAL B 2 145 ? 127.523 126.081 111.141 1.00 20.68 146 VAL B CA 1
ATOM 6060 C C . VAL B 2 145 ? 129.032 125.985 110.998 1.00 20.68 146 VAL B C 1
ATOM 6061 O O . VAL B 2 145 ? 129.541 125.086 110.328 1.00 20.68 146 VAL B O 1
ATOM 6065 N N . GLU B 2 146 ? 129.770 126.897 111.631 1.00 26.51 147 GLU B N 1
ATOM 6066 C CA . GLU B 2 146 ? 131.223 126.780 111.663 1.00 26.51 147 GLU B CA 1
ATOM 6067 C C . GLU B 2 146 ? 131.649 125.503 112.372 1.00 26.51 147 GLU B C 1
ATOM 6068 O O . GLU B 2 146 ? 132.499 124.755 111.875 1.00 26.51 147 GLU B O 1
ATOM 6074 N N . ASN B 2 147 ? 131.079 125.245 113.550 1.00 26.01 148 ASN B N 1
ATOM 6075 C CA . ASN B 2 147 ? 131.447 124.068 114.322 1.00 26.01 148 ASN B CA 1
ATOM 6076 C C . ASN B 2 147 ? 130.960 122.774 113.694 1.00 26.01 148 ASN B C 1
ATOM 6077 O O . ASN B 2 147 ? 131.377 121.700 114.137 1.00 26.01 148 ASN B O 1
ATOM 6082 N N . PHE B 2 148 ? 130.088 122.842 112.690 1.00 20.97 149 PHE B N 1
ATOM 6083 C CA . PHE B 2 148 ? 129.724 121.638 111.958 1.00 20.97 149 PHE B CA 1
ATOM 6084 C C . PHE B 2 148 ? 130.564 121.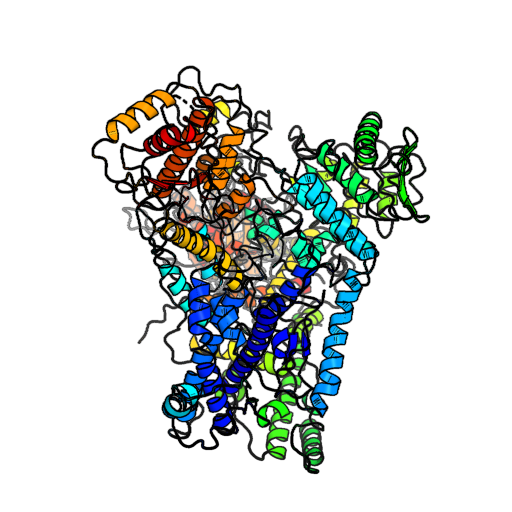464 110.705 1.00 20.97 149 PHE B C 1
ATOM 6085 O O . PHE B 2 148 ? 130.914 120.337 110.350 1.00 20.97 149 PHE B O 1
ATOM 6093 N N . LEU B 2 149 ? 130.896 122.558 110.022 1.00 22.42 150 LEU B N 1
ATOM 6094 C CA . LEU B 2 149 ? 131.751 122.450 108.848 1.00 22.42 150 LEU B CA 1
ATOM 6095 C C . LEU B 2 149 ? 133.163 122.042 109.238 1.00 22.42 150 LEU B C 1
ATOM 6096 O O . LEU B 2 149 ? 133.803 121.260 108.531 1.00 22.42 150 LEU B O 1
ATOM 6101 N N . LYS B 2 150 ? 133.657 122.532 110.377 1.00 27.63 151 LYS B N 1
ATOM 6102 C CA . LYS B 2 150 ? 134.963 122.084 110.844 1.00 27.63 151 LYS B CA 1
ATOM 6103 C C . LYS B 2 150 ? 134.927 120.624 111.277 1.00 27.63 151 LYS B C 1
ATOM 6104 O O . LYS B 2 150 ? 135.907 119.896 111.082 1.00 27.63 151 LYS B O 1
ATOM 6110 N N . GLN B 2 151 ? 133.801 120.171 111.830 1.00 25.85 152 GLN B N 1
ATOM 6111 C CA . GLN B 2 151 ? 133.671 118.762 112.182 1.00 25.85 152 GLN B CA 1
ATOM 6112 C C . GLN B 2 151 ? 133.650 117.887 110.938 1.00 25.85 152 GLN B C 1
ATOM 6113 O O . GLN B 2 151 ? 134.291 116.833 110.902 1.00 25.85 152 GLN B O 1
ATOM 6119 N N . LEU B 2 152 ? 132.915 118.307 109.911 1.00 45.46 153 LEU B N 1
ATOM 6120 C CA . LEU B 2 152 ? 132.876 117.553 108.664 1.00 45.46 153 LEU B CA 1
ATOM 6121 C C . LEU B 2 152 ? 134.211 117.611 107.936 1.00 45.46 153 LEU B C 1
ATOM 6122 O O . LEU B 2 152 ? 134.540 116.699 107.172 1.00 45.46 153 LEU B O 1
ATOM 6127 N N . ASN B 2 153 ? 134.995 118.663 108.166 1.00 24.21 154 ASN B N 1
ATOM 6128 C CA . ASN B 2 153 ? 136.338 118.726 107.603 1.00 24.21 154 ASN B CA 1
ATOM 6129 C C . ASN B 2 153 ? 137.270 117.754 108.310 1.00 24.21 154 ASN B C 1
ATOM 6130 O O . ASN B 2 153 ? 138.041 117.036 107.664 1.00 24.21 154 ASN B O 1
ATOM 6135 N N . TYR B 2 154 ? 137.216 117.719 109.641 1.00 25.30 155 TYR B N 1
ATOM 6136 C CA . TYR B 2 154 ? 138.094 116.823 110.384 1.00 25.30 155 TYR B CA 1
ATOM 6137 C C . TYR B 2 154 ? 137.712 115.365 110.166 1.00 25.30 155 TYR B C 1
ATOM 6138 O O . TYR B 2 154 ? 138.588 114.498 110.081 1.00 25.30 155 TYR B O 1
ATOM 6147 N N . CYS B 2 155 ? 136.419 115.074 110.076 1.00 22.41 156 CYS B N 1
ATOM 6148 C CA . CYS B 2 155 ? 135.932 113.717 109.832 1.00 22.41 156 CYS B CA 1
ATOM 6149 C C . CYS B 2 155 ? 135.626 113.514 108.349 1.00 22.41 156 CYS B C 1
ATOM 6150 O O . CYS B 2 155 ? 134.515 113.172 107.960 1.00 22.41 156 CYS B O 1
ATOM 6153 N N . HIS B 2 156 ? 136.637 113.732 107.513 1.00 21.98 157 HIS B N 1
ATOM 6154 C CA . HIS B 2 156 ? 136.478 113.578 106.073 1.00 21.98 157 HIS B CA 1
ATOM 6155 C C . HIS B 2 156 ? 137.002 112.253 105.552 1.00 21.98 157 HIS B C 1
ATOM 6156 O O . HIS B 2 156 ? 136.489 111.749 104.549 1.00 21.98 157 HIS B O 1
ATOM 6163 N N . LEU B 2 157 ? 138.007 111.687 106.197 1.00 23.90 158 LEU B N 1
ATOM 6164 C CA . LEU B 2 157 ? 138.528 110.363 105.876 1.00 23.90 158 LEU B CA 1
ATOM 6165 C C . LEU B 2 157 ? 137.659 109.247 106.396 1.00 23.90 158 LEU B C 1
ATOM 6166 O O . LEU B 2 157 ? 138.022 108.072 106.297 1.00 23.90 158 LEU B O 1
ATOM 6171 N N . ILE B 2 158 ? 136.505 109.614 106.943 1.00 25.02 159 ILE B N 1
ATOM 6172 C CA . ILE B 2 158 ? 135.638 108.692 107.660 1.00 25.02 159 ILE B CA 1
ATOM 6173 C C . ILE B 2 158 ? 134.212 108.835 107.145 1.00 25.02 159 ILE B C 1
ATOM 6174 O O . ILE B 2 158 ? 133.321 108.072 107.531 1.00 25.02 159 ILE B O 1
ATOM 6179 N N . THR B 2 159 ? 133.986 109.819 106.277 1.00 21.34 160 THR B N 1
ATOM 6180 C CA . THR B 2 159 ? 132.654 110.178 105.814 1.00 21.34 160 THR B CA 1
ATOM 6181 C C . THR B 2 159 ? 132.516 109.890 104.331 1.00 21.34 160 THR B C 1
ATOM 6182 O O . THR B 2 159 ? 133.385 110.294 103.548 1.00 21.34 160 THR B O 1
ATOM 6186 N N . PRO B 2 160 ? 131.460 109.200 103.903 1.00 23.14 161 PRO B N 1
ATOM 6187 C CA . PRO B 2 160 ? 131.296 108.921 102.475 1.00 23.14 161 PRO B CA 1
ATOM 6188 C C . PRO B 2 160 ? 131.081 110.206 101.696 1.00 23.14 161 PRO B C 1
ATOM 6189 O O . PRO B 2 160 ? 130.687 111.237 102.242 1.00 23.14 161 PRO B O 1
ATOM 6193 N N . SER B 2 161 ? 131.346 110.134 100.393 1.00 25.18 162 SER B N 1
ATOM 6194 C CA . SER B 2 161 ? 131.214 111.321 99.558 1.00 25.18 162 SER B CA 1
ATOM 6195 C C . SER B 2 161 ? 129.758 111.752 99.442 1.00 25.18 162 SER B C 1
ATOM 6196 O O . SER B 2 161 ? 129.388 112.853 99.862 1.00 25.18 162 SER B O 1
ATOM 6199 N N . ARG B 2 162 ? 128.907 110.885 98.891 1.00 28.21 163 ARG B N 1
ATOM 6200 C CA . ARG B 2 162 ? 127.503 111.235 98.716 1.00 28.21 163 ARG B CA 1
ATOM 6201 C C . ARG B 2 162 ? 126.718 111.209 100.017 1.00 28.21 163 ARG B C 1
ATOM 6202 O O . ARG B 2 162 ? 125.500 111.407 99.985 1.00 28.21 163 ARG B O 1
ATOM 6210 N N . GLY B 2 163 ? 127.373 110.965 101.147 1.00 25.38 164 GLY B N 1
ATOM 6211 C CA . GLY B 2 163 ? 126.726 111.079 102.436 1.00 25.38 164 GLY B CA 1
ATOM 6212 C C . GLY B 2 163 ? 127.110 112.382 103.099 1.00 25.38 164 GLY B C 1
ATOM 6213 O O . GLY B 2 163 ? 126.600 112.728 104.167 1.00 25.38 164 GLY B O 1
ATOM 6214 N N . ALA B 2 164 ? 128.024 113.111 102.462 1.00 21.86 165 ALA B N 1
ATOM 6215 C CA . ALA B 2 164 ? 128.441 114.433 102.908 1.00 21.86 165 ALA B CA 1
ATOM 6216 C C . ALA B 2 164 ? 127.880 115.546 102.042 1.00 21.86 165 ALA B C 1
ATOM 6217 O O . ALA B 2 164 ? 127.383 116.542 102.573 1.00 21.86 165 ALA B O 1
ATOM 6219 N N . THR B 2 165 ? 127.943 115.404 100.717 1.00 23.00 166 THR B N 1
ATOM 6220 C CA . THR B 2 165 ? 127.310 116.373 99.832 1.00 23.00 166 THR B CA 1
ATOM 6221 C C . THR B 2 165 ? 125.793 116.297 99.872 1.00 23.00 166 THR B C 1
ATOM 6222 O O . THR B 2 165 ? 125.134 117.056 99.154 1.00 23.00 166 THR B O 1
ATOM 6226 N N . ALA B 2 166 ? 125.229 115.401 100.678 1.00 20.91 167 ALA B N 1
ATOM 6227 C CA . ALA B 2 166 ? 123.807 115.396 100.976 1.00 20.91 167 ALA B CA 1
ATOM 6228 C C . ALA B 2 166 ? 123.515 115.898 102.380 1.00 20.91 167 ALA B C 1
ATOM 6229 O O . ALA B 2 166 ? 122.345 116.079 102.728 1.00 20.91 167 ALA B O 1
ATOM 6231 N N . ALA B 2 167 ? 124.548 116.110 103.191 1.00 19.39 168 ALA B N 1
ATOM 6232 C CA . ALA B 2 167 ? 124.435 116.803 104.463 1.00 19.39 168 ALA B CA 1
ATOM 6233 C C . ALA B 2 167 ? 124.951 118.229 104.380 1.00 19.39 168 ALA B C 1
ATOM 6234 O O . ALA B 2 167 ? 124.895 118.954 105.375 1.00 19.39 168 ALA B O 1
ATOM 6236 N N . LEU B 2 168 ? 125.469 118.636 103.223 1.00 20.45 169 LEU B N 1
ATOM 6237 C CA . LEU B 2 168 ? 125.779 120.034 102.964 1.00 20.45 169 LEU B CA 1
ATOM 6238 C C . LEU B 2 168 ? 124.617 120.760 102.309 1.00 20.45 169 LEU B C 1
ATOM 6239 O O . LEU B 2 168 ? 124.438 121.961 102.538 1.00 20.45 169 LEU B O 1
ATOM 6244 N N . GLU B 2 169 ? 123.828 120.060 101.493 1.00 21.15 170 GLU B N 1
ATOM 6245 C CA . GLU B 2 169 ? 122.579 120.629 101.008 1.00 21.15 170 GLU B CA 1
ATOM 6246 C C . GLU B 2 169 ? 121.605 120.885 102.147 1.00 21.15 170 GLU B C 1
ATOM 6247 O O . GLU B 2 169 ? 120.690 121.701 101.999 1.00 21.15 170 GLU B O 1
ATOM 6253 N N . ARG B 2 170 ? 121.788 120.215 103.282 1.00 22.37 171 ARG B N 1
ATOM 6254 C CA . ARG B 2 170 ? 120.998 120.485 104.473 1.00 22.37 171 ARG B CA 1
ATOM 6255 C C . ARG B 2 170 ? 121.575 121.616 105.308 1.00 22.37 171 ARG B C 1
ATOM 6256 O O . ARG B 2 170 ? 120.873 122.148 106.174 1.00 22.37 171 ARG B O 1
ATOM 6264 N N . VAL B 2 171 ? 122.835 121.985 105.076 1.00 17.55 172 VAL B N 1
ATOM 6265 C CA . VAL B 2 171 ? 123.409 123.156 105.727 1.00 17.55 172 VAL B CA 1
ATOM 6266 C C . VAL B 2 171 ? 123.082 124.413 104.937 1.00 17.55 172 VAL B C 1
ATOM 6267 O O . VAL B 2 171 ? 122.795 125.467 105.513 1.00 17.55 172 VAL B O 1
ATOM 6271 N N . ARG B 2 172 ? 123.123 124.320 103.608 1.00 21.08 173 ARG B N 1
ATOM 6272 C CA . ARG B 2 172 ? 122.763 125.458 102.774 1.00 21.08 173 ARG B CA 1
ATOM 6273 C C . ARG B 2 172 ? 121.305 125.850 102.964 1.00 21.08 173 ARG B C 1
ATOM 6274 O O . ARG B 2 172 ? 120.972 127.038 102.906 1.00 21.08 173 ARG B O 1
ATOM 6282 N N . GLU B 2 173 ? 120.423 124.874 103.198 1.00 21.21 174 GLU B N 1
ATOM 6283 C CA . GLU B 2 173 ? 119.020 125.190 103.454 1.00 21.21 174 GLU B CA 1
ATOM 6284 C C . GLU B 2 173 ? 118.855 126.022 104.715 1.00 21.21 174 GLU B C 1
ATOM 6285 O O . GLU B 2 173 ? 117.897 126.794 104.829 1.00 21.21 174 GLU B O 1
ATOM 6291 N N . PHE B 2 174 ? 119.765 125.874 105.676 1.00 20.51 175 PHE B N 1
ATOM 6292 C CA . PHE B 2 174 ? 119.720 126.708 106.868 1.00 20.51 175 PHE B CA 1
ATOM 6293 C C . PHE B 2 174 ? 120.386 128.050 106.621 1.00 20.51 175 PHE B C 1
ATOM 6294 O O . PHE B 2 174 ? 119.883 129.087 107.062 1.00 20.51 175 PHE B O 1
ATOM 6302 N N . MET B 2 175 ? 121.524 128.043 105.928 1.00 18.58 176 MET B N 1
ATOM 6303 C CA . MET B 2 175 ? 122.249 129.284 105.684 1.00 18.58 176 MET B CA 1
ATOM 6304 C C . MET B 2 175 ? 121.420 130.256 104.854 1.00 18.58 176 MET B C 1
ATOM 6305 O O . MET B 2 175 ? 121.502 131.473 105.052 1.00 18.58 176 MET B O 1
ATOM 6310 N N . VAL B 2 176 ? 120.619 129.741 103.918 1.00 17.46 177 VAL B N 1
ATOM 6311 C CA . VAL B 2 176 ? 119.724 130.602 103.148 1.00 17.46 177 VAL B CA 1
ATOM 6312 C C . VAL B 2 176 ? 118.789 131.370 104.070 1.00 17.46 177 VAL B C 1
ATOM 6313 O O . VAL B 2 176 ? 118.439 132.523 103.794 1.00 17.46 177 VAL B O 1
ATOM 6317 N N . GLY B 2 177 ? 118.387 130.764 105.180 1.00 19.74 178 GLY B N 1
ATOM 6318 C CA . GLY B 2 177 ? 117.493 131.422 106.109 1.00 19.74 178 GLY B CA 1
ATOM 6319 C C . GLY B 2 177 ? 118.199 132.325 107.097 1.00 19.74 178 GLY B C 1
ATOM 6320 O O . GLY B 2 177 ? 117.660 133.362 107.490 1.00 19.74 178 GLY B O 1
ATOM 6321 N N . ALA B 2 178 ? 119.407 131.945 107.510 1.00 21.22 179 ALA B N 1
ATOM 6322 C CA . ALA B 2 178 ? 120.122 132.687 108.543 1.00 21.22 179 ALA B CA 1
ATOM 6323 C C . ALA B 2 178 ? 121.060 133.734 107.951 1.00 21.22 179 ALA B C 1
ATOM 6324 O O . ALA B 2 178 ? 120.895 134.933 108.195 1.00 21.22 179 ALA B O 1
ATOM 6326 N N . VAL B 2 179 ? 122.049 133.295 107.168 1.00 20.93 180 VAL B N 1
ATOM 6327 C CA . VAL B 2 179 ? 122.996 134.221 106.554 1.00 20.93 180 VAL B CA 1
ATOM 6328 C C . VAL B 2 179 ? 122.585 134.575 105.132 1.00 20.93 180 VAL B C 1
ATOM 6329 O O . VAL B 2 179 ? 123.360 135.211 104.404 1.00 20.93 180 VAL B O 1
ATOM 6333 N N . GLY B 2 180 ? 121.382 134.200 104.715 1.00 22.18 181 GLY B N 1
ATOM 6334 C CA . GLY B 2 180 ? 120.943 134.452 103.359 1.00 22.18 181 GLY B CA 1
ATOM 6335 C C . GLY B 2 180 ? 120.751 135.921 103.056 1.00 22.18 181 GLY B C 1
ATOM 6336 O O . GLY B 2 180 ? 120.907 136.347 101.909 1.00 22.18 181 GLY B O 1
ATOM 6337 N N . SER B 2 181 ? 120.411 136.707 104.079 1.00 20.53 182 SER B N 1
ATOM 6338 C CA . SER B 2 181 ? 120.194 138.133 103.864 1.00 20.53 182 SER B CA 1
ATOM 6339 C C . SER B 2 181 ? 121.497 138.862 103.572 1.00 20.53 182 SER B C 1
ATOM 6340 O O . SER B 2 181 ? 121.516 139.791 102.758 1.00 20.53 182 SER B O 1
ATOM 6343 N N . GLY B 2 182 ? 122.586 138.461 104.222 1.00 24.16 183 GLY B N 1
ATOM 6344 C CA . GLY B 2 182 ? 123.877 139.077 104.013 1.00 24.16 183 GLY B CA 1
ATOM 6345 C C . GLY B 2 182 ? 123.971 140.534 104.394 1.00 24.16 183 GLY B C 1
ATOM 6346 O O . GLY B 2 182 ? 124.991 141.165 104.100 1.00 24.16 183 GLY B O 1
ATOM 6347 N N . LEU B 2 183 ? 122.959 141.085 105.033 1.00 24.42 184 LEU B N 1
ATOM 6348 C CA . LEU B 2 183 ? 122.932 142.509 105.336 1.00 24.42 184 LEU B CA 1
ATOM 6349 C C . LEU B 2 183 ? 122.709 142.802 106.808 1.00 24.42 184 LEU B C 1
ATOM 6350 O O . LEU B 2 183 ? 123.246 143.785 107.315 1.00 24.42 184 LEU B O 1
ATOM 6355 N N . ILE B 2 184 ? 121.922 141.989 107.502 1.00 21.06 185 ILE B N 1
ATOM 6356 C CA . ILE B 2 184 ? 121.685 142.170 108.928 1.00 21.06 185 ILE B CA 1
ATOM 6357 C C . ILE B 2 184 ? 121.495 140.796 109.552 1.00 21.06 185 ILE B C 1
ATOM 6358 O O . ILE B 2 184 ? 120.927 139.891 108.931 1.00 21.06 185 ILE B O 1
ATOM 6363 N N . VAL B 2 185 ? 122.011 140.626 110.760 1.00 21.06 186 VAL B N 1
ATOM 6364 C CA . VAL B 2 185 ? 121.963 139.351 111.467 1.00 21.06 186 VAL B CA 1
ATOM 6365 C C . VAL B 2 185 ? 120.996 139.497 112.634 1.00 21.06 186 VAL B C 1
ATOM 6366 O O . VAL B 2 185 ? 121.161 140.407 113.457 1.00 21.06 186 VAL B O 1
ATOM 6370 N N . PRO B 2 186 ? 119.972 138.658 112.734 1.00 21.40 187 PRO B N 1
ATOM 6371 C CA . PRO B 2 186 ? 119.064 138.727 113.873 1.00 21.40 187 PRO B CA 1
ATOM 6372 C C . PRO B 2 186 ? 119.803 138.425 115.162 1.00 21.40 187 PRO B C 1
ATOM 6373 O O . PRO B 2 186 ? 120.705 137.575 115.183 1.00 21.40 187 PRO B O 1
ATOM 6377 N N . PRO B 2 187 ? 119.463 139.107 116.258 1.00 22.50 188 PRO B N 1
ATOM 6378 C CA . PRO B 2 187 ? 120.163 138.857 117.528 1.00 22.50 188 PRO B CA 1
ATOM 6379 C C . PRO B 2 187 ? 120.006 137.439 118.046 1.00 22.50 188 PRO B C 1
ATOM 6380 O O . PRO B 2 187 ? 120.776 137.038 118.927 1.00 22.50 188 PRO B O 1
ATOM 6384 N N . GLU B 2 188 ? 119.043 136.673 117.531 1.00 26.17 189 GLU B N 1
ATOM 6385 C CA . GLU B 2 188 ? 118.864 135.299 117.982 1.00 26.17 189 GLU B CA 1
ATOM 6386 C C . GLU B 2 188 ? 120.058 134.435 117.603 1.00 26.17 189 GLU B C 1
ATOM 6387 O O . GLU B 2 188 ? 120.686 133.811 118.465 1.00 26.17 189 GLU B O 1
ATOM 6389 N N . LEU B 2 189 ? 120.382 134.383 116.316 1.00 21.67 190 LEU B N 1
ATOM 6390 C CA . LEU B 2 189 ? 121.430 133.501 115.813 1.00 21.67 190 LEU B CA 1
ATOM 6391 C C . LEU B 2 189 ? 122.746 134.264 115.673 1.00 21.67 190 LEU B C 1
ATOM 6392 O O . LEU B 2 189 ? 123.299 134.441 114.591 1.00 21.67 190 LEU B O 1
ATOM 6397 N N . SER B 2 190 ? 123.259 134.705 116.817 1.00 27.68 191 SER B N 1
ATOM 6398 C CA . SER B 2 190 ? 124.573 135.341 116.855 1.00 27.68 191 SER B CA 1
ATOM 6399 C C . SER B 2 190 ? 125.089 135.261 118.283 1.00 27.68 191 SER B C 1
ATOM 6400 O O . SER B 2 190 ? 124.555 135.933 119.170 1.00 27.68 191 SER B O 1
ATOM 6403 N N . ASP B 2 191 ? 126.123 134.452 118.500 1.00 29.26 192 ASP B N 1
ATOM 6404 C CA . ASP B 2 191 ? 126.767 134.312 119.804 1.00 29.26 192 ASP B CA 1
ATOM 6405 C C . ASP B 2 191 ? 128.224 134.720 119.648 1.00 29.26 192 ASP B C 1
ATOM 6406 O O . ASP B 2 191 ? 129.078 133.886 119.312 1.00 29.26 192 ASP B O 1
ATOM 6411 N N . PRO B 2 192 ? 128.557 135.994 119.871 1.00 27.82 193 PRO B N 1
ATOM 6412 C CA . PRO B 2 192 ? 129.947 136.435 119.699 1.00 27.82 193 PRO B CA 1
ATOM 6413 C C . PRO B 2 192 ? 130.907 135.867 120.729 1.00 27.82 193 PRO B C 1
ATOM 6414 O O . PRO B 2 192 ? 132.109 136.131 120.638 1.00 27.82 193 PRO B O 1
ATOM 6418 N N . SER B 2 193 ? 130.429 135.095 121.703 1.00 30.62 194 SER B N 1
ATOM 6419 C CA . SER B 2 193 ? 131.340 134.499 122.672 1.00 30.62 194 SER B CA 1
ATOM 6420 C C . SER B 2 193 ? 132.103 133.332 122.062 1.00 30.62 194 SER B C 1
ATOM 6421 O O . SER B 2 193 ? 133.283 133.128 122.365 1.00 30.62 194 SER B O 1
ATOM 6424 N N . HIS B 2 194 ? 131.451 132.561 121.205 1.00 31.40 195 HIS B N 1
ATOM 6425 C CA . HIS B 2 194 ? 132.079 131.389 120.609 1.00 31.40 195 HIS B CA 1
ATOM 6426 C C . HIS B 2 194 ? 133.067 131.806 119.528 1.00 31.40 195 HIS B C 1
ATOM 6427 O O . HIS B 2 194 ? 132.660 132.414 118.531 1.00 31.40 195 HIS B O 1
ATOM 6434 N N . PRO B 2 195 ? 134.352 131.500 119.673 1.00 29.00 196 PRO B N 1
ATOM 6435 C CA . PRO B 2 195 ? 135.329 131.920 118.666 1.00 29.00 196 PRO B CA 1
ATOM 6436 C C . PRO B 2 195 ? 135.173 131.147 117.365 1.00 29.00 196 PRO B C 1
ATOM 6437 O O . PRO B 2 195 ? 134.748 129.990 117.348 1.00 29.00 196 PRO B O 1
ATOM 6441 N N . CYS B 2 196 ? 135.526 131.808 116.265 1.00 30.65 197 CYS B N 1
ATOM 6442 C CA . CYS B 2 196 ? 135.416 131.221 114.938 1.00 30.65 197 CYS B CA 1
ATOM 6443 C C . CYS B 2 196 ? 136.710 130.495 114.582 1.00 30.65 197 CYS B C 1
ATOM 6444 O O . CYS B 2 196 ? 137.584 130.282 115.424 1.00 30.65 197 CYS B O 1
ATOM 6447 N N . ALA B 2 197 ? 136.839 130.098 113.318 1.00 30.40 198 ALA B N 1
ATOM 6448 C CA . ALA B 2 197 ? 138.019 129.382 112.858 1.00 30.40 198 ALA B CA 1
ATOM 6449 C C . ALA B 2 197 ? 139.145 130.305 112.425 1.00 30.40 198 ALA B C 1
ATOM 6450 O O . ALA B 2 197 ? 140.295 129.860 112.351 1.00 30.40 198 ALA B O 1
ATOM 6452 N N . VAL B 2 198 ? 138.846 131.569 112.135 1.00 31.30 199 VAL B N 1
ATOM 6453 C CA . VAL B 2 198 ? 139.874 132.513 111.719 1.00 31.30 199 VAL B CA 1
ATOM 6454 C C . VAL B 2 198 ? 140.382 133.365 112.875 1.00 31.30 199 VAL B C 1
ATOM 6455 O O . VAL B 2 198 ? 141.456 133.972 112.754 1.00 31.30 199 VAL B O 1
ATOM 6459 N N . CYS B 2 199 ? 139.652 133.434 113.985 1.00 34.04 200 CYS B N 1
ATOM 6460 C CA . CYS B 2 199 ? 140.163 134.072 115.188 1.00 34.04 200 CYS B CA 1
ATOM 6461 C C . CYS B 2 199 ? 140.882 133.089 116.096 1.00 34.04 200 CYS B C 1
ATOM 6462 O O . CYS B 2 199 ? 141.215 133.438 117.231 1.00 34.04 200 CYS B O 1
ATOM 6465 N N . PHE B 2 200 ? 141.114 131.868 115.625 1.00 32.98 201 PHE B N 1
ATOM 6466 C CA . PHE B 2 200 ? 142.067 130.968 116.253 1.00 32.98 201 PHE B CA 1
ATOM 6467 C C . PHE B 2 200 ? 143.442 131.129 115.631 1.00 32.98 201 PHE B C 1
ATOM 6468 O O . PHE B 2 200 ? 144.457 130.939 116.309 1.00 32.98 201 PHE B O 1
ATOM 6476 N N . GLU B 2 201 ? 143.490 131.471 114.343 1.00 35.48 202 GLU B N 1
ATOM 6477 C CA . GLU B 2 201 ? 144.754 131.810 113.707 1.00 35.48 202 GLU B CA 1
ATOM 6478 C C . GLU B 2 201 ? 145.279 133.154 114.181 1.00 35.48 202 GLU B C 1
ATOM 6479 O O . GLU B 2 201 ? 146.499 133.348 114.224 1.00 35.48 202 GLU B O 1
ATOM 6485 N N . GLU B 2 202 ? 144.389 134.084 114.531 1.00 33.73 203 GLU B N 1
ATOM 6486 C CA . GLU B 2 202 ? 144.826 135.355 115.097 1.00 33.73 203 GLU B CA 1
ATOM 6487 C C . GLU B 2 202 ? 145.702 135.129 116.318 1.00 33.73 203 GLU B C 1
ATOM 6488 O O . GLU B 2 202 ? 146.828 135.630 116.391 1.00 33.73 203 GLU B O 1
ATOM 6494 N N . LEU B 2 203 ? 145.203 134.361 117.286 1.00 34.24 204 LEU B N 1
ATOM 6495 C CA . LEU B 2 203 ? 145.977 134.110 118.494 1.00 34.24 204 LEU B CA 1
ATOM 6496 C C . LEU B 2 203 ? 147.257 133.343 118.190 1.00 34.24 204 LEU B C 1
ATOM 6497 O O . LEU B 2 203 ? 148.280 133.559 118.849 1.00 34.24 204 LEU B O 1
ATOM 6502 N N . CYS B 2 204 ? 147.224 132.451 117.198 1.00 36.04 205 CYS B N 1
ATOM 6503 C CA . CYS B 2 204 ? 148.422 131.709 116.826 1.00 36.04 205 CYS B CA 1
ATOM 6504 C C . CYS B 2 204 ? 149.478 132.591 116.178 1.00 36.04 205 CYS B C 1
ATOM 6505 O O . CYS B 2 204 ? 150.666 132.266 116.256 1.00 36.04 205 CYS B O 1
ATOM 6508 N N . VAL B 2 205 ? 149.082 133.691 115.544 1.00 37.47 206 VAL B N 1
ATOM 6509 C CA . VAL B 2 205 ? 150.000 134.523 114.785 1.00 37.47 206 VAL B CA 1
ATOM 6510 C C . VAL B 2 205 ? 150.375 135.795 115.539 1.00 37.47 206 VAL B C 1
ATOM 6511 O O . VAL B 2 205 ? 151.524 136.237 115.474 1.00 37.47 206 VAL B O 1
ATOM 6515 N N . THR B 2 206 ? 149.438 136.390 116.273 1.00 42.71 207 THR B N 1
ATOM 6516 C CA . THR B 2 206 ? 149.778 137.550 117.084 1.00 42.71 207 THR B CA 1
ATOM 6517 C C . THR B 2 206 ? 150.619 137.121 118.286 1.00 42.71 207 THR B C 1
ATOM 6518 O O . THR B 2 206 ? 150.962 135.949 118.460 1.00 42.71 207 THR B O 1
ATOM 6522 N N . ALA B 2 207 ? 150.951 138.090 119.134 1.00 52.00 208 ALA B N 1
ATOM 6523 C CA . ALA B 2 207 ? 151.912 137.882 120.208 1.00 52.00 208 ALA B CA 1
ATOM 6524 C C . ALA B 2 207 ? 151.239 137.271 121.430 1.00 52.00 208 ALA B C 1
ATOM 6525 O O . ALA B 2 207 ? 150.217 137.776 121.903 1.00 52.00 208 ALA B O 1
ATOM 6527 N N . ASN B 2 208 ? 151.823 136.189 121.938 1.00 52.36 209 ASN B N 1
ATOM 6528 C CA . ASN B 2 208 ? 151.370 135.536 123.159 1.00 52.36 209 ASN B CA 1
ATOM 6529 C C . ASN B 2 208 ? 152.478 135.605 124.199 1.00 52.36 209 ASN B C 1
ATOM 6530 O O . ASN B 2 208 ? 153.616 135.210 123.927 1.00 52.36 209 ASN B O 1
ATOM 6535 N N . GLN B 2 209 ? 152.147 136.103 125.385 1.00 62.46 210 GLN B N 1
ATOM 6536 C CA . GLN B 2 209 ? 153.103 136.215 126.484 1.00 62.46 210 GLN B CA 1
ATOM 6537 C C . GLN B 2 209 ? 152.845 135.044 127.424 1.00 62.46 210 GLN B C 1
ATOM 6538 O O . GLN B 2 209 ? 152.119 135.163 128.411 1.00 62.46 210 GLN B O 1
ATOM 6544 N N . GLY B 2 210 ? 153.460 133.904 127.119 1.00 56.79 211 GLY B N 1
ATOM 6545 C CA . GLY B 2 210 ? 153.020 132.670 127.746 1.00 56.79 211 GLY B CA 1
ATOM 6546 C C . GLY B 2 210 ? 151.572 132.448 127.366 1.00 56.79 211 GLY B C 1
ATOM 6547 O O . GLY B 2 210 ? 151.184 132.634 126.208 1.00 56.79 211 GLY B O 1
ATOM 6548 N N . ALA B 2 211 ? 150.756 132.059 128.344 1.00 50.00 212 ALA B N 1
ATOM 6549 C CA . ALA B 2 211 ? 149.300 132.085 128.209 1.00 50.00 212 ALA B CA 1
ATOM 6550 C C . ALA B 2 211 ? 148.847 131.300 126.975 1.00 50.00 212 ALA B C 1
ATOM 6551 O O . ALA B 2 211 ? 148.372 131.859 125.988 1.00 50.00 212 ALA B O 1
ATOM 6553 N N . THR B 2 212 ? 149.059 129.986 127.051 1.00 45.84 213 THR B N 1
ATOM 6554 C CA . THR B 2 212 ? 148.768 129.093 125.936 1.00 45.84 213 THR B CA 1
ATOM 6555 C C . THR B 2 212 ? 147.382 129.362 125.362 1.00 45.84 213 THR B C 1
ATOM 6556 O O . THR B 2 212 ? 146.471 129.818 126.059 1.00 45.84 213 THR B O 1
ATOM 6560 N N . ILE B 2 213 ? 147.233 129.068 124.067 1.00 40.89 214 ILE B N 1
ATOM 6561 C CA . ILE B 2 213 ? 146.067 129.512 123.307 1.00 40.89 214 ILE B CA 1
ATOM 6562 C C . ILE B 2 213 ? 144.771 128.978 123.902 1.00 40.89 214 ILE B C 1
ATOM 6563 O O . ILE B 2 213 ? 143.719 129.620 123.792 1.00 40.89 214 ILE B O 1
ATOM 6568 N N . ALA B 2 214 ? 144.820 127.814 124.553 1.00 43.34 215 ALA B N 1
ATOM 6569 C CA . ALA B 2 214 ? 143.624 127.258 125.177 1.00 43.34 215 ALA B CA 1
ATOM 6570 C C . ALA B 2 214 ? 143.028 128.193 126.219 1.00 43.34 215 ALA B C 1
ATOM 6571 O O . ALA B 2 214 ? 141.831 128.095 126.511 1.00 43.34 215 ALA B O 1
ATOM 6573 N N . SER B 2 215 ? 143.829 129.096 126.781 1.00 45.36 216 SER B N 1
ATOM 6574 C CA . SER B 2 215 ? 143.347 130.065 127.756 1.00 45.36 216 SER B CA 1
ATOM 6575 C C . SER B 2 215 ? 143.126 131.447 127.166 1.00 45.36 216 SER B C 1
ATOM 6576 O O . SER B 2 215 ? 142.336 132.221 127.714 1.00 45.36 216 SER B O 1
ATOM 6579 N N . ARG B 2 216 ? 143.807 131.780 126.068 1.00 42.07 217 ARG B N 1
ATOM 6580 C CA . ARG B 2 216 ? 143.566 133.057 125.409 1.00 42.07 217 ARG B CA 1
ATOM 6581 C C . ARG B 2 216 ? 142.289 133.037 124.583 1.00 42.07 217 ARG B C 1
ATOM 6582 O O . ARG B 2 216 ? 141.668 134.086 124.384 1.00 42.07 217 ARG B O 1
ATOM 6590 N N . LEU B 2 217 ? 141.885 131.862 124.100 1.00 37.34 218 LEU B N 1
ATOM 6591 C CA . LEU B 2 217 ? 140.710 131.742 123.247 1.00 37.34 218 LEU B CA 1
ATOM 6592 C C . LEU B 2 217 ? 139.404 131.978 123.994 1.00 37.34 218 LEU B C 1
ATOM 6593 O O . LEU B 2 217 ? 138.356 132.082 123.351 1.00 37.34 218 LEU B O 1
ATOM 6598 N N . ALA B 2 218 ? 139.434 132.076 125.320 1.00 40.91 219 ALA B N 1
ATOM 6599 C CA . ALA B 2 218 ? 138.221 132.229 126.111 1.00 40.91 219 ALA B CA 1
ATOM 6600 C C . ALA B 2 218 ? 137.902 133.679 126.445 1.00 40.91 219 ALA B C 1
ATOM 6601 O O . ALA B 2 218 ? 136.897 133.937 127.115 1.00 40.91 219 ALA B O 1
ATOM 6603 N N . ASP B 2 219 ? 138.727 134.626 126.006 1.00 48.13 220 ASP B N 1
ATOM 6604 C CA . ASP B 2 219 ? 138.470 136.042 126.234 1.00 48.13 220 ASP B CA 1
ATOM 6605 C C . ASP B 2 219 ? 138.336 136.769 124.903 1.00 48.13 220 ASP B C 1
ATOM 6606 O O . ASP B 2 219 ? 138.919 137.840 124.711 1.00 48.13 220 ASP B O 1
ATOM 6608 N N . ARG B 2 220 ? 137.571 136.194 123.978 1.00 42.77 221 ARG B N 1
ATOM 6609 C CA . ARG B 2 220 ? 137.531 136.673 122.607 1.00 42.77 221 ARG B CA 1
ATOM 6610 C C . ARG B 2 220 ? 136.090 136.904 122.180 1.00 42.77 221 ARG B C 1
ATOM 6611 O O . ARG B 2 220 ? 135.170 136.236 122.657 1.00 42.77 221 ARG B O 1
ATOM 6619 N N . ILE B 2 221 ? 135.907 137.863 121.273 1.00 35.89 222 ILE B N 1
ATOM 6620 C CA . ILE B 2 221 ? 134.602 138.142 120.690 1.00 35.89 222 ILE B CA 1
ATOM 6621 C C . ILE B 2 221 ? 134.502 137.648 119.250 1.00 35.89 222 ILE B C 1
ATOM 6622 O O . ILE B 2 221 ? 133.387 137.575 118.712 1.00 35.89 222 ILE B O 1
ATOM 6627 N N . CYS B 2 222 ? 135.628 137.357 118.607 1.00 34.27 223 CYS B N 1
ATOM 6628 C CA . CYS B 2 222 ? 135.768 136.622 117.354 1.00 34.27 223 CYS B CA 1
ATOM 6629 C C . CYS B 2 222 ? 135.336 137.400 116.121 1.00 34.27 223 CYS B C 1
ATOM 6630 O O . CYS B 2 222 ? 135.675 136.997 115.007 1.00 34.27 223 CYS B O 1
ATOM 6633 N N . ASN B 2 223 ? 134.573 138.481 116.293 1.00 31.18 224 ASN B N 1
ATOM 6634 C CA . ASN B 2 223 ? 134.513 139.621 115.377 1.00 31.18 224 ASN B CA 1
ATOM 6635 C C . ASN B 2 223 ? 134.566 139.290 113.885 1.00 31.18 224 ASN B C 1
ATOM 6636 O O . ASN B 2 223 ? 134.901 140.165 113.082 1.00 31.18 224 ASN B O 1
ATOM 6641 N N . HIS B 2 224 ? 134.240 138.065 113.489 1.00 27.70 225 HIS B N 1
ATOM 6642 C CA . HIS B 2 224 ? 134.436 137.706 112.085 1.00 27.70 225 HIS B CA 1
ATOM 6643 C C . HIS B 2 224 ? 133.209 137.085 111.448 1.00 27.70 225 HIS B C 1
ATOM 6644 O O . HIS B 2 224 ? 132.960 137.318 110.266 1.00 27.70 225 HIS B O 1
ATOM 6651 N N . VAL B 2 225 ? 132.449 136.278 112.190 1.00 20.61 226 VAL B N 1
ATOM 6652 C CA . VAL B 2 225 ? 131.193 135.763 111.658 1.00 20.61 226 VAL B CA 1
ATOM 6653 C C . VAL B 2 225 ? 130.092 136.804 111.740 1.00 20.61 226 VAL B C 1
ATOM 6654 O O . VAL B 2 225 ? 129.032 136.625 111.131 1.00 20.61 226 VAL B O 1
ATOM 6658 N N . THR B 2 226 ? 130.330 137.892 112.469 1.00 23.30 227 THR B N 1
ATOM 6659 C CA . THR B 2 226 ? 129.482 139.073 112.497 1.00 23.30 227 THR B CA 1
ATOM 6660 C C . THR B 2 226 ? 130.385 140.288 112.642 1.00 23.30 227 THR B C 1
ATOM 6661 O O . THR B 2 226 ? 131.374 140.245 113.378 1.00 23.30 227 THR B O 1
ATOM 6665 N N . GLN B 2 227 ? 130.047 141.364 111.949 1.00 24.93 228 GLN B N 1
ATOM 6666 C CA . GLN B 2 227 ? 130.850 142.578 111.948 1.00 24.93 228 GLN B CA 1
ATOM 6667 C C . GLN B 2 227 ? 130.021 143.709 112.551 1.00 24.93 228 GLN B C 1
ATOM 6668 O O . GLN B 2 227 ? 128.946 143.479 113.099 1.00 24.93 228 GLN B O 1
ATOM 6674 N N . GLN B 2 228 ? 130.537 144.937 112.483 1.00 30.28 229 GLN B N 1
ATOM 6675 C CA . GLN B 2 228 ? 129.929 146.042 113.210 1.00 30.28 229 GLN B CA 1
ATOM 6676 C C . GLN B 2 228 ? 129.460 147.201 112.338 1.00 30.28 229 GLN B C 1
ATOM 6677 O O . GLN B 2 228 ? 128.678 148.028 112.818 1.00 30.28 229 GLN B O 1
ATOM 6683 N N . ALA B 2 229 ? 129.953 147.323 111.109 1.00 35.12 230 ALA B N 1
ATOM 6684 C CA . ALA B 2 229 ? 129.362 148.172 110.076 1.00 35.12 230 ALA B CA 1
ATOM 6685 C C . ALA B 2 229 ? 129.439 149.669 110.367 1.00 35.12 230 ALA B C 1
ATOM 6686 O O . ALA B 2 229 ? 129.131 150.477 109.485 1.00 35.12 230 ALA B O 1
ATOM 6688 N N . GLN B 2 230 ? 129.865 150.041 111.572 1.00 41.90 231 GLN B N 1
ATOM 6689 C CA . GLN B 2 230 ? 130.221 151.416 111.938 1.00 41.90 231 GLN B CA 1
ATOM 6690 C C . GLN B 2 230 ? 129.260 152.449 111.345 1.00 41.90 231 GLN B C 1
ATOM 6691 O O . GLN B 2 230 ? 129.641 153.318 110.562 1.00 41.90 231 GLN B O 1
ATOM 6697 N N . VAL B 2 231 ? 127.992 152.336 111.724 1.00 40.46 232 VAL B N 1
ATOM 6698 C CA . VAL B 2 231 ? 126.969 153.252 111.228 1.00 40.46 232 VAL B CA 1
ATOM 6699 C C . VAL B 2 231 ? 127.056 154.568 111.987 1.00 40.46 232 VAL B C 1
ATOM 6700 O O . VAL B 2 231 ? 127.124 154.585 113.222 1.00 40.46 232 VAL B O 1
ATOM 6704 N N . ARG B 2 232 ? 127.061 155.675 111.249 1.00 47.40 233 ARG B N 1
ATOM 6705 C CA . ARG B 2 232 ? 127.050 157.012 111.821 1.00 47.40 233 ARG B CA 1
ATOM 6706 C C . ARG B 2 232 ? 125.852 157.781 111.283 1.00 47.40 233 ARG B C 1
ATOM 6707 O O . ARG B 2 232 ? 125.453 157.614 110.128 1.00 47.40 233 ARG B O 1
ATOM 6715 N N . LEU B 2 233 ? 125.275 158.625 112.133 1.00 50.37 234 LEU B N 1
ATOM 6716 C CA . LEU B 2 233 ? 124.014 159.283 111.813 1.00 50.37 234 LEU B CA 1
ATOM 6717 C C . LEU B 2 233 ? 124.040 160.696 112.373 1.00 50.37 234 LEU B C 1
ATOM 6718 O O . LEU B 2 233 ? 124.180 160.879 113.586 1.00 50.37 234 LEU B O 1
ATOM 6723 N N . ASP B 2 234 ? 123.900 161.687 111.495 1.00 57.20 235 ASP B N 1
ATOM 6724 C CA . ASP B 2 234 ? 124.014 163.082 111.894 1.00 57.20 235 ASP B CA 1
ATOM 6725 C C . ASP B 2 234 ? 122.826 163.489 112.764 1.00 57.20 235 ASP B C 1
ATOM 6726 O O . ASP B 2 234 ? 121.903 162.711 113.016 1.00 57.20 235 ASP B O 1
ATOM 6731 N N . ALA B 2 235 ? 122.852 164.739 113.227 1.00 64.55 236 ALA B N 1
ATOM 6732 C CA . ALA B 2 235 ? 121.817 165.220 114.136 1.00 64.55 236 ALA B CA 1
ATOM 6733 C C . ALA B 2 235 ? 120.567 165.657 113.381 1.00 64.55 236 ALA B C 1
ATOM 6734 O O . ALA B 2 235 ? 119.489 165.081 113.558 1.00 64.55 236 ALA B O 1
ATOM 6736 N N . ASN B 2 236 ? 120.694 166.671 112.533 1.00 65.53 237 ASN B N 1
ATOM 6737 C CA . ASN B 2 236 ? 119.556 167.204 111.785 1.00 65.53 237 ASN B CA 1
ATOM 6738 C C . ASN B 2 236 ? 119.506 166.603 110.383 1.00 65.53 237 ASN B C 1
ATOM 6739 O O . ASN B 2 236 ? 119.648 167.286 109.371 1.00 65.53 237 ASN B O 1
ATOM 6744 N N . GLU B 2 237 ? 119.292 165.288 110.339 1.00 60.46 238 GLU B N 1
ATOM 6745 C CA . GLU B 2 237 ? 119.234 164.601 109.055 1.00 60.46 238 GLU B CA 1
ATOM 6746 C C . GLU B 2 237 ? 117.909 164.840 108.347 1.00 60.46 238 GLU B C 1
ATOM 6747 O O . GLU B 2 237 ? 117.843 164.759 107.116 1.00 60.46 238 GLU B O 1
ATOM 6753 N N . LEU B 2 238 ? 116.848 165.131 109.099 1.00 58.21 239 LEU B N 1
ATOM 6754 C CA . LEU B 2 238 ? 115.548 165.358 108.482 1.00 58.21 239 LEU B CA 1
ATOM 6755 C C . LEU B 2 238 ? 115.463 166.744 107.857 1.00 58.21 239 LEU B C 1
ATOM 6756 O O . LEU B 2 238 ? 114.913 166.901 106.762 1.00 58.21 239 LEU B O 1
ATOM 6761 N N . ARG B 2 239 ? 116.009 167.756 108.531 1.00 65.15 240 ARG B N 1
ATOM 6762 C CA . ARG B 2 239 ? 115.970 169.111 107.995 1.00 65.15 240 ARG B CA 1
ATOM 6763 C C . ARG B 2 239 ? 116.920 169.286 106.817 1.00 65.15 240 ARG B C 1
ATOM 6764 O O . ARG B 2 239 ? 116.640 170.085 105.917 1.00 65.15 240 ARG B O 1
ATOM 6772 N N . ARG B 2 240 ? 118.039 168.559 106.806 1.00 60.44 241 ARG B N 1
ATOM 6773 C CA . ARG B 2 240 ? 118.967 168.632 105.681 1.00 60.44 241 ARG B CA 1
ATOM 6774 C C . ARG B 2 240 ? 118.284 168.242 104.377 1.00 60.44 241 ARG B C 1
ATOM 6775 O O . ARG B 2 240 ? 118.215 169.037 103.434 1.00 60.44 241 ARG B O 1
ATOM 6783 N N . TYR B 2 241 ? 117.777 167.015 104.306 1.00 52.22 242 TYR B N 1
ATOM 6784 C CA . TYR B 2 241 ? 117.238 166.453 103.078 1.00 52.22 242 TYR B CA 1
ATOM 6785 C C . TYR B 2 241 ? 115.790 166.843 102.821 1.00 52.22 242 TYR B C 1
ATOM 6786 O O . TYR B 2 241 ? 115.171 166.291 101.908 1.00 52.22 242 TYR B O 1
ATOM 6795 N N . LEU B 2 242 ? 115.231 167.762 103.597 1.00 58.41 243 LEU B N 1
ATOM 6796 C CA . LEU B 2 242 ? 113.841 168.134 103.364 1.00 58.41 243 LEU B CA 1
ATOM 6797 C C . LEU B 2 242 ? 113.706 169.050 102.149 1.00 58.41 243 LEU B C 1
ATOM 6798 O O . LEU B 2 242 ? 112.830 168.811 101.309 1.00 58.41 243 LEU B O 1
ATOM 6803 N N . PRO B 2 243 ? 114.535 170.104 101.996 1.00 57.31 244 PRO B N 1
ATOM 6804 C CA . PRO B 2 243 ? 114.420 170.929 100.785 1.00 57.31 244 PRO B CA 1
ATOM 6805 C C . PRO B 2 243 ? 114.871 170.213 99.520 1.00 57.31 244 PRO B C 1
ATOM 6806 O O . PRO B 2 243 ? 114.829 170.795 98.432 1.00 57.31 244 PRO B O 1
ATOM 6810 N N . HIS B 2 244 ? 115.302 168.960 99.641 1.00 57.32 245 HIS B N 1
ATOM 6811 C CA . HIS B 2 244 ? 115.730 168.171 98.489 1.00 57.32 245 HIS B CA 1
ATOM 6812 C C . HIS B 2 244 ? 115.088 166.795 98.584 1.00 57.32 245 HIS B C 1
ATOM 6813 O O . HIS B 2 244 ? 115.652 165.890 99.205 1.00 57.32 245 HIS B O 1
ATOM 6820 N N . ALA B 2 245 ? 113.922 166.633 97.963 1.00 59.34 246 ALA B N 1
ATOM 6821 C CA . ALA B 2 245 ? 113.207 165.367 97.980 1.00 59.34 246 ALA B CA 1
ATOM 6822 C C . ALA B 2 245 ? 113.014 164.890 96.548 1.00 59.34 246 ALA B C 1
ATOM 6823 O O . ALA B 2 245 ? 113.281 165.616 95.587 1.00 59.34 246 ALA B O 1
ATOM 6825 N N . ALA B 2 246 ? 112.557 163.645 96.413 1.00 63.43 247 ALA B N 1
ATOM 6826 C CA . ALA B 2 246 ? 112.389 163.033 95.100 1.00 63.43 247 ALA B CA 1
ATOM 6827 C C . ALA B 2 246 ? 111.373 163.797 94.262 1.00 63.43 247 ALA B C 1
ATOM 6828 O O . ALA B 2 246 ? 111.717 164.359 93.217 1.00 63.43 247 ALA B O 1
ATOM 6830 N N . GLY B 2 247 ? 110.125 163.830 94.716 1.00 69.24 248 GLY B N 1
ATOM 6831 C CA . GLY B 2 247 ? 109.102 164.612 94.053 1.00 69.24 248 GLY B CA 1
ATOM 6832 C C . GLY B 2 247 ? 109.062 166.018 94.607 1.00 69.24 248 GLY B C 1
ATOM 6833 O O . GLY B 2 247 ? 110.085 166.708 94.630 1.00 69.24 248 GLY B O 1
ATOM 6834 N N . LEU B 2 248 ? 107.883 166.453 95.051 1.00 74.96 249 LEU B N 1
ATOM 6835 C CA . LEU B 2 248 ? 107.729 167.712 95.777 1.00 74.96 249 LEU B CA 1
ATOM 6836 C C . LEU B 2 248 ? 108.211 168.907 94.961 1.00 74.96 249 LEU B C 1
ATOM 6837 O O . LEU B 2 248 ? 108.785 169.853 95.507 1.00 74.96 249 LEU B O 1
ATOM 6842 N N . SER B 2 249 ? 107.988 168.873 93.646 1.00 83.60 250 SER B N 1
ATOM 6843 C CA . SER B 2 249 ? 108.378 169.983 92.785 1.00 83.60 250 SER B CA 1
ATOM 6844 C C . SER B 2 249 ? 107.620 171.266 93.095 1.00 83.60 250 SER B C 1
ATOM 6845 O O . SER B 2 249 ? 108.027 172.334 92.628 1.00 83.60 250 SER B O 1
ATOM 6848 N N . ASP B 2 250 ? 106.540 171.186 93.866 1.00 85.04 251 ASP B N 1
ATOM 6849 C CA . ASP B 2 250 ? 105.742 172.349 94.212 1.00 85.04 251 ASP B CA 1
ATOM 6850 C C . ASP B 2 250 ? 106.403 173.122 95.352 1.00 85.04 251 ASP B C 1
ATOM 6851 O O . ASP B 2 250 ? 107.427 172.716 95.908 1.00 85.04 251 ASP B O 1
ATOM 6856 N N . ALA B 2 251 ? 105.806 174.260 95.704 1.00 82.15 252 ALA B N 1
ATOM 6857 C CA . ALA B 2 251 ? 106.256 175.028 96.857 1.00 82.15 252 ALA B CA 1
ATOM 6858 C C . ALA B 2 251 ? 105.932 174.345 98.177 1.00 82.15 252 ALA B C 1
ATOM 6859 O O . ALA B 2 251 ? 106.268 174.892 99.234 1.00 82.15 252 ALA B O 1
ATOM 6861 N N . ASP B 2 252 ? 105.288 173.174 98.142 1.00 78.35 253 ASP B N 1
ATOM 6862 C CA . ASP B 2 252 ? 105.033 172.425 99.367 1.00 78.35 253 ASP B CA 1
ATOM 6863 C C . ASP B 2 252 ? 106.328 172.061 100.078 1.00 78.35 253 ASP B C 1
ATOM 6864 O O . ASP B 2 252 ? 106.322 171.816 101.289 1.00 78.35 253 ASP B O 1
ATOM 6869 N N . ARG B 2 253 ? 107.443 172.019 99.348 1.00 71.26 254 ARG B N 1
ATOM 6870 C CA . ARG B 2 253 ? 108.750 171.827 99.962 1.00 71.26 254 ARG B CA 1
ATOM 6871 C C . ARG B 2 253 ? 109.130 172.973 100.891 1.00 71.26 254 ARG B C 1
ATOM 6872 O O . ARG B 2 253 ? 110.063 172.822 101.686 1.00 71.26 254 ARG B O 1
ATOM 6880 N N . ALA B 2 254 ? 108.430 174.106 100.814 1.00 74.69 255 ALA B N 1
ATOM 6881 C CA . ALA B 2 254 ? 108.651 175.220 101.726 1.00 74.69 255 ALA B CA 1
ATOM 6882 C C . ALA B 2 254 ? 107.680 175.200 102.899 1.00 74.69 255 ALA B C 1
ATOM 6883 O O . ALA B 2 254 ? 108.082 175.450 104.042 1.00 74.69 255 ALA B O 1
ATOM 6885 N N . ARG B 2 255 ? 106.404 174.900 102.645 1.00 74.02 256 ARG B N 1
ATOM 6886 C CA . ARG B 2 255 ? 105.455 174.797 103.747 1.00 74.02 256 ARG B CA 1
ATOM 6887 C C . ARG B 2 255 ? 105.776 173.610 104.645 1.00 74.02 256 ARG B C 1
ATOM 6888 O O . ARG B 2 255 ? 105.539 173.672 105.855 1.00 74.02 256 ARG B O 1
ATOM 6896 N N . ALA B 2 256 ? 106.330 172.534 104.083 1.00 73.41 257 ALA B N 1
ATOM 6897 C CA . ALA B 2 256 ? 106.757 171.413 104.911 1.00 73.41 257 ALA B CA 1
ATOM 6898 C C . ALA B 2 256 ? 107.878 171.829 105.851 1.00 73.41 257 ALA B C 1
ATOM 6899 O O . ALA B 2 256 ? 107.871 171.475 107.035 1.00 73.41 257 ALA B O 1
ATOM 6901 N N . LEU B 2 257 ? 108.847 172.591 105.341 1.00 72.48 258 LEU B N 1
ATOM 6902 C CA . LEU B 2 257 ? 109.911 173.106 106.195 1.00 72.48 258 LEU B CA 1
ATOM 6903 C C . LEU B 2 257 ? 109.353 174.050 107.252 1.00 72.48 258 LEU B C 1
ATOM 6904 O O . LEU B 2 257 ? 109.817 174.060 108.400 1.00 72.48 258 LEU B O 1
ATOM 6909 N N . SER B 2 258 ? 108.355 174.855 106.881 1.00 75.16 259 SER B N 1
ATOM 6910 C CA . SER B 2 258 ? 107.724 175.746 107.848 1.00 75.16 259 SER B CA 1
ATOM 6911 C C . SER B 2 258 ? 107.067 174.962 108.976 1.00 75.16 259 SER B C 1
ATOM 6912 O O . SER B 2 258 ? 107.220 175.308 110.153 1.00 75.16 259 SER B O 1
ATOM 6915 N N . VAL B 2 259 ? 106.332 173.900 108.637 1.00 72.85 260 VAL B N 1
ATOM 6916 C CA . VAL B 2 259 ? 105.697 173.082 109.668 1.00 72.85 260 VAL B CA 1
ATOM 6917 C C . VAL B 2 259 ? 106.746 172.359 110.503 1.00 72.85 260 VAL B C 1
ATOM 6918 O O . VAL B 2 259 ? 106.566 172.162 111.709 1.00 72.85 260 VAL B O 1
ATOM 6922 N N . LEU B 2 260 ? 107.858 171.956 109.884 1.00 74.53 261 LEU B N 1
ATOM 6923 C CA . LEU B 2 260 ? 108.939 171.340 110.648 1.00 74.53 261 LEU B CA 1
ATOM 6924 C C . LEU B 2 260 ? 109.486 172.304 111.690 1.00 74.53 261 LEU B C 1
ATOM 6925 O O . LEU B 2 260 ? 109.653 171.944 112.860 1.00 74.53 261 LEU B O 1
ATOM 6930 N N . ASP B 2 261 ? 109.783 173.538 111.276 1.00 80.61 262 ASP B N 1
ATOM 6931 C CA . ASP B 2 261 ? 110.304 174.521 112.221 1.00 80.61 262 ASP B CA 1
ATOM 6932 C C . ASP B 2 261 ? 109.274 174.856 113.292 1.00 80.61 262 ASP B C 1
ATOM 6933 O O . ASP B 2 261 ? 109.624 175.052 114.462 1.00 80.61 262 ASP B O 1
ATOM 6938 N N . HIS B 2 262 ? 107.996 174.914 112.913 1.00 88.49 263 HIS B N 1
ATOM 6939 C CA . HIS B 2 262 ? 106.948 175.197 113.885 1.00 88.49 263 HIS B CA 1
ATOM 6940 C C . HIS B 2 262 ? 106.827 174.088 114.920 1.00 88.49 263 HIS B C 1
ATOM 6941 O O . HIS B 2 262 ? 106.670 174.372 116.112 1.00 88.49 263 HIS B O 1
ATOM 6948 N N . ALA B 2 263 ? 106.906 172.827 114.490 1.00 88.29 264 ALA B N 1
ATOM 6949 C CA . ALA B 2 263 ? 106.811 171.710 115.422 1.00 88.29 264 ALA B CA 1
ATOM 6950 C C . ALA B 2 263 ? 108.072 171.560 116.259 1.00 88.29 264 ALA B C 1
ATOM 6951 O O . ALA B 2 263 ? 108.002 171.075 117.393 1.00 88.29 264 ALA B O 1
ATOM 6953 N N . LEU B 2 264 ? 109.227 171.962 115.725 1.00 88.70 265 LEU B N 1
ATOM 6954 C CA . LEU B 2 264 ? 110.443 171.959 116.528 1.00 88.70 265 LEU B CA 1
ATOM 6955 C C . LEU B 2 264 ? 110.396 173.048 117.591 1.00 88.70 265 LEU B C 1
ATOM 6956 O O . LEU B 2 264 ? 110.833 172.835 118.728 1.00 88.70 265 LEU B O 1
ATOM 6961 N N . ALA B 2 265 ? 109.866 174.222 117.241 1.00 96.03 266 ALA B N 1
ATOM 6962 C CA . ALA B 2 265 ? 109.700 175.284 118.224 1.00 96.03 266 ALA B CA 1
ATOM 6963 C C . ALA B 2 265 ? 108.497 175.051 119.128 1.00 96.03 266 ALA B C 1
ATOM 6964 O O . ALA B 2 265 ? 108.405 175.679 120.188 1.00 96.03 266 ALA B O 1
ATOM 6966 N N . ARG B 2 266 ? 107.580 174.172 118.737 1.00 96.64 267 ARG B N 1
ATOM 6967 C CA . ARG B 2 266 ? 106.397 173.885 119.541 1.00 96.64 267 ARG B CA 1
ATOM 6968 C C . ARG B 2 266 ? 106.749 173.019 120.746 1.00 96.64 267 ARG B C 1
ATOM 6969 O O . ARG B 2 266 ? 106.966 171.814 120.615 1.00 96.64 267 ARG B O 1
ATOM 6977 N N . TYR B 2 305 ? 114.097 156.879 127.009 1.00 57.89 306 TYR B N 1
ATOM 6978 C CA . TYR B 2 305 ? 114.592 155.838 127.902 1.00 57.89 306 TYR B CA 1
ATOM 6979 C C . TYR B 2 305 ? 114.028 156.042 129.301 1.00 57.89 306 TYR B C 1
ATOM 6980 O O . TYR B 2 305 ? 113.851 157.176 129.744 1.00 57.89 306 TYR B O 1
ATOM 6989 N N . ALA B 2 306 ? 113.751 154.941 130.000 1.00 69.67 307 ALA B N 1
ATOM 6990 C CA . ALA B 2 306 ? 113.237 155.000 131.367 1.00 69.67 307 ALA B CA 1
ATOM 6991 C C . ALA B 2 306 ? 114.396 155.350 132.296 1.00 69.67 307 ALA B C 1
ATOM 6992 O O . ALA B 2 306 ? 114.991 154.498 132.959 1.00 69.67 307 ALA B O 1
ATOM 6994 N N . ILE B 2 307 ? 114.715 156.646 132.344 1.00 69.21 308 ILE B N 1
ATOM 6995 C CA . ILE B 2 307 ? 115.873 157.104 133.100 1.00 69.21 308 ILE B CA 1
ATOM 6996 C C . ILE B 2 307 ? 115.660 156.983 134.602 1.00 69.21 308 ILE B C 1
ATOM 6997 O O . ILE B 2 307 ? 116.626 157.059 135.370 1.00 69.21 308 ILE B O 1
ATOM 7002 N N . SER B 2 308 ? 114.422 156.789 135.045 1.00 75.53 309 SER B N 1
ATOM 7003 C CA . SER B 2 308 ? 114.099 156.640 136.461 1.00 75.53 309 SER B CA 1
ATOM 7004 C C . SER B 2 308 ? 114.384 155.245 136.991 1.00 75.53 309 SER B C 1
ATOM 7005 O O . SER B 2 308 ? 113.901 154.903 138.077 1.00 75.53 309 SER B O 1
ATOM 7008 N N . GLU B 2 309 ? 115.145 154.432 136.261 1.00 69.28 310 GLU B N 1
ATOM 7009 C CA . GLU B 2 309 ? 115.414 153.052 136.640 1.00 69.28 310 GLU B CA 1
ATOM 7010 C C . GLU B 2 309 ? 116.891 152.796 136.901 1.00 69.28 310 GLU B C 1
ATOM 7011 O O . GLU B 2 309 ? 117.264 151.669 137.242 1.00 69.28 310 GLU B O 1
ATOM 7017 N N . LEU B 2 310 ? 117.741 153.811 136.748 1.00 71.10 311 LEU B N 1
ATOM 7018 C CA . LEU B 2 310 ? 119.174 153.605 136.931 1.00 71.10 311 LEU B CA 1
ATOM 7019 C C . LEU B 2 310 ? 119.521 153.369 138.395 1.00 71.10 311 LEU B C 1
ATOM 7020 O O . LEU B 2 310 ? 120.505 152.686 138.700 1.00 71.10 311 LEU B O 1
ATOM 7025 N N . GLN B 2 311 ? 118.730 153.928 139.314 1.00 77.12 312 GLN B N 1
ATOM 7026 C CA . GLN B 2 311 ? 119.070 153.846 140.732 1.00 77.12 312 GLN B CA 1
ATOM 7027 C C . GLN B 2 311 ? 119.067 152.410 141.239 1.00 77.12 312 GLN B C 1
ATOM 7028 O O . GLN B 2 311 ? 119.831 152.075 142.151 1.00 77.12 312 GLN B O 1
ATOM 7034 N N . PHE B 2 312 ? 118.230 151.550 140.665 1.00 69.85 313 PHE B N 1
ATOM 7035 C CA . PHE B 2 312 ? 118.167 150.160 141.097 1.00 69.85 313 PHE B CA 1
ATOM 7036 C C . PHE B 2 312 ? 119.361 149.341 140.630 1.00 69.85 313 PHE B C 1
ATOM 7037 O O . PHE B 2 312 ? 119.463 148.164 140.992 1.00 69.85 313 PHE B O 1
ATOM 7045 N N . TRP B 2 313 ? 120.254 149.924 139.837 1.00 64.77 314 TRP B N 1
ATOM 7046 C CA . TRP B 2 313 ? 121.526 149.295 139.532 1.00 64.77 314 TRP B CA 1
ATOM 7047 C C . TRP B 2 313 ? 122.500 149.502 140.687 1.00 64.77 314 TRP B C 1
ATOM 7048 O O . TRP B 2 313 ? 122.287 150.337 141.571 1.00 64.77 314 TRP B O 1
ATOM 7059 N N . LEU B 2 314 ? 123.581 148.730 140.670 1.00 58.64 315 LEU B N 1
ATOM 7060 C CA . LEU B 2 314 ? 124.613 148.882 141.686 1.00 58.64 315 LEU B CA 1
ATOM 7061 C C . LEU B 2 314 ? 125.251 150.261 141.579 1.00 58.64 315 LEU B C 1
ATOM 7062 O O . LEU B 2 314 ? 125.632 150.699 140.490 1.00 58.64 315 LEU B O 1
ATOM 7064 N N . ALA B 2 315 ? 125.357 150.949 142.713 1.00 64.14 316 ALA B N 1
ATOM 7065 C CA . ALA B 2 315 ? 125.937 152.285 142.765 1.00 64.14 316 ALA B CA 1
ATOM 7066 C C . ALA B 2 315 ? 126.951 152.324 143.896 1.00 64.14 316 ALA B C 1
ATOM 7067 O O . ALA B 2 315 ? 126.660 151.864 145.004 1.00 64.14 316 ALA B O 1
ATOM 7069 N N . SER B 2 316 ? 128.133 152.860 143.616 1.00 67.00 317 SER B N 1
ATOM 7070 C CA . SER B 2 316 ? 129.200 152.951 144.600 1.00 67.00 317 SER B CA 1
ATOM 7071 C C . SER B 2 316 ? 129.529 154.408 144.910 1.00 67.00 317 SER B C 1
ATOM 7072 O O . SER B 2 316 ? 129.044 155.339 144.264 1.00 67.00 317 SER B O 1
ATOM 7075 N N . GLY B 2 317 ? 130.369 154.592 145.923 1.00 76.07 318 GLY B N 1
ATOM 7076 C CA . GLY B 2 317 ? 130.902 155.897 146.245 1.00 76.07 318 GLY B CA 1
ATOM 7077 C C . GLY B 2 317 ? 129.877 156.863 146.808 1.00 76.07 318 GLY B C 1
ATOM 7078 O O . GLY B 2 317 ? 128.764 156.504 147.203 1.00 76.07 318 GLY B O 1
ATOM 7079 N N . ASP B 2 318 ? 130.285 158.130 146.837 1.00 91.61 319 ASP B N 1
ATOM 7080 C CA . ASP B 2 318 ? 129.458 159.198 147.378 1.00 91.61 319 ASP B CA 1
ATOM 7081 C C . ASP B 2 318 ? 128.316 159.515 146.421 1.00 91.61 319 ASP B C 1
ATOM 7082 O O . ASP B 2 318 ? 128.483 159.481 145.199 1.00 91.61 319 ASP B O 1
ATOM 7087 N N . ARG B 2 319 ? 127.150 159.821 146.988 1.00 91.37 320 ARG B N 1
ATOM 7088 C CA . ARG B 2 319 ? 125.984 160.176 146.188 1.00 91.37 320 ARG B CA 1
ATOM 7089 C C . ARG B 2 319 ? 125.876 161.678 145.959 1.00 91.37 320 ARG B C 1
ATOM 7090 O O . ARG B 2 319 ? 125.513 162.110 144.860 1.00 91.37 320 ARG B O 1
ATOM 7098 N N . ALA B 2 320 ? 126.180 162.481 146.976 1.00 93.91 321 ALA B N 1
ATOM 7099 C CA . ALA B 2 320 ? 126.098 163.931 146.848 1.00 93.91 321 ALA B CA 1
ATOM 7100 C C . ALA B 2 320 ? 127.164 164.426 145.879 1.00 93.91 321 ALA B C 1
ATOM 7101 O O . ALA B 2 320 ? 128.357 164.174 146.074 1.00 93.91 321 ALA B O 1
ATOM 7103 N N . GLY B 2 321 ? 126.735 165.127 144.840 1.00 90.85 322 GLY B N 1
ATOM 7104 C CA . GLY B 2 321 ? 127.627 165.634 143.817 1.00 90.85 322 GLY B CA 1
ATOM 7105 C C . GLY B 2 321 ? 127.499 164.845 142.525 1.00 90.85 322 GLY B C 1
ATOM 7106 O O . GLY B 2 321 ? 126.690 163.925 142.394 1.00 90.85 322 GLY B O 1
ATOM 7107 N N . GLN B 2 322 ? 128.323 165.240 141.558 1.00 84.01 323 GLN B N 1
ATOM 7108 C CA . GLN B 2 322 ? 128.341 164.556 140.274 1.00 84.01 323 GLN B CA 1
ATOM 7109 C C . GLN B 2 322 ? 128.806 163.117 140.453 1.00 84.01 323 GLN B C 1
ATOM 7110 O O . GLN B 2 322 ? 129.703 162.829 141.250 1.00 84.01 323 GLN B O 1
ATOM 7116 N N . THR B 2 323 ? 128.186 162.210 139.704 1.00 74.40 324 THR B N 1
ATOM 7117 C CA . THR B 2 323 ? 128.565 160.807 139.702 1.00 74.40 324 THR B CA 1
ATOM 7118 C C . THR B 2 323 ? 128.568 160.311 138.264 1.00 74.40 324 THR B C 1
ATOM 7119 O O . THR B 2 323 ? 128.109 160.997 137.348 1.00 74.40 324 THR B O 1
ATOM 7123 N N . THR B 2 324 ? 129.099 159.104 138.067 1.00 65.69 325 THR B N 1
ATOM 7124 C CA . THR B 2 324 ? 129.007 158.481 136.752 1.00 65.69 325 THR B CA 1
ATOM 7125 C C . THR B 2 324 ? 127.556 158.218 136.382 1.00 65.69 325 THR B C 1
ATOM 7126 O O . THR B 2 324 ? 127.161 158.382 135.221 1.00 65.69 325 THR B O 1
ATOM 7130 N N . MET B 2 325 ? 126.742 157.820 137.361 1.00 67.06 326 MET B N 1
ATOM 7131 C CA . MET B 2 325 ? 125.329 157.577 137.096 1.00 67.06 326 MET B CA 1
ATOM 7132 C C . MET B 2 325 ? 124.612 158.862 136.708 1.00 67.06 326 MET B C 1
ATOM 7133 O O . MET B 2 325 ? 123.756 158.858 135.819 1.00 67.06 326 MET B O 1
ATOM 7138 N N . ASP B 2 326 ? 124.947 159.975 137.365 1.00 70.25 327 ASP B N 1
ATOM 7139 C CA . ASP B 2 326 ? 124.331 161.251 137.016 1.00 70.25 327 ASP B CA 1
ATOM 7140 C C . ASP B 2 326 ? 124.692 161.668 135.596 1.00 70.25 327 ASP B C 1
ATOM 7141 O O . ASP B 2 326 ? 123.828 162.117 134.833 1.00 70.25 327 ASP B O 1
ATOM 7146 N N . ALA B 2 327 ? 125.968 161.536 135.227 1.00 67.08 328 ALA B N 1
ATOM 7147 C CA . ALA B 2 327 ? 126.382 161.875 133.871 1.00 67.08 328 ALA B CA 1
ATOM 7148 C C . ALA B 2 327 ? 125.693 160.983 132.849 1.00 67.08 328 ALA B C 1
ATOM 7149 O O . ALA B 2 327 ? 125.248 161.458 131.796 1.00 67.08 328 ALA B O 1
ATOM 7151 N N . PHE B 2 328 ? 125.590 159.685 133.144 1.00 60.77 329 PHE B N 1
ATOM 7152 C CA . PHE B 2 328 ? 124.916 158.776 132.225 1.00 60.77 329 PHE B CA 1
ATOM 7153 C C . PHE B 2 328 ? 123.443 159.131 132.088 1.00 60.77 329 PHE B C 1
ATOM 7154 O O . PHE B 2 328 ? 122.885 159.079 130.987 1.00 60.77 329 PHE B O 1
ATOM 7162 N N . ALA B 2 329 ? 122.801 159.511 133.193 1.00 61.79 330 ALA B N 1
ATOM 7163 C CA . ALA B 2 329 ? 121.397 159.899 133.134 1.00 61.79 330 ALA B CA 1
ATOM 7164 C C . ALA B 2 329 ? 121.212 161.162 132.307 1.00 61.79 330 ALA B C 1
ATOM 7165 O O . ALA B 2 329 ? 120.268 161.261 131.517 1.00 61.79 330 ALA B O 1
ATOM 7167 N N . SER B 2 330 ? 122.109 162.136 132.464 1.00 61.12 331 SER B N 1
ATOM 7168 C CA . SER B 2 330 ? 122.005 163.359 131.674 1.00 61.12 331 SER B CA 1
ATOM 7169 C C . SER B 2 330 ? 122.206 163.075 130.190 1.00 61.12 331 SER B C 1
ATOM 7170 O O . SER B 2 330 ? 121.470 163.599 129.342 1.00 61.12 331 SER B O 1
ATOM 7173 N N . ASN B 2 331 ? 123.194 162.242 129.856 1.00 59.39 332 ASN B N 1
ATOM 7174 C CA . ASN B 2 331 ? 123.437 161.907 128.457 1.00 59.39 332 ASN B CA 1
ATOM 7175 C C . ASN B 2 331 ? 122.247 161.170 127.854 1.00 59.39 332 ASN B C 1
ATOM 7176 O O . ASN B 2 331 ? 121.823 161.461 126.728 1.00 59.39 332 ASN B O 1
ATOM 7181 N N . LEU B 2 332 ? 121.689 160.208 128.595 1.00 58.39 333 LEU B N 1
ATOM 7182 C CA . LEU B 2 332 ? 120.536 159.473 128.091 1.00 58.39 333 LEU B CA 1
ATOM 7183 C C . LEU B 2 332 ? 119.311 160.368 127.969 1.00 58.39 333 LEU B C 1
ATOM 7184 O O . LEU B 2 332 ? 118.501 160.183 127.055 1.00 58.39 333 LEU B O 1
ATOM 7189 N N . THR B 2 333 ? 119.164 161.349 128.862 1.00 61.51 334 THR B N 1
ATOM 7190 C CA . THR B 2 333 ? 118.071 162.305 128.729 1.00 61.51 334 THR B CA 1
ATOM 7191 C C . THR B 2 333 ? 118.231 163.144 127.470 1.00 61.51 334 THR B C 1
ATOM 7192 O O . THR B 2 333 ? 117.257 163.388 126.749 1.00 61.51 334 THR B O 1
ATOM 7196 N N . ALA B 2 334 ? 119.456 163.593 127.188 1.00 59.81 335 ALA B N 1
ATOM 7197 C CA . ALA B 2 334 ? 119.701 164.327 125.949 1.00 59.81 335 ALA B CA 1
ATOM 7198 C C . ALA B 2 334 ? 119.368 163.476 124.729 1.00 59.81 335 ALA B C 1
ATOM 7199 O O . ALA B 2 334 ? 118.743 163.958 123.773 1.00 59.81 335 ALA B O 1
ATOM 7201 N N . LEU B 2 335 ? 119.781 162.207 124.743 1.00 57.16 336 LEU B N 1
ATOM 7202 C CA . LEU B 2 335 ? 119.487 161.323 123.619 1.00 57.16 336 LEU B CA 1
ATOM 7203 C C . LEU B 2 335 ? 117.985 161.125 123.450 1.00 57.16 336 LEU B C 1
ATOM 7204 O O . LEU B 2 335 ? 117.471 161.141 122.325 1.00 57.16 336 LEU B O 1
ATOM 7209 N N . ALA B 2 336 ? 117.264 160.941 124.558 1.00 59.22 337 ALA B N 1
ATOM 7210 C CA . ALA B 2 336 ? 115.819 160.766 124.479 1.00 59.22 337 ALA B CA 1
ATOM 7211 C C . ALA B 2 336 ? 115.140 162.026 123.963 1.00 59.22 337 ALA B C 1
ATOM 7212 O O . ALA B 2 336 ? 114.161 161.950 123.213 1.00 59.22 337 ALA B O 1
ATOM 7214 N N . ARG B 2 337 ? 115.648 163.197 124.351 1.00 62.27 338 ARG B N 1
ATOM 7215 C CA . ARG B 2 337 ? 115.076 164.443 123.856 1.00 62.27 338 ARG B CA 1
ATOM 7216 C C . ARG B 2 337 ? 115.291 164.587 122.356 1.00 62.27 338 ARG B C 1
ATOM 7217 O O . ARG B 2 337 ? 114.377 164.996 121.629 1.00 62.27 338 ARG B O 1
ATOM 7225 N N . ARG B 2 338 ? 116.489 164.249 121.872 1.00 59.60 339 ARG B N 1
ATOM 7226 C CA . ARG B 2 338 ? 116.722 164.289 120.431 1.00 59.60 339 ARG B CA 1
ATOM 7227 C C . ARG B 2 338 ? 115.817 163.303 119.703 1.00 59.60 339 ARG B C 1
ATOM 7228 O O . ARG B 2 338 ? 115.279 163.614 118.633 1.00 59.60 339 ARG B O 1
ATOM 7236 N N . GLU B 2 339 ? 115.634 162.109 120.272 1.00 57.59 340 GLU B N 1
ATOM 7237 C CA . GLU B 2 339 ? 114.765 161.120 119.644 1.00 57.59 340 GLU B CA 1
ATOM 7238 C C . GLU B 2 339 ? 113.327 161.617 119.572 1.00 57.59 340 GLU B C 1
ATOM 7239 O O . GLU B 2 339 ? 112.664 161.469 118.539 1.00 57.59 340 GLU B O 1
ATOM 7245 N N . LEU B 2 340 ? 112.830 162.216 120.655 1.00 57.19 341 LEU B N 1
ATOM 7246 C CA . LEU B 2 340 ? 111.458 162.713 120.660 1.00 57.19 341 LEU B CA 1
ATOM 7247 C C . LEU B 2 340 ? 111.282 163.866 119.680 1.00 57.19 341 LEU B C 1
ATOM 7248 O O . LEU B 2 340 ? 110.260 163.949 118.986 1.00 57.19 341 LEU B O 1
ATOM 7253 N N . GLN B 2 341 ? 112.264 164.770 119.614 1.00 59.94 342 GLN B N 1
ATOM 7254 C CA . GLN B 2 341 ? 112.186 165.865 118.654 1.00 59.94 342 GLN B CA 1
ATOM 7255 C C . GLN B 2 341 ? 112.159 165.340 117.226 1.00 59.94 342 GLN B C 1
ATOM 7256 O O . GLN B 2 341 ? 111.351 165.792 116.406 1.00 59.94 342 GLN B O 1
ATOM 7262 N N . GLN B 2 342 ? 113.037 164.385 116.909 1.00 58.21 343 GLN B N 1
ATOM 7263 C CA . GLN B 2 342 ? 113.034 163.803 115.571 1.00 58.21 343 GLN B CA 1
ATOM 7264 C C . GLN B 2 342 ? 111.709 163.117 115.273 1.00 58.21 343 GLN B C 1
ATOM 7265 O O . GLN B 2 342 ? 111.188 163.219 114.157 1.00 58.21 343 GLN B O 1
ATOM 7271 N N . GLU B 2 343 ? 111.141 162.426 116.262 1.00 57.13 344 GLU B N 1
ATOM 7272 C CA . GLU B 2 343 ? 109.874 161.735 116.049 1.00 57.13 344 GLU B CA 1
ATOM 7273 C C . GLU B 2 343 ? 108.758 162.722 115.731 1.00 57.13 344 GLU B C 1
ATOM 7274 O O . GLU B 2 343 ? 107.999 162.533 114.771 1.00 57.13 344 GLU B O 1
ATOM 7280 N N . THR B 2 344 ? 108.646 163.789 116.527 1.00 56.45 345 THR B N 1
ATOM 7281 C CA . THR B 2 344 ? 107.567 164.745 116.300 1.00 56.45 345 THR B CA 1
ATOM 7282 C C . THR B 2 344 ? 107.772 165.511 114.997 1.00 56.45 345 THR B C 1
ATOM 7283 O O . THR B 2 344 ? 106.801 165.812 114.291 1.00 56.45 345 THR B O 1
ATOM 7287 N N . ALA B 2 345 ? 109.027 165.793 114.631 1.00 55.21 346 ALA B N 1
ATOM 7288 C CA . ALA B 2 345 ? 109.281 166.462 113.361 1.00 55.21 346 ALA B CA 1
ATOM 7289 C C . ALA B 2 345 ? 108.929 165.560 112.187 1.00 55.21 346 ALA B C 1
ATOM 7290 O O . ALA B 2 345 ? 108.356 166.021 111.194 1.00 55.21 346 ALA B O 1
ATOM 7292 N N . ALA B 2 346 ? 109.251 164.268 112.287 1.00 55.25 347 ALA B N 1
ATOM 7293 C CA . ALA B 2 346 ? 108.889 163.333 111.230 1.00 55.25 347 ALA B CA 1
ATOM 7294 C C . ALA B 2 346 ? 107.379 163.219 111.093 1.00 55.25 347 ALA B C 1
ATOM 7295 O O . ALA B 2 346 ? 106.850 163.195 109.975 1.00 55.25 347 ALA B O 1
ATOM 7297 N N . VAL B 2 347 ? 106.667 163.147 112.220 1.00 56.28 348 VAL B N 1
ATOM 7298 C CA . VAL B 2 347 ? 105.210 163.066 112.167 1.00 56.28 348 VAL B CA 1
ATOM 7299 C C . VAL B 2 347 ? 104.635 164.310 111.502 1.00 56.28 348 VAL B C 1
ATOM 7300 O O . VAL B 2 347 ? 103.774 164.220 110.617 1.00 56.28 348 VAL B O 1
ATOM 7304 N N . ALA B 2 348 ? 105.110 165.490 111.910 1.00 57.35 349 ALA B N 1
ATOM 7305 C CA . ALA B 2 348 ? 104.601 166.729 111.330 1.00 57.35 349 ALA B CA 1
ATOM 7306 C C . ALA B 2 348 ? 104.903 166.813 109.840 1.00 57.35 349 ALA B C 1
ATOM 7307 O O . ALA B 2 348 ? 104.065 167.270 109.054 1.00 57.35 349 ALA B O 1
ATOM 7309 N N . VAL B 2 349 ? 106.089 166.362 109.426 1.00 57.03 350 VAL B N 1
ATOM 7310 C CA . VAL B 2 349 ? 106.453 166.441 108.015 1.00 57.03 350 VAL B CA 1
ATOM 7311 C C . VAL B 2 349 ? 105.602 165.489 107.185 1.00 57.03 350 VAL B C 1
ATOM 7312 O O . VAL B 2 349 ? 105.108 165.858 106.113 1.00 57.03 350 VAL B O 1
ATOM 7316 N N . GLU B 2 350 ? 105.422 164.251 107.654 1.00 57.83 351 GLU B N 1
ATOM 7317 C CA . GLU B 2 350 ? 104.567 163.317 106.926 1.00 57.83 351 GLU B CA 1
ATOM 7318 C C . GLU B 2 350 ? 103.131 163.819 106.864 1.00 57.83 351 GLU B C 1
ATOM 7319 O O . GLU B 2 350 ? 102.440 163.618 105.859 1.00 57.83 351 GLU B O 1
ATOM 7325 N N . LEU B 2 351 ? 102.662 164.475 107.928 1.00 59.59 352 LEU B N 1
ATOM 7326 C CA . LEU B 2 351 ? 101.310 165.024 107.908 1.00 59.59 352 LEU B CA 1
ATOM 7327 C C . LEU B 2 351 ? 101.188 166.159 106.900 1.00 59.59 352 LEU B C 1
ATOM 7328 O O . LEU B 2 351 ? 100.205 166.230 106.154 1.00 59.59 352 LEU B O 1
ATOM 7333 N N . ALA B 2 352 ? 102.173 167.055 106.862 1.00 57.42 353 ALA B N 1
ATOM 7334 C CA . ALA B 2 352 ? 102.079 168.221 105.994 1.00 57.42 353 ALA B CA 1
ATOM 7335 C C . ALA B 2 352 ? 102.339 167.883 104.533 1.00 57.42 353 ALA B C 1
ATOM 7336 O O . ALA B 2 352 ? 101.846 168.586 103.646 1.00 57.42 353 ALA B O 1
ATOM 7338 N N . LEU B 2 353 ? 103.098 166.823 104.260 1.00 57.42 354 LEU B N 1
ATOM 7339 C CA . LEU B 2 353 ? 103.513 166.519 102.894 1.00 57.42 354 LEU B CA 1
ATOM 7340 C C . LEU B 2 353 ? 102.513 165.619 102.174 1.00 57.42 354 LEU B C 1
ATOM 7341 O O . LEU B 2 353 ? 101.987 165.985 101.118 1.00 57.42 354 LEU B O 1
ATOM 7346 N N . PHE B 2 354 ? 102.250 164.438 102.726 1.00 54.49 355 PHE B N 1
ATOM 7347 C CA . PHE B 2 354 ? 101.345 163.485 102.098 1.00 54.49 355 PHE B CA 1
ATOM 7348 C C . PHE B 2 354 ? 99.925 163.566 102.632 1.00 54.49 355 PHE B C 1
ATOM 7349 O O . PHE B 2 354 ? 98.986 163.204 101.916 1.00 54.49 355 PHE B O 1
ATOM 7357 N N . GLY B 2 355 ? 99.743 164.032 103.868 1.00 58.42 356 GLY B N 1
ATOM 7358 C CA . GLY B 2 355 ? 98.442 164.212 104.459 1.00 58.42 356 GLY B CA 1
ATOM 7359 C C . GLY B 2 355 ? 98.088 163.182 105.512 1.00 58.42 356 GLY B C 1
ATOM 7360 O O . GLY B 2 355 ? 97.266 163.466 106.389 1.00 58.42 356 GLY B O 1
ATOM 7361 N N . ARG B 2 356 ? 98.690 162.000 105.448 1.00 55.11 357 ARG B N 1
ATOM 7362 C CA . ARG B 2 356 ? 98.372 160.903 106.351 1.00 55.11 357 ARG B CA 1
ATOM 7363 C C . ARG B 2 356 ? 99.593 160.560 107.192 1.00 55.11 357 ARG B C 1
ATOM 7364 O O . ARG B 2 356 ? 100.693 160.392 106.656 1.00 55.11 357 ARG B O 1
ATOM 7372 N N . ARG B 2 357 ? 99.400 160.468 108.505 1.00 52.75 358 ARG B N 1
ATOM 7373 C CA . ARG B 2 357 ? 100.463 160.016 109.396 1.00 52.75 358 ARG B CA 1
ATOM 7374 C C . ARG B 2 357 ? 100.613 158.509 109.257 1.00 52.75 358 ARG B C 1
ATOM 7375 O O . ARG B 2 357 ? 99.704 157.752 109.611 1.00 52.75 358 ARG B O 1
ATOM 7383 N N . ALA B 2 358 ? 101.756 158.068 108.743 1.00 51.48 359 ALA B N 1
ATOM 7384 C CA . ALA B 2 358 ? 101.957 156.652 108.484 1.00 51.48 359 ALA B CA 1
ATOM 7385 C C . ALA B 2 358 ? 102.244 155.895 109.774 1.00 51.48 359 ALA B C 1
ATOM 7386 O O . ALA B 2 358 ? 102.785 156.444 110.737 1.00 51.48 359 ALA B O 1
ATOM 7388 N N . GLU B 2 359 ? 101.877 154.617 109.782 1.00 46.20 360 GLU B N 1
ATOM 7389 C CA . GLU B 2 359 ? 102.109 153.727 110.916 1.00 46.20 360 GLU B CA 1
ATOM 7390 C C . GLU B 2 359 ? 103.108 152.659 110.478 1.00 46.20 360 GLU B C 1
ATOM 7391 O O . GLU B 2 359 ? 102.728 151.583 110.016 1.00 46.20 360 GLU B O 1
ATOM 7397 N N . HIS B 2 360 ? 104.392 152.965 110.628 1.00 43.06 361 HIS B N 1
ATOM 7398 C CA . HIS B 2 360 ? 105.446 152.007 110.331 1.00 43.06 361 HIS B CA 1
ATOM 7399 C C . HIS B 2 360 ? 105.543 151.007 111.479 1.00 43.06 361 HIS B C 1
ATOM 7400 O O . HIS B 2 360 ? 104.725 151.006 112.403 1.00 43.06 361 HIS B O 1
ATOM 7407 N N . PHE B 2 361 ? 106.551 150.135 111.435 1.00 34.19 362 PHE B N 1
ATOM 7408 C CA . PHE B 2 361 ? 106.679 149.118 112.472 1.00 34.19 362 PHE B CA 1
ATOM 7409 C C . PHE B 2 361 ? 106.939 149.743 113.835 1.00 34.19 362 PHE B C 1
ATOM 7410 O O . PHE B 2 361 ? 106.356 149.318 114.838 1.00 34.19 362 PHE B O 1
ATOM 7418 N N . ASP B 2 362 ? 107.802 150.754 113.896 1.00 40.63 363 ASP B N 1
ATOM 7419 C CA . ASP B 2 362 ? 108.140 151.375 115.170 1.00 40.63 363 ASP B CA 1
ATOM 7420 C C . ASP B 2 362 ? 106.986 152.166 115.772 1.00 40.63 363 ASP B C 1
ATOM 7421 O O . ASP B 2 362 ? 107.081 152.578 116.932 1.00 40.63 363 ASP B O 1
ATOM 7426 N N . ARG B 2 363 ? 105.911 152.387 115.025 1.00 45.21 364 ARG B N 1
ATOM 7427 C CA . ARG B 2 363 ? 104.735 153.078 115.537 1.00 45.21 364 ARG B CA 1
ATOM 7428 C C . ARG B 2 363 ? 103.556 152.152 115.771 1.00 45.21 364 ARG B C 1
ATOM 7429 O O . ARG B 2 363 ? 102.878 152.276 116.793 1.00 45.21 364 ARG B O 1
ATOM 7437 N N . ALA B 2 364 ? 103.287 151.228 114.844 1.00 41.41 365 ALA B N 1
ATOM 7438 C CA . ALA B 2 364 ? 102.203 150.274 115.045 1.00 41.41 365 ALA B CA 1
ATOM 7439 C C . ALA B 2 364 ? 102.428 149.437 116.293 1.00 41.41 365 ALA B C 1
ATOM 7440 O O . ALA B 2 364 ? 101.466 149.048 116.963 1.00 41.41 365 ALA B O 1
ATOM 7442 N N . PHE B 2 365 ? 103.687 149.154 116.623 1.00 40.52 366 PHE B N 1
ATOM 7443 C CA . PHE B 2 365 ? 104.039 148.472 117.860 1.00 40.52 366 PHE B CA 1
ATOM 7444 C C . PHE B 2 365 ? 104.694 149.416 118.860 1.00 40.52 366 PHE B C 1
ATOM 7445 O O . PHE B 2 365 ? 105.426 148.966 119.746 1.00 40.52 366 PHE B O 1
ATOM 7453 N N . GLY B 2 366 ? 104.436 150.720 118.738 1.00 43.24 367 GLY B N 1
ATOM 7454 C CA . GLY B 2 366 ? 105.063 151.698 119.609 1.00 43.24 367 GLY B CA 1
ATOM 7455 C C . GLY B 2 366 ? 104.687 151.560 121.068 1.00 43.24 367 GLY B C 1
ATOM 7456 O O . GLY B 2 366 ? 105.432 152.026 121.937 1.00 43.24 367 GLY B O 1
ATOM 7457 N N . SER B 2 367 ? 103.544 150.937 121.360 1.00 47.39 368 SER B N 1
ATOM 7458 C CA . SER B 2 367 ? 103.163 150.707 122.749 1.00 47.39 368 SER B CA 1
ATOM 7459 C C . SER B 2 367 ? 104.174 149.824 123.464 1.00 47.39 368 SER B C 1
ATOM 7460 O O . SER B 2 367 ? 104.410 149.997 124.665 1.00 47.39 368 SER B O 1
ATOM 7463 N N . HIS B 2 368 ? 104.779 148.875 122.750 1.00 47.24 369 HIS B N 1
ATOM 7464 C CA . HIS B 2 368 ? 105.789 148.009 123.342 1.00 47.24 369 HIS B CA 1
ATOM 7465 C C . HIS B 2 368 ? 107.146 148.684 123.479 1.00 47.24 369 HIS B C 1
ATOM 7466 O O . HIS B 2 368 ? 108.023 148.133 124.150 1.00 47.24 369 HIS B O 1
ATOM 7473 N N . LEU B 2 369 ? 107.347 149.847 122.862 1.00 47.25 370 LEU B N 1
ATOM 7474 C CA . LEU B 2 369 ? 108.549 150.633 123.104 1.00 47.25 370 LEU B CA 1
ATOM 7475 C C . LEU B 2 369 ? 108.430 151.530 124.326 1.00 47.25 370 LEU B C 1
ATOM 7476 O O . LEU B 2 369 ? 109.428 152.139 124.725 1.00 47.25 370 LEU B O 1
ATOM 7481 N N . ALA B 2 370 ? 107.243 151.635 124.920 1.00 50.21 371 ALA B N 1
ATOM 7482 C CA . ALA B 2 370 ? 107.091 152.414 126.143 1.00 50.21 371 ALA B CA 1
ATOM 7483 C C . ALA B 2 370 ? 107.410 151.568 127.370 1.00 50.21 371 ALA B C 1
ATOM 7484 O O . ALA B 2 370 ? 108.291 151.911 128.164 1.00 50.21 371 ALA B O 1
ATOM 7486 N N . ALA B 2 371 ? 106.703 150.448 127.533 1.00 49.80 372 ALA B N 1
ATOM 7487 C CA . ALA B 2 371 ? 106.917 149.544 128.662 1.00 49.80 372 ALA B CA 1
ATOM 7488 C C . ALA B 2 371 ? 108.184 148.724 128.420 1.00 49.80 372 ALA B C 1
ATOM 7489 O O . ALA B 2 371 ? 108.159 147.514 128.183 1.00 49.80 372 ALA B O 1
ATOM 7491 N N . LEU B 2 372 ? 109.317 149.416 128.490 1.00 47.68 373 LEU B N 1
ATOM 7492 C CA . LEU B 2 372 ? 110.619 148.823 128.224 1.00 47.68 373 LEU B CA 1
ATOM 7493 C C . LEU B 2 372 ? 111.576 149.195 129.344 1.00 47.68 373 LEU B C 1
ATOM 7494 O O . LEU B 2 372 ? 111.690 150.371 129.702 1.00 47.68 373 LEU B O 1
ATOM 7499 N N . ASP B 2 373 ? 112.264 148.193 129.890 1.00 50.13 374 ASP B N 1
ATOM 7500 C CA . ASP B 2 373 ? 113.223 148.413 130.965 1.00 50.13 374 ASP B CA 1
ATOM 7501 C C . ASP B 2 373 ? 114.408 149.226 130.467 1.00 50.13 374 ASP B C 1
ATOM 7502 O O . ASP B 2 373 ? 114.501 149.523 129.274 1.00 50.13 374 ASP B O 1
ATOM 7507 N N . MET B 2 374 ? 115.320 149.591 131.368 1.00 52.64 375 MET B N 1
ATOM 7508 C CA . MET B 2 374 ? 116.478 150.376 130.954 1.00 52.64 375 MET B CA 1
ATOM 7509 C C . MET B 2 374 ? 117.369 149.586 130.007 1.00 52.64 375 MET B C 1
ATOM 7510 O O . MET B 2 374 ? 117.852 150.122 129.004 1.00 52.64 375 MET B O 1
ATOM 7515 N N . VAL B 2 375 ? 117.576 148.302 130.291 1.00 43.80 376 VAL B N 1
ATOM 7516 C CA . VAL B 2 375 ? 118.467 147.501 129.461 1.00 43.80 376 VAL B CA 1
ATOM 7517 C C . VAL B 2 375 ? 117.764 147.049 128.188 1.00 43.80 376 VAL B C 1
ATOM 7518 O O . VAL B 2 375 ? 118.339 147.105 127.096 1.00 43.80 376 VAL B O 1
ATOM 7522 N N . ASP B 2 376 ? 116.516 146.596 128.301 1.00 45.56 377 ASP B N 1
ATOM 7523 C CA . ASP B 2 376 ? 115.778 146.171 127.119 1.00 45.56 377 ASP B CA 1
ATOM 7524 C C . ASP B 2 376 ? 115.505 147.322 126.163 1.00 45.56 377 ASP B C 1
ATOM 7525 O O . ASP B 2 376 ? 115.228 147.077 124.985 1.00 45.56 377 ASP B O 1
ATOM 7530 N N . ALA B 2 377 ? 115.572 148.566 126.638 1.00 40.74 378 ALA B N 1
ATOM 7531 C CA . ALA B 2 377 ? 115.451 149.732 125.775 1.00 40.74 378 ALA B CA 1
ATOM 7532 C C . ALA B 2 377 ? 116.786 150.403 125.501 1.00 40.74 378 ALA B C 1
ATOM 7533 O O . ALA B 2 377 ? 116.827 151.374 124.742 1.00 40.74 378 ALA B O 1
ATOM 7535 N N . LEU B 2 378 ? 117.865 149.930 126.120 1.00 39.87 379 LEU B N 1
ATOM 7536 C CA . LEU B 2 378 ? 119.207 150.366 125.768 1.00 39.87 379 LEU B CA 1
ATOM 7537 C C . LEU B 2 378 ? 119.805 149.509 124.662 1.00 39.87 379 LEU B C 1
ATOM 7538 O O . LEU B 2 378 ? 120.518 150.026 123.796 1.00 39.87 379 LEU B O 1
ATOM 7543 N N . ILE B 2 379 ? 119.531 148.204 124.681 1.00 33.86 380 ILE B N 1
ATOM 7544 C CA . ILE B 2 379 ? 119.978 147.334 123.597 1.00 33.86 380 ILE B CA 1
ATOM 7545 C C . ILE B 2 379 ? 119.346 147.773 122.284 1.00 33.86 380 ILE B C 1
ATOM 7546 O O . ILE B 2 379 ? 120.035 148.173 121.340 1.00 33.86 380 ILE B O 1
ATOM 7551 N N . ILE B 2 380 ? 118.019 147.711 122.210 1.00 34.37 381 ILE B N 1
ATOM 7552 C CA . ILE B 2 380 ? 117.296 148.217 121.051 1.00 34.37 381 ILE B CA 1
ATOM 7553 C C . ILE B 2 380 ? 117.106 149.710 121.260 1.00 34.37 381 ILE B C 1
ATOM 7554 O O . ILE B 2 380 ? 117.372 150.230 122.347 1.00 34.37 381 ILE B O 1
ATOM 7559 N N . GLY B 2 381 ? 116.669 150.415 120.229 1.00 36.19 382 GLY B N 1
ATOM 7560 C CA . GLY B 2 381 ? 116.280 151.803 120.366 1.00 36.19 382 GLY B CA 1
ATOM 7561 C C . GLY B 2 381 ? 117.234 152.741 119.652 1.00 36.19 382 GLY B C 1
ATOM 7562 O O . GLY B 2 381 ? 118.335 152.378 119.245 1.00 36.19 382 GLY B O 1
ATOM 7563 N N . GLY B 2 382 ? 116.772 153.979 119.518 1.00 38.90 383 GLY B N 1
ATOM 7564 C CA . GLY B 2 382 ? 117.547 155.008 118.862 1.00 38.90 383 GLY B CA 1
ATOM 7565 C C . GLY B 2 382 ? 117.456 154.958 117.353 1.00 38.90 383 GLY B C 1
ATOM 7566 O O . GLY B 2 382 ? 118.472 154.803 116.670 1.00 38.90 383 GLY B O 1
ATOM 7567 N N . GLN B 2 383 ? 116.242 155.079 116.817 1.00 38.26 384 GLN B N 1
ATOM 7568 C CA . GLN B 2 383 ? 116.077 155.223 115.378 1.00 38.26 384 GLN B CA 1
ATOM 7569 C C . GLN B 2 383 ? 116.375 156.637 114.904 1.00 38.26 384 GLN B C 1
ATOM 7570 O O . GLN B 2 383 ? 116.540 156.850 113.699 1.00 38.26 384 GLN B O 1
ATOM 7576 N N . ALA B 2 384 ? 116.444 157.598 115.823 1.00 42.48 385 ALA B N 1
ATOM 7577 C CA . ALA B 2 384 ? 116.861 158.959 115.518 1.00 42.48 385 ALA B CA 1
ATOM 7578 C C . ALA B 2 384 ? 118.358 159.136 115.728 1.00 42.48 385 ALA B C 1
ATOM 7579 O O . ALA B 2 384 ? 119.046 159.710 114.881 1.00 42.48 385 ALA B O 1
ATOM 7581 N N . THR B 2 385 ? 118.869 158.651 116.854 1.00 45.60 386 THR B N 1
ATOM 7582 C CA . THR B 2 385 ? 120.299 158.657 117.122 1.00 45.60 386 THR B CA 1
ATOM 7583 C C . THR B 2 385 ? 120.934 157.431 116.471 1.00 45.60 386 THR B C 1
ATOM 7584 O O . THR B 2 385 ? 120.324 156.744 115.648 1.00 45.60 386 THR B O 1
ATOM 7588 N N . SER B 2 386 ? 122.177 157.143 116.834 1.00 48.58 387 SER B N 1
ATOM 7589 C CA . SER B 2 386 ? 122.878 155.983 116.320 1.00 48.58 387 SER B CA 1
ATOM 7590 C C . SER B 2 386 ? 123.346 155.104 117.472 1.00 48.58 387 SER B C 1
ATOM 7591 O O . SER B 2 386 ? 123.548 155.595 118.586 1.00 48.58 387 SER B O 1
ATOM 7594 N N . PRO B 2 387 ? 123.524 153.801 117.242 1.00 44.98 388 PRO B N 1
ATOM 7595 C CA . PRO B 2 387 ? 124.066 152.940 118.303 1.00 44.98 388 PRO B CA 1
ATOM 7596 C C . PRO B 2 387 ? 125.473 153.315 118.716 1.00 44.98 388 PRO B C 1
ATOM 7597 O O . PRO B 2 387 ? 125.956 152.808 119.735 1.00 44.98 388 PRO B O 1
ATOM 7601 N N . ASP B 2 388 ? 126.148 154.180 117.961 1.00 52.05 389 ASP B N 1
ATOM 7602 C CA . ASP B 2 388 ? 127.412 154.744 118.405 1.00 52.05 389 ASP B CA 1
ATOM 7603 C C . ASP B 2 388 ? 127.206 155.928 119.337 1.00 52.05 389 ASP B C 1
ATOM 7604 O O . ASP B 2 388 ? 128.083 156.224 120.154 1.00 52.05 389 ASP B O 1
ATOM 7609 N N . ASP B 2 389 ? 126.059 156.603 119.244 1.00 54.37 390 ASP B N 1
ATOM 7610 C CA . ASP B 2 389 ? 125.790 157.708 120.154 1.00 54.37 390 ASP B CA 1
ATOM 7611 C C . ASP B 2 389 ? 125.582 157.218 121.578 1.00 54.37 390 ASP B C 1
ATOM 7612 O O . ASP B 2 389 ? 125.891 157.942 122.527 1.00 54.37 390 ASP B O 1
ATOM 7617 N N . GLN B 2 390 ? 125.093 155.990 121.756 1.00 49.56 391 GLN B N 1
ATOM 7618 C CA . GLN B 2 390 ? 124.973 155.445 123.104 1.00 49.56 391 GLN B CA 1
ATOM 7619 C C . GLN B 2 390 ? 126.344 155.128 123.691 1.00 49.56 391 GLN B C 1
ATOM 7620 O O . GLN B 2 390 ? 126.591 155.373 124.879 1.00 49.56 391 GLN B O 1
ATOM 7626 N N . ILE B 2 391 ? 127.258 154.607 122.871 1.00 50.70 392 ILE B N 1
ATOM 7627 C CA . ILE B 2 391 ? 128.630 154.400 123.328 1.00 50.70 392 ILE B CA 1
ATOM 7628 C C . ILE B 2 391 ? 129.283 155.734 123.657 1.00 50.70 392 ILE B C 1
ATOM 7629 O O . ILE B 2 391 ? 130.052 155.847 124.619 1.00 50.70 392 ILE B O 1
ATOM 7634 N N . GLU B 2 392 ? 128.989 156.765 122.864 1.00 56.58 393 GLU B N 1
ATOM 7635 C CA . GLU B 2 392 ? 129.513 158.093 123.162 1.00 56.58 393 GLU B CA 1
ATOM 7636 C C . GLU B 2 392 ? 128.958 158.619 124.479 1.00 56.58 393 GLU B C 1
ATOM 7637 O O . GLU B 2 392 ? 129.696 159.198 125.282 1.00 56.58 393 GLU B O 1
ATOM 7643 N N . ALA B 2 393 ? 127.661 158.423 124.718 1.00 55.94 394 ALA B N 1
ATOM 7644 C CA . ALA B 2 393 ? 127.038 158.860 125.959 1.00 55.94 394 ALA B CA 1
ATOM 7645 C C . ALA B 2 393 ? 127.556 158.096 127.166 1.00 55.94 394 ALA B C 1
ATOM 7646 O O . ALA B 2 393 ? 127.540 158.633 128.278 1.00 55.94 394 ALA B O 1
ATOM 7648 N N . LEU B 2 394 ? 128.004 156.857 126.973 1.00 53.77 395 LEU B N 1
ATOM 7649 C CA . LEU B 2 394 ? 128.584 156.100 128.077 1.00 53.77 395 LEU B CA 1
ATOM 7650 C C . LEU B 2 394 ? 130.026 156.520 128.341 1.00 53.77 395 LEU B C 1
ATOM 7651 O O . LEU B 2 394 ? 130.430 156.682 129.501 1.00 53.77 395 LEU B O 1
ATOM 7656 N N . ILE B 2 395 ? 130.812 156.709 127.280 1.00 55.86 396 ILE B N 1
ATOM 7657 C CA . ILE B 2 395 ? 132.211 157.085 127.449 1.00 55.86 396 ILE B CA 1
ATOM 7658 C C . ILE B 2 395 ? 132.326 158.500 128.006 1.00 55.86 396 ILE B C 1
ATOM 7659 O O . ILE B 2 395 ? 133.154 158.766 128.885 1.00 55.86 396 ILE B O 1
ATOM 7664 N N . ARG B 2 396 ? 131.496 159.428 127.521 1.00 60.57 397 ARG B N 1
ATOM 7665 C CA . ARG B 2 396 ? 131.489 160.778 128.069 1.00 60.57 397 ARG B CA 1
ATOM 7666 C C . ARG B 2 396 ? 131.082 160.807 129.532 1.00 60.57 397 ARG B C 1
ATOM 7667 O O . ARG B 2 396 ? 131.375 161.790 130.220 1.00 60.57 397 ARG B O 1
ATOM 7675 N N . ALA B 2 397 ? 130.413 159.765 130.020 1.00 61.41 398 ALA B N 1
ATOM 7676 C CA . ALA B 2 397 ? 130.055 159.656 131.426 1.00 61.41 398 ALA B CA 1
ATOM 7677 C C . ALA B 2 397 ? 131.152 159.019 132.261 1.00 61.41 398 ALA B C 1
ATOM 7678 O O . ALA B 2 397 ? 131.379 159.435 133.400 1.00 61.41 398 ALA B O 1
ATOM 7680 N N . CYS B 2 398 ? 131.844 158.018 131.721 1.00 60.82 399 CYS B N 1
ATOM 7681 C CA . CYS B 2 398 ? 132.883 157.344 132.487 1.00 60.82 399 CYS B CA 1
ATOM 7682 C C . CYS B 2 398 ? 134.231 158.055 132.449 1.00 60.82 399 CYS B C 1
ATOM 7683 O O . CYS B 2 398 ? 135.111 157.707 133.242 1.00 60.82 399 CYS B O 1
ATOM 7686 N N . TYR B 2 399 ? 134.423 159.032 131.564 1.00 62.37 400 TYR B N 1
ATOM 7687 C CA . TYR B 2 399 ? 135.721 159.679 131.392 1.00 62.37 400 TYR B CA 1
ATOM 7688 C C . TYR B 2 399 ? 135.550 161.189 131.456 1.00 62.37 400 TYR B C 1
ATOM 7689 O O . TYR B 2 399 ? 135.136 161.813 130.474 1.00 62.37 400 TYR B O 1
ATOM 7698 N N . ASP B 2 400 ? 135.879 161.775 132.603 1.00 81.35 401 ASP B N 1
ATOM 7699 C CA . ASP B 2 400 ? 135.876 163.219 132.787 1.00 81.35 401 ASP B CA 1
ATOM 7700 C C . ASP B 2 400 ? 137.292 163.675 133.121 1.00 81.35 401 ASP B C 1
ATOM 7701 O O . ASP B 2 400 ? 138.227 162.873 133.196 1.00 81.35 401 ASP B O 1
ATOM 7703 N N . HIS B 2 401 ? 137.447 164.985 133.323 1.00 85.43 402 HIS B N 1
ATOM 7704 C CA . HIS B 2 401 ? 138.764 165.547 133.600 1.00 85.43 402 HIS B CA 1
ATOM 7705 C C . HIS B 2 401 ? 139.266 165.204 134.997 1.00 85.43 402 HIS B C 1
ATOM 7706 O O . HIS B 2 401 ? 140.430 165.478 135.305 1.00 85.43 402 HIS B O 1
ATOM 7708 N N . HIS B 2 402 ? 138.423 164.616 135.843 1.00 85.21 403 HIS B N 1
ATOM 7709 C CA . HIS B 2 402 ? 138.791 164.347 137.227 1.00 85.21 403 HIS B CA 1
ATOM 7710 C C . HIS B 2 402 ? 139.230 162.910 137.472 1.00 85.21 403 HIS B C 1
ATOM 7711 O O . HIS B 2 402 ? 139.466 162.549 138.630 1.00 85.21 403 HIS B O 1
ATOM 7713 N N . LEU B 2 403 ? 139.338 162.082 136.432 1.00 84.18 404 LEU B N 1
ATOM 7714 C CA . LEU B 2 403 ? 139.614 160.664 136.635 1.00 84.18 404 LEU B CA 1
ATOM 7715 C C . LEU B 2 403 ? 140.966 160.429 137.299 1.00 84.18 404 LEU B C 1
ATOM 7716 O O . LEU B 2 403 ? 141.019 159.995 138.455 1.00 84.18 404 LEU B O 1
ATOM 7718 N N . THR B 2 404 ? 142.053 160.742 136.595 1.00 86.41 405 THR B N 1
ATOM 7719 C CA . THR B 2 404 ? 143.413 160.576 137.101 1.00 86.41 405 THR B CA 1
ATOM 7720 C C . THR B 2 404 ? 144.390 161.037 136.030 1.00 86.41 405 THR B C 1
ATOM 7721 O O . THR B 2 404 ? 144.031 161.174 134.857 1.00 86.41 405 THR B O 1
ATOM 7723 N N . THR B 2 405 ? 145.631 161.271 136.450 1.00 88.86 406 THR B N 1
ATOM 7724 C CA . THR B 2 405 ? 146.725 161.494 135.514 1.00 88.86 406 THR B CA 1
ATOM 7725 C C . THR B 2 405 ? 147.119 160.155 134.906 1.00 88.86 406 THR B C 1
ATOM 7726 O O . THR B 2 405 ? 147.094 159.993 133.679 1.00 88.86 406 THR B O 1
ATOM 7728 N N . PRO B 2 406 ? 147.486 159.170 135.731 1.00 88.48 407 PRO B N 1
ATOM 7729 C CA . PRO B 2 406 ? 147.703 157.816 135.207 1.00 88.48 407 PRO B CA 1
ATOM 7730 C C . PRO B 2 406 ? 146.382 157.136 134.896 1.00 88.48 407 PRO B C 1
ATOM 7731 O O . PRO B 2 406 ? 145.329 157.774 134.977 1.00 88.48 407 PRO B O 1
ATOM 7733 N N . LEU B 2 407 ? 146.430 155.862 134.494 1.00 90.70 408 LEU B N 1
ATOM 7734 C CA . LEU B 2 407 ? 145.248 155.041 134.199 1.00 90.70 408 LEU B CA 1
ATOM 7735 C C . LEU B 2 407 ? 144.314 155.709 133.191 1.00 90.70 408 LEU B C 1
ATOM 7736 O O . LEU B 2 407 ? 143.171 155.280 133.011 1.00 90.70 408 LEU B O 1
ATOM 7741 N N . LEU B 2 408 ? 144.797 156.743 132.507 1.00 90.11 409 LEU B N 1
ATOM 7742 C CA . LEU B 2 408 ? 144.019 157.435 131.491 1.00 90.11 409 LEU B CA 1
ATOM 7743 C C . LEU B 2 408 ? 144.830 157.514 130.208 1.00 90.11 409 LEU B C 1
ATOM 7744 O O . LEU B 2 408 ? 144.274 157.499 129.106 1.00 90.11 409 LEU B O 1
ATOM 7749 N N . ARG B 2 409 ? 146.154 157.594 130.348 1.00 96.89 410 ARG B N 1
ATOM 7750 C CA . ARG B 2 409 ? 147.028 157.632 129.183 1.00 96.89 410 ARG B CA 1
ATOM 7751 C C . ARG B 2 409 ? 147.253 156.245 128.600 1.00 96.89 410 ARG B C 1
ATOM 7752 O O . ARG B 2 409 ? 147.571 156.122 127.412 1.00 96.89 410 ARG B O 1
ATOM 7760 N N . ARG B 2 410 ? 147.094 155.197 129.411 1.00 93.73 411 ARG B N 1
ATOM 7761 C CA . ARG B 2 410 ? 147.279 153.842 128.905 1.00 93.73 411 ARG B CA 1
ATOM 7762 C C . ARG B 2 410 ? 146.126 153.417 128.007 1.00 93.73 411 ARG B C 1
ATOM 7763 O O . ARG B 2 410 ? 146.305 152.557 127.137 1.00 93.73 411 ARG B O 1
ATOM 7771 N N . LEU B 2 411 ? 144.941 153.999 128.200 1.00 91.78 412 LEU B N 1
ATOM 7772 C CA . LEU B 2 411 ? 143.825 153.711 127.306 1.00 91.78 412 LEU B CA 1
ATOM 7773 C C . LEU B 2 411 ? 143.961 154.473 125.995 1.00 91.78 412 LEU B C 1
ATOM 7774 O O . LEU B 2 411 ? 143.741 153.910 124.917 1.00 91.78 412 LEU B O 1
ATOM 7779 N N . VAL B 2 412 ? 144.322 155.756 126.068 1.00 98.57 413 VAL B N 1
ATOM 7780 C CA . VAL B 2 412 ? 144.464 156.560 124.860 1.00 98.57 413 VAL B CA 1
ATOM 7781 C C . VAL B 2 412 ? 145.707 156.188 124.066 1.00 98.57 413 VAL B C 1
ATOM 7782 O O . VAL B 2 412 ? 145.852 156.628 122.919 1.00 98.57 413 VAL B O 1
ATOM 7786 N N . SER B 2 413 ? 146.608 155.395 124.640 1.00 96.53 414 SER B N 1
ATOM 7787 C CA . SER B 2 413 ? 147.811 154.948 123.937 1.00 96.53 414 SER B CA 1
ATOM 7788 C C . SER B 2 413 ? 148.323 153.672 124.584 1.00 96.53 414 SER B C 1
ATOM 7789 O O . SER B 2 413 ? 149.298 153.683 125.345 1.00 96.53 414 SER B O 1
ATOM 7792 N N . PRO B 2 414 ? 147.683 152.533 124.299 1.00 92.02 415 PRO B N 1
ATOM 7793 C CA . PRO B 2 414 ? 148.168 151.256 124.845 1.00 92.02 415 PRO B CA 1
ATOM 7794 C C . PRO B 2 414 ? 149.475 150.775 124.235 1.00 92.02 415 PRO B C 1
ATOM 7795 O O . PRO B 2 414 ? 149.925 149.676 124.577 1.00 92.02 415 PRO B O 1
ATOM 7799 N N . GLU B 2 415 ? 150.096 151.549 123.342 1.00 92.25 416 GLU B N 1
ATOM 7800 C CA . GLU B 2 415 ? 151.405 151.173 122.821 1.00 92.25 416 GLU B CA 1
ATOM 7801 C C . GLU B 2 415 ? 152.528 151.842 123.603 1.00 92.25 416 GLU B C 1
ATOM 7802 O O . GLU B 2 415 ? 153.571 151.226 123.848 1.00 92.25 416 GLU B O 1
ATOM 7808 N N . GLN B 2 416 ? 152.339 153.103 123.997 1.00 93.90 417 GLN B N 1
ATOM 7809 C CA . GLN B 2 416 ? 153.377 153.789 124.758 1.00 93.90 417 GLN B CA 1
ATOM 7810 C C . GLN B 2 416 ? 153.547 153.162 126.133 1.00 93.90 417 GLN B C 1
ATOM 7811 O O . GLN B 2 416 ? 154.647 153.175 126.695 1.00 93.90 417 GLN B O 1
ATOM 7817 N N . CYS B 2 417 ? 152.475 152.590 126.681 1.00 90.34 418 CYS B N 1
ATOM 7818 C CA . CYS B 2 417 ? 152.585 151.890 127.955 1.00 90.34 418 CYS B CA 1
ATOM 7819 C C . CYS B 2 417 ? 153.526 150.697 127.843 1.00 90.34 418 CYS B C 1
ATOM 7820 O O . CYS B 2 417 ? 154.440 150.532 128.661 1.00 90.34 418 CYS B O 1
ATOM 7823 N N . ASP B 2 418 ? 153.330 149.857 126.823 1.00 90.11 419 ASP B N 1
ATOM 7824 C CA . ASP B 2 418 ? 154.194 148.693 126.675 1.00 90.11 419 ASP B CA 1
ATOM 7825 C C . ASP B 2 418 ? 155.607 149.097 126.272 1.00 90.11 419 ASP B C 1
ATOM 7826 O O . ASP B 2 418 ? 156.574 148.435 126.664 1.00 90.11 419 ASP B O 1
ATOM 7831 N N . GLU B 2 419 ? 155.751 150.187 125.514 1.00 88.33 420 GLU B N 1
ATOM 7832 C CA . GLU B 2 419 ? 157.087 150.677 125.187 1.00 88.33 420 GLU B CA 1
ATOM 7833 C C . GLU B 2 419 ? 157.827 151.138 126.439 1.00 88.33 420 GLU B C 1
ATOM 7834 O O . GLU B 2 419 ? 159.002 150.801 126.632 1.00 88.33 420 GLU B O 1
ATOM 7840 N N . GLU B 2 420 ? 157.159 151.915 127.295 1.00 87.56 421 GLU B N 1
ATOM 7841 C CA . GLU B 2 420 ? 157.759 152.328 128.558 1.00 87.56 421 GLU B CA 1
ATOM 7842 C C . GLU B 2 420 ? 158.082 151.124 129.434 1.00 87.56 421 GLU B C 1
ATOM 7843 O O . GLU B 2 420 ? 159.106 151.107 130.126 1.00 87.56 421 GLU B O 1
ATOM 7849 N N . ALA B 2 421 ? 157.221 150.104 129.414 1.00 87.52 422 ALA B N 1
ATOM 7850 C CA . ALA B 2 421 ? 157.502 148.894 130.180 1.00 87.52 422 ALA B CA 1
ATOM 7851 C C . ALA B 2 421 ? 158.742 148.183 129.651 1.00 87.52 422 ALA B C 1
ATOM 7852 O O . ALA B 2 421 ? 159.545 147.659 130.430 1.00 87.52 422 ALA B O 1
ATOM 7854 N N . LEU B 2 422 ? 158.917 148.162 128.329 1.00 82.67 423 LEU B N 1
ATOM 7855 C CA . LEU B 2 422 ? 160.123 147.575 127.754 1.00 82.67 423 LEU B CA 1
ATOM 7856 C C . LEU B 2 422 ? 161.363 148.366 128.150 1.00 82.67 423 LEU B C 1
ATOM 7857 O O . LEU B 2 422 ? 162.401 147.780 128.481 1.00 82.67 423 LEU B O 1
ATOM 7862 N N . ARG B 2 423 ? 161.277 149.698 128.110 1.00 84.59 424 ARG B N 1
ATOM 7863 C CA . ARG B 2 423 ? 162.397 150.522 128.558 1.00 84.59 424 ARG B CA 1
ATOM 7864 C C . ARG B 2 423 ? 162.739 150.234 130.013 1.00 84.59 424 ARG B C 1
ATOM 7865 O O . ARG B 2 423 ? 163.916 150.102 130.369 1.00 84.59 424 ARG B O 1
ATOM 7873 N N . ARG B 2 424 ? 161.719 150.133 130.868 1.00 85.56 425 ARG B N 1
ATOM 7874 C CA . ARG B 2 424 ? 161.948 149.860 132.283 1.00 85.56 425 ARG B CA 1
ATOM 7875 C C . ARG B 2 424 ? 162.586 148.492 132.485 1.00 85.56 425 ARG B C 1
ATOM 7876 O O . ARG B 2 424 ? 163.507 148.343 133.296 1.00 85.56 425 ARG B O 1
ATOM 7884 N N . VAL B 2 425 ? 162.108 147.483 131.755 1.00 86.11 426 VAL B N 1
ATOM 7885 C CA . VAL B 2 425 ? 162.676 146.142 131.867 1.00 86.11 426 VAL B CA 1
ATOM 7886 C C . VAL B 2 425 ? 164.136 146.148 131.436 1.00 86.11 426 VAL B C 1
ATOM 7887 O O . VAL B 2 425 ? 164.999 145.559 132.096 1.00 86.11 426 VAL B O 1
ATOM 7891 N N . LEU B 2 426 ? 164.435 146.822 130.323 1.00 86.44 427 LEU B N 1
ATOM 7892 C CA . LEU B 2 426 ? 165.807 146.863 129.830 1.00 86.44 427 LEU B CA 1
ATOM 7893 C C . LEU B 2 426 ? 166.721 147.599 130.803 1.00 86.44 427 LEU B C 1
ATOM 7894 O O . LEU B 2 426 ? 167.866 147.186 131.025 1.00 86.44 427 LEU B O 1
ATOM 7899 N N . ALA B 2 427 ? 166.227 148.681 131.409 1.00 85.70 428 ALA B N 1
ATOM 7900 C CA . ALA B 2 427 ? 167.045 149.430 132.356 1.00 85.70 428 ALA B CA 1
ATOM 7901 C C . ALA B 2 427 ? 167.273 148.640 133.638 1.00 85.70 428 ALA B C 1
ATOM 7902 O O . ALA B 2 427 ? 168.359 148.700 134.225 1.00 85.70 428 ALA B O 1
ATOM 7904 N N . ARG B 2 428 ? 166.261 147.896 134.091 1.00 89.15 429 ARG B N 1
ATOM 7905 C CA . ARG B 2 428 ? 166.417 147.105 135.307 1.00 89.15 429 ARG B CA 1
ATOM 7906 C C . ARG B 2 428 ? 167.334 145.909 135.075 1.00 89.15 429 ARG B C 1
ATOM 7907 O O . ARG B 2 428 ? 168.113 145.538 135.961 1.00 89.15 429 ARG B O 1
ATOM 7915 N N . MET B 2 429 ? 167.261 145.297 133.893 1.00 92.33 430 MET B N 1
ATOM 7916 C CA . MET B 2 429 ? 168.117 144.162 133.580 1.00 92.33 430 MET B CA 1
ATOM 7917 C C . MET B 2 429 ? 169.510 144.577 133.132 1.00 92.33 430 MET B C 1
ATOM 7918 O O . MET B 2 429 ? 170.397 143.720 133.058 1.00 92.33 430 MET B O 1
ATOM 7923 N N . GLY B 2 430 ? 169.725 145.857 132.828 1.00 86.55 431 GLY B N 1
ATOM 7924 C CA . GLY B 2 430 ? 171.069 146.309 132.513 1.00 86.55 431 GLY B CA 1
ATOM 7925 C C . GLY B 2 430 ? 171.971 146.343 133.731 1.00 86.55 431 GLY B C 1
ATOM 7926 O O . GLY B 2 430 ? 173.105 145.858 133.689 1.00 86.55 431 GLY B O 1
ATOM 7927 N N . ALA B 2 431 ? 171.482 146.909 134.830 1.00 85.10 432 ALA B N 1
ATOM 7928 C CA . ALA B 2 431 ? 172.251 146.981 136.066 1.00 85.10 432 ALA B CA 1
ATOM 7929 C C . ALA B 2 431 ? 171.325 147.060 137.277 1.00 85.10 432 ALA B C 1
ATOM 7930 O O . ALA B 2 431 ? 171.012 146.046 137.901 1.00 85.10 432 ALA B O 1
ATOM 7932 N N . GLY B 2 477 ? 143.980 140.498 171.328 1.00 78.43 478 GLY B N 1
ATOM 7933 C CA . GLY B 2 477 ? 144.241 139.456 172.304 1.00 78.43 478 GLY B CA 1
ATOM 7934 C C . GLY B 2 477 ? 143.640 139.744 173.666 1.00 78.43 478 GLY B C 1
ATOM 7935 O O . GLY B 2 477 ? 143.963 140.750 174.297 1.00 78.43 478 GLY B O 1
ATOM 7936 N N . GLY B 2 478 ? 142.759 138.856 174.119 1.00 81.09 479 GLY B N 1
ATOM 7937 C CA . GLY B 2 478 ? 142.108 139.021 175.403 1.00 81.09 479 GLY B CA 1
ATOM 7938 C C . GLY B 2 478 ? 141.041 140.095 175.403 1.00 81.09 479 GLY B C 1
ATOM 7939 O O . GLY B 2 478 ? 140.955 140.890 174.462 1.00 81.09 479 GLY B O 1
ATOM 7940 N N . GLN B 2 479 ? 140.222 140.124 176.457 1.00 83.81 480 GLN B N 1
ATOM 7941 C CA . GLN B 2 479 ? 139.165 141.121 176.633 1.00 83.81 480 GLN B CA 1
ATOM 7942 C C . GLN B 2 479 ? 138.191 141.083 175.448 1.00 83.81 480 GLN B C 1
ATOM 7943 O O . GLN B 2 479 ? 138.085 142.009 174.642 1.00 83.81 480 GLN B O 1
ATOM 7949 N N . GLY B 2 480 ? 137.506 139.946 175.345 1.00 87.63 481 GLY B N 1
ATOM 7950 C CA . GLY B 2 480 ? 136.531 139.731 174.302 1.00 87.63 481 GLY B CA 1
ATOM 7951 C C . GLY B 2 480 ? 135.211 140.419 174.588 1.00 87.63 481 GLY B C 1
ATOM 7952 O O . GLY B 2 480 ? 134.474 140.046 175.506 1.00 87.63 481 GLY B O 1
ATOM 7953 N N . PRO B 2 481 ? 134.884 141.442 173.797 1.00 94.16 482 PRO B N 1
ATOM 7954 C CA . PRO B 2 481 ? 133.660 142.213 174.038 1.00 94.16 482 PRO B CA 1
ATOM 7955 C C . PRO B 2 481 ? 132.434 141.581 173.398 1.00 94.16 482 PRO B C 1
ATOM 7956 O O . PRO B 2 481 ? 132.506 140.920 172.360 1.00 94.16 482 PRO B O 1
ATOM 7960 N N . GLU B 2 482 ? 131.286 141.795 174.041 1.00 101.75 483 GLU B N 1
ATOM 7961 C CA . GLU B 2 482 ? 130.023 141.250 173.558 1.00 101.75 483 GLU B CA 1
ATOM 7962 C C . GLU B 2 482 ? 129.151 142.300 172.880 1.00 101.75 483 GLU B C 1
ATOM 7963 O O . GLU B 2 482 ? 128.506 142.007 171.867 1.00 101.75 483 GLU B O 1
ATOM 7969 N N . THR B 2 483 ? 129.121 143.519 173.413 1.00 104.50 484 THR B N 1
ATOM 7970 C CA . THR B 2 483 ? 128.193 144.536 172.945 1.00 104.50 484 THR B CA 1
ATOM 7971 C C . THR B 2 483 ? 128.622 145.098 171.590 1.00 104.50 484 THR B C 1
ATOM 7972 O O . THR B 2 483 ? 129.649 144.724 171.017 1.00 104.50 484 THR B O 1
ATOM 7976 N N . TRP B 2 484 ? 127.804 146.023 171.081 1.00 103.84 485 TRP B N 1
ATOM 7977 C CA . TRP B 2 484 ? 128.031 146.584 169.754 1.00 103.84 485 TRP B CA 1
ATOM 7978 C C . TRP B 2 484 ? 129.187 147.575 169.740 1.00 103.84 485 TRP B C 1
ATOM 7979 O O . TRP B 2 484 ? 129.952 147.615 168.770 1.00 103.84 485 TRP B O 1
ATOM 7990 N N . GLY B 2 485 ? 129.329 148.379 170.797 1.00 96.36 486 GLY B N 1
ATOM 7991 C CA . GLY B 2 485 ? 130.258 149.500 170.791 1.00 96.36 486 GLY B CA 1
ATOM 7992 C C . GLY B 2 485 ? 131.694 149.141 170.467 1.00 96.36 486 GLY B C 1
ATOM 7993 O O . GLY B 2 485 ? 132.475 150.026 170.101 1.00 96.36 486 GLY B O 1
ATOM 7994 N N . ASP B 2 486 ? 132.064 147.870 170.588 1.00 96.22 487 ASP B N 1
ATOM 7995 C CA . ASP B 2 486 ? 133.431 147.428 170.343 1.00 96.22 487 ASP B CA 1
ATOM 7996 C C . ASP B 2 486 ? 133.596 146.659 169.043 1.00 96.22 487 ASP B C 1
ATOM 7997 O O . ASP B 2 486 ? 134.516 146.950 168.272 1.00 96.22 487 ASP B O 1
ATOM 8002 N N . ILE B 2 487 ? 132.733 145.674 168.781 1.00 95.92 488 ILE B N 1
ATOM 8003 C CA . ILE B 2 487 ? 132.813 144.941 167.521 1.00 95.92 488 ILE B CA 1
ATOM 8004 C C . ILE B 2 487 ? 132.516 145.867 166.348 1.00 95.92 488 ILE B C 1
ATOM 8005 O O . ILE B 2 487 ? 133.160 145.784 165.295 1.00 95.92 488 ILE B O 1
ATOM 8007 N N . ALA B 2 488 ? 131.556 146.779 166.516 1.00 93.52 489 ALA B N 1
ATOM 8008 C CA . ALA B 2 488 ? 131.260 147.740 165.461 1.00 93.52 489 ALA B CA 1
ATOM 8009 C C . ALA B 2 488 ? 132.448 148.655 165.206 1.00 93.52 489 ALA B C 1
ATOM 8010 O O . ALA B 2 488 ? 132.771 148.958 164.053 1.00 93.52 489 ALA B O 1
ATOM 8012 N N . THR B 2 489 ? 133.126 149.088 166.271 1.00 91.57 490 THR B N 1
ATOM 8013 C CA . THR B 2 489 ? 134.273 149.974 166.099 1.00 91.57 490 THR B CA 1
ATOM 8014 C C . THR B 2 489 ? 135.434 149.253 165.426 1.00 91.57 490 THR B C 1
ATOM 8015 O O . THR B 2 489 ? 136.102 149.822 164.553 1.00 91.57 490 THR B O 1
ATOM 8019 N N . GLN B 2 490 ? 135.687 147.997 165.804 1.00 90.40 491 GLN B N 1
ATOM 8020 C CA . GLN B 2 490 ? 136.788 147.271 165.178 1.00 90.40 491 GLN B CA 1
ATOM 8021 C C . GLN B 2 490 ? 136.476 146.951 163.720 1.00 90.40 491 GLN B C 1
ATOM 8022 O O . GLN B 2 490 ? 137.365 147.019 162.861 1.00 90.40 491 GLN B O 1
ATOM 8024 N N . ALA B 2 491 ? 135.214 146.637 163.409 1.00 90.56 492 ALA B N 1
ATOM 8025 C CA . ALA B 2 491 ? 134.843 146.415 162.016 1.00 90.56 492 ALA B CA 1
ATOM 8026 C C . ALA B 2 491 ? 134.952 147.702 161.210 1.00 90.56 492 ALA B C 1
ATOM 8027 O O . ALA B 2 491 ? 135.399 147.682 160.057 1.00 90.56 492 ALA B O 1
ATOM 8029 N N . ALA B 2 492 ? 134.551 148.833 161.798 1.00 88.33 493 ALA B N 1
ATOM 8030 C CA . ALA B 2 492 ? 134.708 150.120 161.137 1.00 88.33 493 ALA B CA 1
ATOM 8031 C C . ALA B 2 492 ? 136.167 150.446 160.867 1.00 88.33 493 ALA B C 1
ATOM 8032 O O . ALA B 2 492 ? 136.488 150.928 159.779 1.00 88.33 493 ALA B O 1
ATOM 8034 N N . ALA B 2 493 ? 137.057 150.175 161.819 1.00 89.58 494 ALA B N 1
ATOM 8035 C CA . ALA B 2 493 ? 138.478 150.392 161.574 1.00 89.58 494 ALA B CA 1
ATOM 8036 C C . ALA B 2 493 ? 139.002 149.476 160.473 1.00 89.58 494 ALA B C 1
ATOM 8037 O O . ALA B 2 493 ? 139.767 149.917 159.605 1.00 89.58 494 ALA B O 1
ATOM 8039 N N . ASP B 2 494 ? 138.593 148.204 160.485 1.00 92.54 495 ASP B N 1
ATOM 8040 C CA . ASP B 2 494 ? 139.062 147.265 159.471 1.00 92.54 495 ASP B CA 1
ATOM 8041 C C . ASP B 2 494 ? 138.617 147.691 158.076 1.00 92.54 495 ASP B C 1
ATOM 8042 O O . ASP B 2 494 ? 139.407 147.670 157.124 1.00 92.54 495 ASP B O 1
ATOM 8047 N N . VAL B 2 495 ? 137.349 148.089 157.935 1.00 93.10 496 VAL B N 1
ATOM 8048 C CA . VAL B 2 495 ? 136.881 148.538 156.628 1.00 93.10 496 VAL B CA 1
ATOM 8049 C C . VAL B 2 495 ? 137.512 149.873 156.257 1.00 93.10 496 VAL B C 1
ATOM 8050 O O . VAL B 2 495 ? 137.745 150.140 155.076 1.00 93.10 496 VAL B O 1
ATOM 8054 N N . ARG B 2 496 ? 137.825 150.722 157.240 1.00 92.21 497 ARG B N 1
ATOM 8055 C CA . ARG B 2 496 ? 138.515 151.970 156.939 1.00 92.21 497 ARG B CA 1
ATOM 8056 C C . ARG B 2 496 ? 139.894 151.702 156.353 1.00 92.21 497 ARG B C 1
ATOM 8057 O O . ARG B 2 496 ? 140.339 152.409 155.440 1.00 92.21 497 ARG B O 1
ATOM 8065 N N . GLU B 2 497 ? 140.587 150.684 156.867 1.00 96.82 498 GLU B N 1
ATOM 8066 C CA . GLU B 2 497 ? 141.862 150.299 156.265 1.00 96.82 498 GLU B CA 1
ATOM 8067 C C . GLU B 2 497 ? 141.664 149.691 154.880 1.00 96.82 498 GLU B C 1
ATOM 8068 O O . GLU B 2 497 ? 142.356 150.066 153.925 1.00 96.82 498 GLU B O 1
ATOM 8074 N N . ARG B 2 498 ? 140.724 148.756 154.747 1.00 96.72 499 ARG B N 1
ATOM 8075 C CA . ARG B 2 498 ? 140.622 147.982 153.515 1.00 96.72 499 ARG B CA 1
ATOM 8076 C C . ARG B 2 498 ? 140.004 148.752 152.353 1.00 96.72 499 ARG B C 1
ATOM 8077 O O . ARG B 2 498 ? 140.316 148.439 151.199 1.00 96.72 499 ARG B O 1
ATOM 8079 N N . ARG B 2 499 ? 139.149 149.746 152.610 1.00 96.90 500 ARG B N 1
ATOM 8080 C CA . ARG B 2 499 ? 138.627 150.571 151.527 1.00 96.90 500 ARG B CA 1
ATOM 8081 C C . ARG B 2 499 ? 139.715 151.427 150.899 1.00 96.90 500 ARG B C 1
ATOM 8082 O O . ARG B 2 499 ? 139.635 151.751 149.710 1.00 96.90 500 ARG B O 1
ATOM 8090 N N . ARG B 2 500 ? 140.728 151.804 151.676 1.00 95.40 501 ARG B N 1
ATOM 8091 C CA . ARG B 2 500 ? 141.881 152.510 151.138 1.00 95.40 501 ARG B CA 1
ATOM 8092 C C . ARG B 2 500 ? 142.916 151.557 150.559 1.00 95.40 501 ARG B C 1
ATOM 8093 O O . ARG B 2 500 ? 143.633 151.928 149.624 1.00 95.40 501 ARG B O 1
ATOM 8101 N N . LEU B 2 501 ? 142.989 150.331 151.081 1.00 96.21 502 LEU B N 1
ATOM 8102 C CA . LEU B 2 501 ? 143.952 149.356 150.576 1.00 96.21 502 LEU B CA 1
ATOM 8103 C C . LEU B 2 501 ? 143.771 149.114 149.079 1.00 96.21 502 LEU B C 1
ATOM 8104 O O . LEU B 2 501 ? 144.674 149.383 148.276 1.00 96.21 502 LEU B O 1
ATOM 8109 N N . TYR B 2 502 ? 142.603 148.606 148.681 1.00 95.54 503 TYR B N 1
ATOM 8110 C CA . TYR B 2 502 ? 142.391 148.316 147.267 1.00 95.54 503 TYR B CA 1
ATOM 8111 C C . TYR B 2 502 ? 142.293 149.593 146.442 1.00 95.54 503 TYR B C 1
ATOM 8112 O O . TYR B 2 502 ? 142.660 149.591 145.263 1.00 95.54 503 TYR B O 1
ATOM 8114 N N . ALA B 2 503 ? 141.811 150.687 147.038 1.00 90.84 504 ALA B N 1
ATOM 8115 C CA . ALA B 2 503 ? 141.816 151.965 146.334 1.00 90.84 504 ALA B CA 1
ATOM 8116 C C . ALA B 2 503 ? 143.229 152.383 145.957 1.00 90.84 504 ALA B C 1
ATOM 8117 O O . ALA B 2 503 ? 143.437 152.996 144.904 1.00 90.84 504 ALA B O 1
ATOM 8119 N N . ASP B 2 504 ? 144.211 152.060 146.799 1.00 91.35 505 ASP B N 1
ATOM 8120 C CA . ASP B 2 504 ? 145.603 152.302 146.446 1.00 91.35 505 ASP B CA 1
ATOM 8121 C C . ASP B 2 504 ? 146.149 151.208 145.541 1.00 91.35 505 ASP B C 1
ATOM 8122 O O . ASP B 2 504 ? 147.140 151.431 144.837 1.00 91.35 505 ASP B O 1
ATOM 8127 N N . ARG B 2 505 ? 145.528 150.027 145.546 1.00 91.63 506 ARG B N 1
ATOM 8128 C CA . ARG B 2 505 ? 145.912 149.008 144.574 1.00 91.63 506 ARG B CA 1
ATOM 8129 C C . ARG B 2 505 ? 145.525 149.425 143.162 1.00 91.63 506 ARG B C 1
ATOM 8130 O O . ARG B 2 505 ? 146.341 149.338 142.239 1.00 91.63 506 ARG B O 1
ATOM 8132 N N . LEU B 2 506 ? 144.286 149.882 142.976 1.00 87.81 507 LEU B N 1
ATOM 8133 C CA . LEU B 2 506 ? 143.792 150.251 141.654 1.00 87.81 507 LEU B CA 1
ATOM 8134 C C . LEU B 2 506 ? 144.503 151.461 141.063 1.00 87.81 507 LEU B C 1
ATOM 8135 O O . LEU B 2 506 ? 144.306 151.750 139.878 1.00 87.81 507 LEU B O 1
ATOM 8140 N N . THR B 2 507 ? 145.317 152.170 141.843 1.00 89.60 508 THR B N 1
ATOM 8141 C CA . THR B 2 507 ? 145.973 153.385 141.376 1.00 89.60 508 THR B CA 1
ATOM 8142 C C . THR B 2 507 ? 147.482 153.239 141.270 1.00 89.60 508 THR B C 1
ATOM 8143 O O . THR B 2 507 ? 148.070 153.665 140.270 1.00 89.60 508 THR B O 1
ATOM 8147 N N . LYS B 2 508 ? 148.131 152.654 142.277 1.00 91.33 509 LYS B N 1
ATOM 8148 C CA . LYS B 2 508 ? 149.579 152.479 142.224 1.00 91.33 509 LYS B CA 1
ATOM 8149 C C . LYS B 2 508 ? 149.957 151.254 141.398 1.00 91.33 509 LYS B C 1
ATOM 8150 O O . LYS B 2 508 ? 150.688 151.359 140.407 1.00 91.33 509 LYS B O 1
ATOM 8156 N N . ARG B 2 509 ? 149.481 150.082 141.802 1.00 91.32 510 ARG B N 1
ATOM 8157 C CA . ARG B 2 509 ? 149.711 148.857 141.055 1.00 91.32 510 ARG B CA 1
ATOM 8158 C C . ARG B 2 509 ? 148.524 148.599 140.127 1.00 91.32 510 ARG B C 1
ATOM 8159 O O . ARG B 2 509 ? 147.668 149.463 139.923 1.00 91.32 510 ARG B O 1
ATOM 8167 N N . SER B 2 510 ? 148.478 147.402 139.539 1.00 85.51 511 SER B N 1
ATOM 8168 C CA . SER B 2 510 ? 147.318 146.921 138.784 1.00 85.51 511 SER B CA 1
ATOM 8169 C C . SER B 2 510 ? 146.933 147.854 137.639 1.00 85.51 511 SER B C 1
ATOM 8170 O O . SER B 2 510 ? 145.753 147.994 137.314 1.00 85.51 511 SER B O 1
ATOM 8173 N N . LEU B 2 511 ? 147.913 148.508 137.016 1.00 83.90 512 LEU B N 1
ATOM 8174 C CA . LEU B 2 511 ? 147.602 149.291 135.826 1.00 83.90 512 LEU B CA 1
ATOM 8175 C C . LEU B 2 511 ? 147.511 148.406 134.590 1.00 83.90 512 LEU B C 1
ATOM 8176 O O . LEU B 2 511 ? 146.654 148.627 133.728 1.00 83.90 512 LEU B O 1
ATOM 8181 N N . ALA B 2 512 ? 148.377 147.396 134.493 1.00 77.49 513 ALA B N 1
ATOM 8182 C CA . ALA B 2 512 ? 148.329 146.495 133.348 1.00 77.49 513 ALA B CA 1
ATOM 8183 C C . ALA B 2 512 ? 147.065 145.649 133.350 1.00 77.49 513 ALA B C 1
ATOM 8184 O O . ALA B 2 512 ? 146.581 145.258 132.282 1.00 77.49 513 ALA B O 1
ATOM 8186 N N . SER B 2 513 ? 146.517 145.357 134.529 1.00 70.33 514 SER B N 1
ATOM 8187 C CA . SER B 2 513 ? 145.292 144.571 134.596 1.00 70.33 514 SER B CA 1
ATOM 8188 C C . SER B 2 513 ? 144.067 145.427 134.308 1.00 70.33 514 SER B C 1
ATOM 8189 O O . SER B 2 513 ? 143.129 144.970 133.646 1.00 70.33 514 SER B O 1
ATOM 8192 N N . LEU B 2 514 ? 144.061 146.672 134.785 1.00 67.04 515 LEU B N 1
ATOM 8193 C CA . LEU B 2 514 ? 142.930 147.553 134.521 1.00 67.04 515 LEU B CA 1
ATOM 8194 C C . LEU B 2 514 ? 142.893 147.980 133.059 1.00 67.04 515 LEU B C 1
ATOM 8195 O O . LEU B 2 514 ? 141.816 148.054 132.454 1.00 67.04 515 LEU B O 1
ATOM 8200 N N . GLY B 2 515 ? 144.059 148.262 132.473 1.00 68.00 516 GLY B N 1
ATOM 8201 C CA . GLY B 2 515 ? 144.121 148.610 131.066 1.00 68.00 516 GLY B CA 1
ATOM 8202 C C . GLY B 2 515 ? 143.677 147.497 130.144 1.00 68.00 516 GLY B C 1
ATOM 8203 O O . GLY B 2 515 ? 143.409 147.748 128.965 1.00 68.00 516 GLY B O 1
ATOM 8204 N N . ARG B 2 516 ? 143.603 146.268 130.650 1.00 66.97 517 ARG B N 1
ATOM 8205 C CA . ARG B 2 516 ? 143.037 145.161 129.894 1.00 66.97 517 ARG B CA 1
ATOM 8206 C C . ARG B 2 516 ? 141.562 144.964 130.206 1.00 66.97 517 ARG B C 1
ATOM 8207 O O . ARG B 2 516 ? 140.761 144.744 129.292 1.00 66.97 517 ARG B O 1
ATOM 8215 N N . CYS B 2 517 ? 141.189 145.049 131.484 1.00 61.26 518 CYS B N 1
ATOM 8216 C CA . CYS B 2 517 ? 139.795 144.850 131.860 1.00 61.26 518 CYS B CA 1
ATOM 8217 C C . CYS B 2 517 ? 138.892 145.891 131.211 1.00 61.26 518 CYS B C 1
ATOM 8218 O O . CYS B 2 517 ? 137.819 145.556 130.696 1.00 61.26 518 CYS B O 1
ATOM 8221 N N . VAL B 2 518 ? 139.315 147.157 131.200 1.00 59.39 519 VAL B N 1
ATOM 8222 C CA . VAL B 2 518 ? 138.456 148.194 130.638 1.00 59.39 519 VAL B CA 1
ATOM 8223 C C . VAL B 2 518 ? 138.406 148.094 129.116 1.00 59.39 519 VAL B C 1
ATOM 8224 O O . VAL B 2 518 ? 137.337 148.241 128.511 1.00 59.39 519 VAL B O 1
ATOM 8228 N N . ARG B 2 519 ? 139.544 147.821 128.473 1.00 61.77 520 ARG B N 1
ATOM 8229 C CA . ARG B 2 519 ? 139.558 147.667 127.024 1.00 61.77 520 ARG B CA 1
ATOM 8230 C C . ARG B 2 519 ? 138.889 146.380 126.569 1.00 61.77 520 ARG B C 1
ATOM 8231 O O . ARG B 2 519 ? 138.638 146.225 125.369 1.00 61.77 520 ARG B O 1
ATOM 8239 N N . GLU B 2 520 ? 138.608 145.458 127.487 1.00 56.85 521 GLU B N 1
ATOM 8240 C CA . GLU B 2 520 ? 137.825 144.276 127.154 1.00 56.85 521 GLU B CA 1
ATOM 8241 C C . GLU B 2 520 ? 136.335 144.504 127.368 1.00 56.85 521 GLU B C 1
ATOM 8242 O O . GLU B 2 520 ? 135.521 144.095 126.533 1.00 56.85 521 GLU B O 1
ATOM 8248 N N . GLN B 2 521 ? 135.958 145.153 128.472 1.00 49.50 522 GLN B N 1
ATOM 8249 C CA . GLN B 2 521 ? 134.550 145.469 128.682 1.00 49.50 522 GLN B CA 1
ATOM 8250 C C . GLN B 2 521 ? 134.038 146.447 127.633 1.00 49.50 522 GLN B C 1
ATOM 8251 O O . GLN B 2 521 ? 132.884 146.344 127.200 1.00 49.50 522 GLN B O 1
ATOM 8257 N N . ARG B 2 522 ? 134.880 147.380 127.186 1.00 48.12 523 ARG B N 1
ATOM 8258 C CA . ARG B 2 522 ? 134.447 148.309 126.149 1.00 48.12 523 ARG B CA 1
ATOM 8259 C C . ARG B 2 522 ? 134.193 147.585 124.833 1.00 48.12 523 ARG B C 1
ATOM 8260 O O . ARG B 2 522 ? 133.215 147.880 124.136 1.00 48.12 523 ARG B O 1
ATOM 8268 N N . GLY B 2 523 ? 135.059 146.638 124.474 1.00 42.82 524 GLY B N 1
ATOM 8269 C CA . GLY B 2 523 ? 134.813 145.848 123.279 1.00 42.82 524 GLY B CA 1
ATOM 8270 C C . GLY B 2 523 ? 133.564 144.997 123.396 1.00 42.82 524 GLY B C 1
ATOM 8271 O O . GLY B 2 523 ? 132.759 144.925 122.463 1.00 42.82 524 GLY B O 1
ATOM 8272 N N . GLU B 2 524 ? 133.385 144.341 124.545 1.00 40.26 525 GLU B N 1
ATOM 8273 C CA . GLU B 2 524 ? 132.189 143.540 124.772 1.00 40.26 525 GLU B CA 1
ATOM 8274 C C . GLU B 2 524 ? 130.925 144.385 124.756 1.00 40.26 525 GLU B C 1
ATOM 8275 O O . GLU B 2 524 ? 129.841 143.857 124.490 1.00 40.26 525 GLU B O 1
ATOM 8281 N N . LEU B 2 525 ? 131.038 145.684 125.033 1.00 39.39 526 LEU B N 1
ATOM 8282 C CA . LEU B 2 525 ? 129.885 146.572 124.931 1.00 39.39 526 LEU B CA 1
ATOM 8283 C C . LEU B 2 525 ? 129.620 146.976 123.485 1.00 39.39 526 LEU B C 1
ATOM 8284 O O . LEU B 2 525 ? 128.507 146.805 122.975 1.00 39.39 526 LEU B O 1
ATOM 8289 N N . GLU B 2 526 ? 130.637 147.522 122.814 1.00 37.84 527 GLU B N 1
ATOM 8290 C CA . GLU B 2 526 ? 130.461 147.961 121.434 1.00 37.84 527 GLU B CA 1
ATOM 8291 C C . GLU B 2 526 ? 130.015 146.825 120.526 1.00 37.84 527 GLU B C 1
ATOM 8292 O O . GLU B 2 526 ? 129.320 147.068 119.535 1.00 37.84 527 GLU B O 1
ATOM 8298 N N . LYS B 2 527 ? 130.394 145.582 120.834 1.00 35.20 528 LYS B N 1
ATOM 8299 C CA . LYS B 2 527 ? 129.907 144.474 120.020 1.00 35.20 528 LYS B CA 1
ATOM 8300 C C . LYS B 2 527 ? 128.424 144.221 120.251 1.00 35.20 528 LYS B C 1
ATOM 8301 O O . LYS B 2 527 ? 127.740 143.699 119.365 1.00 35.20 528 LYS B O 1
ATOM 8307 N N . MET B 2 528 ? 127.907 144.596 121.421 1.00 33.55 529 MET B N 1
ATOM 8308 C CA . MET B 2 528 ? 126.502 144.360 121.725 1.00 33.55 529 MET B CA 1
ATOM 8309 C C . MET B 2 528 ? 125.612 145.508 121.269 1.00 33.55 529 MET B C 1
ATOM 8310 O O . MET B 2 528 ? 124.451 145.281 120.914 1.00 33.55 529 MET B O 1
ATOM 8315 N N . LEU B 2 529 ? 126.130 146.734 121.256 1.00 33.84 530 LEU B N 1
ATOM 8316 C CA . LEU B 2 529 ? 125.291 147.879 120.920 1.00 33.84 530 LEU B CA 1
ATOM 8317 C C . LEU B 2 529 ? 125.341 148.241 119.440 1.00 33.84 530 LEU B C 1
ATOM 8318 O O . LEU B 2 529 ? 124.311 148.604 118.864 1.00 33.84 530 LEU B O 1
ATOM 8323 N N . ARG B 2 530 ? 126.508 148.152 118.809 1.00 32.21 531 ARG B N 1
ATOM 8324 C CA . ARG B 2 530 ? 126.628 148.544 117.413 1.00 32.21 531 ARG B CA 1
ATOM 8325 C C . ARG B 2 530 ? 125.826 147.613 116.514 1.00 32.21 531 ARG B C 1
ATOM 8326 O O . ARG B 2 530 ? 125.582 146.450 116.842 1.00 32.21 531 ARG B O 1
ATOM 8334 N N . VAL B 2 531 ? 125.419 148.141 115.363 1.00 24.62 532 VAL B N 1
ATOM 8335 C CA . VAL B 2 531 ? 124.608 147.386 114.413 1.00 24.62 532 VAL B CA 1
ATOM 8336 C C . VAL B 2 531 ? 125.490 146.334 113.749 1.00 24.62 532 VAL B C 1
ATOM 8337 O O . VAL B 2 531 ? 126.392 146.660 112.974 1.00 24.62 532 VAL B O 1
ATOM 8341 N N . SER B 2 532 ? 125.231 145.065 114.049 1.00 22.10 533 SER B N 1
ATOM 8342 C CA . SER B 2 532 ? 126.008 143.965 113.499 1.00 22.10 533 SER B CA 1
ATOM 8343 C C . SER B 2 532 ? 125.359 143.468 112.217 1.00 22.10 533 SER B C 1
ATOM 8344 O O . SER B 2 532 ? 124.143 143.264 112.176 1.00 22.10 533 SER B O 1
ATOM 8347 N N . VAL B 2 533 ? 126.163 143.276 111.171 1.00 21.24 534 VAL B N 1
ATOM 8348 C CA . VAL B 2 533 ? 125.577 142.997 109.867 1.00 21.24 534 VAL B CA 1
ATOM 8349 C C . VAL B 2 533 ? 125.726 141.532 109.475 1.00 21.24 534 VAL B C 1
ATOM 8350 O O . VAL B 2 533 ? 124.741 140.788 109.485 1.00 21.24 534 VAL B O 1
ATOM 8354 N N . HIS B 2 534 ? 126.946 141.097 109.167 1.00 20.67 535 HIS B N 1
ATOM 8355 C CA . HIS B 2 534 ? 127.229 139.717 108.782 1.00 20.67 535 HIS B CA 1
ATOM 8356 C C . HIS B 2 534 ? 128.719 139.595 108.513 1.00 20.67 535 HIS B C 1
ATOM 8357 O O . HIS B 2 534 ? 129.388 140.581 108.196 1.00 20.67 535 HIS B O 1
ATOM 8364 N N . GLY B 2 535 ? 129.225 138.374 108.617 1.00 21.58 536 GLY B N 1
ATOM 8365 C CA . GLY B 2 535 ? 130.630 138.143 108.360 1.00 21.58 536 GLY B CA 1
ATOM 8366 C C . GLY B 2 535 ? 130.880 137.259 107.160 1.00 21.58 536 GLY B C 1
ATOM 8367 O O . GLY B 2 535 ? 130.023 136.458 106.782 1.00 21.58 536 GLY B O 1
ATOM 8368 N N . GLU B 2 536 ? 132.057 137.392 106.555 1.00 24.73 537 GLU B N 1
ATOM 8369 C CA . GLU B 2 536 ? 132.408 136.670 105.342 1.00 24.73 537 GLU B CA 1
ATOM 8370 C C . GLU B 2 536 ? 132.977 135.284 105.616 1.00 24.73 537 GLU B C 1
ATOM 8371 O O . GLU B 2 536 ? 133.597 134.695 104.725 1.00 24.73 537 GLU B O 1
ATOM 8377 N N . VAL B 2 537 ? 132.783 134.748 106.819 1.00 22.38 538 VAL B N 1
ATOM 8378 C CA . VAL B 2 537 ? 133.396 133.469 107.162 1.00 22.38 538 VAL B CA 1
ATOM 8379 C C . VAL B 2 537 ? 132.584 132.311 106.602 1.00 22.38 538 VAL B C 1
ATOM 8380 O O . VAL B 2 537 ? 133.106 131.485 105.846 1.00 22.38 538 VAL B O 1
ATOM 8384 N N . LEU B 2 538 ? 131.301 132.235 106.959 1.00 22.55 539 LEU B N 1
ATOM 8385 C CA . LEU B 2 538 ? 130.493 131.068 106.607 1.00 22.55 539 LEU B CA 1
ATOM 8386 C C . LEU B 2 538 ? 130.490 130.757 105.116 1.00 22.55 539 LEU B C 1
ATOM 8387 O O . LEU B 2 538 ? 130.768 129.600 104.753 1.00 22.55 539 LEU B O 1
ATOM 8392 N N . PRO B 2 539 ? 130.206 131.698 104.206 1.00 23.56 540 PRO B N 1
ATOM 8393 C CA . PRO B 2 539 ? 130.229 131.350 102.779 1.00 23.56 540 PRO B CA 1
ATOM 8394 C C . PRO B 2 539 ? 131.618 131.084 102.229 1.00 23.56 540 PRO B C 1
ATOM 8395 O O . PRO B 2 539 ? 131.740 130.768 101.042 1.00 23.56 540 PRO B O 1
ATOM 8399 N N . ALA B 2 540 ? 132.666 131.202 103.040 1.00 24.15 541 ALA B N 1
ATOM 8400 C CA . ALA B 2 540 ? 134.010 130.842 102.608 1.00 24.15 541 ALA B CA 1
ATOM 8401 C C . ALA B 2 540 ? 134.396 129.450 103.092 1.00 24.15 541 ALA B C 1
ATOM 8402 O O . ALA B 2 540 ? 134.869 128.625 102.304 1.00 24.15 541 ALA B O 1
ATOM 8404 N N . THR B 2 541 ? 134.189 129.170 104.381 1.00 24.48 542 THR B N 1
ATOM 8405 C CA . THR B 2 541 ? 134.471 127.833 104.888 1.00 24.48 542 THR B CA 1
ATOM 8406 C C . THR B 2 541 ? 133.516 126.799 104.312 1.00 24.48 542 THR B C 1
ATOM 8407 O O . THR B 2 541 ? 133.914 125.648 104.111 1.00 24.48 542 THR B O 1
ATOM 8411 N N . PHE B 2 542 ? 132.265 127.177 104.039 1.00 45.46 543 PHE B N 1
ATOM 8412 C CA . PHE B 2 542 ? 131.360 126.247 103.371 1.00 45.46 543 PHE B CA 1
ATOM 8413 C C . PHE B 2 542 ? 131.928 125.810 102.029 1.00 45.46 543 PHE B C 1
ATOM 8414 O O . PHE B 2 542 ? 131.950 124.617 101.711 1.00 45.46 543 PHE B O 1
ATOM 8422 N N . ALA B 2 543 ? 132.387 126.768 101.224 1.00 25.34 544 ALA B N 1
ATOM 8423 C CA . ALA B 2 543 ? 132.974 126.421 99.936 1.00 25.34 544 ALA B CA 1
ATOM 8424 C C . ALA B 2 543 ? 134.241 125.599 100.113 1.00 25.34 544 ALA B C 1
ATOM 8425 O O . ALA B 2 543 ? 134.455 124.613 99.397 1.00 25.34 544 ALA B O 1
ATOM 8427 N N . ALA B 2 544 ? 135.094 125.987 101.064 1.00 22.86 545 ALA B N 1
ATOM 8428 C CA . ALA B 2 544 ? 136.347 125.270 101.271 1.00 22.86 545 ALA B CA 1
ATOM 8429 C C . ALA B 2 544 ? 136.109 123.822 101.672 1.00 22.86 545 ALA B C 1
ATOM 8430 O O . ALA B 2 544 ? 136.867 122.936 101.265 1.00 22.86 545 ALA B O 1
ATOM 8432 N N . VAL B 2 545 ? 135.066 123.560 102.457 1.00 20.50 546 VAL B N 1
ATOM 8433 C CA . VAL B 2 545 ? 134.753 122.189 102.846 1.00 20.50 546 VAL B CA 1
ATOM 8434 C C . VAL B 2 545 ? 134.105 121.435 101.695 1.00 20.50 546 VAL B C 1
ATOM 8435 O O . VAL B 2 545 ? 134.483 120.299 101.391 1.00 20.50 546 VAL B O 1
ATOM 8439 N N . ALA B 2 546 ? 133.125 122.050 101.030 1.00 21.48 547 ALA B N 1
ATOM 8440 C CA . ALA B 2 546 ? 132.388 121.340 99.993 1.00 21.48 547 ALA B CA 1
ATOM 8441 C C . ALA B 2 546 ? 133.259 121.025 98.788 1.00 21.48 547 ALA B C 1
ATOM 8442 O O . ALA B 2 546 ? 132.975 120.067 98.061 1.00 21.48 547 ALA B O 1
ATOM 8444 N N . ASN B 2 547 ? 134.316 121.808 98.557 1.00 24.76 548 ASN B N 1
ATOM 8445 C CA . ASN B 2 547 ? 135.154 121.570 97.387 1.00 24.76 548 ASN B CA 1
ATOM 8446 C C . ASN B 2 547 ? 135.892 120.244 97.494 1.00 24.76 548 ASN B C 1
ATOM 8447 O O . ASN B 2 547 ? 136.088 119.555 96.488 1.00 24.76 548 ASN B O 1
ATOM 8452 N N . GLY B 2 548 ? 136.298 119.862 98.705 1.00 24.33 549 GLY B N 1
ATOM 8453 C CA . GLY B 2 548 ? 136.975 118.587 98.875 1.00 24.33 549 GLY B CA 1
ATOM 8454 C C . GLY B 2 548 ? 136.102 117.412 98.480 1.00 24.33 549 GLY B C 1
ATOM 8455 O O . GLY B 2 548 ? 136.510 116.553 97.695 1.00 24.33 549 GLY B O 1
ATOM 8456 N N . PHE B 2 549 ? 134.884 117.362 99.018 1.00 15.90 550 PHE B N 1
ATOM 8457 C CA . PHE B 2 549 ? 133.986 116.259 98.698 1.00 15.90 550 PHE B CA 1
ATOM 8458 C C . PHE B 2 549 ? 133.546 116.308 97.243 1.00 15.90 550 PHE B C 1
ATOM 8459 O O . PHE B 2 549 ? 133.379 115.261 96.607 1.00 15.90 550 PHE B O 1
ATOM 8467 N N . ALA B 2 550 ? 133.362 117.510 96.693 1.00 24.56 551 ALA B N 1
ATOM 8468 C CA . ALA B 2 550 ? 133.039 117.622 95.276 1.00 24.56 551 ALA B CA 1
ATOM 8469 C C . ALA B 2 550 ? 134.148 117.031 94.420 1.00 24.56 551 ALA B C 1
ATOM 8470 O O . ALA B 2 550 ? 133.886 116.256 93.495 1.00 24.56 551 ALA B O 1
ATOM 8472 N N . ALA B 2 551 ? 135.401 117.371 94.727 1.00 28.90 552 ALA B N 1
ATOM 8473 C CA . ALA B 2 551 ? 136.521 116.855 93.950 1.00 28.90 552 ALA B CA 1
ATOM 8474 C C . ALA B 2 551 ? 136.669 115.350 94.121 1.00 28.90 552 ALA B C 1
ATOM 8475 O O . ALA B 2 551 ? 137.020 114.645 93.169 1.00 28.90 552 ALA B O 1
ATOM 8477 N N . ARG B 2 552 ? 136.405 114.836 95.322 1.00 23.33 553 ARG B N 1
ATOM 8478 C CA . ARG B 2 552 ? 136.507 113.396 95.534 1.00 23.33 553 ARG B CA 1
ATOM 8479 C C . ARG B 2 552 ? 135.446 112.647 94.736 1.00 23.33 553 ARG B C 1
ATOM 8480 O O . ARG B 2 552 ? 135.745 111.649 94.067 1.00 23.33 553 ARG B O 1
ATOM 8488 N N . ALA B 2 553 ? 134.197 113.118 94.784 1.00 29.99 554 ALA B N 1
ATOM 8489 C CA . ALA B 2 553 ? 133.144 112.482 93.998 1.00 29.99 554 ALA B CA 1
ATOM 8490 C C . ALA B 2 553 ? 133.369 112.666 92.505 1.00 29.99 554 ALA B C 1
ATOM 8491 O O . ALA B 2 553 ? 132.910 111.846 91.705 1.00 29.99 554 ALA B O 1
ATOM 8493 N N . ARG B 2 554 ? 134.066 113.730 92.113 1.00 36.12 555 ARG B N 1
ATOM 8494 C CA . ARG B 2 554 ? 134.372 113.944 90.706 1.00 36.12 555 ARG B CA 1
ATOM 8495 C C . ARG B 2 554 ? 135.461 112.998 90.227 1.00 36.12 555 ARG B C 1
ATOM 8496 O O . ARG B 2 554 ? 135.399 112.495 89.102 1.00 36.12 555 ARG B O 1
ATOM 8504 N N . PHE B 2 555 ? 136.466 112.750 91.066 1.00 34.32 556 PHE B N 1
ATOM 8505 C CA . PHE B 2 555 ? 137.522 111.816 90.700 1.00 34.32 556 PHE B CA 1
ATOM 8506 C C . PHE B 2 555 ? 137.023 110.380 90.723 1.00 34.32 556 PHE B C 1
ATOM 8507 O O . PHE B 2 555 ? 137.507 109.545 89.952 1.00 34.32 556 PHE B O 1
ATOM 8515 N N . CYS B 2 556 ? 136.065 110.072 91.600 1.00 37.61 557 CYS B N 1
ATOM 8516 C CA . CYS B 2 556 ? 135.489 108.732 91.619 1.00 37.61 557 CYS B CA 1
ATOM 8517 C C . CYS B 2 556 ? 134.780 108.401 90.313 1.00 37.61 557 CYS B C 1
ATOM 8518 O O . CYS B 2 556 ? 134.797 107.246 89.875 1.00 37.61 557 CYS B O 1
ATOM 8521 N N . ALA B 2 557 ? 134.156 109.393 89.677 1.00 36.31 558 ALA B N 1
ATOM 8522 C CA . ALA B 2 557 ? 133.346 109.155 88.491 1.00 36.31 558 ALA B CA 1
ATOM 8523 C C . ALA B 2 557 ? 134.045 109.521 87.192 1.00 36.31 558 ALA B C 1
ATOM 8524 O O . ALA B 2 557 ? 133.603 109.081 86.126 1.00 36.31 558 ALA B O 1
ATOM 8526 N N . LEU B 2 558 ? 135.114 110.311 87.250 1.00 38.98 559 LEU B N 1
ATOM 8527 C CA . LEU B 2 558 ? 135.850 110.672 86.048 1.00 38.98 559 LEU B CA 1
ATOM 8528 C C . LEU B 2 558 ? 136.782 109.563 85.585 1.00 38.98 559 LEU B C 1
ATOM 8529 O O . LEU B 2 558 ? 137.106 109.499 84.395 1.00 38.98 559 LEU B O 1
ATOM 8534 N N . THR B 2 559 ? 137.209 108.689 86.494 1.00 40.31 560 THR B N 1
ATOM 8535 C CA . THR B 2 559 ? 138.092 107.585 86.147 1.00 40.31 560 THR B CA 1
ATOM 8536 C C . THR B 2 559 ? 137.343 106.350 85.673 1.00 40.31 560 THR B C 1
ATOM 8537 O O . THR B 2 559 ? 137.920 105.542 84.937 1.00 40.31 560 THR B O 1
ATOM 8541 N N . ALA B 2 560 ? 136.086 106.174 86.089 1.00 42.27 561 ALA B N 1
ATOM 8542 C CA . ALA B 2 560 ? 135.282 105.076 85.563 1.00 42.27 561 ALA B CA 1
ATOM 8543 C C . ALA B 2 560 ? 135.191 105.147 84.045 1.00 42.27 561 ALA B C 1
ATOM 8544 O O . ALA B 2 560 ? 135.216 104.116 83.363 1.00 42.27 561 ALA B O 1
ATOM 8546 N N . GLY B 2 561 ? 135.085 106.355 83.500 1.00 48.00 562 GLY B N 1
ATOM 8547 C CA . GLY B 2 561 ? 135.189 106.550 82.070 1.00 48.00 562 GLY B CA 1
ATOM 8548 C C . GLY B 2 561 ? 136.608 106.898 81.678 1.00 48.00 562 GLY B C 1
ATOM 8549 O O . GLY B 2 561 ? 137.011 108.063 81.731 1.00 48.00 562 GLY B O 1
ATOM 8550 N N . ALA B 2 562 ? 137.374 105.889 81.284 1.00 56.30 563 ALA B N 1
ATOM 8551 C CA . ALA B 2 562 ? 138.785 106.056 80.964 1.00 56.30 563 ALA B CA 1
ATOM 8552 C C . ALA B 2 562 ? 139.142 105.030 79.896 1.00 56.30 563 ALA B C 1
ATOM 8553 O O . ALA B 2 562 ? 138.264 104.506 79.203 1.00 56.30 563 ALA B O 1
ATOM 8555 N N . GLY B 2 563 ? 140.430 104.735 79.764 1.00 58.46 564 GLY B N 1
ATOM 8556 C CA . GLY B 2 563 ? 140.854 103.722 78.822 1.00 58.46 564 GLY B CA 1
ATOM 8557 C C . GLY B 2 563 ? 140.673 102.345 79.419 1.00 58.46 564 GLY B C 1
ATOM 8558 O O . GLY B 2 563 ? 139.609 102.043 79.965 1.00 58.46 564 GLY B O 1
ATOM 8559 N N . THR B 2 564 ? 141.690 101.496 79.324 1.00 55.81 565 THR B N 1
ATOM 8560 C CA . THR B 2 564 ? 141.597 100.164 79.903 1.00 55.81 565 THR B CA 1
ATOM 8561 C C . THR B 2 564 ? 141.525 100.268 81.422 1.00 55.81 565 THR B C 1
ATOM 8562 O O . THR B 2 564 ? 142.447 100.784 82.059 1.00 55.81 565 THR B O 1
ATOM 8566 N N . VAL B 2 565 ? 140.427 99.796 82.001 1.00 52.18 566 VAL B N 1
ATOM 8567 C CA . VAL B 2 565 ? 140.269 99.747 83.449 1.00 52.18 566 VAL B CA 1
ATOM 8568 C C . VAL B 2 565 ? 140.552 98.326 83.913 1.00 52.18 566 VAL B C 1
ATOM 8569 O O . VAL B 2 565 ? 140.222 97.352 83.222 1.00 52.18 566 VAL B O 1
ATOM 8573 N N . ILE B 2 566 ? 141.201 98.204 85.069 1.00 48.40 567 ILE B N 1
ATOM 8574 C CA . ILE B 2 566 ? 141.672 96.915 85.562 1.00 48.40 567 ILE B CA 1
ATOM 8575 C C . ILE B 2 566 ? 141.064 96.659 86.935 1.00 48.40 567 ILE B C 1
ATOM 8576 O O . ILE B 2 566 ? 141.733 96.133 87.831 1.00 48.40 567 ILE B O 1
ATOM 8581 N N . ASP B 2 567 ? 139.811 97.075 87.117 1.00 49.61 568 ASP B N 1
ATOM 8582 C CA . ASP B 2 567 ? 139.096 96.935 88.380 1.00 49.61 568 ASP B CA 1
ATOM 8583 C C . ASP B 2 567 ? 139.339 95.574 89.015 1.00 49.61 568 ASP B C 1
ATOM 8584 O O . ASP B 2 567 ? 139.071 94.533 88.408 1.00 49.61 568 ASP B O 1
ATOM 8589 N N . ASN B 2 568 ? 139.853 95.587 90.244 1.00 47.18 569 ASN B N 1
ATOM 8590 C CA . ASN B 2 568 ? 140.291 94.382 90.935 1.00 47.18 569 ASN B CA 1
ATOM 8591 C C . ASN B 2 568 ? 139.478 94.111 92.196 1.00 47.18 569 ASN B C 1
ATOM 8592 O O . ASN B 2 568 ? 139.894 93.325 93.049 1.00 47.18 569 ASN B O 1
ATOM 8597 N N . ARG B 2 569 ? 138.322 94.759 92.335 1.00 50.04 570 ARG B N 1
ATOM 8598 C CA . ARG B 2 569 ? 137.479 94.493 93.493 1.00 50.04 570 ARG B CA 1
ATOM 8599 C C . ARG B 2 569 ? 136.897 93.087 93.463 1.00 50.04 570 ARG B C 1
ATOM 8600 O O . ARG B 2 569 ? 136.487 92.576 94.510 1.00 50.04 570 ARG B O 1
ATOM 8608 N N . SER B 2 570 ? 136.852 92.455 92.294 1.00 62.28 571 SER B N 1
ATOM 8609 C CA . SER B 2 570 ? 136.535 91.039 92.185 1.00 62.28 571 SER B CA 1
ATOM 8610 C C . SER B 2 570 ? 137.839 90.253 92.148 1.00 62.28 571 SER B C 1
ATOM 8611 O O . SER B 2 570 ? 138.738 90.571 91.363 1.00 62.28 571 SER B O 1
ATOM 8614 N N . ALA B 2 571 ? 137.943 89.232 93.002 1.00 69.38 572 ALA B N 1
ATOM 8615 C CA . ALA B 2 571 ? 139.191 88.507 93.231 1.00 69.38 572 ALA B CA 1
ATOM 8616 C C . ALA B 2 571 ? 139.033 87.038 92.853 1.00 69.38 572 ALA B C 1
ATOM 8617 O O . ALA B 2 571 ? 138.897 86.173 93.731 1.00 69.38 572 ALA B O 1
ATOM 8619 N N . PRO B 2 572 ? 139.050 86.714 91.555 1.00 77.04 573 PRO B N 1
ATOM 8620 C CA . PRO B 2 572 ? 139.075 85.301 91.159 1.00 77.04 573 PRO B CA 1
ATOM 8621 C C . PRO B 2 572 ? 140.469 84.703 91.274 1.00 77.04 573 PRO B C 1
ATOM 8622 O O . PRO B 2 572 ? 140.623 83.520 91.591 1.00 77.04 573 PRO B O 1
ATOM 8626 N N . GLY B 2 573 ? 141.491 85.517 91.016 1.00 67.20 574 GLY B N 1
ATOM 8627 C CA . GLY B 2 573 ? 142.867 85.063 91.053 1.00 67.20 574 GLY B CA 1
ATOM 8628 C C . GLY B 2 573 ? 143.824 86.087 91.629 1.00 67.20 574 GLY B C 1
ATOM 8629 O O . GLY B 2 573 ? 145.003 86.119 91.263 1.00 67.20 574 GLY B O 1
ATOM 8630 N N . VAL B 2 574 ? 143.329 86.936 92.526 1.00 54.71 575 VAL B N 1
ATOM 8631 C CA . VAL B 2 574 ? 144.133 88.024 93.068 1.00 54.71 575 VAL B CA 1
ATOM 8632 C C . VAL B 2 574 ? 144.797 87.658 94.395 1.00 54.71 575 VAL B C 1
ATOM 8633 O O . VAL B 2 574 ? 145.814 88.272 94.754 1.00 54.71 575 VAL B O 1
ATOM 8637 N N . PHE B 2 575 ? 144.277 86.659 95.115 1.00 45.92 576 PHE B N 1
ATOM 8638 C CA . PHE B 2 575 ? 144.886 86.253 96.379 1.00 45.92 576 PHE B CA 1
ATOM 8639 C C . PHE B 2 575 ? 146.362 85.922 96.203 1.00 45.92 576 PHE B C 1
ATOM 8640 O O . PHE B 2 575 ? 147.195 86.297 97.036 1.00 45.92 576 PHE B O 1
ATOM 8648 N N . ASP B 2 576 ? 146.705 85.219 95.123 1.00 45.57 577 ASP B N 1
ATOM 8649 C CA . ASP B 2 576 ? 148.098 84.861 94.882 1.00 45.57 577 ASP B CA 1
ATOM 8650 C C . ASP B 2 576 ? 148.973 86.103 94.772 1.00 45.57 577 ASP B C 1
ATOM 8651 O O . ASP B 2 576 ? 149.997 86.219 95.456 1.00 45.57 577 ASP B O 1
ATOM 8656 N N . ALA B 2 577 ? 148.580 87.047 93.916 1.00 39.38 578 ALA B N 1
ATOM 8657 C CA . ALA B 2 577 ? 149.388 88.238 93.696 1.00 39.38 578 ALA B CA 1
ATOM 8658 C C . ALA B 2 577 ? 149.342 89.198 94.875 1.00 39.38 578 ALA B C 1
ATOM 8659 O O . ALA B 2 577 ? 150.240 90.034 95.007 1.00 39.38 578 ALA B O 1
ATOM 8661 N N . HIS B 2 578 ? 148.321 89.108 95.726 1.00 36.62 579 HIS B N 1
ATOM 8662 C CA . HIS B 2 578 ? 148.318 89.912 96.942 1.00 36.62 579 HIS B CA 1
ATOM 8663 C C . HIS B 2 578 ? 149.284 89.343 97.967 1.00 36.62 579 HIS B C 1
ATOM 8664 O O . HIS B 2 578 ? 150.084 90.078 98.556 1.00 36.62 579 HIS B O 1
ATOM 8671 N N . ARG B 2 579 ? 149.224 88.029 98.190 1.00 35.54 580 ARG B N 1
ATOM 8672 C CA . ARG B 2 579 ? 150.072 87.412 99.202 1.00 35.54 580 ARG B CA 1
ATOM 8673 C C . ARG B 2 579 ? 151.538 87.449 98.792 1.00 35.54 580 ARG B C 1
ATOM 8674 O O . ARG B 2 579 ? 152.415 87.671 99.634 1.00 35.54 580 ARG B O 1
ATOM 8682 N N . PHE B 2 580 ? 151.823 87.249 97.502 1.00 29.12 581 PHE B N 1
ATOM 8683 C CA . PHE B 2 580 ? 153.197 87.343 97.021 1.00 29.12 581 PHE B CA 1
ATOM 8684 C C . PHE B 2 580 ? 153.794 88.709 97.332 1.00 29.12 581 PHE B C 1
ATOM 8685 O O . PHE B 2 580 ? 154.891 88.808 97.892 1.00 29.12 581 PHE B O 1
ATOM 8693 N N . MET B 2 581 ? 153.080 89.778 96.976 1.00 34.50 582 MET B N 1
ATOM 8694 C CA . MET B 2 581 ? 153.607 91.120 97.192 1.00 34.50 582 MET B CA 1
ATOM 8695 C C . MET B 2 581 ? 153.676 91.461 98.674 1.00 34.50 582 MET B C 1
ATOM 8696 O O . MET B 2 581 ? 154.628 92.112 99.120 1.00 34.50 582 MET B O 1
ATOM 8701 N N . ARG B 2 582 ? 152.683 91.035 99.457 1.00 33.50 583 ARG B N 1
ATOM 8702 C CA . ARG B 2 582 ? 152.730 91.300 100.890 1.00 33.50 583 ARG B CA 1
ATOM 8703 C C . ARG B 2 582 ? 153.935 90.625 101.529 1.00 33.50 583 ARG B C 1
ATOM 8704 O O . ARG B 2 582 ? 154.600 91.212 102.390 1.00 33.50 583 ARG B O 1
ATOM 8712 N N . ALA B 2 583 ? 154.246 89.398 101.105 1.00 34.40 584 ALA B N 1
ATOM 8713 C CA . ALA B 2 583 ? 155.424 88.717 101.629 1.00 34.40 584 ALA B CA 1
ATOM 8714 C C . ALA B 2 583 ? 156.706 89.391 101.159 1.00 34.40 584 ALA B C 1
ATOM 8715 O O . ALA B 2 583 ? 157.651 89.550 101.939 1.00 34.40 584 ALA B O 1
ATOM 8717 N N . SER B 2 584 ? 156.757 89.798 99.890 1.00 35.38 585 SER B N 1
ATOM 8718 C CA . SER B 2 584 ? 157.958 90.425 99.356 1.00 35.38 585 SER B CA 1
ATOM 8719 C C . SER B 2 584 ? 158.200 91.816 99.921 1.00 35.38 585 SER B C 1
ATOM 8720 O O . SER B 2 584 ? 159.326 92.315 99.837 1.00 35.38 585 SER B O 1
ATOM 8723 N N . LEU B 2 585 ? 157.177 92.456 100.482 1.00 33.49 586 LEU B N 1
ATOM 8724 C CA . LEU B 2 585 ? 157.364 93.762 101.101 1.00 33.49 586 LEU B CA 1
ATOM 8725 C C . LEU B 2 585 ? 157.571 93.679 102.604 1.00 33.49 586 LEU B C 1
ATOM 8726 O O . LEU B 2 585 ? 158.331 94.478 103.160 1.00 33.49 586 LEU B O 1
ATOM 8731 N N . LEU B 2 586 ? 156.915 92.734 103.280 1.00 36.03 587 LEU B N 1
ATOM 8732 C CA . LEU B 2 586 ? 157.101 92.577 104.717 1.00 36.03 587 LEU B CA 1
ATOM 8733 C C . LEU B 2 586 ? 158.463 92.002 105.076 1.00 36.03 587 LEU B C 1
ATOM 8734 O O . LEU B 2 586 ? 158.733 91.788 106.261 1.00 36.03 587 LEU B O 1
ATOM 8739 N N . ARG B 2 587 ? 159.319 91.745 104.089 1.00 41.28 588 ARG B N 1
ATOM 8740 C CA . ARG B 2 587 ? 160.639 91.180 104.330 1.00 41.28 588 ARG B CA 1
ATOM 8741 C C . ARG B 2 587 ? 161.694 92.241 104.613 1.00 41.28 588 ARG B C 1
ATOM 8742 O O . ARG B 2 587 ? 162.828 91.888 104.950 1.00 41.28 588 ARG B O 1
ATOM 8750 N N . HIS B 2 588 ? 161.352 93.519 104.496 1.00 42.39 589 HIS B N 1
ATOM 8751 C CA . HIS B 2 588 ? 162.301 94.607 104.660 1.00 42.39 589 HIS B CA 1
ATOM 8752 C C . HIS B 2 588 ? 161.884 95.510 105.812 1.00 42.39 589 HIS B C 1
ATOM 8753 O O . HIS B 2 588 ? 160.701 95.644 106.134 1.00 42.39 589 HIS B O 1
ATOM 8760 N N . GLN B 2 589 ? 162.878 96.131 106.434 1.00 49.59 590 GLN B N 1
ATOM 8761 C CA . GLN B 2 589 ? 162.634 97.070 107.514 1.00 49.59 590 GLN B CA 1
ATOM 8762 C C . GLN B 2 589 ? 162.261 98.437 106.947 1.00 49.59 590 GLN B C 1
ATOM 8763 O O . GLN B 2 589 ? 162.419 98.712 105.757 1.00 49.59 590 GLN B O 1
ATOM 8769 N N . VAL B 2 590 ? 161.759 99.308 107.829 1.00 47.74 591 VAL B N 1
ATOM 8770 C CA . VAL B 2 590 ? 161.181 100.580 107.398 1.00 47.74 591 VAL B CA 1
ATOM 8771 C C . VAL B 2 590 ? 162.239 101.628 107.088 1.00 47.74 591 VAL B C 1
ATOM 8772 O O . VAL B 2 590 ? 161.891 102.735 106.655 1.00 47.74 591 VAL B O 1
ATOM 8776 N N . ASP B 2 591 ? 163.529 101.301 107.247 1.00 48.51 592 ASP B N 1
ATOM 8777 C CA . ASP B 2 591 ? 164.618 102.230 106.956 1.00 48.51 592 ASP B CA 1
ATOM 8778 C C . ASP B 2 591 ? 164.494 103.485 107.814 1.00 48.51 592 ASP B C 1
ATOM 8779 O O . ASP B 2 591 ? 164.114 104.548 107.306 1.00 48.51 592 ASP B O 1
ATOM 8784 N N . PRO B 2 592 ? 164.802 103.400 109.116 1.00 44.43 593 PRO B N 1
ATOM 8785 C CA . PRO B 2 592 ? 164.476 104.492 110.048 1.00 44.43 593 PRO B CA 1
ATOM 8786 C C . PRO B 2 592 ? 165.067 105.851 109.694 1.00 44.43 593 PRO B C 1
ATOM 8787 O O . PRO B 2 592 ? 164.818 106.834 110.398 1.00 44.43 593 PRO B O 1
ATOM 8791 N N . ALA B 2 593 ? 165.854 105.926 108.624 1.00 42.34 594 ALA B N 1
ATOM 8792 C CA . ALA B 2 593 ? 166.291 107.216 108.111 1.00 42.34 594 ALA B CA 1
ATOM 8793 C C . ALA B 2 593 ? 165.228 107.903 107.265 1.00 42.34 594 ALA B C 1
ATOM 8794 O O . ALA B 2 593 ? 165.460 109.023 106.797 1.00 42.34 594 ALA B O 1
ATOM 8796 N N . LEU B 2 594 ? 164.075 107.265 107.058 1.00 39.78 595 LEU B N 1
ATOM 8797 C CA . LEU B 2 594 ? 163.006 107.806 106.229 1.00 39.78 595 LEU B CA 1
ATOM 8798 C C . LEU B 2 594 ? 161.755 108.143 107.029 1.00 39.78 595 LEU B C 1
ATOM 8799 O O . LEU B 2 594 ? 160.732 108.495 106.437 1.00 39.78 595 LEU B O 1
ATOM 8804 N N . LEU B 2 595 ? 161.808 108.039 108.351 1.00 35.33 596 LEU B N 1
ATOM 8805 C CA . LEU B 2 595 ? 160.632 108.246 109.188 1.00 35.33 596 LEU B CA 1
ATOM 8806 C C . LEU B 2 595 ? 160.094 109.676 109.149 1.00 35.33 596 LEU B C 1
ATOM 8807 O O . LEU B 2 595 ? 158.878 109.861 109.277 1.00 35.33 596 LEU B O 1
ATOM 8812 N N . PRO B 2 596 ? 160.926 110.714 108.996 1.00 33.17 597 PRO B N 1
ATOM 8813 C CA . PRO B 2 596 ? 160.340 112.052 108.806 1.00 33.17 597 PRO B CA 1
ATOM 8814 C C . PRO B 2 596 ? 159.592 112.197 107.493 1.00 33.17 597 PRO B C 1
ATOM 8815 O O . PRO B 2 596 ? 158.503 112.789 107.467 1.00 33.17 597 PRO B O 1
ATOM 8819 N N . SER B 2 597 ? 160.144 111.676 106.397 1.00 31.32 598 SER B N 1
ATOM 8820 C CA . SER B 2 597 ? 159.456 111.723 105.114 1.00 31.32 598 SER B CA 1
ATOM 8821 C C . SER B 2 597 ? 158.208 110.854 105.085 1.00 31.32 598 SER B C 1
ATOM 8822 O O . SER B 2 597 ? 157.445 110.929 104.117 1.00 31.32 598 SER B O 1
ATOM 8825 N N . ILE B 2 598 ? 157.989 110.032 106.106 1.00 29.60 599 ILE B N 1
ATOM 8826 C CA . ILE B 2 598 ? 156.749 109.275 106.226 1.00 29.60 599 ILE B CA 1
ATOM 8827 C C . ILE B 2 598 ? 155.771 109.982 107.152 1.00 29.60 599 ILE B C 1
ATOM 8828 O O . ILE B 2 598 ? 154.572 110.031 106.875 1.00 29.60 599 ILE B O 1
ATOM 8833 N N . THR B 2 599 ? 156.267 110.552 108.251 1.00 27.53 600 THR B N 1
ATOM 8834 C CA . THR B 2 599 ? 155.396 111.310 109.140 1.00 27.53 600 THR B CA 1
ATOM 8835 C C . THR B 2 599 ? 154.804 112.517 108.426 1.00 27.53 600 THR B C 1
ATOM 8836 O O . THR B 2 599 ? 153.642 112.876 108.652 1.00 27.53 600 THR B O 1
ATOM 8840 N N . HIS B 2 600 ? 155.580 113.146 107.541 1.00 29.42 601 HIS B N 1
ATOM 8841 C CA . HIS B 2 600 ? 155.053 114.281 106.791 1.00 29.42 601 HIS B CA 1
ATOM 8842 C C . HIS B 2 600 ? 153.952 113.843 105.834 1.00 29.42 601 HIS B C 1
ATOM 8843 O O . HIS B 2 600 ? 152.885 114.464 105.777 1.00 29.42 601 HIS B O 1
ATOM 8850 N N . ARG B 2 601 ? 154.184 112.770 105.078 1.00 29.22 602 ARG B N 1
ATOM 8851 C CA . ARG B 2 601 ? 153.154 112.296 104.163 1.00 29.22 602 ARG B CA 1
ATOM 8852 C C . ARG B 2 601 ? 151.988 111.639 104.883 1.00 29.22 602 ARG B C 1
ATOM 8853 O O . ARG B 2 601 ? 150.975 111.346 104.242 1.00 29.22 602 ARG B O 1
ATOM 8861 N N . PHE B 2 602 ? 152.110 111.386 106.184 1.00 23.90 603 PHE B N 1
ATOM 8862 C CA . PHE B 2 602 ? 150.958 110.943 106.958 1.00 23.90 603 PHE B CA 1
ATOM 8863 C C . PHE B 2 602 ? 150.132 112.131 107.429 1.00 23.90 603 PHE B C 1
ATOM 8864 O O . PHE B 2 602 ? 148.902 112.133 107.303 1.00 23.90 603 PHE B O 1
ATOM 8872 N N . PHE B 2 603 ? 150.793 113.152 107.975 1.00 23.89 604 PHE B N 1
ATOM 8873 C CA . PHE B 2 603 ? 150.076 114.359 108.363 1.00 23.89 604 PHE B CA 1
ATOM 8874 C C . PHE B 2 603 ? 149.514 115.099 107.159 1.00 23.89 604 PHE B C 1
ATOM 8875 O O . PHE B 2 603 ? 148.638 115.953 107.323 1.00 23.89 604 PHE B O 1
ATOM 8883 N N . GLU B 2 604 ? 149.998 114.796 105.955 1.00 30.02 605 GLU B N 1
ATOM 8884 C CA . GLU B 2 604 ? 149.451 115.426 104.761 1.00 30.02 605 GLU B CA 1
ATOM 8885 C C . GLU B 2 604 ? 148.223 114.693 104.242 1.00 30.02 605 GLU B C 1
ATOM 8886 O O . GLU B 2 604 ? 147.339 115.321 103.650 1.00 30.02 605 GLU B O 1
ATOM 8892 N N . LEU B 2 605 ? 148.155 113.386 104.472 1.00 21.75 606 LEU B N 1
ATOM 8893 C CA . LEU B 2 605 ? 146.951 112.656 104.010 1.00 21.75 606 LEU B CA 1
ATOM 8894 C C . LEU B 2 605 ? 145.852 112.830 105.062 1.00 21.75 606 LEU B C 1
ATOM 8895 O O . LEU B 2 605 ? 144.723 113.153 104.688 1.00 21.75 606 LEU B O 1
ATOM 8900 N N . VAL B 2 606 ? 146.207 112.761 106.343 1.00 17.67 607 VAL B N 1
ATOM 8901 C CA . VAL B 2 606 ? 145.170 112.768 107.366 1.00 17.67 607 VAL B CA 1
ATOM 8902 C C . VAL B 2 606 ? 144.447 114.110 107.406 1.00 17.67 607 VAL B C 1
ATOM 8903 O O . VAL B 2 606 ? 143.240 114.161 107.668 1.00 17.67 607 VAL B O 1
ATOM 8907 N N . ASN B 2 607 ? 145.151 115.202 107.122 1.00 23.92 608 ASN B N 1
ATOM 8908 C CA . ASN B 2 607 ? 144.562 116.529 107.210 1.00 23.92 608 ASN B CA 1
ATOM 8909 C C . ASN B 2 607 ? 143.414 116.684 106.216 1.00 23.92 608 ASN B C 1
ATOM 8910 O O . ASN B 2 607 ? 143.293 115.940 105.240 1.00 23.92 608 ASN B O 1
ATOM 8915 N N . GLY B 2 608 ? 142.564 117.673 106.477 1.00 24.34 609 GLY B N 1
ATOM 8916 C CA . GLY B 2 608 ? 141.393 117.910 105.669 1.00 24.34 609 GLY B CA 1
ATOM 8917 C C . GLY B 2 608 ? 141.598 118.996 104.635 1.00 24.34 609 GLY B C 1
ATOM 8918 O O . GLY B 2 608 ? 142.698 119.527 104.468 1.00 24.34 609 GLY B O 1
ATOM 8919 N N . PRO B 2 609 ? 140.535 119.345 103.915 1.00 22.86 610 PRO B N 1
ATOM 8920 C CA . PRO B 2 609 ? 140.671 120.330 102.837 1.00 22.86 610 PRO B CA 1
ATOM 8921 C C . PRO B 2 609 ? 140.481 121.774 103.279 1.00 22.86 610 PRO B C 1
ATOM 8922 O O . PRO B 2 609 ? 140.885 122.691 102.557 1.00 22.86 610 PRO B O 1
ATOM 8926 N N . LEU B 2 610 ? 139.873 122.005 104.444 1.00 24.96 611 LEU B N 1
ATOM 8927 C CA . LEU B 2 610 ? 139.606 123.376 104.866 1.00 24.96 611 LEU B CA 1
ATOM 8928 C C . LEU B 2 610 ? 140.896 124.085 105.246 1.00 24.96 611 LEU B C 1
ATOM 8929 O O . LEU B 2 610 ? 141.283 125.068 104.608 1.00 24.96 611 LEU B O 1
ATOM 8934 N N . PHE B 2 611 ? 141.568 123.592 106.279 1.00 28.46 612 PHE B N 1
ATOM 8935 C CA . PHE B 2 611 ? 142.797 124.211 106.764 1.00 28.46 612 PHE B CA 1
ATOM 8936 C C . PHE B 2 611 ? 143.938 123.729 105.886 1.00 28.46 612 PHE B C 1
ATOM 8937 O O . PHE B 2 611 ? 144.484 122.645 106.095 1.00 28.46 612 PHE B O 1
ATOM 8945 N N . ASP B 2 612 ? 144.304 124.536 104.892 1.00 34.17 613 ASP B N 1
ATOM 8946 C CA . ASP B 2 612 ? 145.299 124.087 103.921 1.00 34.17 613 ASP B CA 1
ATOM 8947 C C . ASP B 2 612 ? 146.703 124.233 104.498 1.00 34.17 613 ASP B C 1
ATOM 8948 O O . ASP B 2 612 ? 147.377 123.237 104.775 1.00 34.17 613 ASP B O 1
ATOM 8953 N N . HIS B 2 613 ? 147.158 125.475 104.679 1.00 34.76 614 HIS B N 1
ATOM 8954 C CA . HIS B 2 613 ? 148.350 125.807 105.458 1.00 34.76 614 HIS B CA 1
ATOM 8955 C C . HIS B 2 613 ? 149.577 124.989 105.072 1.00 34.76 614 HIS B C 1
ATOM 8956 O O . HIS B 2 613 ? 150.571 124.975 105.804 1.00 34.76 614 HIS B O 1
ATOM 8963 N N . SER B 2 614 ? 149.521 124.301 103.936 1.00 36.04 615 SER B N 1
ATOM 8964 C CA . SER B 2 614 ? 150.643 123.502 103.473 1.00 36.04 615 SER B CA 1
ATOM 8965 C C . SER B 2 614 ? 150.850 123.601 101.973 1.00 36.04 615 SER B C 1
ATOM 8966 O O . SER B 2 614 ? 151.813 123.024 101.462 1.00 36.04 615 SER B O 1
ATOM 8969 N N . THR B 2 615 ? 149.972 124.295 101.253 1.00 39.86 616 THR B N 1
ATOM 8970 C CA . THR B 2 615 ? 150.171 124.595 99.844 1.00 39.86 616 THR B CA 1
ATOM 8971 C C . THR B 2 615 ? 150.215 126.094 99.592 1.00 39.86 616 THR B C 1
ATOM 8972 O O . THR B 2 615 ? 150.205 126.516 98.431 1.00 39.86 616 THR B O 1
ATOM 8976 N N . HIS B 2 616 ? 150.254 126.905 100.646 1.00 39.52 617 HIS B N 1
ATOM 8977 C CA . HIS B 2 616 ? 150.446 128.335 100.489 1.00 39.52 617 HIS B CA 1
ATOM 8978 C C . HIS B 2 616 ? 151.805 128.615 99.850 1.00 39.52 617 HIS B C 1
ATOM 8979 O O . HIS B 2 616 ? 152.666 127.742 99.741 1.00 39.52 617 HIS B O 1
ATOM 8986 N N . SER B 2 617 ? 151.993 129.864 99.428 1.00 40.16 618 SER B N 1
ATOM 8987 C CA . SER B 2 617 ? 153.315 130.292 98.988 1.00 40.16 618 SER B CA 1
ATOM 8988 C C . SER B 2 617 ? 154.295 130.273 100.152 1.00 40.16 618 SER B C 1
ATOM 8989 O O . SER B 2 617 ? 155.425 129.791 100.021 1.00 40.16 618 SER B O 1
ATOM 8992 N N . PHE B 2 618 ? 153.874 130.800 101.301 1.00 37.60 619 PHE B N 1
ATOM 8993 C CA . PHE B 2 618 ? 154.635 130.691 102.544 1.00 37.60 619 PHE B CA 1
ATOM 8994 C C . PHE B 2 618 ? 154.083 129.499 103.317 1.00 37.60 619 PHE B C 1
ATOM 8995 O O . PHE B 2 618 ? 153.332 129.632 104.285 1.00 37.60 619 PHE B O 1
ATOM 9003 N N . ALA B 2 619 ? 154.465 128.309 102.865 1.00 33.48 620 ALA B N 1
ATOM 9004 C CA . ALA B 2 619 ? 153.920 127.083 103.418 1.00 33.48 620 ALA B CA 1
ATOM 9005 C C . ALA B 2 619 ? 154.336 126.913 104.876 1.00 33.48 620 ALA B C 1
ATOM 9006 O O . ALA B 2 619 ? 155.176 127.639 105.407 1.00 33.48 620 ALA B O 1
ATOM 9008 N N . GLN B 2 620 ? 153.724 125.934 105.520 1.00 33.08 621 GLN B N 1
ATOM 9009 C CA . GLN B 2 620 ? 153.998 125.554 106.894 1.00 33.08 621 GLN B CA 1
ATOM 9010 C C . GLN B 2 620 ? 154.037 124.038 106.967 1.00 33.08 621 GLN B C 1
ATOM 9011 O O . GLN B 2 620 ? 153.465 123.357 106.110 1.00 33.08 621 GLN B O 1
ATOM 9017 N N . PRO B 2 621 ? 154.717 123.474 107.962 1.00 32.82 622 PRO B N 1
ATOM 9018 C CA . PRO B 2 621 ? 154.833 122.017 108.040 1.00 32.82 622 PRO B CA 1
ATOM 9019 C C . PRO B 2 621 ? 153.466 121.372 108.161 1.00 32.82 622 PRO B C 1
ATOM 9020 O O . PRO B 2 621 ? 152.558 121.940 108.787 1.00 32.82 622 PRO B O 1
ATOM 9024 N N . PRO B 2 622 ? 153.275 120.194 107.564 1.00 27.22 623 PRO B N 1
ATOM 9025 C CA . PRO B 2 622 ? 151.960 119.541 107.634 1.00 27.22 623 PRO B CA 1
ATOM 9026 C C . PRO B 2 622 ? 151.488 119.274 109.047 1.00 27.22 623 PRO B C 1
ATOM 9027 O O . PRO B 2 622 ? 150.274 119.191 109.271 1.00 27.22 623 PRO B O 1
ATOM 9031 N N . ASN B 2 623 ? 152.398 119.147 110.014 1.00 30.50 624 ASN B N 1
ATOM 9032 C CA . ASN B 2 623 ? 151.958 118.978 111.392 1.00 30.50 624 ASN B CA 1
ATOM 9033 C C . ASN B 2 623 ? 151.255 120.226 111.905 1.00 30.50 624 ASN B C 1
ATOM 9034 O O . ASN B 2 623 ? 150.328 120.120 112.709 1.00 30.50 624 ASN B O 1
ATOM 9039 N N . THR B 2 624 ? 151.634 121.408 111.416 1.00 28.15 625 THR B N 1
ATOM 9040 C CA . THR B 2 624 ? 150.930 122.625 111.813 1.00 28.15 625 THR B CA 1
ATOM 9041 C C . THR B 2 624 ? 149.579 122.734 111.115 1.00 28.15 625 THR B C 1
ATOM 9042 O O . THR B 2 624 ? 148.576 123.113 111.737 1.00 28.15 625 THR B O 1
ATOM 9046 N N . ALA B 2 625 ? 149.536 122.416 109.820 1.00 26.75 626 ALA B N 1
ATOM 9047 C CA . ALA B 2 625 ? 148.267 122.398 109.104 1.00 26.75 626 ALA B CA 1
ATOM 9048 C C . ALA B 2 625 ? 147.310 121.372 109.687 1.00 26.75 626 ALA B C 1
ATOM 9049 O O . ALA B 2 625 ? 146.093 121.492 109.517 1.00 26.75 626 ALA B O 1
ATOM 9051 N N . LEU B 2 626 ? 147.838 120.352 110.367 1.00 26.75 627 LEU B N 1
ATOM 9052 C CA . LEU B 2 626 ? 146.978 119.393 111.047 1.00 26.75 627 LEU B CA 1
ATOM 9053 C C . LEU B 2 626 ? 146.623 119.853 112.452 1.00 26.75 627 LEU B C 1
ATOM 9054 O O . LEU B 2 626 ? 145.512 119.592 112.920 1.00 26.75 627 LEU B O 1
ATOM 9059 N N . TYR B 2 627 ? 147.544 120.536 113.133 1.00 29.74 628 TYR B N 1
ATOM 9060 C CA . TYR B 2 627 ? 147.248 121.084 114.450 1.00 29.74 628 TYR B CA 1
ATOM 9061 C C . TYR B 2 627 ? 146.111 122.088 114.376 1.00 29.74 628 TYR B C 1
ATOM 9062 O O . TYR B 2 627 ? 145.247 122.126 115.259 1.00 29.74 628 TYR B O 1
ATOM 9071 N N . TYR B 2 628 ? 146.092 122.907 113.324 1.00 29.57 629 TYR B N 1
ATOM 9072 C CA . TYR B 2 628 ? 144.971 123.820 113.127 1.00 29.57 629 TYR B CA 1
ATOM 9073 C C . TYR B 2 628 ? 143.666 123.052 112.978 1.00 29.57 629 TYR B C 1
ATOM 9074 O O . TYR B 2 628 ? 142.700 123.296 113.709 1.00 29.57 629 TYR B O 1
ATOM 9083 N N . SER B 2 629 ? 143.623 122.110 112.035 1.00 28.07 630 SER B N 1
ATOM 9084 C CA . SER B 2 629 ? 142.389 121.399 111.731 1.00 28.07 630 SER B CA 1
ATOM 9085 C C . SER B 2 629 ? 141.924 120.501 112.867 1.00 28.07 630 SER B C 1
ATOM 9086 O O . SER B 2 629 ? 140.747 120.135 112.901 1.00 28.07 630 SER B O 1
ATOM 9089 N N . VAL B 2 630 ? 142.810 120.134 113.790 1.00 29.17 631 VAL B N 1
ATOM 9090 C CA . VAL B 2 630 ? 142.431 119.233 114.871 1.00 29.17 631 VAL B CA 1
ATOM 9091 C C . VAL B 2 630 ? 142.217 119.962 116.194 1.00 29.17 631 VAL B C 1
ATOM 9092 O O . VAL B 2 630 ? 141.577 119.402 117.095 1.00 29.17 631 VAL B O 1
ATOM 9096 N N . GLU B 2 631 ? 142.723 121.186 116.339 1.00 31.11 632 GLU B N 1
ATOM 9097 C CA . GLU B 2 631 ? 142.485 121.952 117.554 1.00 31.11 632 GLU B CA 1
ATOM 9098 C C . GLU B 2 631 ? 141.220 122.794 117.474 1.00 31.11 632 GLU B C 1
ATOM 9099 O O . GLU B 2 631 ? 140.603 123.069 118.510 1.00 31.11 632 GLU B O 1
ATOM 9105 N N . ASN B 2 632 ? 140.811 123.199 116.271 1.00 31.36 633 ASN B N 1
ATOM 9106 C CA . ASN B 2 632 ? 139.572 123.947 116.099 1.00 31.36 633 ASN B CA 1
ATOM 9107 C C . ASN B 2 632 ? 138.388 123.120 116.577 1.00 31.36 633 ASN B C 1
ATOM 9108 O O . ASN B 2 632 ? 137.689 123.514 117.515 1.00 31.36 633 ASN B O 1
ATOM 9113 N N . VAL B 2 633 ? 138.155 121.973 115.945 1.00 26.87 634 VAL B N 1
ATOM 9114 C CA . VAL B 2 633 ? 137.236 120.990 116.502 1.00 26.87 634 VAL B CA 1
ATOM 9115 C C . VAL B 2 633 ? 137.885 120.434 117.759 1.00 26.87 634 VAL B C 1
ATOM 9116 O O . VAL B 2 633 ? 138.903 119.738 117.688 1.00 26.87 634 VAL B O 1
ATOM 9120 N N . GLY B 2 634 ? 137.321 120.758 118.919 1.00 28.13 635 GLY B N 1
ATOM 9121 C CA . GLY B 2 634 ? 137.967 120.406 120.167 1.00 28.13 635 GLY B CA 1
ATOM 9122 C C . GLY B 2 634 ? 138.192 118.918 120.303 1.00 28.13 635 GLY B C 1
ATOM 9123 O O . GLY B 2 634 ? 137.252 118.151 120.530 1.00 28.13 635 GLY B O 1
ATOM 9124 N N . LEU B 2 635 ? 139.446 118.502 120.167 1.00 31.60 636 LEU B N 1
ATOM 9125 C CA . LEU B 2 635 ? 139.831 117.105 120.281 1.00 31.60 636 LEU B CA 1
ATOM 9126 C C . LEU B 2 635 ? 140.455 116.883 121.648 1.00 31.60 636 LEU B C 1
ATOM 9127 O O . LEU B 2 635 ? 141.229 117.721 122.123 1.00 31.60 636 LEU B O 1
ATOM 9132 N N . LEU B 2 636 ? 140.104 115.770 122.280 1.00 38.40 637 LEU B N 1
ATOM 9133 C CA . LEU B 2 636 ? 140.639 115.471 123.597 1.00 38.40 637 LEU B CA 1
ATOM 9134 C C . LEU B 2 636 ? 142.162 115.397 123.530 1.00 38.40 637 LEU B C 1
ATOM 9135 O O . LEU B 2 636 ? 142.716 114.869 122.559 1.00 38.40 637 LEU B O 1
ATOM 9140 N N . PRO B 2 637 ? 142.868 115.929 124.529 1.00 41.22 638 PRO B N 1
ATOM 9141 C CA . PRO B 2 637 ? 144.336 115.883 124.487 1.00 41.22 638 PRO B CA 1
ATOM 9142 C C . PRO B 2 637 ? 144.893 114.474 124.455 1.00 41.22 638 PRO B C 1
ATOM 9143 O O . PRO B 2 637 ? 146.002 114.269 123.947 1.00 41.22 638 PRO B O 1
ATOM 9147 N N . HIS B 2 638 ? 144.154 113.490 124.966 1.00 44.17 639 HIS B N 1
ATOM 9148 C CA . HIS B 2 638 ? 144.632 112.113 124.981 1.00 44.17 639 HIS B CA 1
ATOM 9149 C C . HIS B 2 638 ? 144.640 111.469 123.602 1.00 44.17 639 HIS B C 1
ATOM 9150 O O . HIS B 2 638 ? 145.036 110.304 123.488 1.00 44.17 639 HIS B O 1
ATOM 9157 N N . LEU B 2 639 ? 144.231 112.193 122.560 1.00 39.88 640 LEU B N 1
ATOM 9158 C CA . LEU B 2 639 ? 144.268 111.690 121.196 1.00 39.88 640 LEU B CA 1
ATOM 9159 C C . LEU B 2 639 ? 145.287 112.399 120.319 1.00 39.88 640 LEU B C 1
ATOM 9160 O O . LEU B 2 639 ? 145.520 111.954 119.191 1.00 39.88 640 LEU B O 1
ATOM 9165 N N . LYS B 2 640 ? 145.893 113.489 120.796 1.00 38.91 641 LYS B N 1
ATOM 9166 C CA . LYS B 2 640 ? 146.922 114.155 120.006 1.00 38.91 641 LYS B CA 1
ATOM 9167 C C . LYS B 2 640 ? 148.238 113.391 120.041 1.00 38.91 641 LYS B C 1
ATOM 9168 O O . LYS B 2 640 ? 148.997 113.426 119.067 1.00 38.91 641 LYS B O 1
ATOM 9174 N N . GLU B 2 641 ? 148.529 112.696 121.145 1.00 43.70 642 GLU B N 1
ATOM 9175 C CA . GLU B 2 641 ? 149.712 111.843 121.174 1.00 43.70 642 GLU B CA 1
ATOM 9176 C C . GLU B 2 641 ? 149.529 110.640 120.263 1.00 43.70 642 GLU B C 1
ATOM 9177 O O . GLU B 2 641 ? 150.481 110.194 119.613 1.00 43.70 642 GLU B O 1
ATOM 9183 N N . GLU B 2 642 ? 148.312 110.097 120.206 1.00 38.27 643 GLU B N 1
ATOM 9184 C CA . GLU B 2 642 ? 148.010 109.014 119.282 1.00 38.27 643 GLU B CA 1
ATOM 9185 C C . GLU B 2 642 ? 148.092 109.451 117.828 1.00 38.27 643 GLU B C 1
ATOM 9186 O O . GLU B 2 642 ? 148.128 108.591 116.945 1.00 38.27 643 GLU B O 1
ATOM 9192 N N . LEU B 2 643 ? 148.117 110.754 117.560 1.00 33.39 644 LEU B N 1
ATOM 9193 C CA . LEU B 2 643 ? 148.269 111.281 116.211 1.00 33.39 644 LEU B CA 1
ATOM 9194 C C . LEU B 2 643 ? 149.703 111.688 115.904 1.00 33.39 644 LEU B C 1
ATOM 9195 O O . LEU B 2 643 ? 150.232 111.342 114.845 1.00 33.39 644 LEU B O 1
ATOM 9200 N N . ALA B 2 644 ? 150.342 112.424 116.815 1.00 38.39 645 ALA B N 1
ATOM 9201 C CA . ALA B 2 644 ? 151.707 112.874 116.574 1.00 38.39 645 ALA B CA 1
ATOM 9202 C C . ALA B 2 644 ? 152.696 111.722 116.669 1.00 38.39 645 ALA B C 1
ATOM 9203 O O . ALA B 2 644 ? 153.690 111.686 115.935 1.00 38.39 645 ALA B O 1
ATOM 9205 N N . ARG B 2 645 ? 152.441 110.771 117.562 1.00 46.09 646 ARG B N 1
ATOM 9206 C CA . ARG B 2 645 ? 153.326 109.636 117.793 1.00 46.09 646 ARG B CA 1
ATOM 9207 C C . ARG B 2 645 ? 152.770 108.359 117.170 1.00 46.09 646 ARG B C 1
ATOM 9208 O O . ARG B 2 645 ? 152.881 107.273 117.738 1.00 46.09 646 ARG B O 1
ATOM 9216 N N . PHE B 2 646 ? 152.158 108.478 115.994 1.00 34.09 647 PHE B N 1
ATOM 9217 C CA . PHE B 2 646 ? 151.583 107.313 115.335 1.00 34.09 647 PHE B CA 1
ATOM 9218 C C . PHE B 2 646 ? 152.608 106.553 114.506 1.00 34.09 647 PHE B C 1
ATOM 9219 O O . PHE B 2 646 ? 152.681 105.323 114.594 1.00 34.09 647 PHE B O 1
ATOM 9227 N N . ILE B 2 647 ? 153.405 107.251 113.702 1.00 40.22 648 ILE B N 1
ATOM 9228 C CA . ILE B 2 647 ? 154.443 106.614 112.906 1.00 40.22 648 ILE B CA 1
ATOM 9229 C C . ILE B 2 647 ? 155.822 106.808 113.526 1.00 40.22 648 ILE B C 1
ATOM 9230 O O . ILE B 2 647 ? 156.826 106.366 112.958 1.00 40.22 648 ILE B O 1
ATOM 9235 N N . MET B 2 648 ? 155.898 107.453 114.695 1.00 57.18 649 MET B N 1
ATOM 9236 C CA . MET B 2 648 ? 157.168 107.527 115.410 1.00 57.18 649 MET B CA 1
ATOM 9237 C C . MET B 2 648 ? 157.734 106.141 115.673 1.00 57.18 649 MET B C 1
ATOM 9238 O O . MET B 2 648 ? 158.956 105.958 115.673 1.00 57.18 649 MET B O 1
ATOM 9243 N N . GLY B 2 649 ? 156.867 105.156 115.891 1.00 61.20 650 GLY B N 1
ATOM 9244 C CA . GLY B 2 649 ? 157.293 103.776 115.979 1.00 61.20 650 GLY B CA 1
ATOM 9245 C C . GLY B 2 649 ? 156.871 102.986 114.759 1.00 61.20 650 GLY B C 1
ATOM 9246 O O . GLY B 2 649 ? 155.675 102.841 114.490 1.00 61.20 650 GLY B O 1
ATOM 9247 N N . ALA B 2 650 ? 157.843 102.477 114.010 1.00 64.77 651 ALA B N 1
ATOM 9248 C CA . ALA B 2 650 ? 157.559 101.707 112.804 1.00 64.77 651 ALA B CA 1
ATOM 9249 C C . ALA B 2 650 ? 158.613 100.626 112.595 1.00 64.77 651 ALA B C 1
ATOM 9250 O O . ALA B 2 650 ? 159.574 100.529 113.358 1.00 64.77 651 ALA B O 1
ATOM 9252 N N . SER B 2 653 ? 158.963 95.908 112.289 1.00 59.70 654 SER B N 1
ATOM 9253 C CA . SER B 2 653 ? 158.450 94.573 112.006 1.00 59.70 654 SER B CA 1
ATOM 9254 C C . SER B 2 653 ? 157.083 94.646 111.334 1.00 59.70 654 SER B C 1
ATOM 9255 O O . SER B 2 653 ? 156.554 95.732 111.103 1.00 59.70 654 SER B O 1
ATOM 9258 N N . GLY B 2 654 ? 156.516 93.481 111.024 1.00 55.17 655 GLY B N 1
ATOM 9259 C CA . GLY B 2 654 ? 155.208 93.426 110.394 1.00 55.17 655 GLY B CA 1
ATOM 9260 C C . GLY B 2 654 ? 154.056 93.817 111.295 1.00 55.17 655 GLY B C 1
ATOM 9261 O O . GLY B 2 654 ? 152.934 93.970 110.799 1.00 55.17 655 GLY B O 1
ATOM 9262 N N . ALA B 2 655 ? 154.298 93.980 112.592 1.00 53.16 656 ALA B N 1
ATOM 9263 C CA . ALA B 2 655 ? 153.254 94.409 113.510 1.00 53.16 656 ALA B CA 1
ATOM 9264 C C . ALA B 2 655 ? 153.071 95.915 113.417 1.00 53.16 656 ALA B C 1
ATOM 9265 O O . ALA B 2 655 ? 154.038 96.659 113.232 1.00 53.16 656 ALA B O 1
ATOM 9267 N N . ASP B 2 656 ? 151.816 96.358 113.527 1.00 49.05 657 ASP B N 1
ATOM 9268 C CA . ASP B 2 656 ? 151.453 97.766 113.386 1.00 49.05 657 ASP B CA 1
ATOM 9269 C C . ASP B 2 656 ? 151.816 98.279 111.997 1.00 49.05 657 ASP B C 1
ATOM 9270 O O . ASP B 2 656 ? 151.788 99.486 111.741 1.00 49.05 657 ASP B O 1
ATOM 9275 N N . TRP B 2 657 ? 152.158 97.361 111.095 1.00 40.77 658 TRP B N 1
ATOM 9276 C CA . TRP B 2 657 ? 152.566 97.683 109.734 1.00 40.77 658 TRP B CA 1
ATOM 9277 C C . TRP B 2 657 ? 151.451 97.375 108.744 1.00 40.77 658 TRP B C 1
ATOM 9278 O O . TRP B 2 657 ? 151.021 98.252 107.991 1.00 40.77 658 TRP B O 1
ATOM 9289 N N . ALA B 2 658 ? 150.975 96.133 108.735 1.00 37.92 659 ALA B N 1
ATOM 9290 C CA . ALA B 2 658 ? 149.911 95.688 107.846 1.00 37.92 659 ALA B CA 1
ATOM 9291 C C . ALA B 2 658 ? 148.665 95.408 108.671 1.00 37.92 659 ALA B C 1
ATOM 9292 O O . ALA B 2 658 ? 148.665 94.504 109.512 1.00 37.92 659 ALA B O 1
ATOM 9294 N N . VAL B 2 659 ? 147.609 96.181 108.427 1.00 34.58 660 VAL B N 1
ATOM 9295 C CA . VAL B 2 659 ? 146.355 96.010 109.136 1.00 34.58 660 VAL B CA 1
ATOM 9296 C C . VAL B 2 659 ? 145.237 95.513 108.226 1.00 34.58 660 VAL B C 1
ATOM 9297 O O . VAL B 2 659 ? 144.314 94.847 108.709 1.00 34.58 660 VAL B O 1
ATOM 9301 N N . SER B 2 660 ? 145.293 95.810 106.932 1.00 36.66 661 SER B N 1
ATOM 9302 C CA . SER B 2 660 ? 144.224 95.423 106.025 1.00 36.66 661 SER B CA 1
ATOM 9303 C C . SER B 2 660 ? 144.182 93.912 105.841 1.00 36.66 661 SER B C 1
ATOM 9304 O O . SER B 2 660 ? 145.217 93.243 105.801 1.00 36.66 661 SER B O 1
ATOM 9307 N N . GLU B 2 661 ? 142.970 93.377 105.727 1.00 42.75 662 GLU B N 1
ATOM 9308 C CA . GLU B 2 661 ? 142.774 91.986 105.346 1.00 42.75 662 GLU B CA 1
ATOM 9309 C C . GLU B 2 661 ? 142.923 91.872 103.832 1.00 42.75 662 GLU B C 1
ATOM 9310 O O . GLU B 2 661 ? 143.459 92.767 103.173 1.00 42.75 662 GLU B O 1
ATOM 9316 N N . PHE B 2 662 ? 142.467 90.757 103.259 1.00 41.79 663 PHE B N 1
ATOM 9317 C CA . PHE B 2 662 ? 142.675 90.525 101.834 1.00 41.79 663 PHE B CA 1
ATOM 9318 C C . PHE B 2 662 ? 142.027 91.621 100.997 1.00 41.79 663 PHE B C 1
ATOM 9319 O O . PHE B 2 662 ? 142.711 92.358 100.280 1.00 41.79 663 PHE B O 1
ATOM 9327 N N . GLN B 2 663 ? 140.706 91.742 101.071 1.00 39.77 664 GLN B N 1
ATOM 9328 C CA . GLN B 2 663 ? 139.994 92.741 100.292 1.00 39.77 664 GLN B CA 1
ATOM 9329 C C . GLN B 2 663 ? 139.403 93.858 101.135 1.00 39.77 664 GLN B C 1
ATOM 9330 O O . GLN B 2 663 ? 138.812 94.786 100.575 1.00 39.77 664 GLN B O 1
ATOM 9336 N N . ARG B 2 664 ? 139.541 93.799 102.456 1.00 37.36 665 ARG B N 1
ATOM 9337 C CA . ARG B 2 664 ? 138.962 94.813 103.335 1.00 37.36 665 ARG B CA 1
ATOM 9338 C C . ARG B 2 664 ? 140.029 95.837 103.723 1.00 37.36 665 ARG B C 1
ATOM 9339 O O . ARG B 2 664 ? 140.440 95.951 104.878 1.00 37.36 665 ARG B O 1
ATOM 9347 N N . PHE B 2 665 ? 140.482 96.595 102.725 1.00 30.04 666 PHE B N 1
ATOM 9348 C CA . PHE B 2 665 ? 141.440 97.655 103.012 1.00 30.04 666 PHE B CA 1
ATOM 9349 C C . PHE B 2 665 ? 140.743 98.822 103.693 1.00 30.04 666 PHE B C 1
ATOM 9350 O O . PHE B 2 665 ? 141.044 99.143 104.844 1.00 30.04 666 PHE B O 1
ATOM 9358 N N . TYR B 2 666 ? 139.816 99.465 102.991 1.00 29.36 667 TYR B N 1
ATOM 9359 C CA . TYR B 2 666 ? 138.978 100.498 103.591 1.00 29.36 667 TYR B CA 1
ATOM 9360 C C . TYR B 2 666 ? 137.587 99.932 103.871 1.00 29.36 667 TYR B C 1
ATOM 9361 O O . TYR B 2 666 ? 136.626 100.150 103.135 1.00 29.36 667 TYR B O 1
ATOM 9370 N N . CYS B 2 667 ? 137.501 99.177 104.962 1.00 32.61 668 CYS B N 1
ATOM 9371 C CA . CYS B 2 667 ? 136.236 98.636 105.437 1.00 32.61 668 CYS B CA 1
ATOM 9372 C C . CYS B 2 667 ? 136.135 98.866 106.935 1.00 32.61 668 CYS B C 1
ATOM 9373 O O . CYS B 2 667 ? 137.055 98.521 107.682 1.00 32.61 668 CYS B O 1
ATOM 9376 N N . PHE B 2 668 ? 135.021 99.443 107.368 1.00 31.89 669 PHE B N 1
ATOM 9377 C CA . PHE B 2 668 ? 134.777 99.751 108.769 1.00 31.89 669 PHE B CA 1
ATOM 9378 C C . PHE B 2 668 ? 133.586 98.961 109.293 1.00 31.89 669 PHE B C 1
ATOM 9379 O O . PHE B 2 668 ? 132.738 99.486 110.017 1.00 31.89 669 PHE B O 1
ATOM 9387 N N . ASP B 2 669 ? 133.508 97.681 108.926 1.00 42.07 670 ASP B N 1
ATOM 9388 C CA . ASP B 2 669 ? 132.343 96.879 109.282 1.00 42.07 670 ASP B CA 1
ATOM 9389 C C . ASP B 2 669 ? 132.298 96.597 110.779 1.00 42.07 670 ASP B C 1
ATOM 9390 O O . ASP B 2 669 ? 131.232 96.662 111.401 1.00 42.07 670 ASP B O 1
ATOM 9395 N N . GLY B 2 670 ? 133.442 96.281 111.376 1.00 40.20 671 GLY B N 1
ATOM 9396 C CA . GLY B 2 670 ? 133.469 95.903 112.774 1.00 40.20 671 GLY B CA 1
ATOM 9397 C C . GLY B 2 670 ? 133.888 97.008 113.720 1.00 40.20 671 GLY B C 1
ATOM 9398 O O . GLY B 2 670 ? 134.520 96.739 114.746 1.00 40.20 671 GLY B O 1
ATOM 9399 N N . ILE B 2 671 ? 133.547 98.252 113.396 1.00 33.25 672 ILE B N 1
ATOM 9400 C CA . ILE B 2 671 ? 133.918 99.392 114.228 1.00 33.25 672 ILE B CA 1
ATOM 9401 C C . ILE B 2 671 ? 132.790 100.409 114.193 1.00 33.25 672 ILE B C 1
ATOM 9402 O O . ILE B 2 671 ? 132.244 100.715 113.129 1.00 33.25 672 ILE B O 1
ATOM 9407 N N . SER B 2 672 ? 132.447 100.934 115.365 1.00 33.17 673 SER B N 1
ATOM 9408 C CA . SER B 2 672 ? 131.431 101.966 115.489 1.00 33.17 673 SER B CA 1
ATOM 9409 C C . SER B 2 672 ? 131.983 103.092 116.348 1.00 33.17 673 SER B C 1
ATOM 9410 O O . SER B 2 672 ? 132.976 102.927 117.058 1.00 33.17 673 SER B O 1
ATOM 9413 N N . GLY B 2 673 ? 131.326 104.237 116.280 1.00 33.19 674 GLY B N 1
ATOM 9414 C CA . GLY B 2 673 ? 131.786 105.434 116.952 1.00 33.19 674 GLY B CA 1
ATOM 9415 C C . GLY B 2 673 ? 132.422 106.404 115.973 1.00 33.19 674 GLY B C 1
ATOM 9416 O O . GLY B 2 673 ? 132.301 106.277 114.752 1.00 33.19 674 GLY B O 1
ATOM 9417 N N . ILE B 2 674 ? 133.115 107.395 116.536 1.00 32.15 675 ILE B N 1
ATOM 9418 C CA . ILE B 2 674 ? 133.775 108.429 115.754 1.00 32.15 675 ILE B CA 1
ATOM 9419 C C . ILE B 2 674 ? 135.287 108.409 115.940 1.00 32.15 675 ILE B C 1
ATOM 9420 O O . ILE B 2 674 ? 136.035 108.525 114.963 1.00 32.15 675 ILE B O 1
ATOM 9425 N N . THR B 2 675 ? 135.765 108.259 117.174 1.00 32.02 676 THR B N 1
ATOM 9426 C CA . THR B 2 675 ? 137.205 108.176 117.391 1.00 32.02 676 THR B CA 1
ATOM 9427 C C . THR B 2 675 ? 137.737 106.767 117.112 1.00 32.02 676 THR B C 1
ATOM 9428 O O . THR B 2 675 ? 138.774 106.641 116.445 1.00 32.02 676 THR B O 1
ATOM 9432 N N . PRO B 2 676 ? 137.089 105.685 117.571 1.00 30.27 677 PRO B N 1
ATOM 9433 C CA . PRO B 2 676 ? 137.595 104.352 117.212 1.00 30.27 677 PRO B CA 1
ATOM 9434 C C . PRO B 2 676 ? 137.328 103.982 115.768 1.00 30.27 677 PRO B C 1
ATOM 9435 O O . PRO B 2 676 ? 137.885 102.987 115.288 1.00 30.27 677 PRO B O 1
ATOM 9439 N N . THR B 2 677 ? 136.490 104.742 115.069 1.00 29.08 678 THR B N 1
ATOM 9440 C CA . THR B 2 677 ? 136.328 104.593 113.633 1.00 29.08 678 THR B CA 1
ATOM 9441 C C . THR B 2 677 ? 137.355 105.406 112.861 1.00 29.08 678 THR B C 1
ATOM 9442 O O . THR B 2 677 ? 137.596 105.125 111.683 1.00 29.08 678 THR B O 1
ATOM 9446 N N . GLN B 2 678 ? 137.975 106.393 113.507 1.00 27.70 679 GLN B N 1
ATOM 9447 C CA . GLN B 2 678 ? 139.036 107.176 112.891 1.00 27.70 679 GLN B CA 1
ATOM 9448 C C . GLN B 2 678 ? 140.413 106.583 113.135 1.00 27.70 679 GLN B C 1
ATOM 9449 O O . GLN B 2 678 ? 141.313 106.761 112.303 1.00 27.70 679 GLN B O 1
ATOM 9455 N N . ARG B 2 679 ? 140.608 105.902 114.266 1.00 28.60 680 ARG B N 1
ATOM 9456 C CA . ARG B 2 679 ? 141.847 105.156 114.454 1.00 28.60 680 ARG B CA 1
ATOM 9457 C C . ARG B 2 679 ? 142.013 104.104 113.368 1.00 28.60 680 ARG B C 1
ATOM 9458 O O . ARG B 2 679 ? 143.121 103.886 112.862 1.00 28.60 680 ARG B O 1
ATOM 9466 N N . ALA B 2 680 ? 140.916 103.449 112.988 1.00 26.19 681 ALA B N 1
ATOM 9467 C CA . ALA B 2 680 ? 140.974 102.461 111.922 1.00 26.19 681 ALA B CA 1
ATOM 9468 C C . ALA B 2 680 ? 141.298 103.087 110.576 1.00 26.19 681 ALA B C 1
ATOM 9469 O O . ALA B 2 680 ? 141.807 102.392 109.694 1.00 26.19 681 ALA B O 1
ATOM 9471 N N . ALA B 2 681 ? 141.029 104.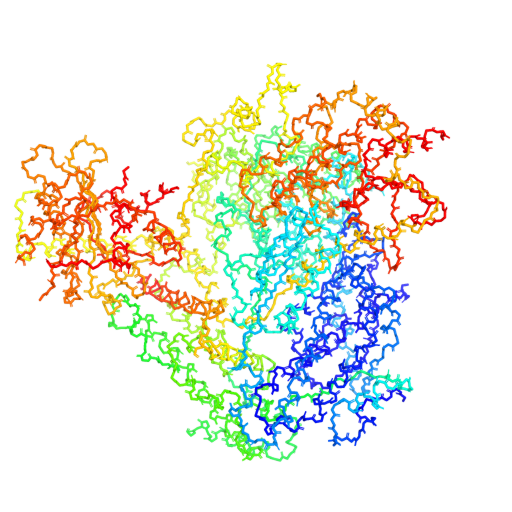380 110.400 1.00 26.00 682 ALA B N 1
ATOM 9472 C CA . ALA B 2 681 ? 141.413 105.047 109.163 1.00 26.00 682 ALA B CA 1
ATOM 9473 C C . ALA B 2 681 ? 142.875 105.464 109.199 1.00 26.00 682 ALA B C 1
ATOM 9474 O O . ALA B 2 681 ? 143.582 105.357 108.190 1.00 26.00 682 ALA B O 1
ATOM 9476 N N . TRP B 2 682 ? 143.335 105.949 110.353 1.00 24.67 683 TRP B N 1
ATOM 9477 C CA . TRP B 2 682 ? 144.756 106.241 110.515 1.00 24.67 683 TRP B CA 1
ATOM 9478 C C . TRP B 2 682 ? 145.596 104.997 110.265 1.00 24.67 683 TRP B C 1
ATOM 9479 O O . TRP B 2 682 ? 146.679 105.077 109.673 1.00 24.67 683 TRP B O 1
ATOM 9490 N N . ARG B 2 683 ? 145.105 103.833 110.695 1.00 26.90 684 ARG B N 1
ATOM 9491 C CA . ARG B 2 683 ? 145.852 102.597 110.485 1.00 26.90 684 ARG B CA 1
ATOM 9492 C C . ARG B 2 683 ? 145.971 102.267 109.002 1.00 26.90 684 ARG B C 1
ATOM 9493 O O . ARG B 2 683 ? 147.045 101.880 108.526 1.00 26.90 684 ARG B O 1
ATOM 9501 N N . TYR B 2 684 ? 144.878 102.416 108.252 1.00 25.81 685 TYR B N 1
ATOM 9502 C CA . TYR B 2 684 ? 144.933 102.125 106.823 1.00 25.81 685 TYR B CA 1
ATOM 9503 C C . TYR B 2 684 ? 145.827 103.118 106.096 1.00 25.81 685 TYR B C 1
ATOM 9504 O O . TYR B 2 684 ? 146.555 102.744 105.169 1.00 25.81 685 TYR B O 1
ATOM 9513 N N . ILE B 2 685 ? 145.805 104.385 106.515 1.00 24.98 686 ILE B N 1
ATOM 9514 C CA . ILE B 2 685 ? 146.657 105.382 105.874 1.00 24.98 686 ILE B CA 1
ATOM 9515 C C . ILE B 2 685 ? 148.126 105.087 106.150 1.00 24.98 686 ILE B C 1
ATOM 9516 O O . ILE B 2 685 ? 148.971 105.173 105.249 1.00 24.98 686 ILE B O 1
ATOM 9521 N N . ARG B 2 686 ? 148.456 104.729 107.394 1.00 27.22 687 ARG B N 1
ATOM 9522 C CA . ARG B 2 686 ? 149.828 104.355 107.712 1.00 27.22 687 ARG B CA 1
ATOM 9523 C C . ARG B 2 686 ? 150.269 103.128 106.930 1.00 27.22 687 ARG B C 1
ATOM 9524 O O . ARG B 2 686 ? 151.393 103.096 106.414 1.00 27.22 687 ARG B O 1
ATOM 9532 N N . GLU B 2 687 ? 149.410 102.109 106.837 1.00 29.06 688 GLU B N 1
ATOM 9533 C CA . GLU B 2 687 ? 149.755 100.936 106.045 1.00 29.06 688 GLU B CA 1
ATOM 9534 C C . GLU B 2 687 ? 150.030 101.305 104.598 1.00 29.06 688 GLU B C 1
ATOM 9535 O O . GLU B 2 687 ? 151.025 100.851 104.025 1.00 29.06 688 GLU B O 1
ATOM 9541 N N . LEU B 2 688 ? 149.170 102.129 103.995 1.00 25.74 689 LEU B N 1
ATOM 9542 C CA . LEU B 2 688 ? 149.382 102.527 102.608 1.00 25.74 689 LEU B CA 1
ATOM 9543 C C . LEU B 2 688 ? 150.702 103.266 102.438 1.00 25.74 689 LEU B C 1
ATOM 9544 O O . LEU B 2 688 ? 151.466 102.976 101.510 1.00 25.74 689 LEU B O 1
ATOM 9549 N N . ILE B 2 689 ? 150.995 104.207 103.335 1.00 25.08 690 ILE B N 1
ATOM 9550 C CA . ILE B 2 689 ? 152.208 105.009 103.198 1.00 25.08 690 ILE B CA 1
ATOM 9551 C C . ILE B 2 689 ? 153.447 104.135 103.329 1.00 25.08 690 ILE B C 1
ATOM 9552 O O . ILE B 2 689 ? 154.381 104.227 102.521 1.00 25.08 690 ILE B O 1
ATOM 9557 N N . ILE B 2 690 ? 153.478 103.271 104.345 1.00 26.01 691 ILE B N 1
ATOM 9558 C CA . ILE B 2 690 ? 154.674 102.468 104.572 1.00 26.01 691 ILE B CA 1
ATOM 9559 C C . ILE B 2 690 ? 154.834 101.421 103.476 1.00 26.01 691 ILE B C 1
ATOM 9560 O O . ILE B 2 690 ? 155.956 101.120 103.051 1.00 26.01 691 ILE B O 1
ATOM 9565 N N . ALA B 2 691 ? 153.724 100.861 102.986 1.00 27.11 692 ALA B N 1
ATOM 9566 C CA . ALA B 2 691 ? 153.810 99.913 101.883 1.00 27.11 692 ALA B CA 1
ATOM 9567 C C . ALA B 2 691 ? 154.340 100.583 100.626 1.00 27.11 692 ALA B C 1
ATOM 9568 O O . ALA B 2 691 ? 155.163 100.006 99.910 1.00 27.11 692 ALA B O 1
ATOM 9570 N N . THR B 2 692 ? 153.894 101.810 100.348 1.00 29.42 693 THR B N 1
ATOM 9571 C CA . THR B 2 692 ? 154.409 102.528 99.187 1.00 29.42 693 THR B CA 1
ATOM 9572 C C . THR B 2 692 ? 155.889 102.852 99.342 1.00 29.42 693 THR B C 1
ATOM 9573 O O . THR B 2 692 ? 156.653 102.732 98.377 1.00 29.42 693 THR B O 1
ATOM 9577 N N . THR B 2 693 ? 156.315 103.245 100.544 1.00 28.90 694 THR B N 1
ATOM 9578 C CA . THR B 2 693 ? 157.732 103.506 100.774 1.00 28.90 694 THR B CA 1
ATOM 9579 C C . THR B 2 693 ? 158.567 102.252 100.539 1.00 28.90 694 THR B C 1
ATOM 9580 O O . THR B 2 693 ? 159.585 102.291 99.836 1.00 28.90 694 THR B O 1
ATOM 9584 N N . LEU B 2 694 ? 158.147 101.124 101.116 1.00 30.68 695 LEU B N 1
ATOM 9585 C CA . LEU B 2 694 ? 158.908 99.892 100.946 1.00 30.68 695 LEU B CA 1
ATOM 9586 C C . LEU B 2 694 ? 158.877 99.402 99.505 1.00 30.68 695 LEU B C 1
ATOM 9587 O O . LEU B 2 694 ? 159.838 98.778 99.046 1.00 30.68 695 LEU B O 1
ATOM 9592 N N . PHE B 2 695 ? 157.795 99.672 98.773 1.00 34.59 696 PHE B N 1
ATOM 9593 C CA . PHE B 2 695 ? 157.758 99.287 97.368 1.00 34.59 696 PHE B CA 1
ATOM 9594 C C . PHE B 2 695 ? 158.703 100.146 96.543 1.00 34.59 696 PHE B C 1
ATOM 9595 O O . PHE B 2 695 ? 159.355 99.651 95.617 1.00 34.59 696 PHE B O 1
ATOM 9603 N N . ALA B 2 696 ? 158.783 101.440 96.854 1.00 36.20 697 ALA B N 1
ATOM 9604 C CA . ALA B 2 696 ? 159.753 102.289 96.176 1.00 36.20 697 ALA B CA 1
ATOM 9605 C C . ALA B 2 696 ? 161.178 101.879 96.516 1.00 36.20 697 ALA B C 1
ATOM 9606 O O . ALA B 2 696 ? 162.081 102.030 95.687 1.00 36.20 697 ALA B O 1
ATOM 9608 N N . SER B 2 697 ? 161.396 101.355 97.723 1.00 37.26 698 SER B N 1
ATOM 9609 C CA . SER B 2 697 ? 162.739 100.943 98.118 1.00 37.26 698 SER B CA 1
ATOM 9610 C C . SER B 2 697 ? 163.136 99.611 97.490 1.00 37.26 698 SER B C 1
ATOM 9611 O O . SER B 2 697 ? 164.291 99.436 97.086 1.00 37.26 698 SER B O 1
ATOM 9614 N N . VAL B 2 698 ? 162.204 98.664 97.396 1.00 38.28 699 VAL B N 1
ATOM 9615 C CA . VAL B 2 698 ? 162.537 97.330 96.901 1.00 38.28 699 VAL B CA 1
ATOM 9616 C C . VAL B 2 698 ? 162.549 97.306 95.378 1.00 38.28 699 VAL B C 1
ATOM 9617 O O . VAL B 2 698 ? 163.571 97.005 94.753 1.00 38.28 699 VAL B O 1
ATOM 9621 N N . TYR B 2 699 ? 161.411 97.612 94.761 1.00 41.95 700 TYR B N 1
ATOM 9622 C CA . TYR B 2 699 ? 161.288 97.657 93.306 1.00 41.95 700 TYR B CA 1
ATOM 9623 C C . TYR B 2 699 ? 161.487 99.104 92.872 1.00 41.95 700 TYR B C 1
ATOM 9624 O O . TYR B 2 699 ? 160.535 99.885 92.816 1.00 41.95 700 TYR B O 1
ATOM 9633 N N . ARG B 2 700 ? 162.736 99.459 92.562 1.00 54.99 701 ARG B N 1
ATOM 9634 C CA . ARG B 2 700 ? 163.082 100.846 92.272 1.00 54.99 701 ARG B CA 1
ATOM 9635 C C . ARG B 2 700 ? 162.433 101.358 90.990 1.00 54.99 701 ARG B C 1
ATOM 9636 O O . ARG B 2 700 ? 162.393 102.574 90.776 1.00 54.99 701 ARG B O 1
ATOM 9644 N N . CYS B 2 701 ? 161.915 100.463 90.144 1.00 65.14 702 CYS B N 1
ATOM 9645 C CA . CYS B 2 701 ? 161.321 100.887 88.879 1.00 65.14 702 CYS B CA 1
ATOM 9646 C C . CYS B 2 701 ? 160.199 101.896 89.094 1.00 65.14 702 CYS B C 1
ATOM 9647 O O . CYS B 2 701 ? 160.174 102.954 88.454 1.00 65.14 702 CYS B O 1
ATOM 9650 N N . GLY B 2 702 ? 159.264 101.591 89.992 1.00 67.63 703 GLY B N 1
ATOM 9651 C CA . GLY B 2 702 ? 158.133 102.476 90.215 1.00 67.63 703 GLY B CA 1
ATOM 9652 C C . GLY B 2 702 ? 158.523 103.710 91.016 1.00 67.63 703 GLY B C 1
ATOM 9653 O O . GLY B 2 702 ? 159.500 103.711 91.765 1.00 67.63 703 GLY B O 1
ATOM 9654 N N . GLU B 2 703 ? 157.742 104.776 90.840 1.00 71.64 704 GLU B N 1
ATOM 9655 C CA . GLU B 2 703 ? 157.937 106.006 91.599 1.00 71.64 704 GLU B CA 1
ATOM 9656 C C . GLU B 2 703 ? 156.868 106.189 92.673 1.00 71.64 704 GLU B C 1
ATOM 9657 O O . GLU B 2 703 ? 157.183 106.625 93.786 1.00 71.64 704 GLU B O 1
ATOM 9663 N N . LEU B 2 704 ? 155.616 105.853 92.361 1.00 57.82 705 LEU B N 1
ATOM 9664 C CA . LEU B 2 704 ? 154.514 105.822 93.320 1.00 57.82 705 LEU B CA 1
ATOM 9665 C C . LEU B 2 704 ? 154.364 107.147 94.067 1.00 57.82 705 LEU B C 1
ATOM 9666 O O . LEU B 2 704 ? 154.534 107.232 95.284 1.00 57.82 705 LEU B O 1
ATOM 9671 N N . GLU B 2 705 ? 154.038 108.191 93.315 1.00 51.89 706 GLU B N 1
ATOM 9672 C CA . GLU B 2 705 ? 153.685 109.463 93.931 1.00 51.89 706 GLU B CA 1
ATOM 9673 C C . GLU B 2 705 ? 152.335 109.312 94.620 1.00 51.89 706 GLU B C 1
ATOM 9674 O O . GLU B 2 705 ? 151.292 109.290 93.960 1.00 51.89 706 GLU B O 1
ATOM 9680 N N . LEU B 2 706 ? 152.351 109.200 95.944 1.00 39.37 707 LEU B N 1
ATOM 9681 C CA . LEU B 2 706 ? 151.129 108.991 96.716 1.00 39.37 707 LEU B CA 1
ATOM 9682 C C . LEU B 2 706 ? 150.365 110.306 96.771 1.00 39.37 707 LEU B C 1
ATOM 9683 O O . LEU B 2 706 ? 150.763 111.242 97.467 1.00 39.37 707 LEU B O 1
ATOM 9688 N N . ARG B 2 707 ? 149.262 110.382 96.035 1.00 37.54 708 ARG B N 1
ATOM 9689 C CA . ARG B 2 707 ? 148.498 111.610 95.885 1.00 37.54 708 ARG B CA 1
ATOM 9690 C C . ARG B 2 707 ? 147.121 111.477 96.521 1.00 37.54 708 ARG B C 1
ATOM 9691 O O . ARG B 2 707 ? 146.717 110.410 96.989 1.00 37.54 708 ARG B O 1
ATOM 9699 N N . ARG B 2 708 ? 146.399 112.594 96.522 1.00 28.94 709 ARG B N 1
ATOM 9700 C CA . ARG B 2 708 ? 145.055 112.708 97.056 1.00 28.94 709 ARG B CA 1
ATOM 9701 C C . ARG B 2 708 ? 144.184 113.442 96.047 1.00 28.94 709 ARG B C 1
ATOM 9702 O O . ARG B 2 708 ? 144.631 114.427 95.451 1.00 28.94 709 ARG B O 1
ATOM 9710 N N . PRO B 2 709 ? 142.946 112.993 95.820 1.00 28.75 710 PRO B N 1
ATOM 9711 C CA . PRO B 2 709 ? 142.110 113.660 94.812 1.00 28.75 710 PRO B CA 1
ATOM 9712 C C . PRO B 2 709 ? 141.577 115.010 95.255 1.00 28.75 710 PRO B C 1
ATOM 9713 O O . PRO B 2 709 ? 141.129 115.784 94.400 1.00 28.75 710 PRO B O 1
ATOM 9717 N N . ASP B 2 710 ? 141.610 115.323 96.553 1.00 33.44 711 ASP B N 1
ATOM 9718 C CA . ASP B 2 710 ? 141.101 116.605 97.027 1.00 33.44 711 ASP B CA 1
ATOM 9719 C C . ASP B 2 710 ? 141.902 117.783 96.490 1.00 33.44 711 ASP B C 1
ATOM 9720 O O . ASP B 2 710 ? 141.392 118.908 96.472 1.00 33.44 711 ASP B O 1
ATOM 9725 N N . CYS B 2 711 ? 143.141 117.556 96.060 1.00 38.98 712 CYS B N 1
ATOM 9726 C CA . CYS B 2 711 ? 143.942 118.593 95.424 1.00 38.98 712 CYS B CA 1
ATOM 9727 C C . CYS B 2 711 ? 143.553 118.716 93.957 1.00 38.98 712 CYS B C 1
ATOM 9728 O O . CYS B 2 711 ? 142.495 118.226 93.549 1.00 38.98 712 CYS B O 1
ATOM 9731 N N . SER B 2 712 ? 144.391 119.388 93.168 1.00 46.95 713 SER B N 1
ATOM 9732 C CA . SER B 2 712 ? 144.170 119.572 91.734 1.00 46.95 713 SER B CA 1
ATOM 9733 C C . SER B 2 712 ? 142.882 120.355 91.472 1.00 46.95 713 SER B C 1
ATOM 9734 O O . SER B 2 712 ? 141.913 119.853 90.901 1.00 46.95 713 SER B O 1
ATOM 9737 N N . ARG B 2 713 ? 142.891 121.604 91.926 1.00 43.73 714 ARG B N 1
ATOM 9738 C CA . ARG B 2 713 ? 141.811 122.523 91.623 1.00 43.73 714 ARG B CA 1
ATOM 9739 C C . ARG B 2 713 ? 141.759 122.790 90.119 1.00 43.73 714 ARG B C 1
ATOM 9740 O O . ARG B 2 713 ? 142.784 122.731 89.437 1.00 43.73 714 ARG B O 1
ATOM 9748 N N . PRO B 2 714 ? 140.580 123.079 89.578 1.00 45.01 715 PRO B N 1
ATOM 9749 C CA . PRO B 2 714 ? 140.447 123.196 88.124 1.00 45.01 715 PRO B CA 1
ATOM 9750 C C . PRO B 2 714 ? 141.042 124.484 87.581 1.00 45.01 715 PRO B C 1
ATOM 9751 O O . PRO B 2 714 ? 141.049 125.527 88.237 1.00 45.01 715 PRO B O 1
ATOM 9755 N N . THR B 2 715 ? 141.539 124.393 86.350 1.00 54.77 716 THR B N 1
ATOM 9756 C CA . THR B 2 715 ? 142.100 125.534 85.645 1.00 54.77 716 THR B CA 1
ATOM 9757 C C . THR B 2 715 ? 140.971 126.367 85.041 1.00 54.77 716 THR B C 1
ATOM 9758 O O . THR B 2 715 ? 139.827 126.321 85.497 1.00 54.77 716 THR B O 1
ATOM 9762 N N . SER B 2 716 ? 141.297 127.154 84.014 1.00 60.68 717 SER B N 1
ATOM 9763 C CA . SER B 2 716 ? 140.376 128.115 83.415 1.00 60.68 717 SER B CA 1
ATOM 9764 C C . SER B 2 716 ? 138.993 127.543 83.128 1.00 60.68 717 SER B C 1
ATOM 9765 O O . SER B 2 716 ? 137.989 128.230 83.339 1.00 60.68 717 SER B O 1
ATOM 9768 N N . GLU B 2 717 ? 138.916 126.298 82.660 1.00 63.97 718 GLU B N 1
ATOM 9769 C CA . GLU B 2 717 ? 137.614 125.705 82.378 1.00 63.97 718 GLU B CA 1
ATOM 9770 C C . GLU B 2 717 ? 137.736 124.190 82.300 1.00 63.97 718 GLU B C 1
ATOM 9771 O O . GLU B 2 717 ? 138.648 123.670 81.650 1.00 63.97 718 GLU B O 1
ATOM 9777 N N . GLY B 2 718 ? 136.852 123.498 83.019 1.00 63.64 719 GLY B N 1
ATOM 9778 C CA . GLY B 2 718 ? 136.587 122.079 82.849 1.00 63.64 719 GLY B CA 1
ATOM 9779 C C . GLY B 2 718 ? 137.767 121.167 82.582 1.00 63.64 719 GLY B C 1
ATOM 9780 O O . GLY B 2 718 ? 137.642 120.192 81.835 1.00 63.64 719 GLY B O 1
ATOM 9781 N N . ARG B 2 719 ? 138.916 121.464 83.180 1.00 60.64 720 ARG B N 1
ATOM 9782 C CA . ARG B 2 719 ? 140.101 120.635 83.031 1.00 60.64 720 ARG B CA 1
ATOM 9783 C C . ARG B 2 719 ? 140.726 120.439 84.401 1.00 60.64 720 ARG B C 1
ATOM 9784 O O . ARG B 2 719 ? 140.888 121.404 85.154 1.00 60.64 720 ARG B O 1
ATOM 9792 N N . TYR B 2 720 ? 141.070 119.195 84.725 1.00 50.45 721 TYR B N 1
ATOM 9793 C CA . TYR B 2 720 ? 141.543 118.850 86.057 1.00 50.45 721 TYR B CA 1
ATOM 9794 C C . TYR B 2 720 ? 142.926 118.218 86.083 1.00 50.45 721 TYR B C 1
ATOM 9795 O O . TYR B 2 720 ? 143.604 118.316 87.108 1.00 50.45 721 TYR B O 1
ATOM 9804 N N . ARG B 2 721 ? 143.351 117.570 84.998 1.00 54.67 722 ARG B N 1
ATOM 9805 C CA . ARG B 2 721 ? 144.724 117.095 84.782 1.00 54.67 722 ARG B CA 1
ATOM 9806 C C . ARG B 2 721 ? 145.270 116.342 86.001 1.00 54.67 722 ARG B C 1
ATOM 9807 O O . ARG B 2 721 ? 146.208 116.766 86.674 1.00 54.67 722 ARG B O 1
ATOM 9815 N N . TYR B 2 722 ? 144.645 115.202 86.266 1.00 41.97 723 TYR B N 1
ATOM 9816 C CA . TYR B 2 722 ? 145.105 114.324 87.335 1.00 41.97 723 TYR B CA 1
ATOM 9817 C C . TYR B 2 722 ? 146.404 113.641 86.926 1.00 41.97 723 TYR B C 1
ATOM 9818 O O . TYR B 2 722 ? 146.400 112.843 85.982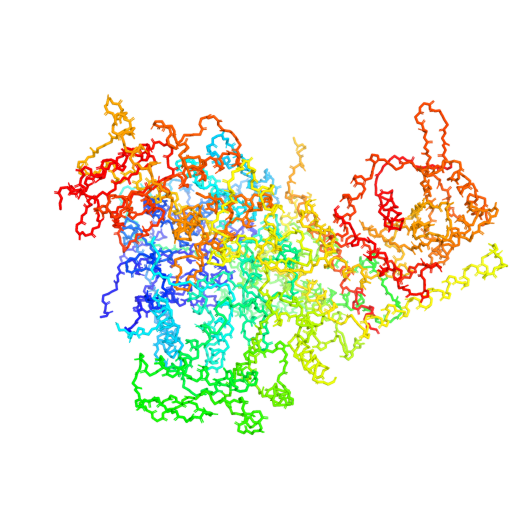 1.00 41.97 723 TYR B O 1
ATOM 9827 N N . PRO B 2 723 ? 147.518 113.912 87.597 1.00 37.13 724 PRO B N 1
ATOM 9828 C CA . PRO B 2 723 ? 148.792 113.304 87.210 1.00 37.13 724 PRO B CA 1
ATOM 9829 C C . PRO B 2 723 ? 148.848 111.849 87.636 1.00 37.13 724 PRO B C 1
ATOM 9830 O O . PRO B 2 723 ? 147.983 111.387 88.394 1.00 37.13 724 PRO B O 1
ATOM 9834 N N . PRO B 2 724 ? 149.840 111.091 87.170 1.00 38.56 725 PRO B N 1
ATOM 9835 C CA . PRO B 2 724 ? 149.953 109.689 87.586 1.00 38.56 725 PRO B CA 1
ATOM 9836 C C . PRO B 2 724 ? 150.312 109.565 89.058 1.00 38.56 725 PRO B C 1
ATOM 9837 O O . PRO B 2 724 ? 150.874 110.472 89.673 1.00 38.56 725 PRO B O 1
ATOM 9841 N N . GLY B 2 725 ? 149.984 108.411 89.616 1.00 38.49 726 GLY B N 1
ATOM 9842 C CA . GLY B 2 725 ? 150.232 108.141 91.016 1.00 38.49 726 GLY B CA 1
ATOM 9843 C C . GLY B 2 725 ? 149.281 107.077 91.523 1.00 38.49 726 GLY B C 1
ATOM 9844 O O . GLY B 2 725 ? 148.751 106.285 90.754 1.00 38.49 726 GLY B O 1
ATOM 9845 N N . VAL B 2 726 ? 149.081 107.075 92.838 1.00 35.46 727 VAL B N 1
ATOM 9846 C CA . VAL B 2 726 ? 148.170 106.147 93.498 1.00 35.46 727 VAL B CA 1
ATOM 9847 C C . VAL B 2 726 ? 147.326 106.941 94.489 1.00 35.46 727 VAL B C 1
ATOM 9848 O O . VAL B 2 726 ? 147.821 107.368 95.539 1.00 35.46 727 VAL B O 1
ATOM 9852 N N . TYR B 2 727 ? 146.060 107.159 94.147 1.00 31.46 728 TYR B N 1
ATOM 9853 C CA . TYR B 2 727 ? 145.160 108.013 94.904 1.00 31.46 728 TYR B CA 1
ATOM 9854 C C . TYR B 2 727 ? 144.412 107.206 95.955 1.00 31.46 728 TYR B C 1
ATOM 9855 O O . TYR B 2 727 ? 143.979 106.075 95.697 1.00 31.46 728 TYR B O 1
ATOM 9864 N N . LEU B 2 728 ? 144.237 107.819 97.129 1.00 27.21 729 LEU B N 1
ATOM 9865 C CA . LEU B 2 728 ? 143.602 107.163 98.266 1.00 27.21 729 LEU B CA 1
ATOM 9866 C C . LEU B 2 728 ? 142.082 107.226 98.174 1.00 27.21 729 LEU B C 1
ATOM 9867 O O . LEU B 2 728 ? 141.399 106.232 98.436 1.00 27.21 729 LEU B O 1
ATOM 9872 N N . THR B 2 729 ? 141.538 108.411 97.889 1.00 25.38 730 THR B N 1
ATOM 9873 C CA . THR B 2 729 ? 140.141 108.611 97.511 1.00 25.38 730 THR B CA 1
ATOM 9874 C C . THR B 2 729 ? 139.184 108.404 98.685 1.00 25.38 730 THR B C 1
ATOM 9875 O O . THR B 2 729 ? 138.011 108.779 98.608 1.00 25.38 730 THR B O 1
ATOM 9879 N N . TYR B 2 730 ? 139.679 107.847 99.789 1.00 24.99 731 TYR B N 1
ATOM 9880 C CA . TYR B 2 730 ? 138.942 107.769 101.048 1.00 24.99 731 TYR B CA 1
ATOM 9881 C C . TYR B 2 730 ? 137.570 107.113 100.927 1.00 24.99 731 TYR B C 1
ATOM 9882 O O . TYR B 2 730 ? 136.749 107.229 101.841 1.00 24.99 731 TYR B O 1
ATOM 9891 N N . ASP B 2 731 ? 137.308 106.420 99.825 1.00 31.35 732 ASP B N 1
ATOM 9892 C CA . ASP B 2 731 ? 135.987 105.866 99.546 1.00 31.35 732 ASP B CA 1
ATOM 9893 C C . ASP B 2 731 ? 136.001 104.371 99.838 1.00 31.35 732 ASP B C 1
ATOM 9894 O O . ASP B 2 731 ? 136.671 103.603 99.142 1.00 31.35 732 ASP B O 1
ATOM 9899 N N . SER B 2 732 ? 135.245 103.957 100.857 1.00 32.67 733 SER B N 1
ATOM 9900 C CA . SER B 2 732 ? 135.197 102.552 101.247 1.00 32.67 733 SER B CA 1
ATOM 9901 C C . SER B 2 732 ? 134.634 101.648 100.159 1.00 32.67 733 SER B C 1
ATOM 9902 O O . SER B 2 732 ? 134.646 100.425 100.332 1.00 32.67 733 SER B O 1
ATOM 9905 N N . ASP B 2 733 ? 134.137 102.208 99.057 1.00 39.72 734 ASP B N 1
ATOM 9906 C CA . ASP B 2 733 ? 133.639 101.390 97.957 1.00 39.72 734 ASP B CA 1
ATOM 9907 C C . ASP B 2 733 ? 134.783 100.908 97.071 1.00 39.72 734 ASP B C 1
ATOM 9908 O O . ASP B 2 733 ? 134.875 99.718 96.754 1.00 39.72 734 ASP B O 1
ATOM 9913 N N . CYS B 2 734 ? 135.661 101.822 96.664 1.00 37.55 735 CYS B N 1
ATOM 9914 C CA . CYS B 2 734 ? 136.816 101.486 95.829 1.00 37.55 735 CYS B CA 1
ATOM 9915 C C . CYS B 2 734 ? 137.942 102.457 96.146 1.00 37.55 735 CYS B C 1
ATOM 9916 O O . CYS B 2 734 ? 138.249 103.365 95.365 1.00 37.55 735 CYS B O 1
ATOM 9919 N N . PRO B 2 735 ? 138.594 102.288 97.295 1.00 32.68 736 PRO B N 1
ATOM 9920 C CA . PRO B 2 735 ? 139.515 103.323 97.779 1.00 32.68 736 PRO B CA 1
ATOM 9921 C C . PRO B 2 735 ? 140.703 103.577 96.868 1.00 32.68 736 PRO B C 1
ATOM 9922 O O . PRO B 2 735 ? 140.859 104.689 96.359 1.00 32.68 736 PRO B O 1
ATOM 9926 N N . LEU B 2 736 ? 141.528 102.572 96.612 1.00 30.73 737 LEU B N 1
ATOM 9927 C CA . LEU B 2 736 ? 142.798 102.810 95.941 1.00 30.73 737 LEU B CA 1
ATOM 9928 C C . LEU B 2 736 ? 142.589 102.852 94.435 1.00 30.73 737 LEU B C 1
ATOM 9929 O O . LEU B 2 736 ? 142.065 101.899 93.843 1.00 30.73 737 LEU B O 1
ATOM 9934 N N . VAL B 2 737 ? 142.993 103.959 93.818 1.00 29.05 738 VAL B N 1
ATOM 9935 C CA . VAL B 2 737 ? 142.915 104.122 92.371 1.00 29.05 738 VAL B CA 1
ATOM 9936 C C . VAL B 2 737 ? 144.309 104.454 91.867 1.00 29.05 738 VAL B C 1
ATOM 9937 O O . VAL B 2 737 ? 144.841 105.526 92.167 1.00 29.05 738 VAL B O 1
ATOM 9941 N N . ALA B 2 738 ? 144.899 103.547 91.102 1.00 36.87 739 ALA B N 1
ATOM 9942 C CA . ALA B 2 738 ? 146.256 103.720 90.601 1.00 36.87 739 ALA B CA 1
ATOM 9943 C C . ALA B 2 738 ? 146.185 104.215 89.165 1.00 36.87 739 ALA B C 1
ATOM 9944 O O . ALA B 2 738 ? 145.693 103.506 88.283 1.00 36.87 739 ALA B O 1
ATOM 9946 N N . ILE B 2 739 ? 146.664 105.433 88.934 1.00 42.70 740 ILE B N 1
ATOM 9947 C CA . ILE B 2 739 ? 146.758 105.995 87.593 1.00 42.70 740 ILE B CA 1
ATOM 9948 C C . ILE B 2 739 ? 148.209 105.850 87.152 1.00 42.70 740 ILE B C 1
ATOM 9949 O O . ILE B 2 739 ? 149.049 106.697 87.464 1.00 42.70 740 ILE B O 1
ATOM 9954 N N . VAL B 2 740 ? 148.507 104.774 86.428 1.00 50.32 741 VAL B N 1
ATOM 9955 C CA . VAL B 2 740 ? 149.897 104.449 86.120 1.00 50.32 741 VAL B CA 1
ATOM 9956 C C . VAL B 2 740 ? 150.389 105.238 84.908 1.00 50.32 741 VAL B C 1
ATOM 9957 O O . VAL B 2 740 ? 151.480 105.819 84.931 1.00 50.32 741 VAL B O 1
ATOM 9961 N N . GLU B 2 741 ? 149.598 105.275 83.837 1.00 60.92 742 GLU B N 1
ATOM 9962 C CA . GLU B 2 741 ? 149.925 106.047 82.643 1.00 60.92 742 GLU B CA 1
ATOM 9963 C C . GLU B 2 741 ? 148.662 106.740 82.162 1.00 60.92 742 GLU B C 1
ATOM 9964 O O . GLU B 2 741 ? 147.792 106.098 81.567 1.00 60.92 742 GLU B O 1
ATOM 9966 N N . SER B 2 742 ? 148.561 108.045 82.414 1.00 65.05 743 SER B N 1
ATOM 9967 C CA . SER B 2 742 ? 147.335 108.786 82.150 1.00 65.05 743 SER B CA 1
ATOM 9968 C C . SER B 2 742 ? 147.332 109.456 80.783 1.00 65.05 743 SER B C 1
ATOM 9969 O O . SER B 2 742 ? 146.492 109.132 79.940 1.00 65.05 743 SER B O 1
ATOM 9972 N N . ALA B 2 743 ? 148.262 110.378 80.537 1.00 76.51 744 ALA B N 1
ATOM 9973 C CA . ALA B 2 743 ? 148.289 111.160 79.307 1.00 76.51 744 ALA B CA 1
ATOM 9974 C C . ALA B 2 743 ? 149.523 112.051 79.287 1.00 76.51 744 ALA B C 1
ATOM 9975 O O . ALA B 2 743 ? 150.064 112.385 80.349 1.00 76.51 744 ALA B O 1
ATOM 9977 N N . PRO B 2 744 ? 150.001 112.456 78.111 1.00 80.05 745 PRO B N 1
ATOM 9978 C CA . PRO B 2 744 ? 151.088 113.437 78.043 1.00 80.05 745 PRO B CA 1
ATOM 9979 C C . PRO B 2 744 ? 150.663 114.872 78.319 1.00 80.05 745 PRO B C 1
ATOM 9980 O O . PRO B 2 744 ? 151.513 115.764 78.268 1.00 80.05 745 PRO B O 1
ATOM 9984 N N . ASP B 2 745 ? 149.387 115.126 78.612 1.00 73.92 746 ASP B N 1
ATOM 9985 C CA . ASP B 2 745 ? 148.940 116.488 78.876 1.00 73.92 746 ASP B CA 1
ATOM 9986 C C . ASP B 2 745 ? 148.222 116.593 80.217 1.00 73.92 746 ASP B C 1
ATOM 9987 O O . ASP B 2 745 ? 148.107 117.688 80.776 1.00 73.92 746 ASP B O 1
ATOM 9992 N N . GLY B 2 746 ? 147.733 115.471 80.740 1.00 65.35 747 GLY B N 1
ATOM 9993 C CA . GLY B 2 746 ? 147.190 115.464 82.084 1.00 65.35 747 GLY B CA 1
ATOM 9994 C C . GLY B 2 746 ? 145.809 114.861 82.246 1.00 65.35 747 GLY B C 1
ATOM 9995 O O . GLY B 2 746 ? 145.534 114.216 83.261 1.00 65.35 747 GLY B O 1
ATOM 9996 N N . CYS B 2 747 ? 144.931 115.058 81.266 1.00 68.45 748 CYS B N 1
ATOM 9997 C CA . CYS B 2 747 ? 143.554 114.605 81.397 1.00 68.45 748 CYS B CA 1
ATOM 9998 C C . CYS B 2 747 ? 143.489 113.078 81.357 1.00 68.45 748 CYS B C 1
ATOM 9999 O O . CYS B 2 747 ? 144.477 112.387 81.095 1.00 68.45 748 CYS B O 1
ATOM 10002 N N . ILE B 2 748 ? 142.299 112.547 81.615 1.00 63.53 749 ILE B N 1
ATOM 10003 C CA . ILE B 2 748 ? 142.065 111.109 81.687 1.00 63.53 749 ILE B CA 1
ATOM 10004 C C . ILE B 2 748 ? 141.189 110.724 80.503 1.00 63.53 749 ILE B C 1
ATOM 10005 O O . ILE B 2 748 ? 139.998 111.059 80.469 1.00 63.53 749 ILE B O 1
ATOM 10010 N N . GLY B 2 749 ? 141.770 110.017 79.536 1.00 70.06 750 GLY B N 1
ATOM 10011 C CA . GLY B 2 749 ? 141.060 109.659 78.331 1.00 70.06 750 GLY B CA 1
ATOM 10012 C C . GLY B 2 749 ? 141.285 108.225 77.895 1.00 70.06 750 GLY B C 1
ATOM 10013 O O . GLY B 2 749 ? 141.130 107.280 78.675 1.00 70.06 750 GLY B O 1
ATOM 10014 N N . PRO B 2 750 ? 141.652 108.036 76.623 1.00 73.75 751 PRO B N 1
ATOM 10015 C CA . PRO B 2 750 ? 141.795 106.672 76.096 1.00 73.75 751 PRO B CA 1
ATOM 10016 C C . PRO B 2 750 ? 143.146 106.037 76.371 1.00 73.75 751 PRO B C 1
ATOM 10017 O O . PRO B 2 750 ? 143.247 104.804 76.324 1.00 73.75 751 PRO B O 1
ATOM 10021 N N . ARG B 2 751 ? 144.180 106.826 76.651 1.00 71.47 752 ARG B N 1
ATOM 10022 C CA . ARG B 2 751 ? 145.503 106.308 76.997 1.00 71.47 752 ARG B CA 1
ATOM 10023 C C . ARG B 2 751 ? 145.751 106.388 78.495 1.00 71.47 752 ARG B C 1
ATOM 10024 O O . ARG B 2 751 ? 146.873 106.644 78.938 1.00 71.47 752 ARG B O 1
ATOM 10032 N N . SER B 2 752 ? 144.714 106.148 79.294 1.00 65.59 753 SER B N 1
ATOM 10033 C CA . SER B 2 752 ? 144.754 106.433 80.722 1.00 65.59 753 SER B CA 1
ATOM 10034 C C . SER B 2 752 ? 144.428 105.196 81.545 1.00 65.59 753 SER B C 1
ATOM 10035 O O . SER B 2 752 ? 143.540 105.239 82.402 1.00 65.59 753 SER B O 1
ATOM 10038 N N . VAL B 2 753 ? 145.117 104.087 81.266 1.00 55.43 754 VAL B N 1
ATOM 10039 C CA . VAL B 2 753 ? 144.898 102.846 82.000 1.00 55.43 754 VAL B CA 1
ATOM 10040 C C . VAL B 2 753 ? 144.978 103.099 83.500 1.00 55.43 754 VAL B C 1
ATOM 10041 O O . VAL B 2 753 ? 145.951 103.668 84.006 1.00 55.43 754 VAL B O 1
ATOM 10045 N N . VAL B 2 754 ? 143.921 102.708 84.210 1.00 46.85 755 VAL B N 1
ATOM 10046 C CA . VAL B 2 754 ? 143.807 102.912 85.647 1.00 46.85 755 VAL B CA 1
ATOM 10047 C C . VAL B 2 754 ? 143.408 101.597 86.297 1.00 46.85 755 VAL B C 1
ATOM 10048 O O . VAL B 2 754 ? 142.746 100.754 85.685 1.00 46.85 755 VAL B O 1
ATOM 10052 N N . VAL B 2 755 ? 143.813 101.428 87.551 1.00 39.11 756 VAL B N 1
ATOM 10053 C CA . VAL B 2 755 ? 143.572 100.204 88.304 1.00 39.11 756 VAL B CA 1
ATOM 10054 C C . VAL B 2 755 ? 142.753 100.550 89.537 1.00 39.11 756 VAL B C 1
ATOM 10055 O O . VAL B 2 755 ? 143.226 101.278 90.417 1.00 39.11 756 VAL B O 1
ATOM 10059 N N . TYR B 2 756 ? 141.528 100.039 89.596 1.00 42.30 757 TYR B N 1
ATOM 10060 C CA . TYR B 2 756 ? 140.700 100.131 90.789 1.00 42.30 757 TYR B CA 1
ATOM 10061 C C . TYR B 2 756 ? 141.036 98.971 91.712 1.00 42.30 757 TYR B C 1
ATOM 10062 O O . TYR B 2 756 ? 141.220 97.844 91.243 1.00 42.30 757 TYR B O 1
ATOM 10071 N N . ASP B 2 757 ? 141.098 99.234 93.016 1.00 37.68 758 ASP B N 1
ATOM 10072 C CA . ASP B 2 757 ? 141.212 98.130 93.959 1.00 37.68 758 ASP B CA 1
ATOM 10073 C C . ASP B 2 757 ? 140.949 98.629 95.367 1.00 37.68 758 ASP B C 1
ATOM 10074 O O . ASP B 2 757 ? 141.176 99.801 95.685 1.00 37.68 758 ASP B O 1
ATOM 10079 N N . ARG B 2 758 ? 140.467 97.710 96.204 1.00 35.19 759 ARG B N 1
ATOM 10080 C CA . ARG B 2 758 ? 140.414 97.953 97.638 1.00 35.19 759 ARG B CA 1
ATOM 10081 C C . ARG B 2 758 ? 141.797 97.791 98.255 1.00 35.19 759 ARG B C 1
ATOM 10082 O O . ARG B 2 758 ? 142.365 98.746 98.789 1.00 35.19 759 ARG B O 1
ATOM 10090 N N . ASP B 2 759 ? 142.367 96.595 98.145 1.00 35.51 760 ASP B N 1
ATOM 10091 C CA . ASP B 2 759 ? 143.617 96.268 98.813 1.00 35.51 760 ASP B CA 1
ATOM 10092 C C . ASP B 2 759 ? 144.779 97.085 98.253 1.00 35.51 760 ASP B C 1
ATOM 10093 O O . ASP B 2 759 ? 144.753 97.563 97.117 1.00 35.51 760 ASP B O 1
ATOM 10098 N N . VAL B 2 760 ? 145.814 97.236 99.076 1.00 30.80 761 VAL B N 1
ATOM 10099 C CA . VAL B 2 760 ? 146.988 98.017 98.700 1.00 30.80 761 VAL B CA 1
ATOM 10100 C C . VAL B 2 760 ? 148.027 97.165 97.983 1.00 30.80 761 VAL B C 1
ATOM 10101 O O . VAL B 2 760 ? 148.596 97.590 96.974 1.00 30.80 761 VAL B O 1
ATOM 10105 N N . PHE B 2 761 ? 148.285 95.952 98.475 1.00 32.29 762 PHE B N 1
ATOM 10106 C CA . PHE B 2 761 ? 149.347 95.138 97.896 1.00 32.29 762 PHE B CA 1
ATOM 10107 C C . PHE B 2 761 ? 148.996 94.659 96.493 1.00 32.29 762 PHE B C 1
ATOM 10108 O O . PHE B 2 761 ? 149.881 94.560 95.636 1.00 32.29 762 PHE B O 1
ATOM 10116 N N . SER B 2 762 ? 147.720 94.380 96.227 1.00 33.28 763 SER B N 1
ATOM 10117 C CA . SER B 2 762 ? 147.326 94.045 94.863 1.00 33.28 763 SER B CA 1
ATOM 10118 C C . SER B 2 762 ? 147.479 95.247 93.943 1.00 33.28 763 SER B C 1
ATOM 10119 O O . SER B 2 762 ? 147.848 95.098 92.772 1.00 33.28 763 SER B O 1
ATOM 10122 N N . ILE B 2 763 ? 147.205 96.449 94.456 1.00 33.32 764 ILE B N 1
ATOM 10123 C CA . ILE B 2 763 ? 147.453 97.665 93.685 1.00 33.32 764 ILE B CA 1
ATOM 10124 C C . ILE B 2 763 ? 148.929 97.772 93.334 1.00 33.32 764 ILE B C 1
ATOM 10125 O O . ILE B 2 763 ? 149.295 98.097 92.199 1.00 33.32 764 ILE B O 1
ATOM 10130 N N . LEU B 2 764 ? 149.800 97.503 94.307 1.00 33.24 765 LEU B N 1
ATOM 10131 C CA . LEU B 2 764 ? 151.230 97.590 94.042 1.00 33.24 765 LEU B CA 1
ATOM 10132 C C . LEU B 2 764 ? 151.677 96.531 93.044 1.00 33.24 765 LEU B C 1
ATOM 10133 O O . LEU B 2 764 ? 152.534 96.802 92.197 1.00 33.24 765 LEU B O 1
ATOM 10138 N N . TYR B 2 765 ? 151.095 95.333 93.109 1.00 38.86 766 TYR B N 1
ATOM 10139 C CA . TYR B 2 765 ? 151.428 94.303 92.130 1.00 38.86 766 TYR B CA 1
ATOM 10140 C C . TYR B 2 765 ? 150.987 94.708 90.729 1.00 38.86 766 TYR B C 1
ATOM 10141 O O . TYR B 2 765 ? 151.723 94.501 89.756 1.00 38.86 766 TYR B O 1
ATOM 10150 N N . SER B 2 766 ? 149.786 95.278 90.604 1.00 37.79 767 SER B N 1
ATOM 10151 C CA . SER B 2 766 ? 149.315 95.720 89.296 1.00 37.79 767 SER B CA 1
ATOM 10152 C C . SER B 2 766 ? 150.146 96.879 88.764 1.00 37.79 767 SER B C 1
ATOM 10153 O O . SER B 2 766 ? 150.353 96.987 87.551 1.00 37.79 767 SER B O 1
ATOM 10156 N N . VAL B 2 767 ? 150.623 97.753 89.650 1.00 40.35 768 VAL B N 1
ATOM 10157 C CA . VAL B 2 767 ? 151.512 98.829 89.227 1.00 40.35 768 VAL B CA 1
ATOM 10158 C C . VAL B 2 767 ? 152.841 98.260 88.748 1.00 40.35 768 VAL B C 1
ATOM 10159 O O . VAL B 2 767 ? 153.411 98.725 87.752 1.00 40.35 768 VAL B O 1
ATOM 10163 N N . LEU B 2 768 ? 153.356 97.249 89.451 1.00 43.64 769 LEU B N 1
ATOM 10164 C CA . LEU B 2 768 ? 154.611 96.625 89.047 1.00 43.64 769 LEU B CA 1
ATOM 10165 C C . LEU B 2 768 ? 154.479 95.941 87.693 1.00 43.64 769 LEU B C 1
ATOM 10166 O O . LEU B 2 768 ? 155.384 96.030 86.858 1.00 43.64 769 LEU B O 1
ATOM 10171 N N . GLN B 2 769 ? 153.357 95.259 87.454 1.00 46.77 770 GLN B N 1
ATOM 10172 C CA . GLN B 2 769 ? 153.182 94.562 86.184 1.00 46.77 770 GLN B CA 1
ATOM 10173 C C . GLN B 2 769 ? 153.132 95.515 84.999 1.00 46.77 770 GLN B C 1
ATOM 10174 O O . GLN B 2 769 ? 153.307 95.076 83.858 1.00 46.77 770 GLN B O 1
ATOM 10180 N N . HIS B 2 770 ? 152.897 96.803 85.239 1.00 56.07 771 HIS B N 1
ATOM 10181 C CA . HIS B 2 770 ? 152.869 97.806 84.182 1.00 56.07 771 HIS B CA 1
ATOM 10182 C C . HIS B 2 770 ? 154.185 98.559 84.052 1.00 56.07 771 HIS B C 1
ATOM 10183 O O . HIS B 2 770 ? 154.753 98.635 82.959 1.00 56.07 771 HIS B O 1
ATOM 10190 N N . LEU B 2 771 ? 154.683 99.122 85.154 1.00 60.02 772 LEU B N 1
ATOM 10191 C CA . LEU B 2 771 ? 155.825 100.025 85.071 1.00 60.02 772 LEU B CA 1
ATOM 10192 C C . LEU B 2 771 ? 157.134 99.285 84.826 1.00 60.02 772 LEU B C 1
ATOM 10193 O O . LEU B 2 771 ? 158.092 99.882 84.324 1.00 60.02 772 LEU B O 1
ATOM 10198 N N . ALA B 2 772 ? 157.201 97.999 85.171 1.00 62.05 773 ALA B N 1
ATOM 10199 C CA . ALA B 2 772 ? 158.473 97.282 85.087 1.00 62.05 773 ALA B CA 1
ATOM 10200 C C . ALA B 2 772 ? 158.946 97.051 83.657 1.00 62.05 773 ALA B C 1
ATOM 10201 O O . ALA B 2 772 ? 160.113 97.364 83.364 1.00 62.05 773 ALA B O 1
ATOM 10203 N N . PRO B 2 773 ? 158.119 96.506 82.706 1.00 64.83 774 PRO B N 1
ATOM 10204 C CA . PRO B 2 773 ? 158.613 96.231 81.350 1.00 64.83 774 PRO B CA 1
ATOM 10205 C C . PRO B 2 773 ? 158.706 97.473 80.465 1.00 64.83 774 PRO B C 1
ATOM 10206 O O . PRO B 2 773 ? 158.268 97.472 79.314 1.00 64.83 774 PRO B O 1
ATOM 10210 N N . ARG B 2 774 ? 159.287 98.538 81.008 1.00 68.24 775 ARG B N 1
ATOM 10211 C CA . ARG B 2 774 ? 159.453 99.786 80.273 1.00 68.24 775 ARG B CA 1
ATOM 10212 C C . ARG B 2 774 ? 160.794 100.427 80.607 1.00 68.24 775 ARG B C 1
ATOM 10213 O O . ARG B 2 774 ? 161.774 99.732 80.878 1.00 68.24 775 ARG B O 1
ATOM 10221 N N . THR C 3 1 ? 116.021 148.443 71.353 1.00 87.20 12 THR C N 1
ATOM 10222 C CA . THR C 3 1 ? 116.125 146.989 71.333 1.00 87.20 12 THR C CA 1
ATOM 10223 C C . THR C 3 1 ? 116.426 146.448 72.727 1.00 87.20 12 THR C C 1
ATOM 10224 O O . THR C 3 1 ? 116.895 147.186 73.597 1.00 87.20 12 THR C O 1
ATOM 10228 N N . LEU C 3 2 ? 116.151 145.158 72.931 1.00 82.94 13 LEU C N 1
ATOM 10229 C CA . LEU C 3 2 ? 116.369 144.480 74.210 1.00 82.94 13 LEU C CA 1
ATOM 10230 C C . LEU C 3 2 ? 115.603 145.187 75.334 1.00 82.94 13 LEU C C 1
ATOM 10231 O O . LEU C 3 2 ? 116.171 145.731 76.282 1.00 82.94 13 LEU C O 1
ATOM 10236 N N . ARG C 3 3 ? 114.282 145.167 75.187 1.00 74.34 14 ARG C N 1
ATOM 10237 C CA . ARG C 3 3 ? 113.399 145.886 76.090 1.00 74.34 14 ARG C CA 1
ATOM 10238 C C . ARG C 3 3 ? 113.361 145.226 77.465 1.00 74.34 14 ARG C C 1
ATOM 10239 O O . ARG C 3 3 ? 113.697 144.052 77.635 1.00 74.34 14 ARG C O 1
ATOM 10247 N N . ASP C 3 4 ? 112.934 146.009 78.453 1.00 63.04 15 ASP C N 1
ATOM 10248 C CA . ASP C 3 4 ? 112.869 145.578 79.838 1.00 63.04 15 ASP C CA 1
ATOM 10249 C C . ASP C 3 4 ? 111.539 144.872 80.108 1.00 63.04 15 ASP C C 1
ATOM 10250 O O . ASP C 3 4 ? 110.711 144.686 79.214 1.00 63.04 15 ASP C O 1
ATOM 10255 N N . THR C 3 5 ? 111.332 144.468 81.364 1.00 60.64 16 THR C N 1
ATOM 10256 C CA . THR C 3 5 ? 110.098 143.792 81.747 1.00 60.64 16 THR C CA 1
ATOM 10257 C C . THR C 3 5 ? 108.981 144.777 82.069 1.00 60.64 16 THR C C 1
ATOM 10258 O O . THR C 3 5 ? 107.801 144.435 81.928 1.00 60.64 16 THR C O 1
ATOM 10262 N N . ILE C 3 6 ? 109.324 145.984 82.508 1.00 59.62 17 ILE C N 1
ATOM 10263 C CA . ILE C 3 6 ? 108.327 146.996 82.854 1.00 59.62 17 ILE C CA 1
ATOM 10264 C C . ILE C 3 6 ? 107.646 147.521 81.591 1.00 59.62 17 ILE C C 1
ATOM 10265 O O . ILE C 3 6 ? 106.433 147.777 81.625 1.00 59.62 17 ILE C O 1
ATOM 10270 N N . PRO C 3 7 ? 108.344 147.697 80.460 1.00 67.62 18 PRO C N 1
ATOM 10271 C CA . PRO C 3 7 ? 107.614 147.956 79.209 1.00 67.62 18 PRO C CA 1
ATOM 10272 C C . PRO C 3 7 ? 106.919 146.727 78.653 1.00 67.62 18 PRO C C 1
ATOM 10273 O O . PRO C 3 7 ? 106.168 146.849 77.678 1.00 67.62 18 PRO C O 1
ATOM 10277 N N . ASP C 3 8 ? 107.144 145.550 79.236 1.00 69.79 19 ASP C N 1
ATOM 10278 C CA . ASP C 3 8 ? 106.559 144.328 78.700 1.00 69.79 19 ASP C CA 1
ATOM 10279 C C . ASP C 3 8 ? 105.236 143.990 79.377 1.00 69.79 19 ASP C C 1
ATOM 10280 O O . ASP C 3 8 ? 104.267 143.630 78.701 1.00 69.79 19 ASP C O 1
ATOM 10285 N N . CYS C 3 9 ? 105.173 144.102 80.704 1.00 68.03 20 CYS C N 1
ATOM 10286 C CA . CYS C 3 9 ? 103.990 143.641 81.426 1.00 68.03 20 CYS C CA 1
ATOM 10287 C C . CYS C 3 9 ? 102.805 144.577 81.206 1.00 68.03 20 CYS C C 1
ATOM 10288 O O . CYS C 3 9 ? 101.776 144.175 80.650 1.00 68.03 20 CYS C O 1
ATOM 10291 N N . ALA C 3 10 ? 102.922 145.821 81.674 1.00 67.70 21 ALA C N 1
ATOM 10292 C CA . ALA C 3 10 ? 101.958 146.889 81.414 1.00 67.70 21 ALA C CA 1
ATOM 10293 C C . ALA C 3 10 ? 100.604 146.662 82.081 1.00 67.70 21 ALA C C 1
ATOM 10294 O O . ALA C 3 10 ? 99.720 147.520 81.992 1.00 67.70 21 ALA C O 1
ATOM 10296 N N . LEU C 3 11 ? 100.424 145.528 82.756 1.00 66.87 22 LEU C N 1
ATOM 10297 C CA . LEU C 3 11 ? 99.164 145.222 83.424 1.00 66.87 22 LEU C CA 1
ATOM 10298 C C . LEU C 3 11 ? 99.455 144.579 84.770 1.00 66.87 22 LEU C C 1
ATOM 10299 O O . LEU C 3 11 ? 100.270 143.656 84.856 1.00 66.87 22 LEU C O 1
ATOM 10304 N N . ARG C 3 12 ? 98.784 145.060 85.813 1.00 61.14 23 ARG C N 1
ATOM 10305 C CA . ARG C 3 12 ? 99.061 144.640 87.182 1.00 61.14 23 ARG C CA 1
ATOM 10306 C C . ARG C 3 12 ? 97.774 144.318 87.925 1.00 61.14 23 ARG C C 1
ATOM 10307 O O . ARG C 3 12 ? 97.547 144.761 89.053 1.00 61.14 23 ARG C O 1
ATOM 10315 N N . SER C 3 13 ? 96.901 143.535 87.289 1.00 69.52 24 SER C N 1
ATOM 10316 C CA . SER C 3 13 ? 95.711 142.978 87.936 1.00 69.52 24 SER C CA 1
ATOM 10317 C C . SER C 3 13 ? 95.725 141.476 87.661 1.00 69.52 24 SER C C 1
ATOM 10318 O O . SER C 3 13 ? 95.052 140.995 86.746 1.00 69.52 24 SER C O 1
ATOM 10321 N N . GLN C 3 14 ? 96.482 140.744 88.471 1.00 66.86 25 GLN C N 1
ATOM 10322 C CA . GLN C 3 14 ? 96.706 139.313 88.285 1.00 66.86 25 GLN C CA 1
ATOM 10323 C C . GLN C 3 14 ? 97.511 138.809 89.476 1.00 66.86 25 GLN C C 1
ATOM 10324 O O . GLN C 3 14 ? 97.854 139.570 90.385 1.00 66.86 25 GLN C O 1
ATOM 10330 N N . THR C 3 15 ? 97.806 137.514 89.467 1.00 65.50 26 THR C N 1
ATOM 10331 C CA . THR C 3 15 ? 98.693 136.924 90.456 1.00 65.50 26 THR C CA 1
ATOM 10332 C C . THR C 3 15 ? 100.088 136.740 89.867 1.00 65.50 26 THR C C 1
ATOM 10333 O O . THR C 3 15 ? 100.301 136.862 88.658 1.00 65.50 26 THR C O 1
ATOM 10337 N N . LEU C 3 16 ? 101.048 136.443 90.745 1.00 57.28 27 LEU C N 1
ATOM 10338 C CA . LEU C 3 16 ? 102.442 136.376 90.318 1.00 57.28 27 LEU C CA 1
ATOM 10339 C C . LEU C 3 16 ? 102.701 135.171 89.422 1.00 57.28 27 LEU C C 1
ATOM 10340 O O . LEU C 3 16 ? 103.446 135.272 88.440 1.00 57.28 27 LEU C O 1
ATOM 10345 N N . GLU C 3 17 ? 102.102 134.023 89.743 1.00 65.39 28 GLU C N 1
ATOM 10346 C CA . GLU C 3 17 ? 102.390 132.807 88.988 1.00 65.39 28 GLU C CA 1
ATOM 10347 C C . GLU C 3 17 ? 101.857 132.884 87.564 1.00 65.39 28 GLU C C 1
ATOM 10348 O O . GLU C 3 17 ? 102.477 132.339 86.642 1.00 65.39 28 GLU C O 1
ATOM 10354 N N . SER C 3 18 ? 100.720 133.553 87.360 1.00 65.47 29 SER C N 1
ATOM 10355 C CA . SER C 3 18 ? 100.208 133.737 86.006 1.00 65.47 29 SER C CA 1
ATOM 10356 C C . SER C 3 18 ? 101.187 134.543 85.163 1.00 65.47 29 SER C C 1
ATOM 10357 O O . SER C 3 18 ? 101.495 134.176 84.024 1.00 65.47 29 SER C O 1
ATOM 10360 N N . LEU C 3 19 ? 101.690 135.649 85.716 1.00 62.46 30 LEU C N 1
ATOM 10361 C CA . LEU C 3 19 ? 102.668 136.457 84.996 1.00 62.46 30 LEU C CA 1
ATOM 10362 C C . LEU C 3 19 ? 103.953 135.678 84.752 1.00 62.46 30 LEU C C 1
ATOM 10363 O O . LEU C 3 19 ? 104.582 135.819 83.697 1.00 62.46 30 LEU C O 1
ATOM 10368 N N . ASP C 3 20 ? 104.364 134.857 85.721 1.00 65.34 31 ASP C N 1
ATOM 10369 C CA . ASP C 3 20 ? 105.529 133.999 85.531 1.00 65.34 31 ASP C CA 1
ATOM 10370 C C . ASP C 3 20 ? 105.333 133.085 84.329 1.00 65.34 31 ASP C C 1
ATOM 10371 O O . ASP C 3 20 ? 106.171 133.035 83.422 1.00 65.34 31 ASP C O 1
ATOM 10376 N N . ALA C 3 21 ? 104.218 132.354 84.306 1.00 74.37 32 ALA C N 1
ATOM 10377 C CA . ALA C 3 21 ? 103.960 131.427 83.213 1.00 74.37 32 ALA C CA 1
ATOM 10378 C C . ALA C 3 21 ? 103.729 132.136 81.886 1.00 74.37 32 ALA C C 1
ATOM 10379 O O . ALA C 3 21 ? 103.927 131.525 80.831 1.00 74.37 32 ALA C O 1
ATOM 10381 N N . ARG C 3 22 ? 103.324 133.404 81.910 1.00 75.36 33 ARG C N 1
ATOM 10382 C CA . ARG C 3 22 ? 102.970 134.117 80.690 1.00 75.36 33 ARG C CA 1
ATOM 10383 C C . ARG C 3 22 ? 104.110 134.933 80.094 1.00 75.36 33 ARG C C 1
ATOM 10384 O O . ARG C 3 22 ? 104.098 135.193 78.887 1.00 75.36 33 ARG C O 1
ATOM 10392 N N . TYR C 3 23 ? 105.095 135.340 80.893 1.00 71.61 34 TYR C N 1
ATOM 10393 C CA . TYR C 3 23 ? 106.119 136.261 80.418 1.00 71.61 34 TYR C CA 1
ATOM 10394 C C . TYR C 3 23 ? 107.548 135.784 80.622 1.00 71.61 34 TYR C C 1
ATOM 10395 O O . TYR C 3 23 ? 108.412 136.136 79.817 1.00 71.61 34 TYR C O 1
ATOM 10404 N N . VAL C 3 24 ? 107.831 135.008 81.666 1.00 68.48 35 VAL C N 1
ATOM 10405 C CA . VAL C 3 24 ? 109.191 134.579 81.944 1.00 68.48 35 VAL C CA 1
ATOM 10406 C C . VAL C 3 24 ? 109.379 133.072 81.799 1.00 68.48 35 VAL C C 1
ATOM 10407 O O . VAL C 3 24 ? 110.524 132.609 81.741 1.00 68.48 35 VAL C O 1
ATOM 10411 N N . SER C 3 25 ? 108.301 132.292 81.739 1.00 80.03 36 SER C N 1
ATOM 10412 C CA . SER C 3 25 ? 108.405 130.843 81.641 1.00 80.03 36 SER C CA 1
ATOM 10413 C C . SER C 3 25 ? 107.994 130.305 80.278 1.00 80.03 36 SER C C 1
ATOM 10414 O O . SER C 3 25 ? 108.140 129.103 80.034 1.00 80.03 36 SER C O 1
ATOM 10417 N N . ARG C 3 26 ? 107.483 131.152 79.390 1.00 90.23 37 ARG C N 1
ATOM 10418 C CA . ARG C 3 26 ? 107.191 130.714 78.034 1.00 90.23 37 ARG C CA 1
ATOM 10419 C C . ARG C 3 26 ? 108.486 130.416 77.286 1.00 90.23 37 ARG C C 1
ATOM 10420 O O . ARG C 3 26 ? 109.523 131.043 77.519 1.00 90.23 37 ARG C O 1
ATOM 10428 N N . ASP C 3 27 ? 108.418 129.438 76.381 1.00 97.56 38 ASP C N 1
ATOM 10429 C CA . ASP C 3 27 ? 109.594 129.081 75.594 1.00 97.56 38 ASP C CA 1
ATOM 10430 C C . ASP C 3 27 ? 110.007 130.221 74.672 1.00 97.56 38 ASP C C 1
ATOM 10431 O O . ASP C 3 27 ? 111.201 130.435 74.431 1.00 97.56 38 ASP C O 1
ATOM 10436 N N . GLY C 3 28 ? 109.035 130.965 74.150 1.00 98.41 39 GLY C N 1
ATOM 10437 C CA . GLY C 3 28 ? 109.304 132.084 73.273 1.00 98.41 39 GLY C CA 1
ATOM 10438 C C . GLY C 3 28 ? 109.690 133.372 73.957 1.00 98.41 39 GLY C C 1
ATOM 10439 O O . GLY C 3 28 ? 109.950 134.368 73.275 1.00 98.41 39 GLY C O 1
ATOM 10440 N N . ALA C 3 29 ? 109.730 133.388 75.288 1.00 96.91 40 ALA C N 1
ATOM 10441 C CA . ALA C 3 29 ? 110.123 134.585 76.020 1.00 96.91 40 ALA C CA 1
ATOM 10442 C C . ALA C 3 29 ? 111.571 134.936 75.714 1.00 96.91 40 ALA C C 1
ATOM 10443 O O . ALA C 3 29 ? 112.479 134.139 75.969 1.00 96.91 40 ALA C O 1
ATOM 10445 N N . HIS C 3 30 ? 111.787 136.133 75.163 1.00 94.98 41 HIS C N 1
ATOM 10446 C CA . HIS C 3 30 ? 113.137 136.526 74.778 1.00 94.98 41 HIS C CA 1
ATOM 10447 C C . HIS C 3 30 ? 114.030 136.740 75.993 1.00 94.98 41 HIS C C 1
ATOM 10448 O O . HIS C 3 30 ? 115.206 136.358 75.965 1.00 94.98 41 HIS C O 1
ATOM 10455 N N . ASP C 3 31 ? 113.492 137.327 77.060 1.00 83.76 42 ASP C N 1
ATOM 10456 C CA . ASP C 3 31 ? 114.190 137.474 78.336 1.00 83.76 42 ASP C CA 1
ATOM 10457 C C . ASP C 3 31 ? 115.565 138.115 78.140 1.00 83.76 42 ASP C C 1
ATOM 10458 O O . ASP C 3 31 ? 116.610 137.487 78.315 1.00 83.76 42 ASP C O 1
ATOM 10463 N N . ALA C 3 32 ? 115.546 139.386 77.754 1.00 77.31 43 ALA C N 1
ATOM 10464 C CA . ALA C 3 32 ? 116.758 140.109 77.384 1.00 77.31 43 ALA C CA 1
ATOM 10465 C C . ALA C 3 32 ? 116.879 141.405 78.176 1.00 77.31 43 ALA C C 1
ATOM 10466 O O . ALA C 3 32 ? 117.179 142.468 77.628 1.00 77.31 43 ALA C O 1
ATOM 10468 N N . ALA C 3 33 ? 116.657 141.333 79.487 1.00 56.77 44 ALA C N 1
ATOM 10469 C CA . ALA C 3 33 ? 116.807 142.513 80.327 1.00 56.77 44 ALA C CA 1
ATOM 10470 C C . ALA C 3 33 ? 116.929 142.100 81.784 1.00 56.77 44 ALA C C 1
ATOM 10471 O O . ALA C 3 33 ? 116.373 141.080 82.195 1.00 56.77 44 ALA C O 1
ATOM 10473 N N . VAL C 3 34 ? 117.659 142.906 82.554 1.00 40.40 45 VAL C N 1
ATOM 10474 C CA . VAL C 3 34 ? 117.781 142.746 84.000 1.00 40.40 45 VAL C CA 1
ATOM 10475 C C . VAL C 3 34 ? 117.757 144.146 84.598 1.00 40.40 45 VAL C C 1
ATOM 10476 O O . VAL C 3 34 ? 118.719 144.904 84.442 1.00 40.40 45 VAL C O 1
ATOM 10480 N N . TRP C 3 35 ? 116.662 144.495 85.270 1.00 39.05 46 TRP C N 1
ATOM 10481 C CA . TRP C 3 35 ? 116.533 145.833 85.843 1.00 39.05 46 TRP C CA 1
ATOM 10482 C C . TRP C 3 35 ? 115.626 145.752 87.062 1.00 39.05 46 TRP C C 1
ATOM 10483 O O . TRP C 3 35 ? 114.423 145.519 86.922 1.00 39.05 46 TRP C O 1
ATOM 10494 N N . PHE C 3 36 ? 116.202 145.951 88.242 1.00 29.84 47 PHE C N 1
ATOM 10495 C CA . PHE C 3 36 ? 115.458 145.881 89.491 1.00 29.84 47 PHE C CA 1
ATOM 10496 C C . PHE C 3 36 ? 114.861 147.248 89.800 1.00 29.84 47 PHE C C 1
ATOM 10497 O O . PHE C 3 36 ? 115.593 148.231 89.951 1.00 29.84 47 PHE C O 1
ATOM 10505 N N . GLU C 3 37 ? 113.535 147.306 89.893 1.00 35.65 48 GLU C N 1
ATOM 10506 C CA . GLU C 3 37 ? 112.847 148.556 90.169 1.00 35.65 48 GLU C CA 1
ATOM 10507 C C . GLU C 3 37 ? 113.199 149.072 91.560 1.00 35.65 48 GLU C C 1
ATOM 10508 O O . GLU C 3 37 ? 113.573 148.315 92.459 1.00 35.65 48 GLU C O 1
ATOM 10514 N N . ASP C 3 38 ? 113.073 150.384 91.731 1.00 38.52 49 ASP C N 1
ATOM 10515 C CA . ASP C 3 38 ? 113.275 151.004 93.033 1.00 38.52 49 ASP C CA 1
ATOM 10516 C C . ASP C 3 38 ? 112.016 150.820 93.868 1.00 38.52 49 ASP C C 1
ATOM 10517 O O . ASP C 3 38 ? 110.945 151.316 93.503 1.00 38.52 49 ASP C O 1
ATOM 10522 N N . MET C 3 39 ? 112.141 150.111 94.988 1.00 33.19 50 MET C N 1
ATOM 10523 C CA . MET C 3 39 ? 110.989 149.743 95.796 1.00 33.19 50 MET C CA 1
ATOM 10524 C C . MET C 3 39 ? 110.840 150.569 97.064 1.00 33.19 50 MET C C 1
ATOM 10525 O O . MET C 3 39 ? 109.833 150.417 97.760 1.00 33.19 50 MET C O 1
ATOM 10530 N N . THR C 3 40 ? 111.799 151.419 97.388 1.00 33.14 51 THR C N 1
ATOM 10531 C CA . THR C 3 40 ? 111.688 152.200 98.611 1.00 33.14 51 THR C CA 1
ATOM 10532 C C . THR C 3 40 ? 110.607 153.263 98.441 1.00 33.14 51 THR C C 1
ATOM 10533 O O . THR C 3 40 ? 110.540 153.914 97.391 1.00 33.14 51 THR C O 1
ATOM 10537 N N . PRO C 3 41 ? 109.717 153.432 99.414 1.00 35.84 52 PRO C N 1
ATOM 10538 C CA . PRO C 3 41 ? 108.641 154.414 99.264 1.00 35.84 52 PRO C CA 1
ATOM 10539 C C . PRO C 3 41 ? 109.098 155.806 99.662 1.00 35.84 52 PRO C C 1
ATOM 10540 O O . PRO C 3 41 ? 109.787 155.993 100.668 1.00 35.84 52 PRO C O 1
ATOM 10544 N N . ALA C 3 42 ? 108.714 156.792 98.845 1.00 39.19 53 ALA C N 1
ATOM 10545 C CA . ALA C 3 42 ? 109.070 158.177 99.134 1.00 39.19 53 ALA C CA 1
ATOM 10546 C C . ALA C 3 42 ? 108.586 158.606 100.511 1.00 39.19 53 ALA C C 1
ATOM 10547 O O . ALA C 3 42 ? 109.213 159.455 101.153 1.00 39.19 53 ALA C O 1
ATOM 10549 N N . GLU C 3 43 ? 107.481 158.030 100.984 1.00 42.98 54 GLU C N 1
ATOM 10550 C CA . GLU C 3 43 ? 107.004 158.292 102.335 1.00 42.98 54 GLU C CA 1
ATOM 10551 C C . GLU C 3 43 ? 107.961 157.785 103.405 1.00 42.98 54 GLU C C 1
ATOM 10552 O O . GLU C 3 43 ? 107.777 158.112 104.581 1.00 42.98 54 GLU C O 1
ATOM 10558 N N . LEU C 3 44 ? 108.964 156.994 103.029 1.00 38.54 55 LEU C N 1
ATOM 10559 C CA . LEU C 3 44 ? 109.991 156.525 103.947 1.00 38.54 55 LEU C CA 1
ATOM 10560 C C . LEU C 3 44 ? 111.345 157.171 103.714 1.00 38.54 55 LEU C C 1
ATOM 10561 O O . LEU C 3 44 ? 112.142 157.259 104.648 1.00 38.54 55 LEU C O 1
ATOM 10566 N N . GLU C 3 45 ? 111.626 157.617 102.490 1.00 39.52 56 GLU C N 1
ATOM 10567 C CA . GLU C 3 45 ? 112.868 158.337 102.240 1.00 39.52 56 GLU C CA 1
ATOM 10568 C C . GLU C 3 45 ? 112.836 159.721 102.873 1.00 39.52 56 GLU C C 1
ATOM 10569 O O . GLU C 3 45 ? 113.857 160.205 103.371 1.00 39.52 56 GLU C O 1
ATOM 10575 N N . VAL C 3 46 ? 111.671 160.371 102.869 1.00 37.89 57 VAL C N 1
ATOM 10576 C CA . VAL C 3 46 ? 111.558 161.721 103.407 1.00 37.89 57 VAL C CA 1
ATOM 10577 C C . VAL C 3 46 ? 111.770 161.781 104.912 1.00 37.89 57 VAL C C 1
ATOM 10578 O O . VAL C 3 46 ? 111.908 162.878 105.462 1.00 37.89 57 VAL C O 1
ATOM 10582 N N . VAL C 3 47 ? 111.807 160.635 105.594 1.00 34.58 58 VAL C N 1
ATOM 10583 C CA . VAL C 3 47 ? 112.032 160.583 107.030 1.00 34.58 58 VAL C CA 1
ATOM 10584 C C . VAL C 3 47 ? 113.366 159.930 107.372 1.00 34.58 58 VAL C C 1
ATOM 10585 O O . VAL C 3 47 ? 114.053 160.365 108.303 1.00 34.58 58 VAL C O 1
ATOM 10589 N N . PHE C 3 48 ? 113.764 158.899 106.624 1.00 32.02 59 PHE C N 1
ATOM 10590 C CA . PHE C 3 48 ? 115.078 158.282 106.776 1.00 32.02 59 PHE C CA 1
ATOM 10591 C C . PHE C 3 48 ? 115.901 158.509 105.516 1.00 32.02 59 PHE C C 1
ATOM 10592 O O . PHE C 3 48 ? 116.117 157.569 104.742 1.00 32.02 59 PHE C O 1
ATOM 10600 N N . PRO C 3 49 ? 116.379 159.728 105.268 1.00 36.69 60 PRO C N 1
ATOM 10601 C CA . PRO C 3 49 ? 117.018 160.059 103.990 1.00 36.69 60 PRO C CA 1
ATOM 10602 C C . PRO C 3 49 ? 118.515 159.769 103.960 1.00 36.69 60 PRO C C 1
ATOM 10603 O O . PRO C 3 49 ? 119.323 160.609 103.554 1.00 36.69 60 PRO C O 1
ATOM 10607 N N . THR C 3 50 ? 118.897 158.567 104.380 1.00 31.09 61 THR C N 1
ATOM 10608 C CA . THR C 3 50 ? 120.304 158.193 104.433 1.00 31.09 61 THR C CA 1
ATOM 10609 C C . THR C 3 50 ? 120.424 156.688 104.614 1.00 31.09 61 THR C C 1
ATOM 10610 O O . THR C 3 50 ? 119.750 156.111 105.472 1.00 31.09 61 THR C O 1
ATOM 10614 N N . THR C 3 51 ? 121.265 156.039 103.805 1.00 30.48 62 THR C N 1
ATOM 10615 C CA . THR C 3 51 ? 121.412 154.592 103.914 1.00 30.48 62 THR C CA 1
ATOM 10616 C C . THR C 3 51 ? 121.865 154.180 105.306 1.00 30.48 62 THR C C 1
ATOM 10617 O O . THR C 3 51 ? 121.450 153.129 105.804 1.00 30.48 62 THR C O 1
ATOM 10621 N N . ASP C 3 52 ? 122.690 154.996 105.960 1.00 31.70 63 ASP C N 1
ATOM 10622 C CA . ASP C 3 52 ? 122.994 154.745 107.363 1.00 31.70 63 ASP C CA 1
ATOM 10623 C C . ASP C 3 52 ? 121.756 154.930 108.230 1.00 31.70 63 ASP C C 1
ATOM 10624 O O . ASP C 3 52 ? 121.530 154.163 109.173 1.00 31.70 63 ASP C O 1
ATOM 10629 N N . ALA C 3 53 ? 120.928 155.927 107.912 1.00 28.61 64 ALA C N 1
ATOM 10630 C CA . ALA C 3 53 ? 119.704 156.140 108.675 1.00 28.61 64 ALA C CA 1
ATOM 10631 C C . ALA C 3 53 ? 118.645 155.103 108.335 1.00 28.61 64 ALA C C 1
ATOM 10632 O O . ALA C 3 53 ? 117.807 154.777 109.181 1.00 28.61 64 ALA C O 1
ATOM 10634 N N . LYS C 3 54 ? 118.656 154.584 107.108 1.00 24.70 65 LYS C N 1
ATOM 10635 C CA . LYS C 3 54 ? 117.751 153.506 106.739 1.00 24.70 65 LYS C CA 1
ATOM 10636 C C . LYS C 3 54 ? 118.239 152.150 107.215 1.00 24.70 65 LYS C C 1
ATOM 10637 O O . LYS C 3 54 ? 117.468 151.189 107.180 1.00 24.70 65 LYS C O 1
ATOM 10643 N N . LEU C 3 55 ? 119.494 152.048 107.642 1.00 22.72 66 LEU C N 1
ATOM 10644 C CA . LEU C 3 55 ? 120.017 150.816 108.210 1.00 22.72 66 LEU C CA 1
ATOM 10645 C C . LEU C 3 55 ? 119.934 150.786 109.725 1.00 22.72 66 LEU C C 1
ATOM 10646 O O . LEU C 3 55 ? 119.691 149.722 110.297 1.00 22.72 66 LEU C O 1
ATOM 10651 N N . ASN C 3 56 ? 120.114 151.926 110.391 1.00 27.10 67 ASN C N 1
ATOM 10652 C CA . ASN C 3 56 ? 119.924 151.955 111.836 1.00 27.10 67 ASN C CA 1
ATOM 10653 C C . ASN C 3 56 ? 118.485 151.623 112.204 1.00 27.10 67 ASN C C 1
ATOM 10654 O O . ASN C 3 56 ? 118.237 150.889 113.164 1.00 27.10 67 ASN C O 1
ATOM 10659 N N . TYR C 3 57 ? 117.524 152.148 111.446 1.00 23.32 68 TYR C N 1
ATOM 10660 C CA . TYR C 3 57 ? 116.124 151.816 111.686 1.00 23.32 68 TYR C CA 1
ATOM 10661 C C . TYR C 3 57 ? 115.854 150.351 111.377 1.00 23.32 68 TYR C C 1
ATOM 10662 O O . TYR C 3 57 ? 115.142 149.663 112.119 1.00 23.32 68 TYR C O 1
ATOM 10671 N N . LEU C 3 58 ? 116.436 149.856 110.285 1.00 21.72 69 LEU C N 1
ATOM 10672 C CA . LEU C 3 58 ? 116.257 148.471 109.873 1.00 21.72 69 LEU C CA 1
ATOM 10673 C C . LEU C 3 58 ? 116.888 147.493 110.852 1.00 21.72 69 LEU C C 1
ATOM 10674 O O . LEU C 3 58 ? 116.500 146.322 110.879 1.00 21.72 69 LEU C O 1
ATOM 10679 N N . SER C 3 59 ? 117.852 147.945 111.651 1.00 22.22 70 SER C N 1
ATOM 10680 C CA . SER C 3 59 ? 118.432 147.107 112.692 1.00 22.22 70 SER C CA 1
ATOM 10681 C C . SER C 3 59 ? 117.704 147.250 114.020 1.00 22.22 70 SER C C 1
ATOM 10682 O O . SER C 3 59 ? 117.559 146.268 114.757 1.00 22.22 70 SER C O 1
ATOM 10685 N N . ARG C 3 60 ? 117.243 148.458 114.346 1.00 27.99 71 ARG C N 1
ATOM 10686 C CA . ARG C 3 60 ? 116.493 148.652 115.580 1.00 27.99 71 ARG C CA 1
ATOM 10687 C C . ARG C 3 60 ? 115.180 147.884 115.549 1.00 27.99 71 ARG C C 1
ATOM 10688 O O . ARG C 3 60 ? 114.817 147.221 116.528 1.00 27.99 71 ARG C O 1
ATOM 10696 N N . THR C 3 61 ? 114.454 147.950 114.432 1.00 23.60 72 THR C N 1
ATOM 10697 C CA . THR C 3 61 ? 113.223 147.175 114.339 1.00 23.60 72 THR C CA 1
ATOM 10698 C C . THR C 3 61 ? 113.502 145.680 114.310 1.00 23.60 72 THR C C 1
ATOM 10699 O O . THR C 3 61 ? 112.688 144.894 114.800 1.00 23.60 72 THR C O 1
ATOM 10703 N N . GLN C 3 62 ? 114.640 145.267 113.754 1.00 21.72 73 GLN C N 1
ATOM 10704 C CA . GLN C 3 62 ? 114.993 143.852 113.790 1.00 21.72 73 GLN C CA 1
ATOM 10705 C C . GLN C 3 62 ? 115.228 143.387 115.218 1.00 21.72 73 GLN C C 1
ATOM 10706 O O . GLN C 3 62 ? 114.767 142.311 115.613 1.00 21.72 73 GLN C O 1
ATOM 10712 N N . ARG C 3 63 ? 115.941 144.191 116.009 1.00 24.14 74 ARG C N 1
ATOM 10713 C CA . ARG C 3 63 ? 116.150 143.851 117.412 1.00 24.14 74 ARG C CA 1
ATOM 10714 C C . ARG C 3 63 ? 114.832 143.823 118.173 1.00 24.14 74 ARG C C 1
ATOM 10715 O O . ARG C 3 63 ? 114.598 142.932 118.998 1.00 24.14 74 ARG C O 1
ATOM 10723 N N . LEU C 3 64 ? 113.952 144.788 117.902 1.00 23.40 75 LEU C N 1
ATOM 10724 C CA . LEU C 3 64 ? 112.639 144.794 118.540 1.00 23.40 75 LEU C CA 1
ATOM 10725 C C . LEU C 3 64 ? 111.861 143.526 118.214 1.00 23.40 75 LEU C C 1
ATOM 10726 O O . LEU C 3 64 ? 111.321 142.868 119.109 1.00 23.40 75 LEU C O 1
ATOM 10731 N N . ALA C 3 65 ? 111.776 143.179 116.928 1.00 23.77 76 ALA C N 1
ATOM 10732 C CA . ALA C 3 65 ? 111.056 141.976 116.527 1.00 23.77 76 ALA C CA 1
ATOM 10733 C C . ALA C 3 65 ? 111.653 140.734 117.170 1.00 23.77 76 ALA C C 1
ATOM 10734 O O . ALA C 3 65 ? 110.921 139.867 117.655 1.00 23.77 76 ALA C O 1
ATOM 10736 N N . SER C 3 66 ? 112.982 140.632 117.198 1.00 24.48 77 SER C N 1
ATOM 10737 C CA . SER C 3 66 ? 113.601 139.478 117.834 1.00 24.48 77 SER C CA 1
ATOM 10738 C C . SER C 3 66 ? 113.381 139.471 119.337 1.00 24.48 77 SER C C 1
ATOM 10739 O O . SER C 3 66 ? 113.490 138.412 119.960 1.00 24.48 77 SER C O 1
ATOM 10742 N N . LEU C 3 67 ? 113.072 140.621 119.931 1.00 23.79 78 LEU C N 1
ATOM 10743 C CA . LEU C 3 67 ? 112.687 140.631 121.337 1.00 23.79 78 LEU C CA 1
ATOM 10744 C C . LEU C 3 67 ? 111.239 140.199 121.526 1.00 23.79 78 LEU C C 1
ATOM 10745 O O . LEU C 3 67 ? 110.912 139.532 122.512 1.00 23.79 78 LEU C O 1
ATOM 10750 N N . LEU C 3 68 ? 110.362 140.559 120.590 1.00 26.81 79 LEU C N 1
ATOM 10751 C CA . LEU C 3 68 ? 108.932 140.361 120.800 1.00 26.81 79 LEU C CA 1
ATOM 10752 C C . LEU C 3 68 ? 108.506 138.917 120.570 1.00 26.81 79 LEU C C 1
ATOM 10753 O O . LEU C 3 68 ? 107.620 138.415 121.270 1.00 26.81 79 LEU C O 1
ATOM 10758 N N . THR C 3 69 ? 109.107 138.231 119.594 1.00 27.30 80 THR C N 1
ATOM 10759 C CA . THR C 3 69 ? 108.704 136.854 119.329 1.00 27.30 80 THR C CA 1
ATOM 10760 C C . THR C 3 69 ? 109.106 135.921 120.462 1.00 27.30 80 THR C C 1
ATOM 10761 O O . THR C 3 69 ? 108.423 134.920 120.708 1.00 27.30 80 THR C O 1
ATOM 10765 N N . TYR C 3 70 ? 110.199 136.225 121.159 1.00 28.14 81 TYR C N 1
ATOM 10766 C CA . TYR C 3 70 ? 110.685 135.401 122.257 1.00 28.14 81 TYR C CA 1
ATOM 10767 C C . TYR C 3 70 ? 110.414 136.038 123.616 1.00 28.14 81 TYR C C 1
ATOM 10768 O O . TYR C 3 70 ? 111.226 135.921 124.535 1.00 28.14 81 TYR C O 1
ATOM 10777 N N . ALA C 3 71 ? 109.279 136.716 123.751 1.00 28.16 82 ALA C N 1
ATOM 10778 C CA . ALA C 3 71 ? 108.869 137.295 125.025 1.00 28.16 82 ALA C CA 1
ATOM 10779 C C . ALA C 3 71 ? 107.364 137.532 125.041 1.00 28.16 82 ALA C C 1
ATOM 10780 O O . ALA C 3 71 ? 106.660 137.168 124.098 1.00 28.16 82 ALA C O 1
ATOM 10782 N N . THR C 3 85 ? 100.611 123.680 122.101 1.00 105.15 96 THR C N 1
ATOM 10783 C CA . THR C 3 85 ? 100.770 125.124 122.243 1.00 105.15 96 THR C CA 1
ATOM 10784 C C . THR C 3 85 ? 101.985 125.519 123.101 1.00 105.15 96 THR C C 1
ATOM 10785 O O . THR C 3 85 ? 102.837 126.276 122.633 1.00 105.15 96 THR C O 1
ATOM 10789 N N . PRO C 3 86 ? 102.087 125.017 124.353 1.00 102.56 97 PRO C N 1
ATOM 10790 C CA . PRO C 3 86 ? 103.182 125.511 125.217 1.00 102.56 97 PRO C CA 1
ATOM 10791 C C . PRO C 3 86 ? 104.516 124.789 125.016 1.00 102.56 97 PRO C C 1
ATOM 10792 O O . PRO C 3 86 ? 104.921 123.907 125.776 1.00 102.56 97 PRO C O 1
ATOM 10796 N N . ASP C 3 87 ? 105.236 125.168 123.959 1.00 94.09 98 ASP C N 1
ATOM 10797 C CA . ASP C 3 87 ? 106.554 124.577 123.731 1.00 94.09 98 ASP C CA 1
ATOM 10798 C C . ASP C 3 87 ? 107.618 125.273 124.577 1.00 94.09 98 ASP C C 1
ATOM 10799 O O . ASP C 3 87 ? 108.204 124.666 125.479 1.00 94.09 98 ASP C O 1
ATOM 10804 N N . THR C 3 88 ? 107.882 126.550 124.290 1.00 85.52 99 THR C N 1
ATOM 10805 C CA . THR C 3 88 ? 108.733 127.428 125.093 1.00 85.52 99 THR C CA 1
ATOM 10806 C C . THR C 3 88 ? 110.162 126.910 125.230 1.00 85.52 99 THR C C 1
ATOM 10807 O O . THR C 3 88 ? 110.995 127.547 125.882 1.00 85.52 99 THR C O 1
ATOM 10811 N N . ALA C 3 89 ? 110.459 125.770 124.617 1.00 76.90 100 ALA C N 1
ATOM 10812 C CA . ALA C 3 89 ? 111.775 125.142 124.728 1.00 76.90 100 ALA C CA 1
ATOM 10813 C C . ALA C 3 89 ? 112.626 125.453 123.499 1.00 76.90 100 ALA C C 1
ATOM 10814 O O . ALA C 3 89 ? 112.992 124.574 122.719 1.00 76.90 100 ALA C O 1
ATOM 10816 N N . CYS C 3 90 ? 112.943 126.732 123.331 1.00 44.32 101 CYS C N 1
ATOM 10817 C CA . CYS C 3 90 ? 113.746 127.194 122.210 1.00 44.32 101 CYS C CA 1
ATOM 10818 C C . CYS C 3 90 ? 115.066 127.737 122.732 1.00 44.32 101 CYS C C 1
ATOM 10819 O O . CYS C 3 90 ? 115.088 128.477 123.721 1.00 44.32 101 CYS C O 1
ATOM 10822 N N . VAL C 3 91 ? 116.164 127.367 122.070 1.00 31.41 102 VAL C N 1
ATOM 10823 C CA . VAL C 3 91 ? 117.474 127.826 122.505 1.00 31.41 102 VAL C CA 1
ATOM 10824 C C . VAL C 3 91 ? 117.676 129.307 122.225 1.00 31.41 102 VAL C C 1
ATOM 10825 O O . VAL C 3 91 ? 118.523 129.945 122.860 1.00 31.41 102 VAL C O 1
ATOM 10829 N N . HIS C 3 92 ? 116.907 129.882 121.299 1.00 30.64 103 HIS C N 1
ATOM 10830 C CA . HIS C 3 92 ? 117.106 131.283 120.947 1.00 30.64 103 HIS C CA 1
ATOM 10831 C C . HIS C 3 92 ? 116.559 132.210 122.022 1.00 30.64 103 HIS C C 1
ATOM 10832 O O . HIS C 3 92 ? 117.158 133.253 122.308 1.00 30.64 103 HIS C O 1
ATOM 10839 N N . GLY C 3 93 ? 115.424 131.857 122.624 1.00 33.04 104 GLY C N 1
ATOM 10840 C CA . GLY C 3 93 ? 114.944 132.623 123.762 1.00 33.04 104 GLY C CA 1
ATOM 10841 C C . GLY C 3 93 ? 115.948 132.640 124.898 1.00 33.04 104 GLY C C 1
ATOM 10842 O O . GLY C 3 93 ? 116.226 133.690 125.486 1.00 33.04 104 GLY C O 1
ATOM 10843 N N . GLU C 3 94 ? 116.521 131.475 125.207 1.00 35.92 105 GLU C N 1
ATOM 10844 C CA . GLU C 3 94 ? 117.527 131.401 126.259 1.00 35.92 105 GLU C CA 1
ATOM 10845 C C . GLU C 3 94 ? 118.774 132.190 125.886 1.00 35.92 105 GLU C C 1
ATOM 10846 O O . GLU C 3 94 ? 119.387 132.833 126.745 1.00 35.92 105 GLU C O 1
ATOM 10852 N N . LEU C 3 95 ? 119.163 132.163 124.610 1.00 31.67 106 LEU C N 1
ATOM 10853 C CA . LEU C 3 95 ? 120.341 132.914 124.192 1.00 31.67 106 LEU C CA 1
ATOM 10854 C C . LEU C 3 95 ? 120.110 134.412 124.330 1.00 31.67 106 LEU C C 1
ATOM 10855 O O . LEU C 3 95 ? 120.986 135.144 124.804 1.00 31.67 106 LEU C O 1
ATOM 10860 N N . LEU C 3 96 ? 118.936 134.889 123.916 1.00 29.28 107 LEU C N 1
ATOM 10861 C CA . LEU C 3 96 ? 118.631 136.307 124.062 1.00 29.28 107 LEU C CA 1
ATOM 10862 C C . LEU C 3 96 ? 118.586 136.708 125.529 1.00 29.28 107 LEU C C 1
ATOM 10863 O O . LEU C 3 96 ? 119.084 137.776 125.904 1.00 29.28 107 LEU C O 1
ATOM 10868 N N . ALA C 3 97 ? 117.995 135.862 126.377 1.00 32.18 108 ALA C N 1
ATOM 10869 C CA . ALA C 3 97 ? 117.948 136.162 127.804 1.00 32.18 108 ALA C CA 1
ATOM 10870 C C . ALA C 3 97 ? 119.351 136.252 128.390 1.00 32.18 108 ALA C C 1
ATOM 10871 O O . ALA C 3 97 ? 119.668 137.188 129.134 1.00 32.18 108 ALA C O 1
ATOM 10873 N N . ARG C 3 98 ? 120.208 135.284 128.062 1.00 32.78 109 ARG C N 1
ATOM 10874 C CA . ARG C 3 98 ? 121.569 135.289 128.584 1.00 32.78 109 ARG C CA 1
ATOM 10875 C C . ARG C 3 98 ? 122.345 136.497 128.084 1.00 32.78 109 ARG C C 1
ATOM 10876 O O . ARG C 3 98 ? 123.110 137.108 128.839 1.00 32.78 109 ARG C O 1
ATOM 10884 N N . LYS C 3 99 ? 122.154 136.865 126.816 1.00 31.81 110 LYS C N 1
ATOM 10885 C CA . LYS C 3 99 ? 122.844 138.030 126.278 1.00 31.81 110 LYS C CA 1
ATOM 10886 C C . LYS C 3 99 ? 122.400 139.303 126.983 1.00 31.81 110 LYS C C 1
ATOM 10887 O O . LYS C 3 99 ? 123.231 140.145 127.339 1.00 31.81 110 LYS C O 1
ATOM 10893 N N . ARG C 3 100 ? 121.093 139.456 127.207 1.00 37.41 111 ARG C N 1
ATOM 10894 C CA . ARG C 3 100 ? 120.600 140.636 127.908 1.00 37.41 111 ARG C CA 1
ATOM 10895 C C . ARG C 3 100 ? 121.136 140.697 129.333 1.00 37.41 111 ARG C C 1
ATOM 10896 O O . ARG C 3 100 ? 121.558 141.764 129.799 1.00 37.41 111 ARG C O 1
ATOM 10904 N N . GLU C 3 101 ? 121.121 139.565 130.044 1.00 37.19 112 GLU C N 1
ATOM 10905 C CA . GLU C 3 101 ? 121.629 139.552 131.414 1.00 37.19 112 GLU C CA 1
ATOM 10906 C C . GLU C 3 101 ? 123.110 139.902 131.458 1.00 37.19 112 GLU C C 1
ATOM 10907 O O . GLU C 3 101 ? 123.540 140.691 132.309 1.00 37.19 112 GLU C O 1
ATOM 10913 N N . ARG C 3 102 ? 123.906 139.328 130.553 1.00 37.10 113 ARG C N 1
ATOM 10914 C CA . ARG C 3 102 ? 125.333 139.624 130.545 1.00 37.10 113 ARG C CA 1
ATOM 10915 C C . ARG C 3 102 ? 125.590 141.080 130.185 1.00 37.10 113 ARG C C 1
ATOM 10916 O O . ARG C 3 102 ? 126.486 141.713 130.749 1.00 37.10 113 ARG C O 1
ATOM 10924 N N . PHE C 3 103 ? 124.803 141.637 129.264 1.00 35.70 114 PHE C N 1
ATOM 10925 C CA . PHE C 3 103 ? 124.974 143.040 128.904 1.00 35.70 114 PHE C CA 1
ATOM 10926 C C . PHE C 3 103 ? 124.653 143.954 130.079 1.00 35.70 114 PHE C C 1
ATOM 10927 O O . PHE C 3 103 ? 125.391 144.911 130.352 1.00 35.70 114 PHE C O 1
ATOM 10935 N N . ALA C 3 104 ? 123.549 143.681 130.778 1.00 39.04 115 ALA C N 1
ATOM 10936 C CA . ALA C 3 104 ? 123.221 144.451 131.973 1.00 39.04 115 ALA C CA 1
ATOM 10937 C C . ALA C 3 104 ? 124.333 144.358 133.009 1.00 39.04 115 ALA C C 1
ATOM 10938 O O . ALA C 3 104 ? 124.778 145.379 133.547 1.00 39.04 115 ALA C O 1
ATOM 10940 N N . ALA C 3 105 ? 124.802 143.139 133.294 1.00 40.39 116 ALA C N 1
ATOM 10941 C CA . ALA C 3 105 ? 125.845 142.963 134.299 1.00 40.39 116 ALA C CA 1
ATOM 10942 C C . ALA C 3 105 ? 127.165 143.590 133.869 1.00 40.39 116 ALA C C 1
ATOM 10943 O O . ALA C 3 105 ? 127.983 143.948 134.722 1.00 40.39 116 ALA C O 1
ATOM 10945 N N . VAL C 3 106 ? 127.393 143.730 132.564 1.00 39.80 117 VAL C N 1
ATOM 10946 C CA . VAL C 3 106 ? 128.645 144.309 132.089 1.00 39.80 117 VAL C CA 1
ATOM 10947 C C . VAL C 3 106 ? 128.601 145.826 132.195 1.00 39.80 117 VAL C C 1
ATOM 10948 O O . VAL C 3 106 ? 129.570 146.460 132.627 1.00 39.80 117 VAL C O 1
ATOM 10952 N N . ILE C 3 107 ? 127.478 146.433 131.804 1.00 41.60 118 ILE C N 1
ATOM 10953 C CA . ILE C 3 107 ? 127.351 147.878 131.978 1.00 41.60 118 ILE C CA 1
ATOM 10954 C C . ILE C 3 107 ? 127.338 148.236 133.457 1.00 41.60 118 ILE C C 1
ATOM 10955 O O . ILE C 3 107 ? 127.841 149.295 133.853 1.00 41.60 118 ILE C O 1
ATOM 10960 N N . ASN C 3 108 ? 126.793 147.353 134.298 1.00 45.95 119 ASN C N 1
ATOM 10961 C CA . ASN C 3 108 ? 126.798 147.592 135.739 1.00 45.95 119 ASN C CA 1
ATOM 10962 C C . ASN C 3 108 ? 128.215 147.797 136.262 1.00 45.95 119 ASN C C 1
ATOM 10963 O O . ASN C 3 108 ? 128.498 148.783 136.950 1.00 45.95 119 ASN C O 1
ATOM 10968 N N . ARG C 3 109 ? 129.122 146.878 135.935 1.00 44.65 120 ARG C N 1
ATOM 10969 C CA . ARG C 3 109 ? 130.504 146.942 136.386 1.00 44.65 120 ARG C CA 1
ATOM 10970 C C . ARG C 3 109 ? 131.391 147.757 135.455 1.00 44.65 120 ARG C C 1
ATOM 10971 O O . ARG C 3 109 ? 132.610 147.562 135.448 1.00 44.65 120 ARG C O 1
ATOM 10973 N N . PHE C 3 110 ? 130.808 148.653 134.668 1.00 47.20 121 PHE C N 1
ATOM 10974 C CA . PHE C 3 110 ? 131.567 149.574 133.837 1.00 47.20 121 PHE C CA 1
ATOM 10975 C C . PHE C 3 110 ? 131.333 151.030 134.197 1.00 47.20 121 PHE C C 1
ATOM 10976 O O . PHE C 3 110 ? 132.178 151.872 133.889 1.00 47.20 121 PHE C O 1
ATOM 10984 N N . LEU C 3 111 ? 130.208 151.349 134.836 1.00 54.00 122 LEU C N 1
ATOM 10985 C CA . LEU C 3 111 ? 130.015 152.676 135.404 1.00 54.00 122 LEU C CA 1
ATOM 10986 C C . LEU C 3 111 ? 130.622 152.762 136.799 1.00 54.00 122 LEU C C 1
ATOM 10987 O O . LEU C 3 111 ? 131.279 153.751 137.144 1.00 54.00 122 LEU C O 1
ATOM 10992 N N . ASP C 3 112 ? 130.410 151.725 137.612 1.00 57.57 123 ASP C N 1
ATOM 10993 C CA . ASP C 3 112 ? 130.933 151.728 138.973 1.00 57.57 123 ASP C CA 1
ATOM 10994 C C . ASP C 3 112 ? 132.453 151.674 138.981 1.00 57.57 123 ASP C C 1
ATOM 10995 O O . ASP C 3 112 ? 133.100 152.303 139.827 1.00 57.57 123 ASP C O 1
ATOM 11000 N N . LEU C 3 113 ? 133.043 150.918 138.052 1.00 52.81 124 LEU C N 1
ATOM 11001 C CA . LEU C 3 113 ? 134.497 150.831 137.991 1.00 52.81 124 LEU C CA 1
ATOM 11002 C C . LEU C 3 113 ? 135.116 152.197 137.738 1.00 52.81 124 LEU C C 1
ATOM 11003 O O . LEU C 3 113 ? 136.153 152.532 138.321 1.00 52.81 124 LEU C O 1
ATOM 11008 N N . HIS C 3 114 ? 134.488 153.008 136.888 1.00 55.12 125 HIS C N 1
ATOM 11009 C CA . HIS C 3 114 ? 134.995 154.348 136.628 1.00 55.12 125 HIS C CA 1
ATOM 11010 C C . HIS C 3 114 ? 134.546 155.357 137.671 1.00 55.12 125 HIS C C 1
ATOM 11011 O O . HIS C 3 114 ? 135.124 156.446 137.746 1.00 55.12 125 HIS C O 1
ATOM 11018 N N . GLN C 3 115 ? 133.535 155.024 138.474 1.00 58.37 126 GLN C N 1
ATOM 11019 C CA . GLN C 3 115 ? 133.255 155.819 139.663 1.00 58.37 126 GLN C CA 1
ATOM 11020 C C . GLN C 3 115 ? 134.347 155.630 140.707 1.00 58.37 126 GLN C C 1
ATOM 11021 O O . GLN C 3 115 ? 134.762 156.591 141.365 1.00 58.37 126 GLN C O 1
ATOM 11027 N N . ILE C 3 116 ? 134.831 154.396 140.860 1.00 59.87 127 ILE C N 1
ATOM 11028 C CA . ILE C 3 116 ? 135.851 154.101 141.861 1.00 59.87 127 ILE C CA 1
ATOM 11029 C C . ILE C 3 116 ? 137.173 154.766 141.498 1.00 59.87 127 ILE C C 1
ATOM 11030 O O . ILE C 3 116 ? 137.847 155.345 142.358 1.00 59.87 127 ILE C O 1
ATOM 11035 N N . LEU C 3 117 ? 137.561 154.703 140.220 1.00 65.16 128 LEU C N 1
ATOM 11036 C CA . LEU C 3 117 ? 138.868 155.194 139.793 1.00 65.16 128 LEU C CA 1
ATOM 11037 C C . LEU C 3 117 ? 139.088 156.667 140.112 1.00 65.16 128 LEU C C 1
ATOM 11038 O O . LEU C 3 117 ? 140.236 157.123 140.109 1.00 65.16 128 LEU C O 1
ATOM 11043 N N . ARG C 3 118 ? 138.028 157.420 140.384 1.00 68.49 129 ARG C N 1
ATOM 11044 C CA . ARG C 3 118 ? 138.170 158.833 140.713 1.00 68.49 129 ARG C CA 1
ATOM 11045 C C . ARG C 3 118 ? 138.530 159.018 142.183 1.00 68.49 129 ARG C C 1
ATOM 11046 O O . ARG C 3 118 ? 138.782 160.135 142.634 1.00 68.49 129 ARG C O 1
#

Sequence (1440 aa):
TMGGDALRVPFLDFATATPKRHQTVVPGVGTLHDCCEHSPLFSAVARRLLFNSLVPAQLKGRDFGGDHTAKLEFLAPELVRAVARLRFKECAPADVVPQRNAYYSVLNTFQALHRSEAFRQLVHFVRDFAQLLKTSFRASSLTGRTYGTLELFQKMILMHATYFLAAVLLGDHAEQVNTFLRLVFEIPLFSDAAVRHFRQRATVFLVPRRHGKTWFLVPLIALSLASFRGIKIGYTAHIRKATEPVFEEIDACLRGWFGSARVDHVKGETISFSFPDGSRSTIVFASSHNTNGIRGQDFNLLFVDEANFIRPDAVQTIMGFLNQANCKIIFVSSTNTGKASTSFLYNLRGAADELLNVVTYICDDHMPRVVTHTNATACSCYILNKPVFITMDGAVRRTADLFLADSFMQEIIGGQARETGDDRPVLTKSAGERFLLYRPSTTTNSGLMAPDLYVYVDPAFTANTRASGTGVAVVGRYRDDYIIFALEHFFLRALTGSAPADIARCVVHSLTQVLALHPGAFRGVRVAVEGNSSQDSAVAIATHVHTEMHRGPELLFYHCEPPGSAVLYPFFLLNKQKTPAFEHFIKKFNSGGVMASQEIVSATVRLQTDPVEYLLEQLNNLTSDDLMVAVIMAIYLAAQAGPPHTAAPVSEPTVARQKLLALLGQVQTYVFQIELLRRCDPHIGRGKLPQLKLNALQVRALRRRLRPGLEAQAGAFLTPLSVTLELLLEYAWREGERLLGSLETFATAGDVAAFFTETMGLARPCPYHQRVRLDTYGGTVHMELCFLHDVENFLKQLNYCHLITPSRGATAALERVREFMVGAVGSGLIVPPELSDPSHPCAVCFEELCVTANQGATIASRLADRICNHVTQQAQVRLDANELRRYLPHAAGLSDADRARALSVLDHALARYAISELQFWLASGDRAGQTTMDAFASNLTALARRELQQETAAVAVELALFGRRAEHFDRAFGSHLAALDMVDALIIGGQATSPDDQIEALIRACYDHHLTTPLLRRLVSPEQCDEEALRRVLARMGAGGQGPETWGDIATQAAADVRERRRLYADRLTKRSLASLGRCVREQRGELEKMLRVSVHGEVLPATFAAVANGFAARARFCALTAGAGTVIDNRSAPGVFDAHRFMRASLLRHQVDPALLPSITHRFFELVNGPLFDHSTHSFAQPPNTALYYSVENVGLLPHLKEELARFIMGASGADWAVSEFQRFYCFDGISGITPTQRAAWRYIRELIIATTLFASVYRCGELELRRPDCSRPTSEGRYRYPPGVYLTYDSDCPLVAIVESAPDGCIGPRSVVVYDRDVFSILYSVLQHLAPRTLRDTIPDCALRSQTLESLDARYVSRDGAHDAAVWFEDMTPAELEVVFPTTDAKLNYLSRTQRLASLLTYATPDTACVHGELLARKRERFAAVINRFLDLHQILR

Foldseek 3Di:
DQFDPQLPDDAQQFEDPDDPVAWDQQASHFIGGNVQVVDCVRSVLSVLSNLQRLQDPLQLDDPQDDRGNCVRDDDDPVRVVVCVPPGGHHYDPVVVVVRNVNHVVVSVVVSVLSPDLLNVLLNQLLSQVSQCQQQPPDLDQSVVVRGHDQADVLVVLLLLVSLQSCCVSPVVPNPSVLSNVCSRSVNPPDDPVVSCLSNDFQAAEEAADPSVLVVRVLVVVLSNFQRDFDEAAEEAEAQCVVVVVSVCSNQSNNVRNDPCVQWADDPPFKIWGDDPPPTIYIHTYCNVLPDPQLDDDHHLEQAYRAVLPPYPNNVVSVVSQVPDDRHHHHHYHYDNLPVPPSVVPNVVVVPDPSHYDYPDQADPQNLPSVVNDVSPDPVQPDDPPDQDPDDDDDPLVSCVVVVCSVRVDPHDPDDRHRNSVLQDWQADVVLLVCQVPDAAACLPPLVQWDQEKFKEWAAAQAAPDPLRWIWMWIWTQGNNFIETQEIEGDGDDHPDPCSLLVVLVQVLVQVVVSCVSHPPSHQEYEYAYEDQVHLVSSLSNVVNNVVVVVVVHDYFAAWDAPPPGPDTGRHDYDDPCQVVLVVVCSVCSNVNRYHYHPNHDYPHPDDPDDPSVVLSVLSRVVSSNNHVSRHSVSVVVNPDDDDTGD/DPDDDPVVVVLVVLVVVLVVLLVLLVVLVVLLWFFLVVSVVCLVVLVVVLVVLVVVPVVCPVVLVVQLLAFDALSSLLSVLSSLLSNPSSVQLSVLSVVDVVVPDGVVSNCRNVPVPDPQPQKFKQQQAWPQAGDIDMGRALVSLQLVLLVCQLRVLGHFLVSHSVSLVRVSVNCSVACSSLFAGPPRRADLQQAGLVVLVVVVPDDDPPQPSVRVSRLGSNCFQKHFPPDAADQPPPLVCLCPDDDCPDCLSVVLNVQLVVQLVVAPLVQLVPDDDDDDDPDAALSNLLSVLVVVLVVSVVSVVSSVQSSCCSPVNDRIQTNCRVCVVVQVPAHNVRDLLDDDPNGALVSNLVSNCPSVDDPPPDPPLPVCLVPVPVVVVVVVVVVCVVVVDDDDDDDDCVPVVVVVVVVVVVVVVVVVCCVPVHCSVVSSVVVVSVSVVSSVRRGGMTGHSPSSRSSSQSSNLSSLLVVVVPQQVAFAAEAECLDPPPLLVLLVVLVVVLLVDFLPVVCLVVLLQVLLQVSGGRRQNQAPDPPHDGSVVSSCSSDVSNPDDPVCVCCNNCVSVDGNCPLQDDADDAQLPDCPPHHDRVRSVSSSSSSSNNLSSSQSSLCVPVVLDDAPEDESSDQRDDPDDARQADFHWYQSSHSVFGTKGFQFADPVRHGYNRTYIYTGRDRSSVSSVSCVPRVVD/DQDDVCVVPVDDDDDDVVCCVVAVVDPPRPPRDDDDDDDDDPVVCVPQVDPVSVVVVVVVVVVVVLVVVLVVPPNPDVSNVVVVVVVVVVVVVVVCVVVVVVVVD

Radius of gyration: 35.57 Å; Cα contacts (8 Å, |Δi|>4): 2330; chains: 3; bounding box: 94×91×105 Å